Protein 7RCX (pdb70)

Organism: Clostridioides difficile (strain 630) (NCBI:txid272563)

B-factor: mean 74.52, std 33.05, range [27.26, 194.09]

Solvent-accessible surface area: 41670 Å² total; per-residue (Å²): 58,77,33,2,61,0,41,0,59,142,27,70,48,4,0,0,62,87,108,11,111,0,0,24,2,30,9,122,92,4,59,64,151,130,100,88,182,100,61,44,1,21,67,1,2,40,74,0,0,39,10,0,81,171,41,66,31,123,50,28,57,103,6,5,0,28,81,94,138,70,129,60,68,8,27,34,41,59,67,26,85,70,49,6,66,109,40,65,25,43,51,75,211,60,6,97,122,13,38,68,119,52,19,51,151,65,19,81,79,76,63,91,55,103,134,54,33,160,63,106,27,92,163,13,37,57,126,35,49,133,113,67,128,123,32,48,18,30,42,94,129,62,81,27,48,17,20,89,54,17,77,86,23,40,92,32,65,190,139,31,8,142,88,10,2,83,152,4,10,47,18,133,49,4,87,12,112,141,92,59,42,47,123,29,0,30,32,1,0,1,4,21,6,7,17,45,56,111,16,193,106,57,199,86,48,16,22,1,1,38,72,8,39,148,117,3,18,42,58,7,104,148,25,84,168,53,8,45,23,20,52,40,18,102,42,100,18,15,41,2,64,58,17,36,18,5,1,12,1,2,0,28,2,8,127,11,51,94,72,88,70,123,46,24,99,142,151,50,20,127,76,44,36,72,0,2,52,11,0,0,0,111,51,8,18,92,90,0,69,18,86,106,29,171,240,130,85,121,168,58,133,36,5,31,21,0,28,0,0,2,28,38,66,2,0,79,40,0,21,83,4,2,110,48,0,6,96,12,0,43,170,43,36,67,1,143,12,158,66,31,70,51,119,13,70,36,134,0,34,115,0,111,17,0,0,0,0,0,0,28,0,115,68,0,14,0,9,0,4,2,3,53,31,38,6,37,0,24,57,6,10,62,43,75,90,56,21,62,201,180,102,45,34,15,62,55,8,16,0,0,30,6,76,44,22,0,1,10,0,0,6,0,0,0,0,0,0,0,14,20,41,56,10,81,20,98,59,64,17,121,4,69,0,25,16,100,104,50,211,141,46,29,10,0,90,57,26,69,101,69,158,22,86,14,35,123,0,43,0,43,73,0,0,21,48,17,0,21,5,0,0,0,4,0,0,17,1,71,44,38,132,87,18,139,76,23,87,16,94,5,50,3,84,52,0,8,87,7,0,105,33,0,1,0,43,62,71,0,6,0,74,122,18,6,60,30,134,20,2,150,19,15,39,36,100,98,75,69,136,37,35,100,66,129,97,144,68,118,132,160,142,169,25,160,40,42,40,56,57,9,5,59,2,0,13,0,21,31,93,3,30,0,0,0,0,0,0,0,5,0,0,0,0,6,12,36,46,3,49,8,0,41,0,0,0,1,12,73,0,25,34,70,102,201,64,71,77,95,52,12,97,169,48,122,79,69,148,4,99,14,168,68,50,86,18,4,132,31,0,23,104,0,0,54,49,0,0,88,98,0,41,0,104,63,9,1,35,146,11,101,16,41,2,0,0,1,0,7,25,15,73,78,92,43,68,30,91,61,82,34,34,58,80,15,0,62,69,41,3,96,53,2,131,13,90,65,94,72,0,46,137,31,3,70,122,32,40,52,100,69,43,140,96,59,13,89,54,64,51,136,78,1,114,160,80,29,143,64,197,133,46,187,121,142,80,62,119,146,10,66,70,90,37,126,127,32,18,151,44,179,33,109,131,46,43,144,12,33,5,41,45,0,31,83,0,0,63,109,73,24,120,181,15,68,66,119,87,0,28,109,78,24,114,70,78,17,21,20,0,3,0,0,0,1,0,31,5,113,102,18,64,0,0,0,0,0,1,0,20,37,0,48,22,22,35,2,0,2,2,0,0,5,12,0,0,0,41,70,52,65,109

Structure (mmCIF, N/CA/C/O backbone):
data_7RCX
#
_entry.id   7RCX
#
_cell.length_a   65.300
_cell.length_b   122.460
_cell.length_c   70.730
_cell.angle_alpha   90.000
_cell.angle_beta   103.400
_cell.angle_gamma   90.000
#
_symmetry.space_group_name_H-M   'P 1 21 1'
#
loop_
_entity.id
_entity.type
_entity.pdbx_description
1 polymer 'Penicillin-binding protein'
2 non-polymer 'SULFATE ION'
3 non-polymer GLYCEROL
4 non-polymer 'ZINC ION'
5 water water
#
loop_
_atom_site.group_PDB
_atom_site.id
_atom_site.type_symbol
_atom_site.label_atom_id
_atom_site.label_alt_id
_atom_site.label_comp_id
_atom_site.label_asym_id
_atom_site.label_entity_id
_atom_site.label_seq_id
_atom_site.pdbx_PDB_ins_code
_atom_site.Cartn_x
_atom_site.Cartn_y
_atom_site.Cartn_z
_atom_site.occupancy
_atom_site.B_iso_or_equiv
_atom_site.auth_seq_id
_atom_site.auth_comp_id
_atom_site.auth_asym_id
_atom_site.auth_atom_id
_atom_site.pdbx_PDB_model_num
ATOM 1 N N . ALA A 1 20 ? -30.194 -24.261 22.598 1.00 57.61 55 ALA A N 1
ATOM 2 C CA . ALA A 1 20 ? -30.167 -22.817 22.146 1.00 56.85 55 ALA A CA 1
ATOM 3 C C . ALA A 1 20 ? -29.014 -22.596 21.169 1.00 53.55 55 ALA A C 1
ATOM 4 O O . ALA A 1 20 ? -27.871 -22.493 21.594 1.00 63.34 55 ALA A O 1
ATOM 6 N N . PRO A 1 21 ? -29.240 -22.504 19.842 1.00 51.02 56 PRO A N 1
ATOM 7 C CA . PRO A 1 21 ? -28.156 -22.138 18.932 1.00 51.66 56 PRO A CA 1
ATOM 8 C C . PRO A 1 21 ? -27.582 -20.757 19.321 1.00 47.35 56 PRO A C 1
ATOM 9 O O . PRO A 1 21 ? -28.345 -19.867 19.627 1.00 46.07 56 PRO A O 1
ATOM 13 N N . ARG A 1 22 ? -26.254 -20.622 19.342 1.00 43.24 57 ARG A N 1
ATOM 14 C CA . ARG A 1 22 ? -25.549 -19.369 19.735 1.00 43.02 57 ARG A CA 1
ATOM 15 C C . ARG A 1 22 ? -25.771 -18.256 18.696 1.00 43.73 57 ARG A C 1
ATOM 16 O O . ARG A 1 22 ? -25.692 -18.533 17.465 1.00 45.12 57 ARG A O 1
ATOM 24 N N . GLY A 1 23 ? -26.005 -17.031 19.181 1.00 41.21 58 GLY A N 1
ATOM 25 C CA . GLY A 1 23 ? -26.295 -15.844 18.356 1.00 41.12 58 GLY A CA 1
ATOM 26 C C . GLY A 1 23 ? -25.170 -15.532 17.385 1.00 41.74 58 GLY A C 1
ATOM 27 O O . GLY A 1 23 ? -23.996 -15.576 17.801 1.00 37.20 58 GLY A O 1
ATOM 28 N N . GLU A 1 24 ? -25.506 -15.234 16.127 1.00 43.54 59 GLU A N 1
ATOM 29 C CA . GLU A 1 24 ? -24.502 -14.895 15.088 1.00 43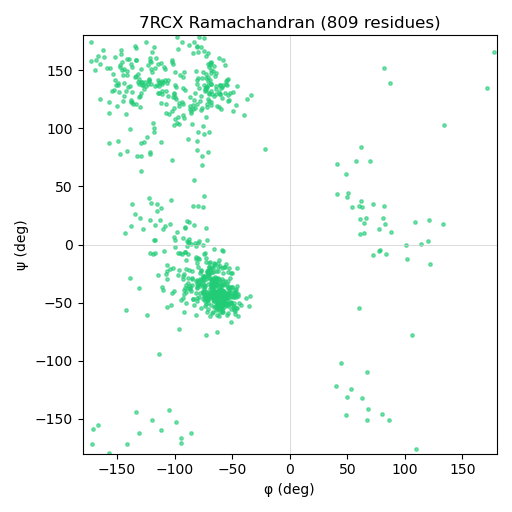.21 59 GLU A CA 1
ATOM 30 C C . GLU A 1 24 ? -23.967 -13.499 15.402 1.00 41.41 59 GLU A C 1
ATOM 31 O O . GLU A 1 24 ? -24.744 -12.674 15.914 1.00 40.99 59 GLU A O 1
ATOM 37 N N . ILE A 1 25 ? -22.697 -13.240 15.105 1.00 37.96 60 ILE A N 1
ATOM 38 C CA . ILE A 1 25 ? -22.152 -11.851 15.055 1.00 38.01 60 ILE A CA 1
ATOM 39 C C . ILE A 1 25 ? -22.070 -11.421 13.581 1.00 38.25 60 ILE A C 1
ATOM 40 O O . ILE A 1 25 ? -21.514 -12.184 12.758 1.00 40.07 60 ILE A O 1
ATOM 45 N N . LYS A 1 26 ? -22.614 -10.252 13.243 1.00 37.60 61 LYS A N 1
ATOM 46 C CA . LYS A 1 26 ? -22.550 -9.685 11.867 1.00 38.54 61 LYS A CA 1
ATOM 47 C C . LYS A 1 26 ? -21.875 -8.316 11.904 1.00 38.54 61 LYS A C 1
ATOM 48 O O . LYS A 1 26 ? -21.796 -7.720 13.000 1.00 39.36 61 LYS A O 1
ATOM 54 N N . ASP A 1 27 ? -21.378 -7.860 10.753 1.00 38.04 62 ASP A N 1
ATOM 55 C CA . ASP A 1 27 ? -20.832 -6.490 10.569 1.00 36.11 62 ASP A CA 1
ATOM 56 C C . ASP A 1 27 ? -22.032 -5.562 10.412 1.00 35.77 62 ASP A C 1
ATOM 57 O O . ASP A 1 27 ? -23.158 -6.076 10.408 1.00 36.36 62 ASP A O 1
ATOM 62 N N . ARG A 1 28 ? -21.810 -4.261 10.259 1.00 35.17 63 ARG A N 1
ATOM 63 C CA . 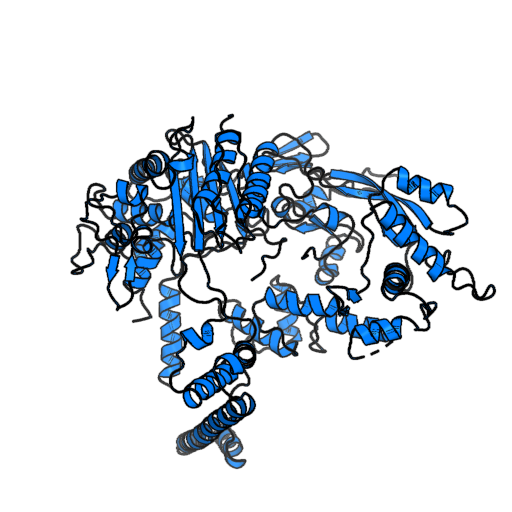ARG A 1 28 ? -22.899 -3.245 10.315 1.00 35.67 63 ARG A CA 1
ATOM 64 C C . ARG A 1 28 ? -23.936 -3.467 9.210 1.00 35.75 63 ARG A C 1
ATOM 65 O O . ARG A 1 28 ? -25.003 -2.827 9.287 1.00 39.13 63 ARG A O 1
ATOM 73 N N . TYR A 1 29 ? -23.623 -4.302 8.212 1.00 36.49 64 TYR A N 1
ATOM 74 C CA . TYR A 1 29 ? -24.400 -4.448 6.953 1.00 33.23 64 TYR A CA 1
ATOM 75 C C . TYR A 1 29 ? -24.962 -5.862 6.815 1.00 34.74 64 TYR A C 1
ATOM 76 O O . TYR A 1 29 ? -25.534 -6.139 5.754 1.00 38.19 64 TYR A O 1
ATOM 85 N N . GLY A 1 30 ? -24.771 -6.727 7.814 1.00 36.54 65 GLY A N 1
ATOM 86 C CA . GLY A 1 30 ? -25.388 -8.072 7.865 1.00 38.03 65 GLY A CA 1
ATOM 87 C C . GLY A 1 30 ? -24.460 -9.210 7.458 1.00 38.03 65 GLY A C 1
ATOM 88 O O . GLY A 1 30 ? -24.905 -10.375 7.499 1.00 41.89 65 GLY A O 1
ATOM 89 N N . ARG A 1 31 ? -23.212 -8.933 7.088 1.00 39.26 66 ARG A N 1
ATOM 90 C CA . ARG A 1 31 ? -22.287 -10.007 6.638 1.00 41.98 66 ARG A CA 1
ATOM 91 C C . ARG A 1 31 ? -21.851 -10.829 7.851 1.00 42.82 66 ARG A C 1
ATOM 92 O O . ARG A 1 31 ? -21.504 -10.227 8.871 1.00 52.28 66 ARG A O 1
ATOM 100 N N . LEU A 1 32 ? -21.876 -12.154 7.744 1.00 40.29 67 LEU A N 1
ATOM 101 C CA . LEU A 1 32 ? -21.626 -13.052 8.896 1.00 39.76 67 LEU A CA 1
ATOM 102 C C . LEU A 1 32 ? -20.158 -12.916 9.292 1.00 41.03 67 LEU A C 1
ATOM 103 O O . LEU A 1 32 ? -19.321 -12.927 8.394 1.00 44.88 67 LEU A O 1
ATOM 108 N N . LEU A 1 33 ? -19.880 -12.734 10.588 1.00 43.93 68 LEU A N 1
ATOM 109 C CA . LEU A 1 33 ? -18.499 -12.672 11.141 1.00 43.97 68 LEU A CA 1
ATOM 110 C C . LEU A 1 33 ? -18.244 -13.869 12.061 1.00 42.39 68 LEU A C 1
ATOM 111 O O . LEU A 1 33 ? -17.070 -14.256 12.210 1.00 49.35 68 LEU A O 1
ATOM 116 N N . ALA A 1 34 ? -19.301 -14.422 12.648 1.00 40.20 69 ALA A N 1
ATOM 117 C CA . ALA A 1 34 ? -19.265 -15.590 13.558 1.00 42.20 69 ALA A CA 1
ATOM 118 C C . ALA A 1 34 ? -20.641 -16.245 13.551 1.00 45.17 69 ALA A C 1
ATOM 119 O O . ALA A 1 34 ? -21.652 -15.560 13.849 1.00 44.46 69 ALA A O 1
ATOM 121 N N . GLY A 1 35 ? -20.669 -17.522 13.193 1.00 49.04 70 GLY A N 1
ATOM 122 C CA . GLY A 1 35 ? -21.910 -18.302 13.114 1.00 48.03 70 GLY A CA 1
ATOM 123 C C . GLY A 1 35 ? -21.666 -19.697 13.611 1.00 44.40 70 GLY A C 1
ATOM 124 O O . GLY A 1 35 ? -20.578 -19.937 14.119 1.00 41.55 70 GLY A O 1
ATOM 125 N N . ASN A 1 36 ? -22.664 -20.557 13.431 1.00 48.78 71 ASN A N 1
ATOM 126 C CA . ASN A 1 36 ? -22.655 -22.006 13.754 1.00 47.07 71 ASN A CA 1
ATOM 127 C C . ASN A 1 36 ? -22.741 -22.785 12.438 1.00 49.58 71 ASN A C 1
ATOM 128 O O . ASN A 1 36 ? -23.453 -22.333 11.520 1.00 48.58 71 ASN A O 1
ATOM 133 N N . LYS A 1 37 ? -21.983 -23.876 12.342 1.00 56.69 72 LYS A N 1
ATOM 134 C CA . LYS A 1 37 ? -22.025 -24.852 11.222 1.00 61.26 72 LYS A CA 1
ATOM 135 C C . LYS A 1 37 ? -21.736 -26.240 11.802 1.00 66.24 72 LYS A C 1
ATOM 136 O O . LYS A 1 37 ? -21.300 -26.309 12.981 1.00 60.95 72 LYS A O 1
ATOM 142 N N . ASN A 1 38 ? -21.976 -27.286 11.002 1.00 72.97 73 ASN A N 1
ATOM 143 C CA . ASN A 1 38 ? -21.653 -28.706 11.322 1.00 68.33 73 ASN A CA 1
ATOM 144 C C . ASN A 1 38 ? -20.290 -29.033 10.707 1.00 63.70 73 ASN A C 1
ATOM 145 O O . ASN A 1 38 ? -19.971 -28.444 9.665 1.00 58.07 73 ASN A O 1
ATOM 150 N N . LEU A 1 39 ? -19.504 -29.885 11.368 1.00 68.50 74 LEU A N 1
ATOM 151 C CA . LEU A 1 39 ? -18.163 -30.333 10.900 1.00 73.21 74 LEU A CA 1
ATOM 152 C C . LEU A 1 39 ? -18.090 -31.859 10.942 1.00 72.92 74 LEU A C 1
ATOM 153 O O . LEU A 1 39 ? -18.436 -32.438 11.996 1.00 70.41 74 LEU A O 1
ATOM 158 N N . PHE A 1 40 ? -17.642 -32.464 9.839 1.00 73.26 75 PHE A N 1
ATOM 159 C CA . PHE A 1 40 ? -17.161 -33.870 9.786 1.00 71.08 75 PHE A CA 1
ATOM 160 C C . PHE A 1 40 ? -15.864 -33.895 10.598 1.00 65.87 75 PHE A C 1
ATOM 161 O O . PHE A 1 40 ? -15.052 -32.988 10.375 1.00 57.12 75 PHE A O 1
ATOM 169 N N . THR A 1 41 ? -15.730 -34.831 11.545 1.00 70.19 76 THR A N 1
ATOM 170 C CA . THR A 1 41 ? -14.581 -34.938 12.491 1.00 72.18 76 THR A CA 1
ATOM 171 C C . THR A 1 41 ? -14.209 -36.403 12.706 1.00 69.28 76 THR A C 1
ATOM 172 O O . THR A 1 41 ? -15.110 -37.256 12.738 1.00 69.24 76 THR A O 1
ATOM 176 N N . VAL A 1 42 ? -12.921 -36.664 12.894 1.00 66.76 77 VAL A N 1
ATOM 177 C CA . VAL A 1 42 ? -12.388 -38.031 13.135 1.00 67.58 77 VAL A CA 1
ATOM 178 C C . VAL A 1 42 ? -12.379 -38.263 14.645 1.00 64.49 77 VAL A C 1
ATOM 179 O O . VAL A 1 42 ? -11.920 -37.366 15.368 1.00 58.23 77 VAL A O 1
ATOM 183 N N . GLN A 1 43 ? -12.876 -39.422 15.080 1.00 66.45 78 GLN A N 1
ATOM 184 C CA . GLN A 1 43 ? -12.881 -39.855 16.502 1.00 71.41 78 GLN A CA 1
ATOM 185 C C . GLN A 1 43 ? -12.158 -41.195 16.635 1.00 70.14 78 GLN A C 1
ATOM 186 O O . GLN A 1 43 ? -12.152 -41.949 15.651 1.00 71.58 78 GLN A O 1
ATOM 192 N N . VAL A 1 44 ? -11.622 -41.468 17.829 1.00 68.46 79 VAL A N 1
ATOM 193 C CA . VAL A 1 44 ? -10.926 -42.731 18.223 1.00 74.50 79 VAL A CA 1
ATOM 194 C C . VAL A 1 44 ? -11.542 -43.242 19.539 1.00 82.83 79 VAL A C 1
ATOM 195 O O . VAL A 1 44 ? -11.831 -42.406 20.411 1.00 96.56 79 VAL A O 1
ATOM 199 N N . SER A 1 45 ? -11.736 -44.558 19.688 1.00 85.68 80 SER A N 1
ATOM 200 C CA . SER A 1 45 ? -12.311 -45.197 20.906 1.00 89.24 80 SER A CA 1
ATOM 201 C C . SER A 1 45 ? -11.201 -45.771 21.794 1.00 91.12 80 SER A C 1
ATOM 202 O O . SER A 1 45 ? -10.396 -46.570 21.286 1.00 95.51 80 SER A O 1
ATOM 205 N N . GLY A 1 46 ? -11.183 -45.399 23.078 1.00 93.09 81 GLY A N 1
ATOM 206 C CA . GLY A 1 46 ? -10.158 -45.822 24.053 1.00 98.82 81 GLY A CA 1
ATOM 207 C C . GLY A 1 46 ? -9.965 -47.330 24.089 1.00 104.01 81 GLY A C 1
ATOM 208 O O . GLY A 1 46 ? -8.806 -47.768 24.212 1.00 102.67 81 GLY A O 1
ATOM 209 N N . ASN A 1 47 ? -11.047 -48.106 23.985 1.00 106.17 82 ASN A N 1
ATOM 210 C CA . ASN A 1 47 ? -10.975 -49.588 24.121 1.00 100.88 82 ASN A CA 1
ATOM 211 C C . ASN A 1 47 ? -11.031 -50.236 22.738 1.00 100.61 82 ASN A C 1
ATOM 212 O O . ASN A 1 47 ? -10.266 -51.195 22.510 1.00 103.30 82 ASN A O 1
ATOM 217 N N . ASP A 1 48 ? -11.903 -49.728 21.865 1.00 95.46 83 ASP A N 1
ATOM 218 C CA . ASP A 1 48 ? -12.185 -50.318 20.530 1.00 97.61 83 ASP A CA 1
ATOM 219 C C . ASP A 1 48 ? -10.871 -50.465 19.747 1.00 109.50 83 ASP A C 1
ATOM 220 O O . ASP A 1 48 ? -10.756 -51.447 18.984 1.00 116.89 83 ASP A O 1
ATOM 225 N N . ILE A 1 49 ? -9.921 -49.537 19.936 1.00 115.38 84 ILE A N 1
ATOM 226 C CA . ILE A 1 49 ? -8.574 -49.544 19.280 1.00 116.25 84 ILE A CA 1
ATOM 227 C C . ILE A 1 49 ? -7.640 -50.488 20.046 1.00 120.85 84 ILE A C 1
ATOM 228 O O . ILE A 1 49 ? -6.900 -51.241 19.377 1.00 131.57 84 ILE A O 1
ATOM 233 N N . ASN A 1 50 ? -7.688 -50.457 21.385 1.00 116.61 85 ASN A N 1
ATOM 234 C CA . ASN A 1 50 ? -6.779 -51.216 22.294 1.00 110.02 85 ASN A CA 1
ATOM 235 C C . ASN A 1 50 ? -7.116 -52.719 22.290 1.00 110.57 85 ASN A C 1
ATOM 236 O O . ASN A 1 50 ? -6.625 -53.428 23.197 1.00 97.56 85 ASN A O 1
ATOM 241 N N . LYS A 1 51 ? -7.915 -53.188 21.321 1.00 115.41 86 LYS A N 1
ATOM 242 C CA . LYS A 1 51 ? -8.205 -54.627 21.048 1.00 121.81 86 LYS A CA 1
ATOM 243 C C . LYS A 1 51 ? -8.376 -55.425 22.348 1.00 128.14 86 LYS A C 1
ATOM 244 O O . LYS A 1 51 ? -9.277 -55.072 23.134 1.00 132.34 86 LYS A O 1
ATOM 250 N N . LYS A 1 52 ? -7.557 -56.468 22.554 1.00 132.51 87 LYS A N 1
ATOM 251 C CA . LYS A 1 52 ? -7.591 -57.331 23.767 1.00 136.47 87 LYS A CA 1
ATOM 252 C C . LYS A 1 52 ? -6.206 -57.952 23.999 1.00 133.26 87 LYS A C 1
ATOM 253 O O . LYS A 1 52 ? -5.496 -58.238 23.011 1.00 137.17 87 LYS A O 1
ATOM 259 N N . ASP A 1 53 ? -5.848 -58.140 25.272 1.00 127.15 88 ASP A N 1
ATOM 260 C CA . ASP A 1 53 ? -4.528 -58.666 25.715 1.00 125.38 88 ASP A CA 1
ATOM 261 C C . ASP A 1 53 ? -4.389 -60.131 25.283 1.00 124.93 88 ASP A C 1
ATOM 262 O O . ASP A 1 53 ? -3.246 -60.567 25.032 1.00 126.21 88 ASP A O 1
ATOM 267 N N . ALA A 1 54 ? -5.512 -60.856 25.211 1.00 124.69 89 ALA A N 1
ATOM 268 C CA . ALA A 1 54 ? -5.601 -62.279 24.802 1.00 123.99 89 ALA A CA 1
ATOM 269 C C . ALA A 1 54 ? -5.002 -62.448 23.400 1.00 131.28 89 ALA A C 1
ATOM 270 O O . ALA A 1 54 ? -4.274 -63.436 23.190 1.00 139.95 89 ALA A O 1
ATOM 272 N N . ASN A 1 55 ? -5.298 -61.515 22.486 1.00 133.15 90 ASN A N 1
ATOM 273 C CA . ASN A 1 55 ? -4.641 -61.402 21.152 1.00 125.91 90 ASN A CA 1
ATOM 274 C C . ASN A 1 55 ? -3.153 -61.097 21.366 1.00 127.37 90 ASN A C 1
ATOM 275 O O . ASN A 1 55 ? -2.332 -61.585 20.561 1.00 119.57 90 ASN A O 1
ATOM 280 N N . LYS A 1 56 ? -2.852 -60.324 22.424 1.00 130.97 91 LYS A N 1
ATOM 281 C CA . LYS A 1 56 ? -1.518 -59.767 22.810 1.00 127.84 91 LYS A CA 1
ATOM 282 C C . LYS A 1 56 ? -1.089 -58.749 21.749 1.00 125.19 91 LYS A C 1
ATOM 283 O O . LYS A 1 56 ? 0.123 -58.469 21.627 1.00 112.58 91 LYS A O 1
ATOM 289 N N . HIS A 1 57 ? -2.066 -58.203 21.026 1.00 126.00 92 HIS A N 1
ATOM 290 C CA . HIS A 1 57 ? -1.872 -57.133 20.019 1.00 127.68 92 HIS A CA 1
ATOM 291 C C . HIS A 1 57 ? -2.170 -55.798 20.695 1.00 129.07 92 HIS A C 1
ATOM 292 O O . HIS A 1 57 ? -3.365 -55.517 20.902 1.00 133.52 92 HIS A O 1
ATOM 299 N N . SER A 1 58 ? -1.154 -55.007 21.044 1.00 129.11 93 SER A N 1
ATOM 300 C CA . SER A 1 58 ? -1.369 -53.585 21.421 1.00 132.28 93 SER A CA 1
ATOM 301 C C . SER A 1 58 ? -1.444 -52.772 20.126 1.00 132.53 93 SER A C 1
ATOM 302 O O . SER A 1 58 ? -0.661 -51.806 19.984 1.00 140.34 93 SER A O 1
ATOM 305 N N . ARG A 1 59 ? -2.360 -53.163 19.229 1.00 119.40 94 ARG A N 1
ATOM 306 C CA . ARG A 1 59 ? -2.478 -52.623 17.846 1.00 116.78 94 ARG A CA 1
ATOM 307 C C . ARG A 1 59 ? -2.590 -51.089 17.871 1.00 120.29 94 ARG A C 1
ATOM 308 O O . ARG A 1 59 ? -2.298 -50.461 16.834 1.00 110.86 94 ARG A O 1
ATOM 316 N N . ALA A 1 60 ? -3.042 -50.527 18.998 1.00 126.17 95 ALA A N 1
ATOM 317 C CA . ALA A 1 60 ? -3.125 -49.074 19.276 1.00 125.52 95 ALA A CA 1
ATOM 318 C C . ALA A 1 60 ? -1.959 -48.315 18.630 1.00 125.56 95 ALA A C 1
ATOM 319 O O . ALA A 1 60 ? -2.230 -47.263 18.031 1.00 137.00 95 ALA A O 1
ATOM 321 N N . ASN A 1 61 ? -0.726 -48.823 18.722 1.00 118.74 96 ASN A N 1
ATOM 322 C CA . ASN A 1 61 ? 0.467 -48.124 18.169 1.00 113.32 96 ASN A CA 1
ATOM 323 C C . ASN A 1 61 ? 0.446 -48.136 16.635 1.00 108.52 96 ASN A C 1
ATOM 324 O O . ASN A 1 61 ? 1.070 -47.237 16.044 1.00 106.62 96 ASN A O 1
ATOM 329 N N . GLU A 1 62 ? -0.225 -49.115 16.019 1.00 110.54 97 GLU A N 1
ATOM 330 C CA . GLU A 1 62 ? -0.282 -49.285 14.540 1.00 111.60 97 GLU A CA 1
ATOM 331 C C . GLU A 1 62 ? -1.370 -48.377 13.948 1.00 115.86 97 GLU A C 1
ATOM 332 O O . GLU A 1 62 ? -1.057 -47.633 12.996 1.00 119.21 97 GLU A O 1
ATOM 338 N N . ILE A 1 63 ? -2.595 -48.445 14.482 1.00 115.34 98 ILE A N 1
ATOM 339 C CA . ILE A 1 63 ? -3.771 -47.671 13.976 1.00 109.80 98 ILE A CA 1
ATOM 340 C C . ILE A 1 63 ? -3.506 -46.175 14.195 1.00 103.66 98 ILE A C 1
ATOM 341 O O . ILE A 1 63 ? -3.927 -45.381 13.333 1.00 98.94 98 ILE A O 1
ATOM 346 N N . SER A 1 64 ? -2.815 -45.822 15.287 1.00 102.18 99 SER A N 1
ATOM 347 C CA . SER A 1 64 ? -2.439 -44.428 15.663 1.00 107.05 99 SER A CA 1
ATOM 348 C C . SER A 1 64 ? -1.404 -43.862 14.679 1.00 110.34 99 SER A C 1
ATOM 349 O O . SER A 1 64 ? -1.622 -42.739 14.173 1.00 104.52 99 SER A O 1
ATOM 352 N N . LEU A 1 65 ? -0.308 -44.599 14.454 1.00 110.33 100 LEU A N 1
ATOM 353 C CA . LEU A 1 65 ? 0.792 -44.216 13.526 1.00 102.35 100 LEU A CA 1
ATOM 354 C C . LEU A 1 65 ? 0.231 -44.032 12.115 1.00 88.57 100 LEU A C 1
ATOM 355 O O . LEU A 1 65 ? 0.682 -43.112 11.429 1.00 85.07 100 LEU A O 1
ATOM 360 N N . LYS A 1 66 ? -0.690 -44.901 11.699 1.00 85.50 101 LYS A N 1
ATOM 361 C CA . LYS A 1 66 ? -1.355 -44.836 10.369 1.00 91.22 101 LYS A CA 1
ATOM 362 C C . LYS A 1 66 ? -2.265 -43.602 10.314 1.00 92.46 101 LYS A C 1
ATOM 363 O O . LYS A 1 66 ? -2.280 -42.922 9.265 1.00 87.62 101 LYS A O 1
ATOM 369 N N . LEU A 1 67 ? -2.992 -43.331 11.403 1.00 91.19 102 LEU A N 1
ATOM 370 C CA . LEU A 1 67 ? -4.012 -42.251 11.487 1.00 92.14 102 LEU A CA 1
ATOM 371 C C . LEU A 1 67 ? -3.344 -40.875 11.356 1.00 87.69 102 LEU A C 1
ATOM 372 O O . LEU A 1 67 ? -3.857 -40.060 10.570 1.00 85.29 102 LEU A O 1
ATOM 377 N N . ILE A 1 68 ? -2.268 -40.620 12.109 1.00 86.70 103 ILE A N 1
ATOM 378 C CA . ILE A 1 68 ? -1.530 -39.315 12.097 1.00 93.48 103 ILE A CA 1
ATOM 379 C C . ILE A 1 68 ? -0.823 -39.125 10.748 1.00 93.39 103 ILE A C 1
ATOM 380 O O . ILE A 1 68 ? -0.649 -37.955 10.345 1.00 92.80 103 ILE A O 1
ATOM 385 N N . ASN A 1 69 ? -0.423 -40.222 10.089 1.00 91.90 104 ASN A N 1
ATOM 386 C CA . ASN A 1 69 ? 0.266 -40.204 8.766 1.00 86.70 104 ASN A CA 1
ATOM 387 C C . ASN A 1 69 ? -0.782 -40.126 7.649 1.00 87.14 104 ASN A C 1
ATOM 388 O O . ASN A 1 69 ? -0.489 -39.472 6.624 1.00 94.30 104 ASN A O 1
ATOM 393 N N . LEU A 1 70 ? -1.947 -40.761 7.830 1.00 79.83 105 LEU A N 1
ATOM 394 C CA . LEU A 1 70 ? -3.105 -40.608 6.906 1.00 79.97 105 LEU A CA 1
ATOM 395 C C . LEU A 1 70 ? -3.508 -39.132 6.878 1.00 83.75 105 LEU A C 1
ATOM 396 O O . LEU A 1 70 ? -3.729 -38.602 5.769 1.00 81.43 105 LEU A O 1
ATOM 401 N N . LEU A 1 71 ? -3.588 -38.514 8.063 1.00 85.58 106 LEU A N 1
ATOM 402 C CA . LEU A 1 71 ? -4.032 -37.107 8.260 1.00 87.25 106 LEU A CA 1
ATOM 403 C C . LEU A 1 71 ? -3.035 -36.163 7.580 1.00 82.47 106 LEU A C 1
ATOM 404 O O . LEU A 1 71 ? -3.474 -35.377 6.716 1.00 82.84 106 LEU A O 1
ATOM 409 N N . GLU A 1 72 ? -1.753 -36.257 7.942 1.00 76.37 107 GLU A N 1
ATOM 410 C CA . GLU A 1 72 ? -0.670 -35.382 7.407 1.00 78.44 107 GLU A CA 1
ATOM 411 C C . GLU A 1 72 ? -0.660 -35.428 5.872 1.00 80.58 107 GLU A C 1
ATOM 412 O O . GLU A 1 72 ? -0.686 -34.338 5.242 1.00 68.84 107 GLU A O 1
ATOM 418 N N . ARG A 1 73 ? -0.638 -36.638 5.301 1.00 85.58 108 ARG A N 1
ATOM 419 C CA . ARG A 1 73 ? -0.678 -36.882 3.831 1.00 87.96 108 ARG A CA 1
ATOM 420 C C . ARG A 1 73 ? -1.895 -36.175 3.219 1.00 87.00 108 ARG A C 1
ATOM 421 O O . ARG A 1 73 ? -1.772 -35.687 2.084 1.00 94.60 108 ARG A O 1
ATOM 429 N N . ASN A 1 74 ? -3.017 -36.121 3.941 1.00 85.06 109 ASN A N 1
ATOM 430 C CA . ASN A 1 74 ? -4.279 -35.477 3.480 1.00 90.89 109 ASN A CA 1
ATOM 431 C C . ASN A 1 74 ? -4.283 -33.983 3.860 1.00 91.10 109 ASN A C 1
ATOM 432 O O . ASN A 1 74 ? -5.226 -33.266 3.426 1.00 83.81 109 ASN A O 1
ATOM 437 N N . GLY A 1 75 ? -3.293 -33.547 4.658 1.00 88.14 110 GLY A N 1
ATOM 438 C CA . GLY A 1 75 ? -2.974 -32.131 4.958 1.00 84.49 110 GLY A CA 1
ATOM 439 C C . GLY A 1 75 ? -3.846 -31.529 6.052 1.00 83.28 110 GLY A C 1
ATOM 440 O O . GLY A 1 75 ? -4.094 -30.311 5.987 1.00 79.39 110 GLY A O 1
ATOM 441 N N . GLU A 1 76 ? -4.262 -32.333 7.038 1.00 78.88 111 GLU A N 1
ATOM 442 C CA . GLU A 1 76 ? -5.261 -31.954 8.076 1.00 75.99 111 GLU A CA 1
ATOM 443 C C . GLU A 1 76 ? -4.538 -31.405 9.310 1.00 77.94 111 GLU A C 1
ATOM 444 O O . GLU A 1 76 ? -3.451 -31.913 9.622 1.00 79.12 111 GLU A O 1
ATOM 450 N N . GLU A 1 77 ? -5.128 -30.409 9.980 1.00 83.96 112 GLU A N 1
ATOM 451 C CA . GLU A 1 77 ? -4.746 -29.981 11.356 1.00 86.81 112 GLU A CA 1
ATOM 452 C C . GLU A 1 77 ? -5.347 -30.996 12.338 1.00 83.19 112 GLU A C 1
ATOM 453 O O . GLU A 1 77 ? -6.578 -31.224 12.267 1.00 78.08 112 GLU A O 1
ATOM 459 N N . TYR A 1 78 ? -4.510 -31.615 13.179 1.00 77.46 113 TYR A N 1
ATOM 460 C CA . TYR A 1 78 ? -4.915 -32.654 14.165 1.00 73.30 113 TYR A CA 1
ATOM 461 C C . TYR A 1 78 ? -4.559 -32.199 15.586 1.00 74.52 113 TYR A C 1
ATOM 462 O O . TYR A 1 78 ? -3.591 -31.439 15.792 1.00 76.30 113 TYR A O 1
ATOM 471 N N . VAL A 1 79 ? -5.354 -32.673 16.545 1.00 70.92 114 VAL A N 1
ATOM 472 C CA . VAL A 1 79 ? -5.232 -32.349 17.992 1.00 65.13 114 VAL A CA 1
ATOM 473 C C . VAL A 1 79 ? -3.943 -32.983 18.519 1.00 66.37 114 VAL A C 1
ATOM 474 O O . VAL A 1 79 ? -3.659 -34.142 18.174 1.00 71.10 114 VAL A O 1
ATOM 478 N N . ASP A 1 80 ? -3.216 -32.237 19.345 1.00 70.02 115 ASP A N 1
ATOM 479 C CA . ASP A 1 80 ? -1.889 -32.610 19.897 1.00 72.15 115 ASP A CA 1
ATOM 480 C C . ASP A 1 80 ? -1.689 -31.808 21.187 1.00 73.81 115 ASP A C 1
ATOM 481 O O . ASP A 1 80 ? -1.151 -30.690 21.105 1.00 69.03 115 ASP A O 1
ATOM 486 N N . GLU A 1 81 ? -2.164 -32.355 22.311 1.00 77.17 116 GLU A N 1
ATOM 487 C CA . GLU A 1 81 ? -1.991 -31.802 23.682 1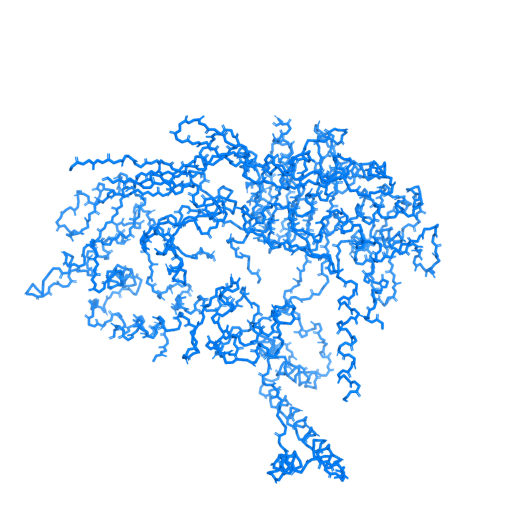.00 77.63 116 GLU A CA 1
ATOM 488 C C . GLU A 1 81 ? -0.863 -32.558 24.393 1.00 77.84 116 GLU A C 1
ATOM 489 O O . GLU A 1 81 ? -0.660 -32.310 25.613 1.00 72.09 116 GLU A O 1
ATOM 495 N N . PHE A 1 82 ? -0.167 -33.447 23.673 1.00 77.33 117 PHE A N 1
ATOM 496 C CA . PHE A 1 82 ? 0.965 -34.236 24.222 1.00 86.51 117 PHE A CA 1
ATOM 497 C C . PHE A 1 82 ? 2.048 -33.237 24.618 1.00 86.47 117 PHE A C 1
ATOM 498 O O . PHE A 1 82 ? 2.522 -32.480 23.770 1.00 81.04 117 PHE A O 1
ATOM 506 N N . PRO A 1 83 ? 2.437 -33.176 25.916 1.00 87.52 118 PRO A N 1
ATOM 507 C CA . PRO A 1 83 ? 3.199 -32.044 26.446 1.00 86.95 118 PRO A CA 1
ATOM 508 C C . PRO A 1 83 ? 4.724 -32.078 26.233 1.00 88.28 118 PRO A C 1
ATOM 509 O O . PRO A 1 83 ? 5.398 -31.325 26.917 1.00 93.59 118 PRO A O 1
ATOM 513 N N . ILE A 1 84 ? 5.229 -32.917 25.316 1.00 87.83 119 ILE A N 1
ATOM 514 C CA . ILE A 1 84 ? 6.660 -32.921 24.869 1.00 89.19 119 ILE A CA 1
ATOM 515 C C . ILE A 1 84 ? 6.687 -32.626 23.361 1.00 89.59 119 ILE A C 1
ATOM 516 O O . ILE A 1 84 ? 6.354 -33.527 22.567 1.00 83.56 119 ILE A O 1
ATOM 521 N N . TYR A 1 85 ? 7.076 -31.406 22.981 1.00 96.70 120 TYR A N 1
ATOM 522 C CA . TYR A 1 85 ? 7.070 -30.920 21.573 1.00 101.96 120 TYR A CA 1
ATOM 523 C C . TYR A 1 85 ? 8.517 -30.805 21.085 1.00 102.46 120 TYR A C 1
ATOM 524 O O . TYR A 1 85 ? 9.424 -30.635 21.925 1.00 93.51 120 TYR A O 1
ATOM 533 N N . VAL A 1 86 ? 8.710 -30.936 19.768 1.00 105.82 121 VAL A N 1
ATOM 534 C CA . VAL A 1 86 ? 10.031 -30.828 19.081 1.00 112.35 121 VAL A CA 1
ATOM 535 C C . VAL A 1 86 ? 10.124 -29.428 18.459 1.00 113.82 121 VAL A C 1
ATOM 536 O O . VAL A 1 86 ? 9.276 -29.113 17.600 1.00 111.88 121 VAL A O 1
ATOM 540 N N . GLU A 1 87 ? 11.097 -28.621 18.905 1.00 116.03 122 GLU A N 1
ATOM 541 C CA . GLU A 1 87 ? 11.422 -27.268 18.362 1.00 116.46 122 GLU A CA 1
ATOM 542 C C . GLU A 1 87 ? 12.932 -27.227 18.074 1.00 117.13 122 GLU A C 1
ATOM 543 O O . GLU A 1 87 ? 13.706 -26.855 18.980 1.00 117.60 122 GLU A O 1
ATOM 549 N N . ASN A 1 88 ? 13.325 -27.654 16.868 1.00 119.86 123 ASN A N 1
ATOM 550 C CA . ASN A 1 88 ? 14.717 -27.601 16.338 1.00 124.98 123 ASN A CA 1
ATOM 551 C C . ASN A 1 88 ? 15.604 -28.611 17.088 1.00 124.87 123 ASN A C 1
ATOM 552 O O . ASN A 1 88 ? 16.447 -28.174 17.905 1.00 115.78 123 ASN A O 1
ATOM 557 N N . GLY A 1 89 ? 15.399 -29.911 16.831 1.00 121.65 124 GLY A N 1
ATOM 558 C CA . GLY A 1 89 ? 16.292 -31.017 17.245 1.00 115.90 124 GLY A CA 1
ATOM 559 C C . GLY A 1 89 ? 16.257 -31.321 18.739 1.00 116.98 124 GLY A C 1
ATOM 560 O O . GLY A 1 89 ? 16.857 -32.351 19.132 1.00 105.22 124 GLY A O 1
ATOM 561 N N . LYS A 1 90 ? 15.595 -30.474 19.543 1.00 118.50 125 LYS A N 1
ATOM 562 C CA . LYS A 1 90 ? 15.528 -30.571 21.031 1.00 119.86 125 LYS A CA 1
ATOM 563 C C . LYS A 1 90 ? 14.100 -30.931 21.467 1.00 122.04 125 LYS A C 1
ATOM 564 O O . LYS A 1 90 ? 13.151 -30.644 20.701 1.00 119.80 125 LYS A O 1
ATOM 570 N N . TYR A 1 91 ? 13.965 -31.528 22.657 1.00 115.47 126 TYR A N 1
ATOM 571 C CA . TYR A 1 91 ? 12.677 -31.914 23.298 1.00 109.61 126 TYR A CA 1
ATOM 572 C C . TYR A 1 91 ? 12.453 -31.025 24.529 1.00 108.60 126 TYR A C 1
ATOM 573 O O . TYR A 1 91 ? 13.321 -31.024 25.420 1.00 109.27 126 TYR A O 1
ATOM 582 N N . TYR A 1 92 ? 11.339 -30.281 24.562 1.00 111.12 127 TYR A N 1
ATOM 583 C CA . TYR A 1 92 ? 10.924 -29.394 25.685 1.00 109.07 127 TYR A CA 1
ATOM 584 C C . TYR A 1 92 ? 9.566 -29.849 26.244 1.00 110.24 127 TYR A C 1
ATOM 585 O O . TYR A 1 92 ? 8.854 -30.631 25.582 1.00 104.43 127 TYR A O 1
ATOM 594 N N . TYR A 1 93 ? 9.218 -29.346 27.432 1.00 109.01 128 TYR A N 1
ATOM 595 C CA . TYR A 1 93 ? 7.882 -29.494 28.072 1.00 107.06 128 TYR A CA 1
ATOM 596 C C . TYR A 1 93 ? 6.990 -28.303 27.705 1.00 100.30 128 TYR A C 1
ATOM 597 O O . TYR A 1 93 ? 7.478 -27.154 27.802 1.00 102.09 128 TYR A O 1
ATOM 606 N N . THR A 1 94 ? 5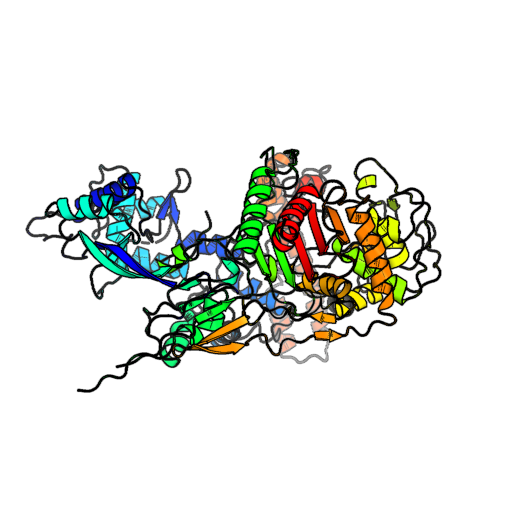.728 -28.562 27.340 1.00 87.81 129 THR A N 1
ATOM 607 C CA . THR A 1 94 ? 4.682 -27.519 27.148 1.00 80.34 129 THR A CA 1
ATOM 608 C C . THR A 1 94 ? 4.375 -26.886 28.510 1.00 83.09 129 THR A C 1
ATOM 609 O O . THR A 1 94 ? 4.247 -25.647 28.570 1.00 81.88 129 THR A O 1
ATOM 613 N N . TYR A 1 95 ? 4.269 -27.713 29.557 1.00 87.32 130 TYR A N 1
ATOM 614 C CA . TYR A 1 95 ? 4.073 -27.277 30.969 1.00 86.41 130 TYR A CA 1
ATOM 615 C C . TYR A 1 95 ? 5.105 -26.195 31.310 1.00 86.49 130 TYR A C 1
ATOM 616 O O . TYR A 1 95 ? 4.726 -25.189 31.949 1.00 80.11 130 TYR A O 1
ATOM 625 N N . ASP A 1 96 ? 6.358 -26.409 30.880 1.00 87.59 131 ASP A N 1
ATOM 626 C CA . ASP A 1 96 ? 7.527 -25.526 31.141 1.00 88.53 131 ASP A CA 1
ATOM 627 C C . ASP A 1 96 ? 7.394 -24.233 30.335 1.00 91.28 131 ASP A C 1
ATOM 628 O O . ASP A 1 96 ? 7.603 -23.160 30.926 1.00 96.06 131 ASP A O 1
ATOM 633 N N . ARG A 1 97 ? 7.074 -24.338 29.041 1.00 93.47 132 ARG A N 1
ATOM 634 C CA . ARG A 1 97 ? 6.902 -23.174 28.125 1.00 89.82 132 ARG A CA 1
ATOM 635 C C . ARG A 1 97 ? 5.883 -22.199 28.728 1.00 83.46 132 ARG A C 1
ATOM 636 O O . ARG A 1 97 ? 6.218 -21.012 28.846 1.00 79.07 132 ARG A O 1
ATOM 644 N N . ASP A 1 98 ? 4.702 -22.689 29.117 1.00 87.82 133 ASP A N 1
ATOM 645 C CA . ASP A 1 98 ? 3.634 -21.879 29.768 1.00 87.52 133 ASP A CA 1
ATOM 646 C C . ASP A 1 98 ? 4.242 -21.086 30.925 1.00 87.42 133 ASP A C 1
ATOM 647 O O . ASP A 1 98 ? 3.805 -19.950 31.130 1.00 93.27 133 ASP A O 1
ATOM 652 N N . ILE A 1 99 ? 5.198 -21.678 31.649 1.00 93.78 134 ILE A N 1
ATOM 653 C CA . ILE A 1 99 ? 5.883 -21.045 32.819 1.00 101.93 134 ILE A CA 1
ATOM 654 C C . ILE A 1 99 ? 6.773 -19.898 32.318 1.00 102.60 134 ILE A C 1
ATOM 655 O O . ILE A 1 99 ? 6.511 -18.743 32.709 1.00 105.31 134 ILE A O 1
ATOM 660 N N . ARG A 1 100 ? 7.763 -20.205 31.473 1.00 101.55 135 ARG A N 1
ATOM 661 C CA . ARG A 1 100 ? 8.759 -19.222 30.962 1.00 103.19 135 ARG A CA 1
ATOM 662 C C . ARG A 1 100 ? 8.026 -18.076 30.250 1.00 114.40 135 ARG A C 1
ATOM 663 O O . ARG A 1 100 ? 8.441 -16.915 30.445 1.00 120.84 135 ARG A O 1
ATOM 671 N N . GLU A 1 101 ? 6.972 -18.384 29.480 1.00 119.62 136 GLU A N 1
ATOM 672 C CA . GLU A 1 101 ? 6.292 -17.421 28.565 1.00 123.67 136 GLU A CA 1
ATOM 673 C C . GLU A 1 101 ? 5.179 -16.665 29.306 1.00 122.74 136 GLU A C 1
ATOM 674 O O . GLU A 1 101 ? 4.894 -15.524 28.896 1.00 132.48 136 GLU A O 1
ATOM 680 N N . TYR A 1 102 ? 4.558 -17.252 30.334 1.00 119.05 137 TYR A N 1
ATOM 681 C CA . TYR A 1 102 ? 3.573 -16.533 31.189 1.00 120.06 137 TYR A CA 1
ATOM 682 C C . TYR A 1 102 ? 4.299 -15.431 31.965 1.00 133.63 137 TYR A C 1
ATOM 683 O O . TYR A 1 102 ? 3.768 -14.303 32.052 1.00 144.05 137 TYR A O 1
ATOM 692 N N . LYS A 1 103 ? 5.462 -15.773 32.533 1.00 138.97 138 LYS A N 1
ATOM 693 C CA . LYS A 1 103 ? 6.311 -14.866 33.357 1.00 143.11 138 LYS A CA 1
ATOM 694 C C . LYS A 1 103 ? 6.842 -13.709 32.503 1.00 153.85 138 LYS A C 1
ATOM 695 O O . LYS A 1 103 ? 6.997 -12.598 33.056 1.00 164.01 138 LYS A O 1
ATOM 701 N N . SER A 1 104 ? 7.107 -13.951 31.215 1.00 154.76 139 SER A N 1
ATOM 702 C CA . SER A 1 104 ? 7.580 -12.915 30.256 1.00 146.40 139 SER A CA 1
ATOM 703 C C . SER A 1 104 ? 6.473 -11.879 30.025 1.00 140.95 139 SER A C 1
ATOM 704 O O . SER A 1 104 ? 6.804 -10.710 29.736 1.00 140.13 139 SER A O 1
ATOM 707 N N . GLU A 1 105 ? 5.211 -12.297 30.156 1.00 133.93 140 GLU A N 1
ATOM 708 C CA . GLU A 1 105 ? 4.024 -11.423 29.959 1.00 123.42 140 GLU A CA 1
ATOM 709 C C . GLU A 1 105 ? 3.517 -10.919 31.320 1.00 122.57 140 GLU A C 1
ATOM 710 O O . GLU A 1 105 ? 2.408 -10.343 31.359 1.00 115.53 140 GLU A O 1
ATOM 716 N N . ASN A 1 106 ? 4.284 -11.131 32.397 1.00 120.90 141 ASN A N 1
ATOM 717 C CA . ASN A 1 106 ? 3.969 -10.558 33.735 1.00 116.93 141 ASN A CA 1
ATOM 718 C C . ASN A 1 106 ? 5.246 -9.965 34.355 1.00 121.94 141 ASN A C 1
ATOM 719 O O . ASN A 1 106 ? 5.312 -9.861 35.601 1.00 115.86 141 ASN A O 1
ATOM 724 N N . GLY A 1 107 ? 6.191 -9.569 33.488 1.00 131.03 142 GLY A N 1
ATOM 725 C CA . GLY A 1 107 ? 7.421 -8.793 33.777 1.00 135.14 142 GLY A CA 1
ATOM 726 C C . GLY A 1 107 ? 8.229 -9.115 35.030 1.00 134.00 142 GLY A C 1
ATOM 727 O O . GLY A 1 107 ? 8.286 -8.245 35.936 1.00 133.86 142 GLY A O 1
ATOM 728 N N . ILE A 1 108 ? 8.882 -10.287 35.052 1.00 132.78 143 ILE A N 1
ATOM 729 C CA . ILE A 1 108 ? 9.670 -10.832 36.205 1.00 127.80 143 ILE A CA 1
ATOM 730 C C . ILE A 1 108 ? 10.693 -11.833 35.664 1.00 115.34 143 ILE A C 1
ATOM 731 O O . ILE A 1 108 ? 10.453 -12.468 34.639 1.00 96.40 143 ILE A O 1
ATOM 736 N N . PRO A 1 109 ? 11.851 -12.039 36.335 1.00 122.62 144 PRO A N 1
ATOM 737 C CA . PRO A 1 109 ? 12.862 -12.970 35.837 1.00 128.74 144 PRO A CA 1
ATOM 738 C C . PRO A 1 109 ? 12.329 -14.407 35.925 1.00 130.16 144 PRO A C 1
ATOM 739 O O . PRO A 1 109 ? 11.989 -14.826 37.014 1.00 135.70 144 PRO A O 1
ATOM 743 N N . ASN A 1 110 ? 12.243 -15.108 34.790 1.00 132.48 145 ASN A N 1
ATOM 744 C CA . ASN A 1 110 ? 11.716 -16.498 34.730 1.00 133.61 145 ASN A CA 1
ATOM 745 C C . ASN A 1 110 ? 12.799 -17.443 35.256 1.00 137.48 145 ASN A C 1
ATOM 746 O O . ASN A 1 110 ? 13.446 -18.119 34.428 1.00 143.06 145 ASN A O 1
ATOM 751 N N . ASP A 1 111 ? 13.000 -17.490 36.577 1.00 136.08 146 ASP A N 1
ATOM 752 C CA . ASP A 1 111 ? 14.030 -18.393 37.151 1.00 141.44 146 ASP A CA 1
ATOM 753 C C . ASP A 1 111 ? 13.334 -19.592 37.804 1.00 145.36 146 ASP A C 1
ATOM 754 O O . ASP A 1 111 ? 12.348 -20.087 37.216 1.00 141.58 146 ASP A O 1
ATOM 759 N N . TYR A 1 112 ? 13.849 -20.074 38.935 1.00 147.98 147 TYR A N 1
ATOM 760 C CA . TYR A 1 112 ? 13.469 -21.399 39.482 1.00 145.97 147 TYR A CA 1
ATOM 761 C C . TYR A 1 112 ? 12.749 -21.248 40.829 1.00 144.75 147 TYR A C 1
ATOM 762 O O . TYR A 1 112 ? 12.951 -22.146 41.690 1.00 141.93 147 TYR A O 1
ATOM 771 N N . ASN A 1 113 ? 11.942 -20.195 41.034 1.00 139.68 148 ASN A N 1
ATOM 772 C CA . ASN A 1 113 ? 11.063 -20.180 42.236 1.00 133.61 148 ASN A CA 1
ATOM 773 C C . ASN A 1 113 ? 9.706 -19.531 41.926 1.00 132.96 148 ASN A C 1
ATOM 774 O O . ASN A 1 113 ? 9.661 -18.401 41.389 1.00 113.50 148 ASN A O 1
ATOM 779 N N . ALA A 1 114 ? 8.653 -20.285 42.271 1.00 145.03 149 ALA A N 1
ATOM 780 C CA . ALA A 1 114 ? 7.224 -19.920 42.152 1.00 149.79 149 ALA A CA 1
ATOM 781 C C . ALA A 1 114 ? 6.841 -18.854 43.188 1.00 145.63 149 ALA A C 1
ATOM 782 O O . ALA A 1 114 ? 6.141 -17.892 42.807 1.00 133.34 149 ALA A O 1
ATOM 784 N N . LYS A 1 115 ? 7.252 -19.024 44.448 1.00 148.21 150 LYS A N 1
ATOM 785 C CA . LYS A 1 115 ? 6.986 -18.031 45.524 1.00 150.72 150 LYS A CA 1
ATOM 786 C C . LYS A 1 115 ? 7.706 -16.726 45.174 1.00 155.15 150 LYS A C 1
ATOM 787 O O . LYS A 1 115 ? 7.061 -15.659 45.253 1.00 166.05 150 LYS A O 1
ATOM 793 N N . GLU A 1 116 ? 8.979 -16.822 44.778 1.00 147.22 151 GLU A N 1
ATOM 794 C CA . GLU A 1 116 ? 9.850 -15.654 44.467 1.00 134.95 151 GLU A CA 1
ATOM 795 C C . GLU A 1 116 ? 9.223 -14.827 43.345 1.00 136.11 151 GLU A C 1
ATOM 796 O O . GLU A 1 116 ? 9.449 -13.599 43.330 1.00 127.71 151 GLU A O 1
ATOM 802 N N . SER A 1 117 ? 8.462 -15.480 42.461 1.00 147.54 152 SER A N 1
ATOM 803 C CA . SER A 1 117 ? 7.812 -14.862 41.274 1.00 150.93 152 SER A CA 1
ATOM 804 C C . SER A 1 117 ? 6.425 -14.301 41.625 1.00 152.54 152 SER A C 1
ATOM 805 O O . SER A 1 117 ? 6.041 -13.288 41.007 1.00 149.15 152 SER A O 1
ATOM 808 N N . PHE A 1 118 ? 5.697 -14.928 42.560 1.00 157.97 153 PHE A N 1
ATOM 809 C CA . PHE A 1 118 ? 4.350 -14.482 43.020 1.00 160.94 153 PHE A CA 1
ATOM 810 C C . PHE A 1 118 ? 4.493 -13.207 43.861 1.00 169.17 153 PHE A C 1
ATOM 811 O O . PHE A 1 118 ? 3.752 -12.236 43.607 1.00 175.20 153 PHE A O 1
ATOM 819 N N . TYR A 1 119 ? 5.430 -13.213 44.814 1.00 172.22 154 TYR A N 1
ATOM 820 C CA . TYR A 1 119 ? 5.576 -12.181 45.876 1.00 172.22 154 TYR A CA 1
ATOM 821 C C . TYR A 1 119 ? 6.140 -10.880 45.286 1.00 176.19 154 TYR A C 1
ATOM 822 O O . TYR A 1 119 ? 5.827 -9.821 45.852 1.00 172.24 154 TYR A O 1
ATOM 831 N N . TYR A 1 120 ? 6.925 -10.951 44.200 1.00 185.01 155 TYR A N 1
ATOM 832 C CA . TYR A 1 120 ? 7.609 -9.787 43.561 1.00 181.69 155 TYR A CA 1
ATOM 833 C C . TYR A 1 120 ? 6.729 -9.174 42.455 1.00 179.55 155 TYR A C 1
ATOM 834 O O . TYR A 1 120 ? 6.919 -7.976 42.159 1.00 181.10 155 TYR A O 1
ATOM 843 N N . LEU A 1 121 ? 5.817 -9.951 41.853 1.00 173.24 156 LEU A N 1
ATOM 844 C CA . LEU A 1 121 ? 4.756 -9.429 40.940 1.00 170.39 156 LEU A CA 1
ATOM 845 C C . LEU A 1 121 ? 3.729 -8.657 41.775 1.00 169.34 156 LEU A C 1
ATOM 846 O O . LEU A 1 121 ? 3.465 -7.481 41.453 1.00 171.86 156 LEU A O 1
ATOM 851 N N . VAL A 1 122 ? 3.167 -9.312 42.797 1.00 167.57 157 VAL A N 1
ATOM 852 C CA . VAL A 1 122 ? 2.183 -8.720 43.755 1.00 162.07 157 VAL A CA 1
ATOM 853 C C . VAL A 1 122 ? 2.776 -7.425 44.336 1.00 172.69 157 VAL A C 1
ATOM 854 O O . VAL A 1 122 ? 2.003 -6.459 44.504 1.00 171.68 157 VAL A O 1
ATOM 858 N N . ASP A 1 123 ? 4.094 -7.406 44.591 1.00 179.35 158 ASP A N 1
ATOM 859 C CA . ASP A 1 123 ? 4.866 -6.257 45.155 1.00 174.67 158 ASP A CA 1
ATOM 860 C C . ASP A 1 123 ? 4.858 -5.051 44.200 1.00 169.19 158 ASP A C 1
ATOM 861 O O . ASP A 1 123 ? 4.967 -3.910 44.701 1.00 154.22 158 ASP A O 1
ATOM 866 N N . LYS A 1 124 ? 4.757 -5.289 42.886 1.00 166.81 159 LYS A N 1
ATOM 867 C CA . LYS A 1 124 ? 4.892 -4.255 41.818 1.00 161.29 159 LYS A CA 1
ATOM 868 C C . LYS A 1 124 ? 3.512 -3.744 41.379 1.00 159.84 159 LYS A C 1
ATOM 869 O O . LYS A 1 124 ? 3.460 -2.631 40.811 1.00 151.07 159 LYS A O 1
ATOM 875 N N . LEU A 1 125 ? 2.444 -4.517 41.612 1.00 161.38 160 LEU A N 1
ATOM 876 C CA . LEU A 1 125 ? 1.050 -4.054 41.385 1.00 167.40 160 LEU A CA 1
ATOM 877 C C . LEU A 1 125 ? 0.571 -3.333 42.657 1.00 176.68 160 LEU A C 1
ATOM 878 O O . LEU A 1 125 ? -0.089 -2.246 42.500 1.00 193.03 160 LEU A O 1
ATOM 883 N N . ILE A 1 126 ? 0.958 -3.814 43.852 1.00 172.10 161 ILE A N 1
ATOM 884 C CA . ILE A 1 126 ? 0.689 -3.118 45.152 1.00 171.20 161 ILE A CA 1
ATOM 885 C C . ILE A 1 126 ? 1.500 -1.817 45.203 1.00 175.70 161 ILE A C 1
ATOM 886 O O . ILE A 1 126 ? 1.098 -0.897 45.949 1.00 181.27 161 ILE A O 1
ATOM 891 N N . SER A 1 127 ? 2.593 -1.746 44.437 1.00 170.80 162 SER A N 1
ATOM 892 C CA . SER A 1 127 ? 3.452 -0.540 44.305 1.00 161.98 162 SER A CA 1
ATOM 893 C C . SER A 1 127 ? 2.645 0.613 43.695 1.00 167.11 162 SER A C 1
ATOM 894 O O . SER A 1 127 ? 3.084 1.774 43.850 1.00 164.02 162 SER A O 1
ATOM 897 N N . ALA A 1 128 ? 1.521 0.320 43.028 1.00 169.08 163 ALA A N 1
ATOM 898 C CA . ALA A 1 128 ? 0.691 1.344 42.349 1.00 163.39 163 ALA A CA 1
ATOM 899 C C . ALA A 1 128 ? -0.784 1.224 42.749 1.00 169.89 163 ALA A C 1
ATOM 900 O O . ALA A 1 128 ? -1.614 0.967 41.854 1.00 174.84 163 ALA A O 1
ATOM 902 N N . GLY A 1 129 ? -1.086 1.433 44.036 1.00 179.00 164 GLY A N 1
ATOM 903 C CA . GLY A 1 129 ? -2.459 1.567 44.564 1.00 187.26 164 GLY A CA 1
ATOM 904 C C . GLY A 1 129 ? -3.342 0.360 44.336 1.00 192.39 164 GLY A C 1
ATOM 905 O O . GLY A 1 129 ? -4.566 0.553 44.139 1.00 193.05 164 GLY A O 1
ATOM 906 N N . ILE A 1 130 ? -2.778 -0.842 44.353 1.00 194.09 165 ILE A N 1
ATOM 907 C CA . ILE A 1 130 ? -3.618 -2.068 44.245 1.00 187.88 165 ILE A CA 1
ATOM 908 C C . ILE A 1 130 ? -4.456 -2.192 45.519 1.00 184.20 165 ILE A C 1
ATOM 909 O O . ILE A 1 130 ? -5.677 -2.450 45.407 1.00 166.51 165 ILE A O 1
ATOM 914 N N . LEU A 1 131 ? -3.822 -1.973 46.674 1.00 186.83 166 LEU A N 1
ATOM 915 C CA . LEU A 1 131 ? -4.418 -2.198 48.016 1.00 183.58 166 LEU A CA 1
ATOM 916 C C . LEU A 1 131 ? -3.480 -1.628 49.087 1.00 180.37 166 LEU A C 1
ATOM 917 O O . LEU A 1 131 ? -2.658 -0.756 48.749 1.00 176.59 166 LEU A O 1
ATOM 922 N N . SER A 1 132 ? -3.602 -2.101 50.329 1.00 178.43 167 SER A N 1
ATOM 923 C CA . SER A 1 132 ? -2.730 -1.727 51.470 1.00 179.45 167 SER A CA 1
ATOM 924 C C . SER A 1 132 ? -1.417 -2.522 51.406 1.00 183.97 167 SER A C 1
ATOM 925 O O . SER A 1 132 ? -1.463 -3.731 51.089 1.00 190.23 167 SER A O 1
ATOM 928 N N . GLN A 1 133 ? -0.294 -1.848 51.685 1.00 183.54 168 GLN A N 1
ATOM 929 C CA . GLN A 1 133 ? 1.077 -2.435 51.744 1.00 177.62 168 GLN A CA 1
ATOM 930 C C . GLN A 1 133 ? 1.152 -3.464 52.884 1.00 188.52 168 GLN A C 1
ATOM 931 O O . GLN A 1 133 ? 1.960 -4.411 52.768 1.00 187.56 168 GLN A O 1
ATOM 937 N N . GLU A 1 134 ? 0.354 -3.279 53.944 1.00 193.23 169 GLU A N 1
ATOM 938 C CA . GLU A 1 134 ? 0.298 -4.182 55.129 1.00 183.87 169 GLU A CA 1
ATOM 939 C C . GLU A 1 134 ? -0.655 -5.357 54.859 1.00 186.18 169 GLU A C 1
ATOM 940 O O . GLU A 1 134 ? -0.498 -6.394 55.534 1.00 192.92 169 GLU A O 1
ATOM 946 N N . ASP A 1 135 ? -1.601 -5.203 53.923 1.00 180.17 170 ASP A N 1
ATOM 947 C CA . ASP A 1 135 ? -2.494 -6.296 53.440 1.00 169.44 170 ASP A CA 1
ATOM 948 C C . ASP A 1 135 ? -1.835 -7.019 52.256 1.00 161.64 170 ASP A C 1
ATOM 949 O O . ASP A 1 135 ? -2.456 -7.969 51.730 1.00 137.09 170 ASP A O 1
ATOM 954 N N . LYS A 1 136 ? -0.641 -6.573 51.846 1.00 167.24 171 LYS A N 1
ATOM 955 C CA . LYS A 1 136 ? 0.307 -7.368 51.017 1.00 171.58 171 LYS A CA 1
ATOM 956 C C . LYS A 1 136 ? 0.895 -8.472 51.902 1.00 167.54 171 LYS A C 1
ATOM 957 O O . LYS A 1 136 ? 0.740 -9.661 51.539 1.00 182.48 171 LYS A O 1
ATOM 963 N N . ARG A 1 137 ? 1.538 -8.095 53.015 1.00 154.36 172 ARG A N 1
ATOM 964 C CA . ARG A 1 137 ? 2.058 -9.061 54.023 1.00 147.90 172 ARG A CA 1
ATOM 965 C C . ARG A 1 137 ? 0.895 -9.500 54.931 1.00 143.72 172 ARG A C 1
ATOM 966 O O . ARG A 1 137 ? 0.762 -8.951 56.043 1.00 130.17 172 ARG A O 1
ATOM 974 N N . LEU A 1 138 ? 0.096 -10.465 54.450 1.00 147.86 173 LEU A N 1
ATOM 975 C CA . LEU A 1 138 ? -1.130 -11.013 55.105 1.00 147.67 173 LEU A CA 1
ATOM 976 C C . LEU A 1 138 ? -1.319 -12.479 54.681 1.00 155.05 173 LEU A C 1
ATOM 977 O O . LEU A 1 138 ? -1.138 -12.759 53.475 1.00 157.10 173 LEU A O 1
ATOM 982 N N . ASP A 1 139 ? -1.680 -13.365 55.625 1.00 158.69 174 ASP A N 1
ATOM 983 C CA . ASP A 1 139 ? -1.851 -14.836 55.416 1.00 158.07 174 ASP A CA 1
ATOM 984 C C . ASP A 1 139 ? -2.384 -15.087 53.995 1.00 164.96 174 ASP A C 1
ATOM 985 O O . ASP A 1 139 ? -3.405 -14.466 53.634 1.00 176.44 174 ASP A O 1
ATOM 990 N N . ALA A 1 140 ? -1.722 -15.970 53.233 1.00 161.41 175 ALA A N 1
ATOM 991 C CA . ALA A 1 140 ? -1.911 -16.180 51.773 1.00 149.04 175 ALA A CA 1
ATOM 992 C C . ALA A 1 140 ? -3.324 -16.692 51.453 1.00 143.61 175 ALA A C 1
ATOM 993 O O . ALA A 1 140 ? -3.865 -16.262 50.417 1.00 132.88 175 ALA A O 1
ATOM 995 N N . THR A 1 141 ? -3.883 -17.582 52.288 1.00 146.99 176 THR A N 1
ATOM 996 C CA . THR A 1 141 ? -5.270 -18.130 52.179 1.00 149.11 176 THR A CA 1
ATOM 997 C C . THR A 1 141 ? -6.281 -16.980 52.066 1.00 154.83 176 THR A C 1
ATOM 998 O O . THR A 1 141 ? -7.228 -17.104 51.259 1.00 154.73 176 THR A O 1
ATOM 1002 N N . ARG A 1 142 ? -6.078 -15.913 52.849 1.00 159.10 177 ARG A N 1
ATOM 1003 C CA . ARG A 1 142 ? -6.939 -14.696 52.861 1.00 156.08 177 ARG A CA 1
ATOM 1004 C C . ARG A 1 142 ? -6.526 -13.813 51.671 1.00 161.21 177 ARG A C 1
ATOM 1005 O O . ARG A 1 142 ? -7.425 -13.350 50.942 1.00 149.92 177 ARG A O 1
ATOM 1013 N N . LEU A 1 143 ? -5.213 -13.623 51.474 1.00 168.27 178 LEU A N 1
ATOM 1014 C CA . LEU A 1 143 ? -4.607 -12.804 50.383 1.00 172.46 178 LEU A CA 1
ATOM 1015 C C . LEU A 1 143 ? -4.950 -13.415 49.014 1.00 172.15 178 LEU A C 1
ATOM 1016 O O . LEU A 1 143 ? -5.824 -12.843 48.332 1.00 172.31 178 LEU A O 1
ATOM 1021 N N . GLN A 1 144 ? -4.299 -14.524 48.632 1.00 165.61 179 GLN A N 1
ATOM 1022 C CA . GLN A 1 144 ? -4.369 -15.127 47.267 1.00 164.98 179 GLN A CA 1
ATOM 1023 C C . GLN A 1 144 ? -5.810 -15.101 46.745 1.00 161.62 179 GLN A C 1
ATOM 1024 O O . GLN A 1 144 ? -6.018 -14.648 45.601 1.00 156.99 179 GLN A O 1
ATOM 1030 N N . ALA A 1 145 ? -6.748 -15.615 47.544 1.00 160.53 180 ALA A N 1
ATOM 1031 C CA . ALA A 1 145 ? -8.186 -15.733 47.204 1.00 158.88 180 ALA A CA 1
ATOM 1032 C C . ALA A 1 145 ? -8.727 -14.373 46.746 1.00 159.77 180 ALA A C 1
ATOM 1033 O O . ALA A 1 145 ? -9.473 -14.345 45.751 1.00 158.09 180 ALA A O 1
ATOM 1035 N N . LYS A 1 146 ? -8.329 -13.293 47.429 1.00 166.40 181 LYS A N 1
ATOM 1036 C CA . LYS A 1 146 ? -8.935 -11.937 47.305 1.00 168.47 181 LYS A CA 1
ATOM 1037 C C . LYS A 1 146 ? -8.390 -11.207 46.067 1.00 175.55 181 LYS A C 1
ATOM 1038 O O . LYS A 1 146 ? -9.138 -10.386 45.502 1.00 185.57 181 LYS A O 1
ATOM 1044 N N . LEU A 1 147 ? -7.145 -11.482 45.662 1.00 176.60 182 LEU A N 1
ATOM 1045 C CA . LEU A 1 147 ? -6.496 -10.842 44.479 1.00 171.31 182 LEU A CA 1
ATOM 1046 C C . LEU A 1 147 ? -7.018 -11.504 43.198 1.00 166.37 182 LEU A C 1
ATOM 1047 O O . LEU A 1 147 ? -7.069 -10.821 42.151 1.00 159.39 182 LEU A O 1
ATOM 1052 N N . ASN A 1 148 ? -7.390 -12.785 43.295 1.00 162.25 183 ASN A N 1
ATOM 1053 C CA . ASN A 1 148 ? -8.093 -13.554 42.233 1.00 155.67 183 ASN A CA 1
ATOM 1054 C C . ASN A 1 148 ? -9.561 -13.109 42.194 1.00 156.40 183 ASN A C 1
ATOM 1055 O O . ASN A 1 148 ? -10.113 -12.984 41.078 1.00 142.92 183 ASN A O 1
ATOM 1060 N N . GLU A 1 149 ? -10.153 -12.885 43.375 1.00 161.81 184 GLU A N 1
ATOM 1061 C CA . GLU A 1 149 ? -11.507 -12.291 43.569 1.00 162.07 184 GLU A CA 1
ATOM 1062 C C . GLU A 1 149 ? -11.570 -10.942 42.839 1.00 165.76 184 GLU A C 1
ATOM 1063 O O . GLU A 1 149 ? -12.530 -10.736 42.063 1.00 165.85 184 GLU A O 1
ATOM 1069 N N . ASN A 1 150 ? -10.578 -10.072 43.083 1.00 163.39 185 ASN A N 1
ATOM 1070 C CA . ASN A 1 150 ? -10.428 -8.727 42.452 1.00 157.37 185 ASN A CA 1
ATOM 1071 C C . ASN A 1 150 ? -10.679 -8.843 40.941 1.00 159.57 185 ASN A C 1
ATOM 1072 O O . ASN A 1 150 ? -11.375 -7.968 40.393 1.00 160.16 185 ASN A O 1
ATOM 1077 N N . GLY A 1 151 ? -10.146 -9.891 40.304 1.00 160.65 186 GLY A N 1
ATOM 1078 C CA . GLY A 1 151 ? -10.403 -10.208 38.884 1.00 158.85 186 GLY A CA 1
ATOM 1079 C C . GLY A 1 151 ? -9.143 -10.525 38.096 1.00 157.48 186 GLY A C 1
ATOM 1080 O O . GLY A 1 151 ? -9.216 -10.488 36.849 1.00 149.04 186 GLY A O 1
ATOM 1081 N N . TYR A 1 152 ? -8.044 -10.843 38.788 1.00 157.10 187 TYR A N 1
ATOM 1082 C CA . TYR A 1 152 ? -6.781 -11.255 38.122 1.00 155.04 187 TYR A CA 1
ATOM 1083 C C . TYR A 1 152 ? -6.645 -12.767 38.329 1.00 159.70 187 TYR A C 1
ATOM 1084 O O . TYR A 1 152 ? -7.003 -13.247 39.416 1.00 152.98 187 TYR A O 1
ATOM 1093 N N . TYR A 1 153 ? -6.155 -13.491 37.319 1.00 172.63 188 TYR A N 1
ATOM 1094 C CA . TYR A 1 153 ? -6.072 -14.974 37.420 1.00 178.35 188 TYR A CA 1
ATOM 1095 C C . TYR A 1 153 ? -5.021 -15.430 38.436 1.00 177.95 188 TYR A C 1
ATOM 1096 O O . TYR A 1 153 ? -4.087 -14.673 38.757 1.00 176.71 188 TYR A O 1
ATOM 1105 N N . PRO A 1 154 ? -5.179 -16.656 38.977 1.00 170.43 189 PRO A N 1
ATOM 1106 C CA . PRO A 1 154 ? -4.260 -17.241 39.937 1.00 165.14 189 PRO A CA 1
ATOM 1107 C C . PRO A 1 154 ? -3.545 -18.414 39.261 1.00 156.72 189 PRO A C 1
ATOM 1108 O O . PRO A 1 154 ? -4.024 -19.521 39.353 1.00 163.59 189 PRO A O 1
ATOM 1112 N N . PRO A 1 155 ? -2.409 -18.189 38.575 1.00 30.00 190 PRO A N 1
ATOM 1113 C CA . PRO A 1 155 ? -1.716 -19.266 37.880 1.00 30.00 190 PRO A CA 1
ATOM 1114 C C . PRO A 1 155 ? -0.806 -20.153 38.741 1.00 30.00 190 PRO A C 1
ATOM 1115 O O . PRO A 1 155 ? -0.255 -21.081 38.205 1.00 30.00 190 PRO A O 1
ATOM 1119 N N . ILE A 1 156 ? -0.688 -19.862 40.037 1.00 124.07 191 ILE A N 1
ATOM 1120 C CA . ILE A 1 156 ? 0.166 -20.689 40.942 1.00 126.65 191 ILE A CA 1
ATOM 1121 C C . ILE A 1 156 ? -0.719 -21.326 42.024 1.00 133.08 191 ILE A C 1
ATOM 1122 O O . ILE A 1 156 ? -1.890 -20.931 42.128 1.00 137.54 191 ILE A O 1
ATOM 1127 N N . LEU A 1 157 ? -0.170 -22.263 42.805 1.00 138.74 192 LEU A N 1
ATOM 1128 C CA . LEU A 1 157 ? -0.942 -23.016 43.840 1.00 138.21 192 LEU A CA 1
ATOM 1129 C C . LEU A 1 157 ? -0.550 -22.543 45.246 1.00 142.78 192 LEU A C 1
ATOM 1130 O O . LEU A 1 157 ? 0.660 -22.492 45.532 1.00 149.18 192 LEU A O 1
ATOM 1135 N N . VAL A 1 158 ? -1.546 -22.259 46.095 1.00 143.18 193 VAL A N 1
ATOM 1136 C CA . VAL A 1 158 ? -1.378 -21.571 47.414 1.00 142.67 193 VAL A CA 1
ATOM 1137 C C . VAL A 1 158 ? -0.499 -22.415 48.349 1.00 142.48 193 VAL A C 1
ATOM 1138 O O . VAL A 1 158 ? 0.525 -21.887 48.826 1.00 146.85 193 VAL A O 1
ATOM 1142 N N . SER A 1 159 ? -0.881 -23.671 48.590 1.00 137.49 194 SER A N 1
ATOM 1143 C CA . SER A 1 159 ? -0.383 -24.519 49.709 1.00 129.79 194 SER A CA 1
ATOM 1144 C C . SER A 1 159 ? 1.047 -24.991 49.430 1.00 126.57 194 SER A C 1
ATOM 1145 O O . SER A 1 159 ? 1.894 -24.893 50.336 1.00 120.98 194 SER A O 1
ATOM 1148 N N . LYS A 1 160 ? 1.291 -25.481 48.214 1.00 132.64 195 LYS A N 1
ATOM 1149 C CA . LYS A 1 160 ? 2.569 -26.113 47.793 1.00 141.53 195 LYS A CA 1
ATOM 1150 C C . LYS A 1 160 ? 3.515 -25.050 47.215 1.00 150.66 195 LYS A C 1
ATOM 1151 O O . LYS A 1 160 ? 4.713 -25.366 47.057 1.00 153.34 195 LYS A O 1
ATOM 1157 N N . TRP A 1 161 ? 2.995 -23.847 46.928 1.00 155.76 196 TRP A N 1
ATOM 1158 C CA . TRP A 1 161 ? 3.700 -22.727 46.238 1.00 155.53 196 TRP A CA 1
ATOM 1159 C C . TRP A 1 161 ? 4.389 -23.259 44.971 1.00 158.78 196 TRP A C 1
ATOM 1160 O O . TRP A 1 161 ? 5.630 -23.167 44.889 1.00 173.16 196 TRP A O 1
ATOM 1171 N N . MET A 1 162 ? 3.606 -23.808 44.034 1.00 146.33 197 MET A N 1
ATOM 1172 C CA . MET A 1 162 ? 4.085 -24.329 42.721 1.00 138.58 197 MET A CA 1
ATOM 1173 C C . MET A 1 162 ? 3.164 -23.827 41.605 1.00 130.75 197 MET A C 1
ATOM 1174 O O . MET A 1 162 ? 1.948 -23.716 41.863 1.00 127.01 197 MET A O 1
ATOM 1179 N N . PHE A 1 163 ? 3.725 -23.545 40.420 1.00 123.77 198 PHE A N 1
ATOM 1180 C CA . PHE A 1 163 ? 2.974 -23.209 39.177 1.00 119.69 198 PHE A CA 1
ATOM 1181 C C . PHE A 1 163 ? 1.955 -24.318 38.897 1.00 120.65 198 PHE A C 1
ATOM 1182 O O . PHE A 1 163 ? 2.364 -25.494 38.890 1.00 130.20 198 PHE A O 1
ATOM 1190 N N . THR A 1 164 ? 0.684 -23.963 38.676 1.00 111.33 199 THR A N 1
ATOM 1191 C CA . THR A 1 164 ? -0.388 -24.915 38.270 1.00 113.15 199 THR A CA 1
ATOM 1192 C C . THR A 1 164 ? 0.242 -25.963 37.341 1.00 110.64 199 THR A C 1
ATOM 1193 O O . THR A 1 164 ? 0.137 -27.173 37.641 1.00 103.22 199 THR A O 1
ATOM 1197 N N . ALA A 1 165 ? 0.926 -25.497 36.289 1.00 104.60 200 ALA A N 1
ATOM 1198 C CA . ALA A 1 165 ? 1.569 -26.322 35.236 1.00 104.61 200 ALA A CA 1
ATOM 1199 C C . ALA A 1 165 ? 2.617 -27.263 35.845 1.00 107.62 200 ALA A C 1
ATOM 1200 O O . ALA A 1 165 ? 2.741 -28.405 35.353 1.00 107.41 200 ALA A O 1
ATOM 1202 N N . GLU A 1 166 ? 3.362 -26.798 36.852 1.00 111.39 201 GLU A N 1
ATOM 1203 C CA . GLU A 1 166 ? 4.372 -27.624 37.567 1.00 112.74 201 GLU A CA 1
ATOM 1204 C C . GLU A 1 166 ? 3.643 -28.831 38.173 1.00 107.60 201 GLU A C 1
ATOM 1205 O O . GLU A 1 166 ? 4.028 -29.970 37.850 1.00 99.12 201 GLU A O 1
ATOM 1211 N N . ARG A 1 167 ? 2.606 -28.581 38.982 1.00 109.45 202 ARG A N 1
ATOM 1212 C CA . ARG A 1 167 ? 1.737 -29.638 39.575 1.00 108.35 202 ARG A CA 1
ATOM 1213 C C . ARG A 1 167 ? 1.301 -30.591 38.460 1.00 102.18 202 ARG A C 1
ATOM 1214 O O . ARG A 1 167 ? 1.525 -31.810 38.602 1.00 112.22 202 ARG A O 1
ATOM 1222 N N . ASP A 1 168 ? 0.717 -30.038 37.394 1.00 90.55 203 ASP A N 1
ATOM 1223 C CA . ASP A 1 168 ? 0.158 -30.819 36.258 1.00 87.99 203 ASP A CA 1
ATOM 1224 C C . ASP A 1 168 ? 1.263 -31.711 35.675 1.00 85.50 203 ASP A C 1
ATOM 1225 O O . ASP A 1 168 ? 0.934 -32.812 35.191 1.00 82.41 203 ASP A O 1
ATOM 1230 N N . LYS A 1 169 ? 2.522 -31.264 35.739 1.00 88.23 204 LYS A N 1
ATOM 1231 C CA . LYS A 1 169 ? 3.689 -32.031 35.225 1.00 92.00 204 LYS A CA 1
ATOM 1232 C C . LYS A 1 169 ? 3.973 -33.213 36.152 1.00 88.28 204 LYS A C 1
ATOM 1233 O O . LYS A 1 169 ? 4.112 -34.341 35.633 1.00 81.79 204 LYS A O 1
ATOM 1239 N N . ARG A 1 170 ? 4.086 -32.947 37.457 1.00 90.12 205 ARG A N 1
ATOM 1240 C CA . ARG A 1 170 ? 4.367 -33.969 38.505 1.00 97.69 205 ARG A CA 1
ATOM 1241 C C . ARG A 1 170 ? 3.276 -35.040 38.446 1.00 97.18 205 ARG A C 1
ATOM 1242 O O . ARG A 1 170 ? 3.615 -36.248 38.398 1.00 95.62 205 ARG A O 1
ATOM 1250 N N . ASP A 1 171 ? 2.020 -34.589 38.428 1.00 96.97 206 ASP A N 1
ATOM 1251 C CA . ASP A 1 171 ? 0.808 -35.437 38.274 1.00 98.35 206 ASP A CA 1
ATOM 1252 C C . ASP A 1 171 ? 0.892 -36.228 36.962 1.00 94.27 206 ASP A C 1
ATOM 1253 O O . ASP A 1 171 ? 0.613 -37.447 36.999 1.00 101.18 206 ASP A O 1
ATOM 1258 N N . TRP A 1 172 ? 1.264 -35.578 35.852 1.00 81.31 207 TRP A N 1
ATOM 1259 C CA . TRP A 1 172 ? 1.269 -36.220 34.507 1.00 80.97 207 TRP A CA 1
ATOM 1260 C C . TRP A 1 172 ? 2.397 -37.259 34.396 1.00 84.41 207 TRP A C 1
ATOM 1261 O O . TRP A 1 172 ? 2.251 -38.186 33.579 1.00 82.82 207 TRP A O 1
ATOM 1272 N N . LEU A 1 173 ? 3.474 -37.136 35.180 1.00 93.26 208 LEU A N 1
ATOM 1273 C CA . LEU A 1 173 ? 4.599 -38.114 35.169 1.00 91.27 208 LEU A CA 1
ATOM 1274 C C . LEU A 1 173 ? 4.323 -39.216 36.199 1.00 90.67 208 LEU A C 1
ATOM 1275 O O . LEU A 1 173 ? 4.548 -40.391 35.861 1.00 84.18 208 LEU A O 1
ATOM 1280 N N . ALA A 1 174 ? 3.800 -38.856 37.378 1.00 93.61 209 ALA A N 1
ATOM 1281 C CA . ALA A 1 174 ? 3.252 -39.801 38.385 1.00 97.57 209 ALA A CA 1
ATOM 1282 C C . ALA A 1 174 ? 2.098 -40.621 37.778 1.00 103.54 209 ALA A C 1
ATOM 1283 O O . ALA A 1 174 ? 1.647 -41.567 38.448 1.00 111.56 209 ALA A O 1
ATOM 1285 N N . SER A 1 175 ? 1.709 -40.320 36.536 1.00 106.32 210 SER A N 1
ATOM 1286 C CA . SER A 1 175 ? 0.634 -41.101 35.869 1.00 105.21 210 SER A CA 1
ATOM 1287 C C . SER A 1 175 ? 1.265 -42.227 35.046 1.00 95.28 210 SER A C 1
ATOM 1288 O O . SER A 1 175 ? 0.532 -43.051 34.497 1.00 91.85 210 SER A O 1
ATOM 1291 N N . TYR A 1 176 ? 2.589 -42.195 34.933 1.00 95.01 211 TYR A N 1
ATOM 1292 C CA . TYR A 1 176 ? 3.392 -43.297 34.334 1.00 94.90 211 TYR A CA 1
ATOM 1293 C C . TYR A 1 176 ? 4.459 -43.778 35.331 1.00 96.30 211 TYR A C 1
ATOM 1294 O O . TYR A 1 176 ? 4.616 -45.003 35.458 1.00 101.53 211 TYR A O 1
ATOM 1303 N N . LYS A 1 182 ? 12.161 -36.626 39.008 1.00 88.50 217 LYS A N 1
ATOM 1304 C CA . LYS A 1 182 ? 11.279 -35.599 38.386 1.00 88.86 217 LYS A CA 1
ATOM 1305 C C . LYS A 1 182 ? 12.160 -34.532 37.723 1.00 88.00 217 LYS A C 1
ATOM 1306 O O . LYS A 1 182 ? 12.387 -33.464 38.343 1.00 75.51 217 LYS A O 1
ATOM 1312 N N . LEU A 1 183 ? 12.656 -34.835 36.520 1.00 89.73 218 LEU A N 1
ATOM 1313 C CA . LEU A 1 183 ? 13.504 -33.919 35.714 1.00 94.93 218 LEU A CA 1
ATOM 1314 C C . LEU A 1 183 ? 13.661 -34.475 34.296 1.00 93.70 218 LEU A C 1
ATOM 1315 O O . LEU A 1 183 ? 13.595 -35.714 34.130 1.00 92.09 218 LEU A O 1
ATOM 1320 N N . SER A 1 184 ? 13.831 -33.558 33.337 1.00 98.00 219 SER A N 1
ATOM 1321 C CA . SER A 1 184 ? 14.184 -33.756 31.902 1.00 96.16 219 SER A CA 1
ATOM 1322 C C . SER A 1 184 ? 12.945 -34.108 31.079 1.00 100.72 219 SER A C 1
ATOM 1323 O O . SER A 1 184 ? 12.008 -34.716 31.632 1.00 105.98 219 SER A O 1
ATOM 1326 N N . ALA A 1 185 ? 12.984 -33.753 29.792 1.00 104.50 220 ALA A N 1
ATOM 1327 C CA . ALA A 1 185 ? 11.912 -34.007 28.805 1.00 106.86 220 ALA A CA 1
ATOM 1328 C C . ALA A 1 185 ? 12.356 -35.122 27.860 1.00 112.01 220 ALA A C 1
ATOM 1329 O O . ALA A 1 185 ? 11.602 -36.108 27.715 1.00 119.93 220 ALA A O 1
ATOM 1331 N N . LYS A 1 186 ? 13.529 -34.964 27.238 1.00 114.27 221 LYS A N 1
ATOM 1332 C CA . LYS A 1 186 ? 14.136 -36.002 26.356 1.00 114.26 221 LYS A CA 1
ATOM 1333 C C . LYS A 1 186 ? 14.225 -37.336 27.118 1.00 104.90 221 LYS A C 1
ATOM 1334 O O . LYS A 1 186 ? 14.020 -38.394 26.478 1.00 89.09 221 LYS A O 1
ATOM 1340 N N . GLU A 1 187 ? 14.534 -37.278 28.421 1.00 103.26 222 GLU A N 1
ATOM 1341 C CA . GLU A 1 187 ? 14.499 -38.434 29.362 1.00 102.09 222 GLU A CA 1
ATOM 1342 C C . GLU A 1 187 ? 13.060 -38.954 29.477 1.00 98.76 222 GLU A C 1
ATOM 1343 O O . GLU A 1 187 ? 12.829 -40.133 29.152 1.00 92.91 222 GLU A O 1
ATOM 1349 N N . ALA A 1 188 ? 12.142 -38.097 29.935 1.00 95.33 223 ALA A N 1
ATOM 1350 C CA . ALA A 1 188 ? 10.705 -38.401 30.138 1.00 90.90 223 ALA A CA 1
ATOM 1351 C C . ALA A 1 188 ? 10.098 -38.966 28.845 1.00 91.01 223 ALA A C 1
ATOM 1352 O O . ALA A 1 188 ? 9.338 -39.944 28.936 1.00 98.60 223 ALA A O 1
ATOM 1354 N N . PHE A 1 189 ? 10.433 -38.390 27.687 1.00 90.65 224 PHE A N 1
ATOM 1355 C CA . PHE A 1 189 ? 9.993 -38.870 26.347 1.00 93.65 224 PHE A CA 1
ATOM 1356 C C . PHE A 1 189 ? 10.565 -40.264 26.059 1.00 98.64 224 PHE A C 1
ATOM 1357 O O . PHE A 1 189 ? 9.998 -40.962 25.198 1.00 99.33 224 PHE A O 1
ATOM 1365 N N . GLU A 1 190 ? 11.670 -40.627 26.723 1.00 105.19 225 GLU A N 1
ATOM 1366 C CA . GLU A 1 190 ? 12.295 -41.978 26.671 1.00 104.56 225 GLU A CA 1
ATOM 1367 C C . GLU A 1 190 ? 11.534 -42.928 27.602 1.00 102.69 225 GLU A C 1
ATOM 1368 O O . GLU A 1 190 ? 11.192 -44.032 27.144 1.00 107.60 225 GLU A O 1
ATOM 1374 N N . LYS A 1 191 ? 11.282 -42.514 28.852 1.00 98.80 226 LYS A N 1
ATOM 1375 C CA . LYS A 1 191 ? 10.647 -43.352 29.913 1.00 98.70 226 LYS A CA 1
ATOM 1376 C C . LYS A 1 191 ? 9.169 -43.588 29.591 1.00 104.79 226 LYS A C 1
ATOM 1377 O O . LYS A 1 191 ? 8.716 -44.746 29.707 1.00 110.83 226 LYS A O 1
ATOM 1383 N N . VAL A 1 192 ? 8.451 -42.531 29.210 1.00 104.30 227 VAL A N 1
ATOM 1384 C CA . VAL A 1 192 ? 7.029 -42.628 28.769 1.00 102.06 227 VAL A CA 1
ATOM 1385 C C . VAL A 1 192 ? 6.987 -43.463 27.485 1.00 106.06 227 VAL A C 1
ATOM 1386 O O . VAL A 1 192 ? 6.010 -44.216 27.308 1.00 116.27 227 VAL A O 1
ATOM 1390 N N . ARG A 1 193 ? 8.035 -43.380 26.658 1.00 108.69 228 ARG A N 1
ATOM 1391 C CA . ARG A 1 193 ? 8.094 -44.115 25.365 1.00 111.76 228 ARG A CA 1
ATOM 1392 C C . ARG A 1 193 ? 7.853 -45.607 25.623 1.00 114.68 228 ARG A C 1
ATOM 1393 O O . ARG A 1 193 ? 7.078 -46.214 24.860 1.00 104.78 228 ARG A O 1
ATOM 1401 N N . ASN A 1 194 ? 8.485 -46.170 26.656 1.00 122.87 229 ASN A N 1
ATOM 1402 C CA . ASN A 1 194 ? 8.404 -47.625 26.959 1.00 126.20 229 ASN A CA 1
ATOM 1403 C C . ASN A 1 194 ? 7.854 -47.837 28.376 1.00 130.26 229 ASN A C 1
ATOM 1404 O O . ASN A 1 194 ? 8.341 -48.753 29.077 1.00 129.29 229 ASN A O 1
ATOM 1409 N N . SER A 1 195 ? 6.860 -47.038 28.776 1.00 128.02 230 SER A N 1
ATOM 1410 C CA . SER A 1 195 ? 6.110 -47.234 30.044 1.00 127.23 230 SER A CA 1
ATOM 1411 C C . SER A 1 195 ? 4.995 -48.258 29.804 1.00 130.95 230 SER A C 1
ATOM 1412 O O . SER A 1 195 ? 4.689 -48.529 28.622 1.00 137.36 230 SER A O 1
ATOM 1415 N N . ASP A 1 196 ? 4.414 -48.795 30.882 1.00 127.25 231 ASP A N 1
ATOM 1416 C CA . ASP A 1 196 ? 3.382 -49.867 30.835 1.00 125.80 231 ASP A CA 1
ATOM 1417 C C . ASP A 1 196 ? 2.307 -49.484 29.807 1.00 125.22 231 ASP A C 1
ATOM 1418 O O . ASP A 1 196 ? 1.997 -50.317 28.925 1.00 122.41 231 ASP A O 1
ATOM 1423 N N . ALA A 1 197 ? 1.791 -48.255 29.907 1.00 120.92 232 ALA A N 1
ATOM 1424 C CA . ALA A 1 197 ? 0.612 -47.751 29.159 1.00 118.19 232 ALA A CA 1
ATOM 1425 C C . ALA A 1 197 ? 0.808 -47.903 27.645 1.00 114.87 232 ALA A C 1
ATOM 1426 O O . ALA A 1 197 ? -0.135 -48.377 26.981 1.00 113.44 232 ALA A O 1
ATOM 1428 N N . LEU A 1 198 ? 1.977 -47.515 27.120 1.00 112.85 233 LEU A N 1
ATOM 1429 C CA . LEU A 1 198 ? 2.195 -47.317 25.657 1.00 112.09 233 LEU A CA 1
ATOM 1430 C C . LEU A 1 198 ? 2.820 -48.576 25.044 1.00 115.87 233 LEU A C 1
ATOM 1431 O O . LEU A 1 198 ? 2.107 -49.278 24.286 1.00 111.96 233 LEU A O 1
ATOM 1436 N N . GLU A 1 199 ? 4.106 -48.814 25.342 1.00 115.59 234 GLU A N 1
ATOM 1437 C CA . GLU A 1 199 ? 4.943 -49.929 24.819 1.00 107.18 234 GLU A CA 1
ATOM 1438 C C . GLU A 1 199 ? 5.056 -49.806 23.297 1.00 106.63 234 GLU A C 1
ATOM 1439 O O . GLU A 1 199 ? 4.271 -50.461 22.587 1.00 105.84 234 GLU A O 1
ATOM 1445 N N . ILE A 1 200 ? 5.987 -48.985 22.812 1.00 106.37 235 ILE A N 1
ATOM 1446 C CA . ILE A 1 200 ? 6.220 -48.824 21.345 1.00 108.45 235 ILE A CA 1
ATOM 1447 C C . ILE A 1 200 ? 7.341 -49.786 20.929 1.00 113.20 235 ILE A C 1
ATOM 1448 O O . ILE A 1 200 ? 7.929 -50.427 21.828 1.00 115.40 235 ILE A O 1
ATOM 1453 N N . ASP A 1 201 ? 7.628 -49.894 19.625 1.00 120.46 236 ASP A N 1
ATOM 1454 C CA . ASP A 1 201 ? 8.559 -50.917 19.074 1.00 126.75 236 ASP A CA 1
ATOM 1455 C C . ASP A 1 201 ? 9.945 -50.765 19.730 1.00 129.81 236 ASP A C 1
ATOM 1456 O O . ASP A 1 201 ? 10.674 -51.782 19.762 1.00 129.97 236 ASP A O 1
ATOM 1461 N N . LYS A 1 202 ? 10.303 -49.572 20.239 1.00 124.37 237 LYS A N 1
ATOM 1462 C CA . LYS A 1 202 ? 11.662 -49.244 20.767 1.00 111.61 237 LYS A CA 1
ATOM 1463 C C . LYS A 1 202 ? 12.672 -49.411 19.624 1.00 108.26 237 LYS A C 1
ATOM 1464 O O . LYS A 1 202 ? 13.885 -49.331 19.892 1.00 103.45 237 LYS A O 1
ATOM 1470 N N . SER A 1 203 ? 12.161 -49.617 18.401 1.00 109.24 238 SER A N 1
ATOM 1471 C CA . SER A 1 203 ? 12.932 -49.728 17.136 1.00 104.32 238 SER A CA 1
ATOM 1472 C C . SER A 1 203 ? 12.331 -48.804 16.068 1.00 101.89 238 SER A C 1
ATOM 1473 O O . SER A 1 203 ? 12.568 -49.067 14.872 1.00 91.34 238 SER A O 1
ATOM 1476 N N . LEU A 1 204 ? 11.600 -47.769 16.505 1.00 105.76 239 LEU A N 1
ATOM 1477 C CA . LEU A 1 204 ? 10.943 -46.783 15.601 1.00 109.59 239 LEU A CA 1
ATOM 1478 C C . LEU A 1 204 ? 11.534 -45.384 15.810 1.00 107.62 239 LEU A C 1
ATOM 1479 O O . LEU A 1 204 ? 12.128 -45.144 16.857 1.00 104.61 239 LEU A O 1
ATOM 1484 N N . SER A 1 205 ? 11.353 -44.493 14.835 1.00 103.26 240 SER A N 1
ATOM 1485 C CA . SER A 1 205 ? 11.908 -43.116 14.892 1.00 105.01 240 SER A CA 1
ATOM 1486 C C . SER A 1 205 ? 11.178 -42.286 15.944 1.00 101.45 240 SER A C 1
ATOM 1487 O O . SER A 1 205 ? 9.940 -42.279 15.901 1.00 103.28 240 SER A O 1
ATOM 1490 N N . ASP A 1 206 ? 11.925 -41.617 16.830 1.00 98.73 241 ASP A N 1
ATOM 1491 C CA . ASP A 1 206 ? 11.291 -40.766 17.875 1.00 100.70 241 ASP A CA 1
ATOM 1492 C C . ASP A 1 206 ? 10.283 -39.813 17.225 1.00 100.40 241 ASP A C 1
ATOM 1493 O O . ASP A 1 206 ? 9.369 -39.371 17.939 1.00 94.80 241 ASP A O 1
ATOM 1498 N N . GLU A 1 207 ? 10.463 -39.506 15.935 1.00 101.84 242 GLU A N 1
ATOM 1499 C CA . GLU A 1 207 ? 9.517 -38.694 15.120 1.00 114.65 242 GLU A CA 1
ATOM 1500 C C . GLU A 1 207 ? 8.219 -39.493 14.902 1.00 123.56 242 GLU A C 1
ATOM 1501 O O . GLU A 1 207 ? 7.142 -38.873 14.982 1.00 134.18 242 GLU A O 1
ATOM 1507 N N . ASP A 1 208 ? 8.313 -40.808 14.648 1.00 125.49 243 ASP A N 1
ATOM 1508 C CA . ASP A 1 208 ? 7.147 -41.718 14.440 1.00 122.27 243 ASP A CA 1
ATOM 1509 C C . ASP A 1 208 ? 6.565 -42.108 15.808 1.00 124.98 243 ASP A C 1
ATOM 1510 O O . ASP A 1 208 ? 5.325 -42.226 15.912 1.00 121.63 243 ASP A O 1
ATOM 1515 N N . ALA A 1 209 ? 7.431 -42.301 16.809 1.00 125.64 244 ALA A N 1
ATOM 1516 C CA . ALA A 1 209 ? 7.064 -42.637 18.208 1.00 126.56 244 ALA A CA 1
ATOM 1517 C C . ALA A 1 209 ? 6.300 -41.471 18.851 1.00 124.50 244 ALA A C 1
ATOM 1518 O O . ALA A 1 209 ? 5.287 -41.741 19.525 1.00 125.98 244 ALA A O 1
ATOM 1520 N N . ARG A 1 210 ? 6.786 -40.236 18.662 1.00 120.04 245 ARG A N 1
ATOM 1521 C CA . ARG A 1 210 ? 6.152 -38.977 19.154 1.00 108.95 245 ARG A CA 1
ATOM 1522 C C . ARG A 1 210 ? 4.714 -38.883 18.629 1.00 106.21 245 ARG A C 1
ATOM 1523 O O . ARG A 1 210 ? 3.813 -38.582 19.432 1.00 100.34 245 ARG A O 1
ATOM 1531 N N . LYS A 1 211 ? 4.521 -39.138 17.330 1.00 103.52 246 LYS A N 1
ATOM 1532 C CA . LYS A 1 211 ? 3.208 -39.029 16.634 1.00 106.99 246 LYS A CA 1
ATOM 1533 C C . LYS A 1 211 ? 2.263 -40.152 17.095 1.00 107.09 246 LYS A C 1
ATOM 1534 O O . LYS A 1 211 ? 1.032 -39.939 17.054 1.00 110.63 246 LYS A O 1
ATOM 1540 N N . ILE A 1 212 ? 2.801 -41.304 17.510 1.00 103.11 247 ILE A N 1
ATOM 1541 C CA . ILE A 1 212 ? 2.005 -42.405 18.138 1.00 95.34 247 ILE A CA 1
ATOM 1542 C C . ILE A 1 212 ? 1.459 -41.899 19.480 1.00 85.11 247 ILE A C 1
ATOM 1543 O O . ILE A 1 212 ? 0.297 -42.202 19.789 1.00 77.33 247 ILE A O 1
ATOM 1548 N N . MET A 1 213 ? 2.271 -41.141 20.224 1.00 80.77 248 MET A N 1
ATOM 1549 C CA . MET A 1 213 ? 1.980 -40.697 21.616 1.00 85.55 248 MET A CA 1
ATOM 1550 C C . MET A 1 213 ? 0.914 -39.596 21.613 1.00 89.82 248 MET A C 1
ATOM 1551 O O . MET A 1 213 ? 0.108 -39.558 22.569 1.00 98.39 248 MET A O 1
ATOM 1556 N N . VAL A 1 214 ? 0.927 -38.724 20.598 1.00 88.19 249 VAL A N 1
ATOM 1557 C CA . VAL A 1 214 ? -0.110 -37.670 20.382 1.00 81.75 249 VAL A CA 1
ATOM 1558 C C . VAL A 1 214 ? -1.485 -38.313 20.585 1.00 82.16 249 VAL A C 1
ATOM 1559 O O . VAL A 1 214 ? -2.325 -37.703 21.277 1.00 83.04 249 VAL A O 1
ATOM 1563 N N . VAL A 1 215 ? -1.674 -39.511 20.022 1.00 83.02 250 VAL A N 1
ATOM 1564 C CA . VAL A 1 215 ? -2.974 -40.249 19.978 1.00 84.76 250 VAL A CA 1
ATOM 1565 C C . VAL A 1 215 ? -3.197 -40.974 21.312 1.00 83.74 250 VAL A C 1
ATOM 1566 O O . VAL A 1 215 ? -4.192 -40.668 21.985 1.00 82.90 250 VAL A O 1
ATOM 1570 N N . ARG A 1 216 ? -2.300 -41.893 21.676 1.00 87.69 251 ARG A N 1
ATOM 1571 C CA . ARG A 1 216 ? -2.403 -42.728 22.907 1.00 91.51 251 ARG A CA 1
ATOM 1572 C C . ARG A 1 216 ? -2.575 -41.841 24.148 1.00 83.33 251 ARG A C 1
ATOM 1573 O O . ARG A 1 216 ? -3.421 -42.198 24.991 1.00 78.68 251 ARG A O 1
ATOM 1581 N N . ASP A 1 217 ? -1.803 -40.752 24.279 1.00 79.78 252 ASP A N 1
ATOM 1582 C CA . ASP A 1 217 ? -1.783 -39.931 25.524 1.00 80.36 252 ASP A CA 1
ATOM 1583 C C . ASP A 1 217 ? -3.024 -39.041 25.577 1.00 80.65 252 ASP A C 1
ATOM 1584 O O . ASP A 1 217 ? -3.369 -38.583 26.693 1.00 79.38 252 ASP A O 1
ATOM 1589 N N . LEU A 1 218 ? -3.651 -38.777 24.427 1.00 77.33 253 LEU A N 1
ATOM 1590 C CA . LEU A 1 218 ? -4.915 -37.999 24.378 1.00 78.53 253 LEU A CA 1
ATOM 1591 C C . LEU A 1 218 ? -6.040 -38.869 24.938 1.00 87.40 253 LEU A C 1
ATOM 1592 O O . LEU A 1 218 ? -6.896 -38.327 25.665 1.00 98.50 253 LEU A O 1
ATOM 1597 N N . ILE A 1 219 ? -6.033 -40.159 24.587 1.00 93.68 254 ILE A N 1
ATOM 1598 C CA . ILE A 1 219 ? -7.022 -41.171 25.064 1.00 93.10 254 ILE A CA 1
ATOM 1599 C C . ILE A 1 219 ? -6.894 -41.283 26.582 1.00 95.00 254 ILE A C 1
ATOM 1600 O O . ILE A 1 219 ? -7.927 -41.217 27.276 1.00 103.19 254 ILE A O 1
ATOM 1605 N N . LYS A 1 220 ? -5.659 -41.457 27.056 1.00 92.89 255 LYS A N 1
ATOM 1606 C CA . LYS A 1 220 ? -5.346 -41.621 28.495 1.00 90.17 255 LYS A CA 1
ATOM 1607 C C . LYS A 1 220 ? -5.878 -40.411 29.267 1.00 85.73 255 LYS A C 1
ATOM 1608 O O . LYS A 1 220 ? -6.476 -40.608 30.339 1.00 95.32 255 LYS A O 1
ATOM 1614 N N . SER A 1 221 ? -5.678 -39.216 28.716 1.00 86.44 256 SER A N 1
ATOM 1615 C CA . SER A 1 221 ? -5.943 -37.914 29.381 1.00 89.69 256 SER A CA 1
ATOM 1616 C C . SER A 1 221 ? -7.437 -37.587 29.386 1.00 88.39 256 SER A C 1
ATOM 1617 O O . SER A 1 221 ? -7.964 -37.314 30.477 1.00 81.03 256 SER A O 1
ATOM 1620 N N . LYS A 1 222 ? -8.080 -37.585 28.212 1.00 94.34 257 LYS A N 1
ATOM 1621 C CA . LYS A 1 222 ? -9.457 -37.042 28.033 1.00 96.65 257 LYS A CA 1
ATOM 1622 C C . LYS A 1 222 ? -10.449 -37.752 28.967 1.00 100.55 257 LYS A C 1
ATOM 1623 O 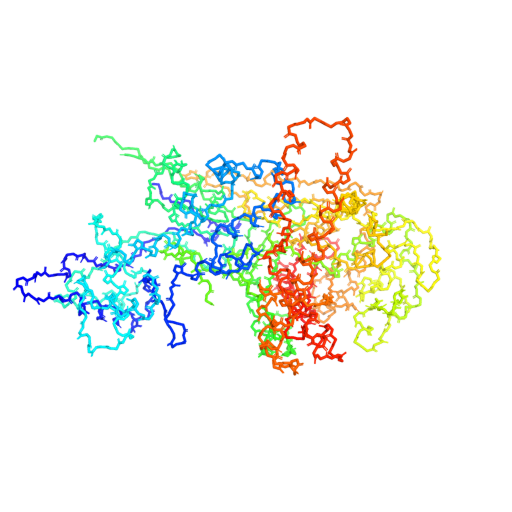O . LYS A 1 222 ? -11.623 -37.330 29.012 1.00 97.15 257 LYS A O 1
ATOM 1629 N N . GLY A 1 223 ? -10.003 -38.785 29.685 1.00 111.87 258 GLY A N 1
ATOM 1630 C CA . GLY A 1 223 ? -10.744 -39.370 30.818 1.00 115.48 258 GLY A CA 1
ATOM 1631 C C . GLY A 1 223 ? -10.093 -40.650 31.308 1.00 121.01 258 GLY A C 1
ATOM 1632 O O . GLY A 1 223 ? -9.702 -41.476 30.460 1.00 110.50 258 GLY A O 1
ATOM 1633 N N . TYR A 1 224 ? -9.946 -40.796 32.630 1.00 132.54 259 TYR A N 1
ATOM 1634 C CA . TYR A 1 224 ? -9.774 -42.108 33.315 1.00 140.78 259 TYR A CA 1
ATOM 1635 C C . TYR A 1 224 ? -11.081 -42.881 33.149 1.00 144.40 259 TYR A C 1
ATOM 1636 O O . TYR A 1 224 ? -11.117 -44.140 33.226 1.00 151.04 259 TYR A O 1
ATOM 1645 N N . SER A 1 225 ? -12.121 -42.101 32.860 1.00 146.73 260 SER A N 1
ATOM 1646 C CA . SER A 1 225 ? -13.477 -42.506 32.419 1.00 141.66 260 SER A CA 1
ATOM 1647 C C . SER A 1 225 ? -13.992 -41.364 31.539 1.00 141.56 260 SER A C 1
ATOM 1648 O O . SER A 1 225 ? -14.023 -40.216 32.026 1.00 140.12 260 SER A O 1
ATOM 1651 N N . GLN A 1 226 ? -14.293 -41.643 30.273 1.00 141.69 261 GLN A N 1
ATOM 1652 C CA . GLN A 1 226 ? -14.729 -40.597 29.316 1.00 140.23 261 GLN A CA 1
ATOM 1653 C C . GLN A 1 226 ? -16.133 -40.930 28.815 1.00 150.68 261 GLN A C 1
ATOM 1654 O O . GLN A 1 226 ? -16.476 -42.124 28.700 1.00 159.44 261 GLN A O 1
ATOM 1660 N N . TYR A 1 227 ? -16.884 -39.874 28.517 1.00 153.03 262 TYR A N 1
ATOM 1661 C CA . TYR A 1 227 ? -18.280 -39.878 28.010 1.00 147.11 262 TYR A CA 1
ATOM 1662 C C . TYR A 1 227 ? -18.415 -40.873 26.851 1.00 139.99 262 TYR A C 1
ATOM 1663 O O . TYR A 1 227 ? -19.435 -41.604 26.778 1.00 122.62 262 TYR A O 1
ATOM 1672 N N . ASN A 1 228 ? -17.407 -40.879 25.970 1.00 134.64 263 ASN A N 1
ATOM 1673 C CA . ASN A 1 228 ? -17.547 -41.326 24.560 1.00 122.96 263 ASN A CA 1
ATOM 1674 C C . ASN A 1 228 ? -16.163 -41.385 23.911 1.00 112.42 263 ASN A C 1
ATOM 1675 O O . ASN A 1 228 ? -15.144 -41.279 24.597 1.00 97.15 263 ASN A O 1
ATOM 1680 N N . PRO A 1 229 ? -16.078 -41.603 22.578 1.00 105.52 264 PRO A N 1
ATOM 1681 C CA . PRO A 1 229 ? -14.797 -41.570 21.877 1.00 95.99 264 PRO A CA 1
ATOM 1682 C C . PRO A 1 229 ? -14.249 -40.137 21.826 1.00 90.71 264 PRO A C 1
ATOM 1683 O O . PRO A 1 229 ? -15.022 -39.202 21.889 1.00 89.98 264 PRO A O 1
ATOM 1687 N N . VAL A 1 230 ? -12.928 -40.010 21.709 1.00 86.42 265 VAL A N 1
ATOM 1688 C CA . VAL A 1 230 ? -12.207 -38.704 21.649 1.00 78.77 265 VAL A CA 1
ATOM 1689 C C . VAL A 1 230 ? -12.031 -38.266 20.190 1.00 72.16 265 VAL A C 1
ATOM 1690 O O . VAL A 1 230 ? -11.870 -39.146 19.333 1.00 76.58 265 VAL A O 1
ATOM 1694 N N . THR A 1 231 ? -12.030 -36.951 19.937 1.00 67.39 266 THR A N 1
ATOM 1695 C CA . THR A 1 231 ? -11.899 -36.329 18.588 1.00 60.82 266 THR A CA 1
ATOM 1696 C C . THR A 1 231 ? -10.446 -35.890 18.360 1.00 65.07 266 THR A C 1
ATOM 1697 O O . THR A 1 231 ? -9.931 -35.117 19.176 1.00 65.87 266 THR A O 1
ATOM 1701 N N . ILE A 1 232 ? -9.830 -36.341 17.264 1.00 70.48 267 ILE A N 1
ATOM 1702 C CA . ILE A 1 232 ? -8.358 -36.233 17.023 1.00 74.46 267 ILE A CA 1
ATOM 1703 C C . ILE A 1 232 ? -8.051 -35.163 15.965 1.00 71.32 267 ILE A C 1
ATOM 1704 O O . ILE A 1 232 ? -6.946 -34.597 16.011 1.00 67.97 267 ILE A O 1
ATOM 1709 N N . ALA A 1 233 ? -8.961 -34.933 15.023 1.00 65.26 268 ALA A N 1
ATOM 1710 C CA . ALA A 1 233 ? -8.904 -33.798 14.074 1.00 69.98 268 ALA A CA 1
ATOM 1711 C C . ALA A 1 233 ? -10.336 -33.373 13.765 1.00 68.70 268 ALA A C 1
ATOM 1712 O O . ALA A 1 233 ? -11.229 -34.228 13.918 1.00 73.04 268 ALA A O 1
ATOM 1714 N N . LYS A 1 234 ? -10.555 -32.113 13.380 1.00 67.14 269 LYS A N 1
ATOM 1715 C CA . LYS A 1 234 ? -11.932 -31.547 13.328 1.00 74.58 269 LYS A CA 1
ATOM 1716 C C . LYS A 1 234 ? -12.310 -31.262 11.870 1.00 73.19 269 LYS A C 1
ATOM 1717 O O . LYS A 1 234 ? -12.809 -32.196 11.235 1.00 82.99 269 LYS A O 1
ATOM 1723 N N . ASP A 1 235 ? -12.125 -30.055 11.338 1.00 72.02 270 ASP A N 1
ATOM 1724 C CA . ASP A 1 235 ? -12.583 -29.776 9.949 1.00 80.81 270 ASP A CA 1
ATOM 1725 C C . ASP A 1 235 ? -11.746 -30.636 8.992 1.00 85.71 270 ASP A C 1
ATOM 1726 O O . ASP A 1 235 ? -10.502 -30.580 9.096 1.00 92.35 270 ASP A O 1
ATOM 1731 N N . VAL A 1 236 ? -12.402 -31.404 8.109 1.00 87.50 271 VAL A N 1
ATOM 1732 C CA . VAL A 1 236 ? -11.748 -32.426 7.228 1.00 84.16 271 VAL A CA 1
ATOM 1733 C C . VAL A 1 236 ? -12.589 -32.650 5.958 1.00 78.89 271 VAL A C 1
ATOM 1734 O O . VAL A 1 236 ? -13.814 -32.824 6.071 1.00 77.07 271 VAL A O 1
ATOM 1738 N N . GLY A 1 237 ? -11.946 -32.643 4.787 1.00 78.67 272 GLY A N 1
ATOM 1739 C CA . GLY A 1 237 ? -12.623 -32.637 3.472 1.00 84.94 272 GLY A CA 1
ATOM 1740 C C . GLY A 1 237 ? -13.044 -34.027 3.015 1.00 92.63 272 GLY A C 1
ATOM 1741 O O . GLY A 1 237 ? -12.681 -35.011 3.696 1.00 93.27 272 GLY A O 1
ATOM 1742 N N . GLU A 1 238 ? -13.769 -34.093 1.887 1.00 99.76 273 GLU A N 1
ATOM 1743 C CA . GLU A 1 238 ? -14.359 -35.329 1.284 1.00 100.70 273 GLU A CA 1
ATOM 1744 C C . GLU A 1 238 ? -13.264 -36.378 1.046 1.00 98.64 273 GLU A C 1
ATOM 1745 O O . GLU A 1 238 ? -13.445 -37.540 1.477 1.00 91.06 273 GLU A O 1
ATOM 1751 N N . THR A 1 239 ? -12.166 -35.978 0.396 1.00 93.09 274 THR A N 1
ATOM 1752 C CA . THR A 1 239 ? -11.046 -36.875 0.004 1.00 94.99 274 THR A CA 1
ATOM 1753 C C . THR A 1 239 ? -10.325 -37.413 1.248 1.00 88.05 274 THR A C 1
ATOM 1754 O O . THR A 1 239 ? -9.419 -38.236 1.061 1.00 94.05 274 THR A O 1
ATOM 1758 N N . THR A 1 240 ? -10.700 -36.976 2.456 1.00 88.04 275 THR A N 1
ATOM 1759 C CA . THR A 1 240 ? -10.121 -37.457 3.747 1.00 93.76 275 THR A CA 1
ATOM 1760 C C . THR A 1 240 ? -11.144 -38.278 4.543 1.00 92.68 275 THR A C 1
ATOM 1761 O O . THR A 1 240 ? -10.717 -39.222 5.240 1.00 83.35 275 THR A O 1
ATOM 1765 N N . ILE A 1 241 ? -12.422 -37.890 4.488 1.00 96.49 276 ILE A N 1
ATOM 1766 C CA . ILE A 1 241 ? -13.578 -38.718 4.946 1.00 96.18 276 ILE A CA 1
ATOM 1767 C C . ILE A 1 241 ? -13.493 -40.066 4.219 1.00 96.44 276 ILE A C 1
ATOM 1768 O O . ILE A 1 241 ? -13.332 -41.089 4.907 1.00 100.76 276 ILE A O 1
ATOM 1773 N N . ALA A 1 242 ? -13.554 -40.048 2.880 1.00 97.24 277 ALA A N 1
ATOM 1774 C CA . ALA A 1 242 ? -13.558 -41.242 1.992 1.00 97.06 277 ALA A CA 1
ATOM 1775 C C . ALA A 1 242 ? -12.427 -42.204 2.381 1.00 96.01 277 ALA A C 1
ATOM 1776 O O . ALA A 1 242 ? -12.719 -43.367 2.704 1.00 101.77 277 ALA A O 1
ATOM 1778 N N . GLN A 1 243 ? -11.185 -41.714 2.389 1.00 89.56 278 GLN A N 1
ATOM 1779 C CA . GLN A 1 243 ? -9.966 -42.501 2.724 1.00 85.57 278 GLN A CA 1
ATOM 1780 C C . GLN A 1 243 ? -10.103 -43.147 4.115 1.00 81.99 278 GLN A C 1
ATOM 1781 O O . GLN A 1 243 ? -9.355 -44.097 4.384 1.00 81.71 278 GLN A O 1
ATOM 1787 N N . ILE A 1 244 ? -11.010 -42.660 4.969 1.00 84.59 279 ILE A N 1
ATOM 1788 C CA . ILE A 1 244 ? -11.284 -43.242 6.322 1.00 91.65 279 ILE A CA 1
ATOM 1789 C C . ILE A 1 244 ? -12.384 -44.308 6.199 1.00 90.79 279 ILE A C 1
ATOM 1790 O O . ILE A 1 244 ? -12.178 -45.433 6.715 1.00 81.67 279 ILE A O 1
ATOM 1795 N N . GLU A 1 245 ? -13.502 -43.955 5.550 1.00 93.73 280 GLU A N 1
ATOM 1796 C CA . GLU A 1 245 ? -14.705 -44.817 5.355 1.00 100.38 280 GLU A CA 1
ATOM 1797 C C . GLU A 1 245 ? -14.315 -46.079 4.573 1.00 102.68 280 GLU A C 1
ATOM 1798 O O . GLU A 1 245 ? -14.518 -47.193 5.106 1.00 102.05 280 GLU A O 1
ATOM 1804 N N . GLU A 1 246 ? -13.755 -45.905 3.368 1.00 102.61 281 GLU A N 1
ATOM 1805 C CA . GLU A 1 246 ? -13.219 -47.005 2.516 1.00 99.17 281 GLU A CA 1
ATOM 1806 C C . GLU A 1 246 ? -11.823 -47.422 3.017 1.00 99.44 281 GLU A C 1
ATOM 1807 O O . GLU A 1 246 ? -10.974 -47.793 2.182 1.00 96.52 281 GLU A O 1
ATOM 1813 N N . SER A 1 247 ? -11.594 -47.350 4.333 1.00 94.97 282 SER A N 1
ATOM 1814 C CA . SER A 1 247 ? -10.442 -47.960 5.047 1.00 87.60 282 SER A CA 1
ATOM 1815 C C . SER A 1 247 ? -10.957 -48.610 6.331 1.00 91.31 282 SER A C 1
ATOM 1816 O O . SER A 1 247 ? -10.236 -48.605 7.351 1.00 88.70 282 SER A O 1
ATOM 1819 N N . ALA A 1 248 ? -12.169 -49.155 6.262 1.00 97.97 283 ALA A N 1
ATOM 1820 C CA . ALA A 1 248 ? -12.821 -49.873 7.374 1.00 104.42 283 ALA A CA 1
ATOM 1821 C C . ALA A 1 248 ? -12.146 -51.240 7.559 1.00 112.62 283 ALA A C 1
ATOM 1822 O O . ALA A 1 248 ? -11.727 -51.848 6.546 1.00 109.59 283 ALA A O 1
ATOM 1824 N N . MET A 1 249 ? -12.025 -51.655 8.827 1.00 117.86 284 MET A N 1
ATOM 1825 C CA . MET A 1 249 ? -11.447 -52.927 9.367 1.00 118.52 284 MET A CA 1
ATOM 1826 C C . MET A 1 249 ? -9.917 -52.825 9.486 1.00 112.79 284 MET A C 1
ATOM 1827 O O . MET A 1 249 ? -9.322 -53.712 10.136 1.00 106.12 284 MET A O 1
ATOM 1832 N N . ASP A 1 250 ? -9.308 -51.753 8.965 1.00 108.37 285 ASP A N 1
ATOM 1833 C CA . ASP A 1 250 ? -7.839 -51.543 9.047 1.00 109.61 285 ASP A CA 1
ATOM 1834 C C . ASP A 1 250 ? -7.540 -50.663 10.263 1.00 110.14 285 ASP A C 1
ATOM 1835 O O . ASP A 1 250 ? -6.637 -51.027 11.051 1.00 109.74 285 ASP A O 1
ATOM 1840 N N . LEU A 1 251 ? -8.286 -49.563 10.405 1.00 112.04 286 LEU A N 1
ATOM 1841 C CA . LEU A 1 251 ? -8.102 -48.561 11.489 1.00 106.91 286 LEU A CA 1
ATOM 1842 C C . LEU A 1 251 ? -9.183 -48.750 12.560 1.00 102.13 286 LEU A C 1
ATOM 1843 O O . LEU A 1 251 ? -9.637 -47.728 13.101 1.00 98.80 286 LEU A O 1
ATOM 1848 N N . VAL A 1 252 ? -9.553 -49.997 12.875 1.00 102.65 287 VAL A N 1
ATOM 1849 C CA . VAL A 1 252 ? -10.782 -50.344 13.659 1.00 103.12 287 VAL A CA 1
ATOM 1850 C C . VAL A 1 252 ? -10.997 -49.292 14.758 1.00 102.38 287 VAL A C 1
ATOM 1851 O O . VAL A 1 252 ? -10.048 -49.027 15.530 1.00 100.74 287 VAL A O 1
ATOM 1855 N N . GLY A 1 253 ? -12.189 -48.686 14.784 1.00 96.92 288 GLY A N 1
ATOM 1856 C CA . GLY A 1 253 ? -12.618 -47.729 15.824 1.00 91.80 288 GLY A CA 1
ATOM 1857 C C . GLY A 1 253 ? -12.227 -46.294 15.506 1.00 84.46 288 GLY A C 1
ATOM 1858 O O . GLY A 1 253 ? -12.343 -45.440 16.409 1.00 92.30 288 GLY A O 1
ATOM 1859 N N . VAL A 1 254 ? -11.765 -46.020 14.285 1.00 74.40 289 VAL A N 1
ATOM 1860 C CA . VAL A 1 254 ? -11.625 -44.629 13.764 1.00 72.40 289 VAL A CA 1
ATOM 1861 C C . VAL A 1 254 ? -12.926 -44.291 13.030 1.00 75.66 289 VAL A C 1
ATOM 1862 O O . VAL A 1 254 ? -13.175 -44.883 11.973 1.00 80.66 289 VAL A O 1
ATOM 1866 N N . SER A 1 255 ? -13.733 -43.402 13.608 1.00 81.80 290 SER A N 1
ATOM 1867 C CA . SER A 1 255 ? -15.054 -42.976 13.081 1.00 87.64 290 SER A CA 1
ATOM 1868 C C . SER A 1 255 ? -14.918 -41.610 12.393 1.00 88.70 290 SER A C 1
ATOM 1869 O O . SER A 1 255 ? -13.954 -40.884 12.713 1.00 93.02 290 SER A O 1
ATOM 1872 N N . ILE A 1 256 ? -15.824 -41.319 11.449 1.00 80.54 291 ILE A N 1
ATOM 1873 C CA . ILE A 1 256 ? -16.209 -39.951 10.986 1.00 71.36 291 ILE A CA 1
ATOM 1874 C C . ILE A 1 256 ? -17.479 -39.572 11.756 1.00 71.94 291 ILE A C 1
ATOM 1875 O O . ILE A 1 256 ? -18.521 -40.200 11.504 1.00 70.86 291 ILE A O 1
ATOM 1880 N N . ALA A 1 257 ? -17.379 -38.615 12.683 1.00 76.56 292 ALA A N 1
ATOM 1881 C CA . ALA A 1 257 ? -18.509 -38.057 13.470 1.00 71.67 292 ALA A CA 1
ATOM 1882 C C . ALA A 1 257 ? -18.922 -36.695 12.893 1.00 70.12 292 ALA A C 1
ATOM 1883 O O . ALA A 1 257 ? -18.099 -36.066 12.202 1.00 69.11 292 ALA A O 1
ATOM 1885 N N . VAL A 1 258 ? -20.168 -36.280 13.142 1.00 70.26 293 VAL A N 1
ATOM 1886 C CA . VAL A 1 258 ? -20.659 -34.881 12.937 1.00 67.79 293 VAL A CA 1
ATOM 1887 C C . VAL A 1 258 ? -20.635 -34.209 14.310 1.00 67.89 293 VAL A C 1
ATOM 1888 O O . VAL A 1 258 ? -21.017 -34.874 15.292 1.00 66.74 293 VAL A O 1
ATOM 1892 N N . GLU A 1 259 ? -20.174 -32.963 14.398 1.00 67.66 294 GLU A N 1
ATOM 1893 C CA . GLU A 1 259 ? -20.371 -32.144 15.624 1.00 69.68 294 GLU A CA 1
ATOM 1894 C C . GLU A 1 259 ? -20.395 -30.679 15.214 1.00 65.10 294 GLU A C 1
ATOM 1895 O O . GLU A 1 259 ? -19.667 -30.286 14.302 1.00 55.85 294 GLU A O 1
ATOM 1901 N N . PRO A 1 260 ? -21.269 -29.860 15.853 1.00 61.30 295 PRO A N 1
ATOM 1902 C CA . PRO A 1 260 ? -21.397 -28.446 15.519 1.00 58.14 295 PRO A CA 1
ATOM 1903 C C . PRO A 1 260 ? -20.191 -27.676 16.064 1.00 52.24 295 PRO A C 1
ATOM 1904 O O . PRO A 1 260 ? -19.435 -28.222 16.853 1.00 49.82 295 PRO A O 1
ATOM 1908 N N . VAL A 1 261 ? -20.034 -26.442 15.608 1.00 49.04 296 VAL A N 1
ATOM 1909 C CA . VAL A 1 261 ? -18.943 -25.546 16.074 1.00 49.67 296 VAL A CA 1
ATOM 1910 C C . VAL A 1 261 ? -19.411 -24.102 15.954 1.00 48.71 296 VAL A C 1
ATOM 1911 O O . VAL A 1 261 ? -20.360 -23.832 15.204 1.00 52.06 296 VAL A O 1
ATOM 1915 N N . ARG A 1 262 ? -18.732 -23.222 16.675 1.00 46.59 297 ARG A N 1
ATOM 1916 C CA . ARG A 1 262 ? -18.621 -21.803 16.291 1.00 45.16 297 ARG A CA 1
ATOM 1917 C C . ARG A 1 262 ? -17.709 -21.759 15.072 1.00 47.96 297 ARG A C 1
ATOM 1918 O O . ARG A 1 262 ? -16.779 -22.572 15.028 1.00 61.48 297 ARG A O 1
ATOM 1926 N N . TYR A 1 263 ? -17.957 -20.871 14.119 1.00 45.35 298 TYR A N 1
ATOM 1927 C CA . TYR A 1 263 ? -17.046 -20.684 12.963 1.00 47.31 298 TYR A CA 1
ATOM 1928 C C . TYR A 1 263 ? -17.065 -19.206 12.585 1.00 47.69 298 TYR A C 1
ATOM 1929 O O . TYR A 1 263 ? -18.092 -18.533 12.829 1.00 47.12 298 TYR A O 1
ATOM 1938 N N . TYR A 1 264 ? -15.934 -18.742 12.050 1.00 45.74 299 TYR A N 1
ATOM 1939 C CA . TYR A 1 264 ? -15.654 -17.334 11.678 1.00 43.20 299 TYR A CA 1
ATOM 1940 C C . TYR A 1 264 ? -15.199 -17.348 10.223 1.00 41.80 299 TYR A C 1
ATOM 1941 O O . TYR A 1 264 ? -14.003 -17.465 9.937 1.00 34.37 299 TYR A O 1
ATOM 1950 N N . PRO A 1 265 ? -16.173 -17.260 9.279 1.00 41.11 300 PRO A N 1
ATOM 1951 C CA . PRO A 1 265 ? -15.926 -17.463 7.855 1.00 39.24 300 PRO A CA 1
ATOM 1952 C C . PRO A 1 265 ? -14.710 -16.708 7.317 1.00 39.28 300 PRO A C 1
ATOM 1953 O O . PRO A 1 265 ? -14.020 -17.287 6.530 1.00 45.85 300 PRO A O 1
ATOM 1957 N N . ASN A 1 266 ? -14.474 -15.475 7.766 1.00 36.78 301 ASN A N 1
ATOM 1958 C CA . ASN A 1 266 ? -13.329 -14.642 7.310 1.00 37.26 301 ASN A CA 1
ATOM 1959 C C . ASN A 1 266 ? -12.097 -14.901 8.183 1.00 36.51 301 ASN A C 1
ATOM 1960 O O . ASN A 1 266 ? -11.213 -14.054 8.178 1.00 36.25 301 ASN A O 1
ATOM 1965 N N . GLY A 1 267 ? -12.024 -16.027 8.892 1.00 38.49 302 GLY A N 1
ATOM 1966 C CA . GLY A 1 267 ? -10.818 -16.394 9.662 1.00 40.80 302 GLY A CA 1
ATOM 1967 C C . GLY A 1 267 ? -10.401 -15.282 10.607 1.00 43.36 302 GLY A C 1
ATOM 1968 O O . GLY A 1 267 ? -11.271 -14.824 11.386 1.00 53.04 302 GLY A O 1
ATOM 1969 N N . SER A 1 268 ? -9.149 -14.814 10.499 1.00 43.61 303 SER A N 1
ATOM 1970 C CA . SER A 1 268 ? -8.484 -13.895 11.471 1.00 44.23 303 SER A CA 1
ATOM 1971 C C . SER A 1 268 ? -8.944 -12.450 11.259 1.00 42.22 303 SER A C 1
ATOM 1972 O O . SER A 1 268 ? -8.427 -11.545 11.951 1.00 45.24 303 SER A O 1
ATOM 1975 N N . LEU A 1 269 ? -9.869 -12.228 10.332 1.00 39.98 304 LEU A N 1
ATOM 1976 C CA . LEU A 1 269 ? -10.412 -10.877 10.081 1.00 40.27 304 LEU A CA 1
ATOM 1977 C C . LEU A 1 269 ? -11.084 -10.395 11.369 1.00 39.32 304 LEU A C 1
ATOM 1978 O O . LEU A 1 269 ? -12.024 -11.052 11.829 1.00 42.52 304 LEU A O 1
ATOM 1983 N N . ALA A 1 270 ? -10.570 -9.302 11.934 1.00 39.61 305 ALA A N 1
ATOM 1984 C CA . ALA A 1 270 ? -11.144 -8.588 13.095 1.00 41.76 305 ALA A CA 1
ATOM 1985 C C . ALA A 1 270 ? -11.141 -9.514 14.316 1.00 39.33 305 ALA A C 1
ATOM 1986 O O . ALA A 1 270 ? -12.045 -9.395 15.168 1.00 44.80 305 ALA A O 1
ATOM 1988 N N . SER A 1 271 ? -10.142 -10.387 14.392 1.00 35.68 306 SER A N 1
ATOM 1989 C CA . SER A 1 271 ? -10.014 -11.451 15.415 1.00 37.47 306 SER A CA 1
ATOM 1990 C C . SER A 1 271 ? -10.175 -10.857 16.816 1.00 38.90 306 SER A C 1
ATOM 1991 O O . SER A 1 271 ? -11.065 -11.321 17.554 1.00 39.64 306 SER A O 1
ATOM 1994 N N . HIS A 1 272 ? -9.364 -9.850 17.144 1.00 40.01 307 HIS A N 1
ATOM 1995 C CA . HIS A 1 272 ? -9.303 -9.194 18.483 1.00 40.72 307 HIS A CA 1
ATOM 1996 C C . HIS A 1 272 ? -10.665 -8.637 18.927 1.00 41.97 307 HIS A C 1
ATOM 1997 O O . HIS A 1 272 ? -10.990 -8.788 20.118 1.00 48.26 307 HIS A O 1
ATOM 2004 N N . MET A 1 273 ? -11.406 -7.982 18.031 1.00 42.72 308 MET A N 1
ATOM 2005 C CA . MET A 1 273 ? -12.751 -7.423 18.323 1.00 42.24 308 MET A CA 1
ATOM 2006 C C . MET A 1 273 ? -13.762 -8.568 18.454 1.00 40.35 308 MET A C 1
ATOM 2007 O O . MET A 1 273 ? -14.543 -8.537 19.424 1.00 37.88 308 MET A O 1
ATOM 2012 N N . LEU A 1 274 ? -13.747 -9.528 17.521 1.00 37.12 309 LEU A N 1
ATOM 2013 C CA . LEU A 1 274 ? -14.650 -10.712 17.541 1.00 38.69 309 LEU A CA 1
ATOM 2014 C C . LEU A 1 274 ? -14.452 -11.528 18.822 1.00 38.93 309 LEU A C 1
ATOM 2015 O O . LEU A 1 274 ? -15.444 -11.980 19.390 1.00 39.22 309 LEU A O 1
ATOM 2020 N N . GLY A 1 275 ? -13.205 -11.729 19.231 1.00 43.05 310 GLY A N 1
ATOM 2021 C CA . GLY A 1 275 ? -12.850 -12.605 20.362 1.00 46.34 310 GLY A CA 1
ATOM 2022 C C . GLY A 1 275 ? -12.845 -14.056 19.932 1.00 49.65 310 GLY A C 1
ATOM 2023 O O . GLY A 1 275 ? -12.468 -14.320 18.784 1.00 57.47 310 GLY A O 1
ATOM 2024 N N . TYR A 1 276 ? -13.240 -14.963 20.824 1.00 50.36 311 TYR A N 1
ATOM 2025 C CA . TYR A 1 276 ? -13.359 -16.418 20.543 1.00 48.80 311 TYR A CA 1
ATOM 2026 C C . TYR A 1 276 ? -14.148 -17.106 21.664 1.00 49.39 311 TYR A C 1
ATOM 2027 O O . TYR A 1 276 ? -14.323 -16.540 22.760 1.00 45.80 311 TYR A O 1
ATOM 2036 N N . VAL A 1 277 ? -14.647 -18.305 21.372 1.00 51.76 312 VAL A N 1
ATOM 2037 C CA . VAL A 1 277 ? -15.321 -19.187 22.367 1.00 49.34 312 VAL A CA 1
ATOM 2038 C C . VAL A 1 277 ? -14.316 -20.272 22.758 1.00 51.16 312 VAL A C 1
ATOM 2039 O O . VAL A 1 277 ? -13.345 -20.469 22.001 1.00 52.58 312 VAL A O 1
ATOM 2043 N N . GLY A 1 278 ? -14.522 -20.894 23.922 1.00 51.67 313 GLY A N 1
ATOM 2044 C CA . GLY A 1 278 ? -13.650 -21.943 24.486 1.00 50.36 313 GLY A CA 1
ATOM 2045 C C . GLY A 1 278 ? -14.256 -22.564 25.732 1.00 50.79 313 GLY A C 1
ATOM 2046 O O . GLY A 1 278 ? -15.309 -22.075 26.179 1.00 47.17 313 GLY A O 1
ATOM 2047 N N . LYS A 1 279 ? -13.618 -23.612 26.260 1.00 56.52 314 LYS A N 1
ATOM 2048 C CA . LYS A 1 279 ? -13.908 -24.174 27.605 1.00 64.11 314 LYS A CA 1
ATOM 2049 C C . LYS A 1 279 ? -13.803 -23.031 28.612 1.00 64.93 314 LYS A C 1
ATOM 2050 O O . LYS A 1 279 ? -12.873 -22.208 28.470 1.00 64.60 314 LYS A O 1
ATOM 2056 N N . MET A 1 280 ? -14.730 -22.957 29.567 1.00 62.61 315 MET A N 1
ATOM 2057 C CA . MET A 1 280 ? -14.614 -21.976 30.672 1.00 64.23 315 MET A CA 1
ATOM 2058 C C . MET A 1 280 ? -13.261 -22.189 31.335 1.00 65.22 315 MET A C 1
ATOM 2059 O O . MET A 1 280 ? -12.813 -23.326 31.476 1.00 65.38 315 MET A O 1
ATOM 2064 N N . PRO A 1 281 ? -12.561 -21.116 31.751 1.00 68.87 316 PRO A N 1
ATOM 2065 C CA . PRO A 1 281 ? -11.286 -21.278 32.443 1.00 69.15 316 PRO A CA 1
ATOM 2066 C C . PRO A 1 281 ? -11.516 -22.009 33.774 1.00 69.04 316 PRO A C 1
ATOM 2067 O O . PRO A 1 281 ? -12.485 -21.699 34.455 1.00 72.60 316 PRO A O 1
ATOM 2071 N N . SER A 1 282 ? -10.641 -22.970 34.083 1.00 71.75 317 SER A N 1
ATOM 2072 C CA . SER A 1 282 ? -10.672 -23.838 35.293 1.00 72.89 317 SER A CA 1
ATOM 2073 C C . SER A 1 282 ? -11.131 -23.046 36.517 1.00 75.97 317 SER A C 1
ATOM 2074 O O . SER A 1 282 ? -11.985 -23.558 37.271 1.00 76.95 317 SER A O 1
ATOM 2077 N N . THR A 1 283 ? -10.562 -21.851 36.691 1.00 79.99 318 THR A N 1
ATOM 2078 C CA . THR A 1 283 ? -10.650 -21.010 37.919 1.00 80.02 318 THR A CA 1
ATOM 2079 C C . THR A 1 283 ? -12.097 -20.569 38.179 1.00 73.51 318 THR A C 1
ATOM 2080 O O . THR A 1 283 ? -12.469 -20.448 39.366 1.00 68.07 318 THR A O 1
ATOM 2084 N N . GLN A 1 284 ? -12.879 -20.361 37.115 1.00 68.45 319 GLN A N 1
ATOM 2085 C CA . GLN A 1 284 ? -14.190 -19.668 37.184 1.00 70.39 319 GLN A CA 1
ATOM 2086 C C . GLN A 1 284 ? -15.328 -20.696 37.201 1.00 69.51 319 GLN A C 1
ATOM 2087 O O . GLN A 1 284 ? -16.503 -20.264 37.229 1.00 69.99 319 GLN A O 1
ATOM 2093 N N . ILE A 1 285 ? -14.998 -21.992 37.236 1.00 63.51 320 ILE A N 1
ATOM 2094 C CA . ILE A 1 285 ? -15.989 -23.107 37.154 1.00 64.74 320 ILE A CA 1
ATOM 2095 C C . ILE A 1 285 ? -17.192 -22.805 38.058 1.00 64.55 320 ILE A C 1
ATOM 2096 O O . ILE A 1 285 ? -18.333 -22.930 37.560 1.00 62.21 320 ILE A O 1
ATOM 2101 N N . GLU A 1 286 ? -16.956 -22.451 39.328 1.00 64.61 321 GLU A N 1
ATOM 2102 C CA . GLU A 1 286 ? -18.039 -22.234 40.330 1.00 66.38 321 GLU A CA 1
ATOM 2103 C C . GLU A 1 286 ? -19.004 -21.156 39.827 1.00 64.86 321 GLU A C 1
ATOM 2104 O O . GLU A 1 286 ? -20.220 -21.406 39.871 1.00 68.35 321 GLU A O 1
ATOM 2110 N N . SER A 1 287 ? -18.492 -19.998 39.392 1.00 61.52 322 SER A N 1
ATOM 2111 C CA . SER A 1 287 ? -19.314 -18.915 38.786 1.00 56.84 322 SER A CA 1
ATOM 2112 C C . SER A 1 287 ? -20.280 -19.554 37.785 1.00 56.06 322 SER A C 1
ATOM 2113 O O . SER A 1 287 ? -21.509 -19.482 37.993 1.00 56.18 322 SER A O 1
ATOM 2116 N N . TYR A 1 288 ? -19.710 -20.200 36.767 1.00 54.73 323 TYR A N 1
ATOM 2117 C CA . TYR A 1 288 ? -20.406 -20.718 35.559 1.00 51.61 323 TYR A CA 1
ATOM 2118 C C . TYR A 1 288 ? -21.478 -21.752 35.945 1.00 53.31 323 TYR A C 1
ATOM 2119 O O . TYR A 1 288 ? -22.568 -21.726 35.301 1.00 49.14 323 TYR A O 1
ATOM 2128 N N . LEU A 1 289 ? -21.203 -22.624 36.933 1.00 50.58 324 LEU A N 1
ATOM 2129 C CA . LEU A 1 289 ? -22.193 -23.615 37.445 1.00 51.53 324 LEU A CA 1
ATOM 2130 C C . LEU A 1 289 ? -23.349 -22.885 38.125 1.00 54.77 324 LEU A C 1
ATOM 2131 O O . LEU A 1 289 ? -24.505 -23.334 37.972 1.00 59.32 324 LEU A O 1
ATOM 2136 N N . GLN A 1 290 ? -23.027 -21.850 38.905 1.00 58.28 325 GLN A N 1
ATOM 2137 C CA . GLN A 1 290 ? -24.025 -21.047 39.657 1.00 62.55 325 GLN A CA 1
ATOM 2138 C C . GLN A 1 290 ? -24.846 -20.262 38.624 1.00 60.89 325 GLN A C 1
ATOM 2139 O O . GLN A 1 290 ? -26.091 -20.230 38.768 1.00 58.05 325 GLN A O 1
ATOM 2145 N N . LYS A 1 291 ? -24.171 -19.729 37.591 1.00 59.71 326 LYS A N 1
ATOM 2146 C CA . LYS A 1 291 ? -24.769 -18.947 36.467 1.00 56.75 326 LYS A CA 1
ATOM 2147 C C . LYS A 1 291 ? -25.610 -19.846 35.549 1.00 55.88 326 LYS A C 1
ATOM 2148 O O . LYS A 1 291 ? -26.373 -19.299 34.739 1.00 57.94 326 LYS A O 1
ATOM 2154 N N . GLY A 1 292 ? -25.453 -21.168 35.651 1.00 56.00 327 GLY A N 1
ATOM 2155 C CA . GLY A 1 292 ? -26.357 -22.172 35.053 1.00 54.16 327 GLY A CA 1
ATOM 2156 C C . GLY A 1 292 ? -25.745 -22.906 33.867 1.00 53.66 327 GLY A C 1
ATOM 2157 O O . GLY A 1 292 ? -26.512 -23.502 33.091 1.00 51.08 327 GLY A O 1
ATOM 2158 N N . TYR A 1 293 ? -24.417 -22.888 33.733 1.00 52.01 328 TYR A N 1
ATOM 2159 C CA . TYR A 1 293 ? -23.683 -23.576 32.644 1.00 51.93 328 TYR A CA 1
ATOM 2160 C C . TYR A 1 293 ? -23.388 -25.012 33.074 1.00 55.27 328 TYR A C 1
ATOM 2161 O O . TYR A 1 293 ? -23.603 -25.371 34.250 1.00 58.79 328 TYR A O 1
ATOM 2170 N N . GLU A 1 294 ? -22.890 -25.785 32.114 1.00 60.25 329 GLU A N 1
ATOM 2171 C CA . GLU A 1 294 ? -22.267 -27.117 32.286 1.00 64.12 329 GLU A CA 1
ATOM 2172 C C . GLU A 1 294 ? -20.798 -26.975 31.892 1.00 62.71 329 GLU A C 1
ATOM 2173 O O . GLU A 1 294 ? -20.489 -26.070 31.103 1.00 64.60 329 GLU A O 1
ATOM 2179 N N . THR A 1 295 ? -19.931 -27.838 32.404 1.00 65.14 330 THR A N 1
ATOM 2180 C CA . THR A 1 295 ? -18.457 -27.663 32.283 1.00 69.16 330 THR A CA 1
ATOM 2181 C C . THR A 1 295 ? -17.992 -27.871 30.822 1.00 68.00 330 THR A C 1
ATOM 2182 O O . THR A 1 295 ? -16.907 -27.347 30.478 1.00 59.85 330 THR A O 1
ATOM 2186 N N . GLY A 1 296 ? -18.764 -28.567 29.977 1.00 69.27 331 GLY A N 1
ATOM 2187 C CA . GLY A 1 296 ? -18.404 -28.785 28.556 1.00 68.28 331 GLY A CA 1
ATOM 2188 C C . GLY A 1 296 ? -18.981 -27.732 27.620 1.00 65.77 331 GLY A C 1
ATOM 2189 O O . GLY A 1 296 ? -18.843 -27.906 26.401 1.00 68.30 331 GLY A O 1
ATOM 2190 N N . ASP A 1 297 ? -19.621 -26.689 28.155 1.00 63.50 332 ASP A N 1
ATOM 2191 C CA . ASP A 1 297 ? -20.187 -25.562 27.367 1.00 59.71 332 ASP A CA 1
ATOM 2192 C C . ASP A 1 297 ? -19.044 -24.693 26.831 1.00 55.51 332 ASP A C 1
ATOM 2193 O O . ASP A 1 297 ? -18.084 -24.430 27.580 1.00 58.29 332 ASP A O 1
ATOM 2198 N N . MET A 1 298 ? -19.135 -24.314 25.558 1.00 52.39 333 MET A N 1
ATOM 2199 C CA . MET A 1 298 ? -18.246 -23.314 24.922 1.00 51.33 333 MET A CA 1
ATOM 2200 C C . MET A 1 298 ? -18.777 -21.953 25.360 1.00 49.85 333 MET A C 1
ATOM 2201 O O . MET A 1 298 ? -20.010 -21.767 25.331 1.00 49.20 333 MET A O 1
ATOM 2206 N N . VAL A 1 299 ? -17.890 -21.053 25.776 1.00 45.94 334 VAL A N 1
ATOM 2207 C CA . VAL A 1 299 ? -18.281 -19.721 26.313 1.00 42.52 334 VAL A CA 1
ATOM 2208 C C . VAL A 1 299 ? -17.332 -18.690 25.714 1.00 41.95 334 VAL A C 1
ATOM 2209 O O . VAL A 1 299 ? -16.173 -19.059 25.415 1.00 42.36 334 VAL A O 1
ATOM 2213 N N . GLY A 1 300 ? -17.794 -17.444 25.589 1.00 40.29 335 GLY A N 1
ATOM 2214 C CA . GLY A 1 300 ? -16.976 -16.324 25.087 1.00 39.09 335 GLY A CA 1
ATOM 2215 C C . GLY A 1 300 ? -15.777 -16.105 25.978 1.00 36.64 335 GLY A C 1
ATOM 2216 O O . GLY A 1 300 ? -15.976 -16.019 27.177 1.00 43.92 335 GLY A O 1
ATOM 2217 N N . LEU A 1 301 ? -14.572 -16.032 25.430 1.00 36.54 336 LEU A N 1
ATOM 2218 C CA . LEU A 1 301 ? -13.350 -15.846 26.255 1.00 38.11 336 LEU A CA 1
ATOM 2219 C C . LEU A 1 301 ? -12.646 -14.527 25.929 1.00 37.18 336 LEU A C 1
ATOM 2220 O O . LEU A 1 301 ? -11.721 -14.166 26.671 1.00 38.11 336 LEU A O 1
ATOM 2225 N N . ALA A 1 302 ? -13.080 -13.809 24.898 1.00 38.06 337 ALA A N 1
ATOM 2226 C CA . ALA A 1 302 ? -12.480 -12.511 24.518 1.00 39.37 337 ALA A CA 1
ATOM 2227 C C . ALA A 1 302 ? -13.432 -11.730 23.615 1.00 41.22 337 ALA A C 1
ATOM 2228 O O . ALA A 1 302 ? -14.413 -12.330 23.093 1.00 39.74 337 ALA A O 1
ATOM 2230 N N . GLY A 1 303 ? -13.124 -10.445 23.429 1.00 41.44 338 GLY A N 1
ATOM 2231 C CA . GLY A 1 303 ? -13.866 -9.544 22.532 1.00 42.38 338 GLY A CA 1
ATOM 2232 C C . GLY A 1 303 ? -15.363 -9.622 22.769 1.00 42.71 338 GLY A C 1
ATOM 2233 O O . GLY A 1 303 ? -15.797 -9.838 23.927 1.00 47.30 338 GLY A O 1
ATOM 2234 N N . VAL A 1 304 ? -16.131 -9.447 21.704 1.00 38.77 339 VAL A N 1
ATOM 2235 C CA . VAL A 1 304 ? -17.611 -9.346 21.770 1.00 38.57 339 VAL A CA 1
ATOM 2236 C C . VAL A 1 304 ? -18.190 -10.719 22.128 1.00 39.86 339 VAL A C 1
ATOM 2237 O O . VAL A 1 304 ? -19.311 -10.763 22.640 1.00 47.71 339 VAL A O 1
ATOM 2241 N N . GLU A 1 305 ? -17.448 -11.802 21.952 1.00 40.28 340 GLU A N 1
ATOM 2242 C CA . GLU A 1 305 ? -17.959 -13.140 22.345 1.00 41.87 340 GLU A CA 1
ATOM 2243 C C . GLU A 1 305 ? -18.095 -13.204 23.866 1.00 41.42 340 GLU A C 1
ATOM 2244 O O . GLU A 1 305 ? -19.029 -13.847 24.359 1.00 40.97 340 GLU A O 1
ATOM 2250 N N . LYS A 1 306 ? -17.160 -12.589 24.582 1.00 42.78 341 LYS A N 1
ATOM 2251 C CA . LYS A 1 306 ? -17.196 -12.540 26.060 1.00 42.02 341 LYS A CA 1
ATOM 2252 C C . LYS A 1 306 ? -18.278 -11.553 26.519 1.00 39.67 341 LYS A C 1
ATOM 2253 O O . LYS A 1 306 ? -19.131 -11.956 27.312 1.00 41.55 341 LYS A O 1
ATOM 2259 N N . SER A 1 307 ? -18.253 -10.318 26.029 1.00 36.41 342 SER A N 1
ATOM 2260 C CA . SER A 1 307 ? -19.076 -9.227 26.599 1.00 38.00 342 SER A CA 1
ATOM 2261 C C . SER A 1 307 ? -20.552 -9.425 26.262 1.00 34.94 342 SER A C 1
ATOM 2262 O O . SER A 1 307 ? -21.388 -8.862 26.955 1.00 33.57 342 SER A O 1
ATOM 2265 N N . ASN A 1 3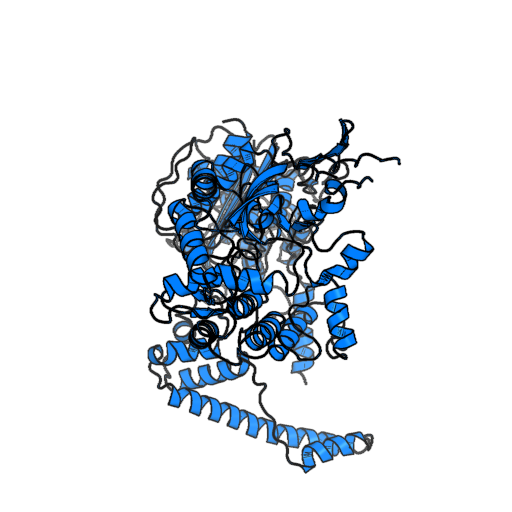08 ? -20.851 -10.155 25.198 1.00 36.57 343 ASN A N 1
ATOM 2266 C CA . ASN A 1 308 ? -22.252 -10.432 24.778 1.00 38.98 343 ASN A CA 1
ATOM 2267 C C . ASN A 1 308 ? -22.545 -11.927 24.961 1.00 38.10 343 ASN A C 1
ATOM 2268 O O . ASN A 1 308 ? -23.495 -12.417 24.342 1.00 38.13 343 ASN A O 1
ATOM 2273 N N . GLU A 1 309 ? -21.772 -12.615 25.804 1.00 38.71 344 GLU A N 1
ATOM 2274 C CA . GLU A 1 309 ? -21.971 -14.060 26.081 1.00 39.42 344 GLU A CA 1
ATOM 2275 C C . GLU A 1 309 ? -23.458 -14.287 26.369 1.00 35.38 344 GLU A C 1
ATOM 2276 O O . GLU A 1 309 ? -24.083 -15.094 25.666 1.00 36.27 344 GLU A O 1
ATOM 2282 N N . SER A 1 310 ? -23.998 -13.584 27.361 1.00 31.57 345 SER A N 1
ATOM 2283 C CA . SER A 1 310 ? -25.375 -13.805 27.863 1.00 32.29 345 SER A CA 1
ATOM 2284 C C . SER A 1 310 ? -26.375 -13.593 26.726 1.00 35.33 345 SER A C 1
ATOM 2285 O O . SER A 1 310 ? -27.352 -14.379 26.611 1.00 35.28 345 SER A O 1
ATOM 2288 N N . ARG A 1 311 ? -26.120 -12.575 25.907 1.00 37.99 346 ARG A N 1
ATOM 2289 C CA . ARG A 1 311 ? -27.008 -12.176 24.787 1.00 38.72 346 ARG A CA 1
ATOM 2290 C C . ARG A 1 311 ? -26.935 -13.210 23.666 1.00 36.71 346 ARG A C 1
ATOM 2291 O O . ARG A 1 311 ? -27.983 -13.559 23.141 1.00 38.42 346 ARG A O 1
ATOM 2299 N N . LEU A 1 312 ? -25.732 -13.675 23.351 1.00 37.39 347 LEU A N 1
ATOM 2300 C CA . LEU A 1 312 ? -25.455 -14.690 22.303 1.00 40.32 347 LEU A CA 1
ATOM 2301 C C . LEU A 1 312 ? -25.839 -16.103 22.768 1.00 41.78 347 LEU A C 1
ATOM 2302 O O . LEU A 1 312 ? -26.153 -16.927 21.899 1.00 43.62 347 LEU A O 1
ATOM 2307 N N . ARG A 1 313 ? -25.831 -16.386 24.068 1.00 41.53 348 ARG A N 1
ATOM 2308 C CA . ARG A 1 313 ? -26.102 -17.757 24.577 1.00 43.99 348 ARG A CA 1
ATOM 2309 C C . ARG A 1 313 ? -27.593 -18.090 24.387 1.00 44.95 348 ARG A C 1
ATOM 2310 O O . ARG A 1 313 ? -27.941 -19.280 24.302 1.00 42.47 348 ARG A O 1
ATOM 2318 N N . GLY A 1 314 ? -28.451 -17.073 24.326 1.00 50.22 349 GLY A N 1
ATOM 2319 C CA . GLY A 1 314 ? -29.918 -17.241 24.321 1.00 55.00 349 GLY A CA 1
ATOM 2320 C C . GLY A 1 314 ? -30.432 -17.775 25.646 1.00 59.06 349 GLY A C 1
ATOM 2321 O O . GLY A 1 314 ? -29.854 -17.424 26.704 1.00 64.88 349 GLY A O 1
ATOM 2322 N N . THR A 1 315 ? -31.544 -18.506 25.560 1.00 63.57 350 THR A N 1
ATOM 2323 C CA . THR A 1 315 ? -32.232 -19.166 26.695 1.00 66.93 350 THR A CA 1
ATOM 2324 C C . THR A 1 315 ? -32.651 -20.559 26.229 1.00 65.84 350 THR A C 1
ATOM 2325 O O . THR A 1 315 ? -33.367 -20.660 25.254 1.00 55.49 350 THR A O 1
ATOM 2329 N N . ASP A 1 316 ? -32.226 -21.573 26.969 1.00 76.44 351 ASP A N 1
ATOM 2330 C CA . ASP A 1 316 ? -32.401 -23.021 26.676 1.00 81.94 351 ASP A CA 1
ATOM 2331 C C . ASP A 1 316 ? -33.865 -23.462 26.780 1.00 77.63 351 ASP A C 1
ATOM 2332 O O . ASP A 1 316 ? -34.645 -22.781 27.436 1.00 70.32 351 ASP A O 1
ATOM 2337 N N . GLY A 1 317 ? -34.208 -24.559 26.108 1.00 80.83 352 GLY A N 1
ATOM 2338 C CA . GLY A 1 317 ? -35.572 -25.117 26.148 1.00 87.95 352 GLY A CA 1
ATOM 2339 C C . GLY A 1 317 ? -35.586 -26.449 26.873 1.00 92.54 352 GLY A C 1
ATOM 2340 O O . GLY A 1 317 ? -34.625 -26.683 27.619 1.00 101.68 352 GLY A O 1
ATOM 2341 N N . TYR A 1 318 ? -36.617 -27.282 26.654 1.00 89.78 353 TYR A N 1
ATOM 2342 C CA . TYR A 1 318 ? -36.751 -28.620 27.292 1.00 80.11 353 TYR A CA 1
ATOM 2343 C C . TYR A 1 318 ? -37.842 -29.434 26.585 1.00 74.85 353 TYR A C 1
ATOM 2344 O O . TYR A 1 318 ? -37.875 -30.662 26.813 1.00 77.65 353 TYR A O 1
ATOM 2353 N N . ILE A 1 333 ? -43.552 -35.830 27.325 1.00 85.39 368 ILE A N 1
ATOM 2354 C CA . ILE A 1 333 ? -44.719 -35.013 27.780 1.00 91.15 368 ILE A CA 1
ATOM 2355 C C . ILE A 1 333 ? -44.786 -33.748 26.909 1.00 98.44 368 ILE A C 1
ATOM 2356 O O . ILE A 1 333 ? -45.232 -33.885 25.744 1.00 106.87 368 ILE A O 1
ATOM 2361 N N . GLU A 1 334 ? -44.336 -32.591 27.427 1.00 97.18 369 GLU A N 1
ATOM 2362 C CA . GLU A 1 334 ? -44.337 -31.270 26.728 1.00 100.48 369 GLU A CA 1
ATOM 2363 C C . GLU A 1 334 ? -42.889 -30.791 26.560 1.00 92.37 369 GLU A C 1
ATOM 2364 O O . GLU A 1 334 ? -42.045 -31.170 27.396 1.00 77.24 369 GLU A O 1
ATOM 2370 N N . SER A 1 335 ? -42.631 -29.991 25.515 1.00 89.58 370 SER A N 1
ATOM 2371 C CA . SER A 1 335 ? -41.324 -29.338 25.226 1.00 84.33 370 SER A CA 1
ATOM 2372 C C . SER A 1 335 ? -41.535 -27.848 24.937 1.00 76.83 370 SER A C 1
ATOM 2373 O O . SER A 1 335 ? -42.503 -27.534 24.233 1.00 79.43 370 SER A O 1
ATOM 2376 N N . LYS A 1 336 ? -40.663 -26.982 25.469 1.00 79.03 371 LYS A N 1
ATOM 2377 C CA . LYS A 1 336 ? -40.533 -25.544 25.084 1.00 79.66 371 LYS A CA 1
ATOM 2378 C C . LYS A 1 336 ? -39.337 -25.409 24.142 1.00 72.92 371 LYS A C 1
ATOM 2379 O O . LYS A 1 336 ? -38.273 -25.944 24.468 1.00 70.06 371 LYS A O 1
ATOM 2385 N N . LYS A 1 337 ? -39.518 -24.744 23.004 1.00 72.68 372 LYS A N 1
ATOM 2386 C CA . LYS A 1 337 ? -38.424 -24.489 22.035 1.00 75.23 372 LYS A CA 1
ATOM 2387 C C . LYS A 1 337 ? -37.392 -23.584 22.712 1.00 71.31 372 LYS A C 1
ATOM 2388 O O . LYS A 1 337 ? -37.750 -22.741 23.535 1.00 62.56 372 LYS A O 1
ATOM 2394 N N . PRO A 1 338 ? -36.077 -23.751 22.432 1.00 68.61 373 PRO A N 1
ATOM 2395 C CA . PRO A 1 338 ? -35.082 -22.770 22.856 1.00 65.82 373 PRO A CA 1
ATOM 2396 C C . PRO A 1 338 ? -35.170 -21.497 22.005 1.00 61.42 373 PRO A C 1
ATOM 2397 O O . PRO A 1 338 ? -35.240 -21.625 20.813 1.00 61.84 373 PRO A O 1
ATOM 2401 N N . LYS A 1 339 ? -35.191 -20.320 22.637 1.00 65.92 374 LYS A N 1
ATOM 2402 C CA . LYS A 1 339 ? -34.936 -19.015 21.968 1.00 65.96 374 LYS A CA 1
ATOM 2403 C C . LYS A 1 339 ? -33.442 -18.959 21.619 1.00 65.65 374 LYS A C 1
ATOM 2404 O O . LYS A 1 339 ? -32.595 -19.160 22.517 1.00 67.45 374 LYS A O 1
ATOM 2410 N N . SER A 1 340 ? -33.130 -18.728 20.347 1.00 61.39 375 SER A N 1
ATOM 2411 C CA . SER A 1 340 ? -31.743 -18.564 19.847 1.00 54.22 375 SER A CA 1
ATOM 2412 C C . SER A 1 340 ? -31.168 -17.226 20.344 1.00 44.07 375 SER A C 1
ATOM 2413 O O . SER A 1 340 ? -31.942 -16.302 20.609 1.00 39.21 375 SER A O 1
ATOM 2416 N N . GLY A 1 341 ? -29.846 -17.115 20.448 1.00 38.24 376 GLY A N 1
ATOM 2417 C CA . GLY A 1 341 ? -29.178 -15.854 20.816 1.00 37.77 376 GLY A CA 1
ATOM 2418 C C . GLY A 1 341 ? -29.574 -14.715 19.893 1.00 36.52 376 GLY A C 1
ATOM 2419 O O . GLY A 1 341 ? -29.655 -14.960 18.685 1.00 42.16 376 GLY A O 1
ATOM 2420 N N . ASP A 1 342 ? -29.816 -13.517 20.436 1.00 35.16 377 ASP A N 1
ATOM 2421 C CA . ASP A 1 342 ? -29.900 -12.260 19.650 1.00 36.19 377 ASP A CA 1
ATOM 2422 C C . ASP A 1 342 ? -28.707 -12.258 18.691 1.00 35.86 377 ASP A C 1
ATOM 2423 O O . ASP A 1 342 ? -27.614 -12.623 19.113 1.00 38.79 377 ASP A O 1
ATOM 2428 N N . THR A 1 343 ? -28.929 -11.888 17.438 1.00 38.37 378 THR A N 1
ATOM 2429 C CA . THR A 1 343 ? -27.876 -11.654 16.418 1.00 38.95 378 THR A CA 1
ATOM 2430 C C . THR A 1 343 ? -27.234 -10.302 16.736 1.00 36.59 378 THR A C 1
ATOM 2431 O O . THR A 1 343 ? -27.958 -9.309 16.686 1.00 36.94 378 THR A O 1
ATOM 2435 N N . VAL A 1 344 ? -25.939 -10.265 17.057 1.00 37.46 379 VAL A N 1
ATOM 2436 C CA . VAL A 1 344 ? -25.218 -9.001 17.408 1.00 38.18 379 VAL A CA 1
ATOM 2437 C C . VAL A 1 344 ? -24.516 -8.462 16.162 1.00 38.02 379 VAL A C 1
ATOM 2438 O O . VAL A 1 344 ? -23.666 -9.182 15.601 1.00 38.45 379 VAL A O 1
ATOM 2442 N N . TYR A 1 345 ? -24.858 -7.236 15.775 1.00 40.44 380 TYR A N 1
ATOM 2443 C CA . TYR A 1 345 ? -24.219 -6.474 14.669 1.00 42.35 380 TYR A CA 1
ATOM 2444 C C . TYR A 1 345 ? -23.125 -5.589 15.257 1.00 38.63 380 TYR A C 1
ATOM 2445 O O . TYR A 1 345 ? -23.435 -4.761 16.139 1.00 37.74 380 TYR A O 1
ATOM 2454 N N . LEU A 1 346 ? -21.898 -5.761 14.780 1.00 37.42 381 LEU A N 1
ATOM 2455 C CA . LEU A 1 346 ? -20.790 -4.817 15.078 1.00 40.70 381 LEU A CA 1
ATOM 2456 C C . LEU A 1 346 ? -20.956 -3.564 14.211 1.00 39.43 381 LEU A C 1
ATOM 2457 O O . LEU A 1 346 ? -21.841 -3.546 13.334 1.00 39.70 381 LEU A O 1
ATOM 2462 N N . THR A 1 347 ? -20.170 -2.532 14.507 1.00 38.86 382 THR A N 1
ATOM 2463 C CA . THR A 1 347 ? -20.135 -1.246 13.770 1.00 38.91 382 THR A CA 1
ATOM 2464 C C . THR A 1 347 ? -19.085 -1.330 12.669 1.00 38.10 382 THR A C 1
ATOM 2465 O O . THR A 1 347 ? -18.971 -0.371 11.909 1.00 39.13 382 THR A O 1
ATOM 2469 N N . LEU A 1 348 ? -18.321 -2.419 12.632 1.00 40.50 383 LEU A N 1
ATOM 2470 C CA . LEU A 1 348 ? -17.290 -2.657 11.592 1.00 42.21 383 LEU A CA 1
ATOM 2471 C C . LEU A 1 348 ? -17.977 -2.779 10.228 1.00 43.90 383 LEU A C 1
ATOM 2472 O O . LEU A 1 348 ? -19.140 -3.221 10.185 1.00 49.29 383 LEU A O 1
ATOM 2477 N N . ASP A 1 349 ? -17.284 -2.331 9.181 1.00 43.49 384 ASP A N 1
ATOM 2478 C CA . ASP A 1 349 ? -17.550 -2.638 7.755 1.00 43.94 384 ASP A CA 1
ATOM 2479 C C . ASP A 1 349 ? -16.564 -3.732 7.331 1.00 43.00 384 ASP A C 1
ATOM 2480 O O . ASP A 1 349 ? -15.351 -3.415 7.215 1.00 39.38 384 ASP A O 1
ATOM 2485 N N . LYS A 1 350 ? -17.044 -4.965 7.120 1.00 42.02 385 LYS A N 1
ATOM 2486 C CA . LYS A 1 350 ? -16.159 -6.102 6.732 1.00 45.25 385 LYS A CA 1
ATOM 2487 C C . LYS A 1 350 ? -15.217 -5.663 5.602 1.00 41.10 385 LYS A C 1
ATOM 2488 O O . LYS A 1 350 ? -14.047 -6.044 5.632 1.00 36.36 385 LYS A O 1
ATOM 2494 N N . ASP A 1 351 ? -15.725 -4.906 4.631 1.00 41.27 386 ASP A N 1
ATOM 2495 C CA . ASP A 1 351 ? -14.945 -4.502 3.433 1.00 42.28 386 ASP A CA 1
ATOM 2496 C C . ASP A 1 351 ? -13.775 -3.641 3.902 1.00 39.81 386 ASP A C 1
ATOM 2497 O O . ASP A 1 351 ? -12.637 -3.984 3.553 1.00 37.85 386 ASP A O 1
ATOM 2502 N N . LEU A 1 352 ? -14.051 -2.613 4.711 1.00 39.70 387 LEU A N 1
ATOM 2503 C CA . LEU A 1 352 ? -13.012 -1.678 5.218 1.00 39.94 387 LEU A CA 1
ATOM 2504 C C . LEU A 1 352 ? -12.073 -2.431 6.163 1.00 44.52 387 LEU A C 1
ATOM 2505 O O . LEU A 1 352 ? -10.863 -2.086 6.181 1.00 47.03 387 LEU A O 1
ATOM 2510 N N . GLN A 1 353 ? -12.607 -3.404 6.915 1.00 44.54 388 GLN A N 1
ATOM 2511 C CA . GLN A 1 353 ? -11.818 -4.259 7.844 1.00 43.70 388 GLN A CA 1
ATOM 2512 C C . GLN A 1 353 ? -10.817 -5.066 7.021 1.00 45.68 388 GLN A C 1
ATOM 2513 O O . GLN A 1 353 ? -9.656 -5.187 7.458 1.00 48.52 388 GLN A O 1
ATOM 2519 N N . GLU A 1 354 ? -11.256 -5.575 5.867 1.00 48.93 389 GLU A N 1
ATOM 2520 C CA . GLU A 1 354 ? -10.426 -6.403 4.954 1.00 50.12 389 GLU A CA 1
ATOM 2521 C C . GLU A 1 354 ? -9.226 -5.565 4.514 1.00 48.04 389 GLU A C 1
ATOM 2522 O O . GLU A 1 354 ? -8.081 -6.026 4.697 1.00 51.36 389 GLU A O 1
ATOM 2528 N N . VAL A 1 355 ? -9.484 -4.361 4.006 1.00 44.21 390 VAL A N 1
ATOM 2529 C CA . VAL A 1 355 ? -8.429 -3.446 3.476 1.00 45.88 390 VAL A CA 1
ATOM 2530 C C . VAL A 1 355 ? -7.452 -3.100 4.601 1.00 44.97 390 VAL A C 1
ATOM 2531 O O . VAL A 1 355 ? -6.245 -3.088 4.341 1.00 54.05 390 VAL A O 1
ATOM 2535 N N . SER A 1 356 ? -7.962 -2.818 5.796 1.00 45.25 391 SER A N 1
ATOM 2536 C CA . SER A 1 356 ? -7.157 -2.554 7.019 1.00 48.06 391 SER A CA 1
ATOM 2537 C C . SER A 1 356 ? -6.260 -3.756 7.350 1.00 47.26 391 SER A C 1
ATOM 2538 O O . SER A 1 356 ? -5.027 -3.559 7.453 1.00 44.96 391 SER A O 1
ATOM 2541 N N . ASP A 1 357 ? -6.855 -4.943 7.526 1.00 44.33 392 ASP A N 1
ATOM 2542 C CA . ASP A 1 357 ? -6.133 -6.181 7.925 1.00 46.10 392 ASP A CA 1
ATOM 2543 C C . ASP A 1 357 ? -5.006 -6.493 6.926 1.00 49.92 392 ASP A C 1
ATOM 2544 O O . ASP A 1 357 ? -3.867 -6.781 7.376 1.00 51.32 392 ASP A O 1
ATOM 2549 N N . ASN A 1 358 ? -5.287 -6.430 5.622 1.00 53.93 393 ASN A N 1
ATOM 2550 C CA . ASN A 1 358 ? -4.282 -6.719 4.560 1.00 53.78 393 ASN A CA 1
ATOM 2551 C C . ASN A 1 358 ? -3.216 -5.615 4.577 1.00 50.93 393 ASN A C 1
ATOM 2552 O O . ASN A 1 358 ? -2.021 -5.962 4.560 1.00 51.53 393 ASN A O 1
ATOM 2557 N N . ALA A 1 359 ? -3.621 -4.344 4.669 1.00 43.35 394 ALA A N 1
ATOM 2558 C CA . ALA A 1 359 ? -2.696 -3.186 4.661 1.00 44.05 394 ALA A CA 1
ATOM 2559 C C . ALA A 1 359 ? -1.612 -3.339 5.738 1.00 46.47 394 ALA A C 1
ATOM 2560 O O . ALA A 1 359 ? -0.499 -2.865 5.515 1.00 48.60 394 ALA A O 1
ATOM 2562 N N . LEU A 1 360 ? -1.910 -3.985 6.863 1.00 51.67 395 LEU A N 1
ATOM 2563 C CA . LEU A 1 360 ? -0.903 -4.246 7.927 1.00 53.13 395 LEU A CA 1
ATOM 2564 C C . LEU A 1 360 ? -0.094 -5.510 7.613 1.00 53.40 395 LEU A C 1
ATOM 2565 O O . LEU A 1 360 ? 1.142 -5.467 7.751 1.00 49.66 395 LEU A O 1
ATOM 2570 N N . LYS A 1 361 ? -0.748 -6.608 7.232 1.00 54.60 396 LYS A N 1
ATOM 2571 C CA . LYS A 1 361 ? -0.020 -7.838 6.820 1.00 57.10 396 LYS A CA 1
ATOM 2572 C C . LYS A 1 361 ? 1.022 -7.447 5.758 1.00 56.18 396 LYS A C 1
ATOM 2573 O O . LYS A 1 361 ? 2.197 -7.792 5.937 1.00 58.87 396 LYS A O 1
ATOM 2579 N N . GLN A 1 362 ? 0.623 -6.703 4.722 1.00 58.07 397 GLN A N 1
ATOM 2580 C CA . GLN A 1 362 ? 1.528 -6.336 3.599 1.00 58.42 397 GLN A CA 1
ATOM 2581 C C . GLN A 1 362 ? 2.699 -5.512 4.151 1.00 60.80 397 GLN A C 1
ATOM 2582 O O . GLN A 1 362 ? 3.831 -6.001 4.053 1.00 67.73 397 GLN A O 1
ATOM 2588 N N . ILE A 1 363 ? 2.436 -4.344 4.751 1.00 61.66 398 ILE A N 1
ATOM 2589 C CA . ILE A 1 363 ? 3.488 -3.401 5.253 1.00 59.86 398 ILE A CA 1
ATOM 2590 C C . ILE A 1 363 ? 4.515 -4.166 6.104 1.00 58.11 398 ILE A C 1
ATOM 2591 O O . ILE A 1 363 ? 5.713 -3.946 5.915 1.00 52.03 398 ILE A O 1
ATOM 2596 N N . ILE A 1 364 ? 4.066 -5.042 7.001 1.00 62.42 399 ILE A N 1
ATOM 2597 C CA . ILE A 1 364 ? 4.956 -5.811 7.924 1.00 66.76 399 ILE A CA 1
ATOM 2598 C C . ILE A 1 364 ? 5.809 -6.800 7.117 1.00 65.39 399 ILE A C 1
ATOM 2599 O O . ILE A 1 364 ? 7.012 -6.913 7.416 1.00 67.26 399 ILE A O 1
ATOM 2604 N N . GLU A 1 365 ? 5.201 -7.503 6.158 1.00 65.62 400 GLU A N 1
ATOM 2605 C CA . GLU A 1 365 ? 5.902 -8.450 5.248 1.00 69.27 400 GLU A CA 1
ATOM 2606 C C . GLU A 1 365 ? 6.870 -7.671 4.348 1.00 68.40 400 GLU A C 1
ATOM 2607 O O . GLU A 1 365 ? 8.006 -8.144 4.164 1.00 73.56 400 GLU A O 1
ATOM 2613 N N . VAL A 1 366 ? 6.443 -6.509 3.849 1.00 66.20 401 VAL A N 1
ATOM 2614 C CA . VAL A 1 366 ? 7.203 -5.662 2.881 1.00 65.46 401 VAL A CA 1
ATOM 2615 C C . VAL A 1 366 ? 8.265 -4.847 3.626 1.00 67.12 401 VAL A C 1
ATOM 2616 O O . VAL A 1 366 ? 9.324 -4.606 3.038 1.00 71.38 401 VAL A O 1
ATOM 2620 N N . ALA A 1 367 ? 7.988 -4.403 4.853 1.00 68.96 402 ALA A N 1
ATOM 2621 C CA . ALA A 1 367 ? 8.965 -3.673 5.695 1.00 68.88 402 ALA A CA 1
ATOM 2622 C C . ALA A 1 367 ? 10.269 -4.475 5.745 1.00 73.25 402 ALA A C 1
ATOM 2623 O O . ALA A 1 367 ? 11.281 -3.994 5.197 1.00 76.91 402 ALA A O 1
ATOM 2625 N N . SER A 1 368 ? 10.246 -5.657 6.365 1.00 78.11 403 SER A N 1
ATOM 2626 C CA . SER A 1 368 ? 11.436 -6.539 6.492 1.00 87.29 403 SER A CA 1
ATOM 2627 C C . SER A 1 368 ? 11.778 -7.112 5.109 1.00 100.10 403 SER A C 1
ATOM 2628 O O . SER A 1 368 ? 11.108 -8.076 4.688 1.00 106.43 403 SER A O 1
ATOM 2631 N N . LYS A 1 369 ? 12.737 -6.475 4.419 1.00 115.47 404 LYS A N 1
ATOM 2632 C CA . LYS A 1 369 ? 13.324 -6.879 3.105 1.00 115.61 404 LYS A CA 1
ATOM 2633 C C . LYS A 1 369 ? 12.225 -7.382 2.163 1.00 117.63 404 LYS A C 1
ATOM 2634 O O . LYS A 1 369 ? 12.444 -8.402 1.487 1.00 125.76 404 LYS A O 1
ATOM 2640 N N . GLY A 1 370 ? 11.088 -6.687 2.112 1.00 114.69 405 GLY A N 1
ATOM 2641 C CA . GLY A 1 370 ? 9.951 -7.081 1.261 1.00 111.71 405 GLY A CA 1
ATOM 2642 C C . GLY A 1 370 ? 10.119 -6.566 -0.153 1.00 104.72 405 GLY A C 1
ATOM 2643 O O . GLY A 1 370 ? 9.915 -7.355 -1.097 1.00 112.94 405 GLY A O 1
ATOM 2644 N N . GLY A 1 371 ? 10.481 -5.290 -0.296 1.00 90.01 406 GLY A N 1
ATOM 2645 C CA . GLY A 1 371 ? 10.618 -4.640 -1.611 1.00 89.00 406 GLY A CA 1
ATOM 2646 C C . GLY A 1 371 ? 9.481 -3.675 -1.893 1.00 87.75 406 GLY A C 1
ATOM 2647 O O . GLY A 1 371 ? 9.724 -2.465 -1.765 1.00 94.91 406 GLY A O 1
ATOM 2648 N N . THR A 1 372 ? 8.295 -4.168 -2.279 1.00 81.45 407 THR A N 1
ATOM 2649 C CA . THR A 1 372 ? 7.186 -3.324 -2.816 1.00 81.79 407 THR A CA 1
ATOM 2650 C C . THR A 1 372 ? 5.891 -3.464 -2.004 1.00 82.47 407 THR A C 1
ATOM 2651 O O . THR A 1 372 ? 5.558 -4.608 -1.608 1.00 80.47 407 THR A O 1
ATOM 2655 N N . PHE A 1 373 ? 5.186 -2.335 -1.818 1.00 77.72 408 PHE A N 1
ATOM 2656 C CA . PHE A 1 373 ? 3.795 -2.231 -1.294 1.00 66.94 408 PHE A CA 1
ATOM 2657 C C . PHE A 1 373 ? 2.829 -2.031 -2.463 1.00 65.19 408 PHE A C 1
ATOM 2658 O O . PHE A 1 373 ? 2.759 -0.911 -2.991 1.00 62.19 408 PHE A O 1
ATOM 2666 N N . LYS A 1 374 ? 2.113 -3.084 -2.860 1.00 73.44 409 LYS A N 1
ATOM 2667 C CA . LYS A 1 374 ? 1.145 -3.031 -3.990 1.00 80.27 409 LYS A CA 1
ATOM 2668 C C . LYS A 1 374 ? -0.186 -2.462 -3.479 1.00 79.66 409 LYS A C 1
ATOM 2669 O O . LYS A 1 374 ? -0.804 -3.067 -2.580 1.00 76.74 409 LYS A O 1
ATOM 2675 N N . SER A 1 375 ? -0.573 -1.316 -4.041 1.00 79.15 410 SER A N 1
ATOM 2676 C CA . SER A 1 375 ? -1.754 -0.491 -3.679 1.00 80.34 410 SER A CA 1
ATOM 2677 C C . SER A 1 375 ? -2.602 -0.271 -4.928 1.00 85.75 410 SER A C 1
ATOM 2678 O O . SER A 1 375 ? -2.138 -0.640 -6.020 1.00 95.84 410 SER A O 1
ATOM 2681 N N . LYS A 1 376 ? -3.773 0.348 -4.767 1.00 90.81 411 LYS A N 1
ATOM 2682 C CA . LYS A 1 376 ? -4.730 0.634 -5.871 1.00 88.36 411 LYS A CA 1
ATOM 2683 C C . LYS A 1 376 ? -4.940 2.146 -5.955 1.00 80.90 411 LYS A C 1
ATOM 2684 O O . LYS A 1 376 ? -6.069 2.572 -6.234 1.00 78.86 411 LYS A O 1
ATOM 2690 N N . PHE A 1 377 ? -3.880 2.912 -5.698 1.00 78.16 412 PHE A N 1
ATOM 2691 C CA . PHE A 1 377 ? -3.879 4.401 -5.671 1.00 81.14 412 PHE A CA 1
ATOM 2692 C C . PHE A 1 377 ? -2.576 4.907 -6.276 1.00 81.79 412 PHE A C 1
ATOM 2693 O O . PHE A 1 377 ? -2.604 5.732 -7.202 1.00 92.95 412 PHE A O 1
ATOM 2701 N N . GLY A 1 378 ? -1.473 4.439 -5.700 1.00 80.09 413 GLY A N 1
ATOM 2702 C CA . GLY A 1 378 ? -0.135 4.410 -6.309 1.00 78.72 413 GLY A CA 1
ATOM 2703 C C . GLY A 1 378 ? 0.485 3.048 -6.086 1.00 75.52 413 GLY A C 1
ATOM 2704 O O . GLY A 1 378 ? -0.266 2.054 -6.101 1.00 79.56 413 GLY A O 1
ATOM 2705 N N . ASP A 1 379 ? 1.796 3.021 -5.863 1.00 68.85 414 ASP A N 1
ATOM 2706 C CA . ASP A 1 379 ? 2.587 1.825 -5.480 1.00 66.93 414 ASP A CA 1
ATOM 2707 C C . ASP A 1 379 ? 3.915 2.377 -4.976 1.00 67.02 414 ASP A C 1
ATOM 2708 O O . ASP A 1 379 ? 4.504 3.197 -5.702 1.00 74.05 414 ASP A O 1
ATOM 2713 N N . LYS A 1 380 ? 4.334 2.026 -3.764 1.00 65.34 415 LYS A N 1
ATOM 2714 C CA . LYS A 1 380 ? 5.626 2.515 -3.220 1.00 66.08 415 LYS A CA 1
ATOM 2715 C C . LYS A 1 380 ? 6.628 1.375 -3.261 1.00 67.32 415 LYS A C 1
ATOM 2716 O O . LYS A 1 380 ? 6.341 0.268 -2.812 1.00 59.42 415 LYS A O 1
ATOM 2722 N N . PRO A 1 381 ? 7.812 1.610 -3.863 1.00 75.95 416 PRO A N 1
ATOM 2723 C CA . PRO A 1 381 ? 8.931 0.696 -3.704 1.00 77.96 416 PRO A CA 1
ATOM 2724 C C . PRO A 1 381 ? 9.455 1.018 -2.299 1.00 79.40 416 PRO A C 1
ATOM 2725 O O . PRO A 1 381 ? 9.628 2.190 -2.011 1.00 84.38 416 PRO A O 1
ATOM 2729 N N . ILE A 1 382 ? 9.598 -0.011 -1.460 1.00 78.59 417 ILE A N 1
ATOM 2730 C CA . ILE A 1 382 ? 9.914 0.093 -0.005 1.00 78.31 417 ILE A CA 1
ATOM 2731 C C . ILE A 1 382 ? 11.391 -0.239 0.194 1.00 84.38 417 ILE A C 1
ATOM 2732 O O . ILE A 1 382 ? 11.772 -1.405 -0.040 1.00 79.40 417 ILE A O 1
ATOM 2737 N N . SER A 1 383 ? 12.166 0.756 0.633 1.00 99.23 418 SER A N 1
ATOM 2738 C CA . SER A 1 383 ? 13.536 0.604 1.192 1.00 110.32 418 SER A CA 1
ATOM 2739 C C . SER A 1 383 ? 13.520 -0.496 2.261 1.00 118.94 418 SER A C 1
ATOM 2740 O O . SER A 1 383 ? 12.826 -0.324 3.295 1.00 118.06 418 SER A O 1
ATOM 2743 N N . ALA A 1 384 ? 14.226 -1.601 2.011 1.00 120.91 419 ALA A N 1
ATOM 2744 C CA . ALA A 1 384 ? 14.180 -2.815 2.856 1.00 126.16 419 ALA A CA 1
ATOM 2745 C C . ALA A 1 384 ? 15.128 -2.699 4.057 1.00 127.40 419 ALA A C 1
ATOM 2746 O O . ALA A 1 384 ? 15.623 -3.750 4.503 1.00 131.31 419 ALA A O 1
ATOM 2748 N N . TYR A 1 385 ? 15.331 -1.505 4.623 1.00 123.28 420 TYR A N 1
ATOM 2749 C CA . TYR A 1 385 ? 16.216 -1.349 5.808 1.00 125.40 420 TYR A CA 1
ATOM 2750 C C . TYR A 1 385 ? 15.427 -1.549 7.107 1.00 130.62 420 TYR A C 1
ATOM 2751 O O . TYR A 1 385 ? 16.046 -1.434 8.188 1.00 129.18 420 TYR A O 1
ATOM 2760 N N . ALA A 1 386 ? 14.131 -1.869 7.026 1.00 133.15 421 ALA A N 1
ATOM 2761 C CA . ALA A 1 386 ? 13.265 -2.003 8.223 1.00 123.75 421 ALA A CA 1
ATOM 2762 C C . ALA A 1 386 ? 13.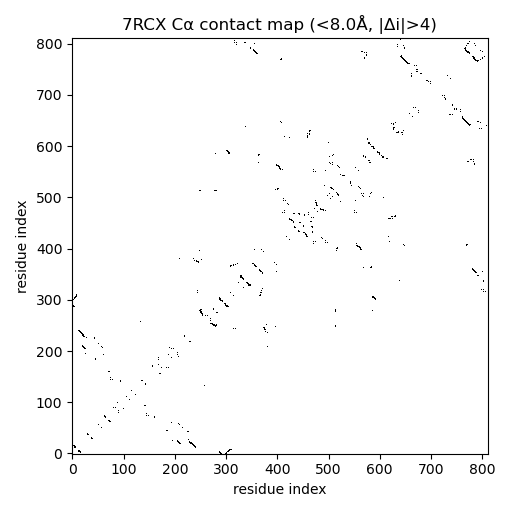030 -3.474 8.585 1.00 117.95 421 ALA A C 1
ATOM 2763 O O . ALA A 1 386 ? 11.897 -3.960 8.399 1.00 124.52 421 ALA A O 1
ATOM 2765 N N . GLY A 1 387 ? 14.049 -4.141 9.130 1.00 102.55 422 GLY A N 1
ATOM 2766 C CA . GLY A 1 387 ? 13.872 -5.426 9.831 1.00 96.00 422 GLY A CA 1
ATOM 2767 C C . GLY A 1 387 ? 13.363 -5.184 11.241 1.00 90.79 422 GLY A C 1
ATOM 2768 O O . GLY A 1 387 ? 13.390 -4.016 11.671 1.00 83.32 422 GLY A O 1
ATOM 2769 N N . LYS A 1 388 ? 12.871 -6.232 11.911 1.00 91.16 423 LYS A N 1
ATOM 2770 C CA . LYS A 1 388 ? 12.542 -6.258 13.371 1.00 94.05 423 LYS A CA 1
ATOM 2771 C C . LYS A 1 388 ? 11.205 -5.551 13.663 1.00 87.97 423 LYS A C 1
ATOM 2772 O O . LYS A 1 388 ? 10.785 -5.584 14.836 1.00 92.98 423 LYS A O 1
ATOM 2778 N N . ALA A 1 389 ? 10.576 -4.916 12.666 1.00 77.21 424 ALA A N 1
ATOM 2779 C CA . ALA A 1 389 ? 9.173 -4.437 12.729 1.00 69.26 424 ALA A CA 1
ATOM 2780 C C . ALA A 1 389 ? 8.239 -5.648 12.583 1.00 66.48 424 ALA A C 1
ATOM 2781 O O . ALA A 1 389 ? 8.082 -6.135 11.452 1.00 69.79 424 ALA A O 1
ATOM 2783 N N . GLN A 1 390 ? 7.659 -6.138 13.681 1.00 65.65 425 GLN A N 1
ATOM 2784 C CA . GLN A 1 390 ? 6.889 -7.414 13.687 1.00 68.63 425 GLN A CA 1
ATOM 2785 C C . GLN A 1 390 ? 5.446 -7.172 14.162 1.00 65.28 425 GLN A C 1
ATOM 2786 O O . GLN A 1 390 ? 4.794 -8.158 14.574 1.00 74.12 425 GLN A O 1
ATOM 2792 N N . SER A 1 391 ? 4.943 -5.932 14.090 1.00 55.01 426 SER A N 1
ATOM 2793 C CA . SER A 1 391 ? 3.589 -5.565 14.587 1.00 46.10 426 SER A CA 1
ATOM 2794 C C . SER A 1 391 ? 3.150 -4.165 14.133 1.00 44.74 426 SER A C 1
ATOM 2795 O O . SER A 1 391 ? 4.003 -3.324 13.794 1.00 42.57 426 SER A O 1
ATOM 2798 N N . ALA A 1 392 ? 1.832 -3.950 14.159 1.00 46.02 427 ALA A N 1
ATOM 2799 C CA . ALA A 1 392 ? 1.116 -2.727 13.725 1.00 43.35 427 ALA A CA 1
ATOM 2800 C C . ALA A 1 392 ? -0.289 -2.693 14.333 1.00 42.90 427 ALA A C 1
ATOM 2801 O O . ALA A 1 392 ? -0.813 -3.756 14.765 1.00 40.09 427 ALA A O 1
ATOM 2803 N N . ALA A 1 393 ? -0.879 -1.501 14.340 1.00 41.97 428 ALA A N 1
ATOM 2804 C CA . ALA A 1 393 ? -2.241 -1.229 14.844 1.00 40.59 428 ALA A CA 1
ATOM 2805 C C . ALA A 1 393 ? -2.842 -0.089 14.030 1.00 40.54 428 ALA A C 1
ATOM 2806 O O . ALA A 1 393 ? -2.154 0.924 13.812 1.00 41.87 428 ALA A O 1
ATOM 2808 N N . LEU A 1 394 ? -4.063 -0.294 13.555 1.00 40.96 429 LEU A N 1
ATOM 2809 C CA . LEU A 1 394 ? -4.873 0.738 12.868 1.00 42.24 429 LEU A CA 1
ATOM 2810 C C . LEU A 1 394 ? -6.301 0.701 13.420 1.00 40.86 429 LEU A C 1
ATOM 2811 O O . LEU A 1 394 ? -6.843 -0.396 13.719 1.00 35.85 429 LEU A O 1
ATOM 2816 N N . ILE A 1 395 ? -6.901 1.875 13.522 1.00 39.84 430 ILE A N 1
ATOM 2817 C CA . ILE A 1 395 ? -8.344 2.004 13.836 1.00 40.16 430 ILE A CA 1
ATOM 2818 C C . ILE A 1 395 ? -8.891 3.141 12.984 1.00 39.77 430 ILE A C 1
ATOM 2819 O O . ILE A 1 395 ? -8.193 4.170 12.846 1.00 38.65 430 ILE A O 1
ATOM 2824 N N . ALA A 1 396 ? -10.053 2.906 12.380 1.00 38.21 431 ALA A N 1
ATOM 2825 C CA . ALA A 1 396 ? -10.870 3.930 11.703 1.00 37.88 431 ALA A CA 1
ATOM 2826 C C . ALA A 1 396 ? -12.126 4.113 12.548 1.00 36.96 431 ALA A C 1
ATOM 2827 O O . ALA A 1 396 ? -12.678 3.084 12.980 1.00 32.97 431 ALA A O 1
ATOM 2829 N N . ILE A 1 397 ? -12.494 5.362 12.836 1.00 36.79 432 ILE A N 1
ATOM 2830 C CA . ILE A 1 397 ? -13.725 5.704 13.601 1.00 39.49 432 ILE A CA 1
ATOM 2831 C C . ILE A 1 397 ? -14.464 6.808 12.846 1.00 39.12 432 ILE A C 1
ATOM 2832 O O . ILE A 1 397 ? -13.786 7.597 12.144 1.00 37.21 432 ILE A O 1
ATOM 2837 N N . ASP A 1 398 ? -15.798 6.770 12.934 1.00 38.06 433 ASP A N 1
ATOM 2838 C CA . ASP A 1 398 ? -16.725 7.873 12.594 1.00 38.63 433 ASP A CA 1
ATOM 2839 C C . ASP A 1 398 ? -16.576 8.931 13.678 1.00 37.40 433 ASP A C 1
ATOM 2840 O O . ASP A 1 398 ? -16.838 8.620 14.833 1.00 40.10 433 ASP A O 1
ATOM 2845 N N . VAL A 1 399 ? -16.206 10.142 13.290 1.00 38.21 434 VAL A N 1
ATOM 2846 C CA . VAL A 1 399 ? -15.760 11.224 14.208 1.00 39.61 434 VAL A CA 1
ATOM 2847 C C . VAL A 1 399 ? -16.969 11.933 14.827 1.00 41.61 434 VAL A C 1
ATOM 2848 O O . VAL A 1 399 ? -16.764 12.710 15.785 1.00 45.71 434 VAL A O 1
ATOM 2852 N N . LYS A 1 400 ? -18.176 11.664 14.323 1.00 43.40 435 LYS A N 1
ATOM 2853 C CA . LYS A 1 400 ? -19.433 12.315 14.776 1.00 42.48 435 LYS A CA 1
ATOM 2854 C C . LYS A 1 400 ? -20.095 11.495 15.888 1.00 39.19 435 LYS A C 1
ATOM 2855 O O . LYS A 1 400 ? -20.608 12.108 16.832 1.00 41.47 435 LYS A O 1
ATOM 2861 N N . ASN A 1 401 ? -20.075 10.165 15.789 1.00 38.63 436 ASN A N 1
ATOM 2862 C CA . ASN A 1 401 ? -20.718 9.258 16.784 1.00 37.94 436 ASN A CA 1
ATOM 2863 C C . ASN A 1 401 ? -19.763 8.177 17.311 1.00 36.91 436 ASN A C 1
ATOM 2864 O O . ASN A 1 401 ? -20.272 7.229 17.896 1.00 39.07 436 ASN A O 1
ATOM 2869 N N . GLY A 1 402 ? -18.449 8.278 17.092 1.00 36.14 437 GLY A N 1
ATOM 2870 C CA . GLY A 1 402 ? -17.443 7.351 17.654 1.00 36.08 437 GLY A CA 1
ATOM 2871 C C . GLY A 1 402 ? -17.554 5.904 17.172 1.00 36.70 437 GLY A C 1
ATOM 2872 O O . GLY A 1 402 ? -16.845 5.041 17.733 1.00 37.30 437 GLY A O 1
ATOM 2873 N N . GLU A 1 403 ? -18.374 5.607 16.160 1.00 37.95 438 GLU A N 1
ATOM 2874 C CA . GLU A 1 403 ? -18.543 4.212 15.672 1.00 38.97 438 GLU A CA 1
ATOM 2875 C C . GLU A 1 403 ? -17.193 3.746 15.114 1.00 39.12 438 GLU A C 1
ATOM 2876 O O . GLU A 1 403 ? -16.603 4.473 14.309 1.00 42.39 438 GLU A O 1
ATOM 2882 N N . VAL A 1 404 ? -16.712 2.582 15.538 1.00 38.87 439 VAL A N 1
ATOM 2883 C CA . VAL A 1 404 ? -15.440 1.990 15.036 1.00 37.28 439 VAL A CA 1
ATOM 2884 C C . VAL A 1 404 ? -15.751 1.207 13.756 1.00 37.96 439 VAL A C 1
ATOM 2885 O O . VAL A 1 404 ? -16.441 0.185 13.853 1.00 40.62 439 VAL A O 1
ATOM 2889 N N . LEU A 1 405 ? -15.237 1.678 12.610 1.00 37.86 440 LEU A N 1
ATOM 2890 C CA . LEU A 1 405 ? -15.537 1.155 11.249 1.00 36.79 440 LEU A CA 1
ATOM 2891 C C . LEU A 1 405 ? -14.512 0.091 10.849 1.00 38.84 440 LEU A C 1
ATOM 2892 O O . LEU A 1 405 ? -14.858 -0.803 10.071 1.00 38.56 440 LEU A O 1
ATOM 2897 N N . ALA A 1 406 ? -13.281 0.193 11.344 1.00 43.56 441 ALA A N 1
ATOM 2898 C CA . ALA A 1 406 ? -12.215 -0.815 11.134 1.00 43.89 441 ALA A CA 1
ATOM 2899 C C . ALA A 1 406 ? -11.245 -0.772 12.306 1.00 41.42 441 ALA A C 1
ATOM 2900 O O . ALA A 1 406 ? -10.836 0.336 12.687 1.00 44.63 441 ALA A O 1
ATOM 2902 N N . SER A 1 407 ? -10.899 -1.935 12.846 1.00 39.20 442 SER A N 1
ATOM 2903 C CA . SER A 1 407 ? -9.939 -2.064 13.970 1.00 39.22 442 SER A CA 1
ATOM 2904 C C . SER A 1 407 ? -9.088 -3.313 13.741 1.00 37.75 442 SER A C 1
ATOM 2905 O O . SER A 1 407 ? -9.645 -4.412 13.781 1.00 39.46 442 SER A O 1
ATOM 2908 N N . SER A 1 408 ? -7.799 -3.130 13.469 1.00 36.44 443 SER A N 1
ATOM 2909 C CA . SER A 1 408 ? -6.861 -4.210 13.077 1.00 38.62 443 SER A CA 1
ATOM 2910 C C . SER A 1 408 ? -5.624 -4.174 13.976 1.00 38.14 443 SER A C 1
ATOM 2911 O O . SER A 1 408 ? -5.089 -3.092 14.218 1.00 38.70 443 SER A O 1
ATOM 2914 N N . SER A 1 409 ? -5.162 -5.330 14.425 1.00 39.08 444 SER A N 1
ATOM 2915 C CA . SER A 1 409 ? -3.878 -5.454 15.154 1.00 42.38 444 SER A CA 1
ATOM 2916 C C . SER A 1 409 ? -3.107 -6.615 14.525 1.00 42.09 444 SER A C 1
ATOM 2917 O O . SER A 1 409 ? -3.768 -7.599 14.119 1.00 39.29 444 SER A O 1
ATOM 2920 N N . TYR A 1 410 ? -1.792 -6.437 14.364 1.00 40.93 445 TYR A N 1
ATOM 2921 C CA . TYR A 1 410 ? -0.842 -7.449 13.846 1.00 40.89 445 TYR A CA 1
ATOM 2922 C C . TYR A 1 410 ? 0.272 -7.568 14.875 1.00 38.47 445 TYR A C 1
ATOM 2923 O O . TYR A 1 410 ? 0.738 -6.559 15.381 1.00 35.11 445 TYR A O 1
ATOM 2932 N N . PRO A 1 411 ? 0.700 -8.786 15.268 1.00 41.11 446 PRO A N 1
ATOM 2933 C CA . PRO A 1 411 ? 0.130 -10.031 14.747 1.00 42.41 446 PRO A CA 1
ATOM 2934 C C . PRO A 1 411 ? -1.294 -10.251 15.278 1.00 43.60 446 PRO A C 1
ATOM 2935 O O . PRO A 1 411 ? -1.676 -9.573 16.210 1.00 46.48 446 PRO A O 1
ATOM 2939 N N . ASN A 1 412 ? -2.042 -11.162 14.655 1.00 46.05 447 ASN A N 1
ATOM 2940 C CA . ASN A 1 412 ? -3.446 -11.496 15.026 1.00 47.55 447 ASN A CA 1
ATOM 2941 C C . ASN A 1 412 ? -3.573 -13.030 15.142 1.00 51.46 447 ASN A C 1
ATOM 2942 O O . ASN A 1 412 ? -2.522 -13.697 15.328 1.00 57.51 447 ASN A O 1
ATOM 2947 N N . TYR A 1 413 ? -4.794 -13.575 15.099 1.00 44.86 448 TYR A N 1
ATOM 2948 C CA . TYR A 1 413 ? -5.071 -15.008 15.383 1.00 43.75 448 TYR A CA 1
ATOM 2949 C C . TYR A 1 413 ? -6.405 -15.426 14.763 1.00 44.12 448 TYR A C 1
ATOM 2950 O O . TYR A 1 413 ? -7.292 -14.574 14.622 1.00 44.70 448 TYR A O 1
ATOM 2959 N N . ASP A 1 414 ? -6.525 -16.708 14.421 1.00 42.74 449 ASP A N 1
ATOM 2960 C CA . ASP A 1 414 ? -7.753 -17.303 13.849 1.00 44.57 449 ASP A CA 1
ATOM 2961 C C . ASP A 1 414 ? -8.632 -17.707 15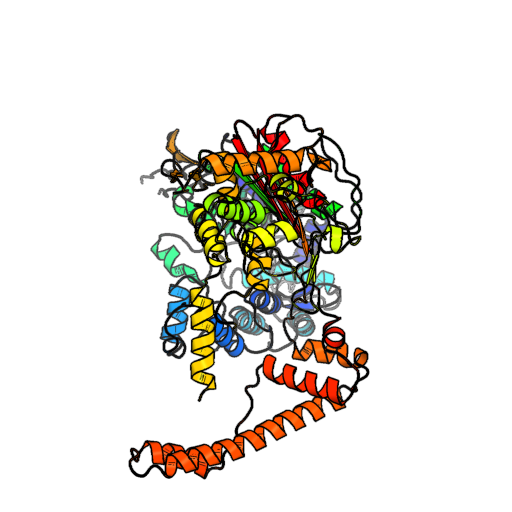.021 1.00 44.62 449 ASP A C 1
ATOM 2962 O O . ASP A 1 414 ? -8.239 -18.545 15.825 1.00 44.81 449 ASP A O 1
ATOM 2967 N N . PRO A 1 415 ? -9.828 -17.105 15.180 1.00 47.04 450 PRO A N 1
ATOM 2968 C CA . PRO A 1 415 ? -10.747 -17.525 16.233 1.00 47.77 450 PRO A CA 1
ATOM 2969 C C . PRO A 1 415 ? -11.188 -18.987 16.038 1.00 48.57 450 PRO A C 1
ATOM 2970 O O . PRO A 1 415 ? -11.487 -19.644 17.031 1.00 50.18 450 PRO A O 1
ATOM 2974 N N . ASN A 1 416 ? -11.213 -19.456 14.784 1.00 46.62 451 ASN A N 1
ATOM 2975 C CA . ASN A 1 416 ? -11.603 -20.840 14.391 1.00 48.26 451 ASN A CA 1
ATOM 2976 C C . ASN A 1 416 ? -10.743 -21.902 15.096 1.00 52.99 451 ASN A C 1
ATOM 2977 O O . ASN A 1 416 ? -11.278 -23.000 15.373 1.00 55.41 451 ASN A O 1
ATOM 2982 N N . LYS A 1 417 ? -9.461 -21.613 15.348 1.00 53.80 452 LYS A N 1
ATOM 2983 C CA . LYS A 1 417 ? -8.536 -22.540 16.059 1.00 54.96 452 LYS A CA 1
ATOM 2984 C C . LYS A 1 417 ? -9.023 -22.768 17.499 1.00 54.58 452 LYS A C 1
ATOM 2985 O O . LYS A 1 417 ? -8.855 -23.887 17.986 1.00 58.87 452 LYS A O 1
ATOM 2991 N N . PHE A 1 418 ? -9.603 -21.756 18.154 1.00 55.15 453 PHE A N 1
ATOM 2992 C CA . PHE A 1 418 ? -10.100 -21.827 19.556 1.00 53.47 453 PHE A CA 1
ATOM 2993 C C . PHE A 1 418 ? -11.460 -22.538 19.587 1.00 57.43 453 PHE A C 1
ATOM 2994 O O . PHE A 1 418 ? -11.769 -23.251 20.579 1.00 57.96 453 PHE A O 1
ATOM 3002 N N . ALA A 1 419 ? -12.265 -22.360 18.537 1.00 57.94 454 ALA A N 1
ATOM 3003 C CA . ALA A 1 419 ? -13.594 -23.007 18.413 1.00 58.65 454 ALA A CA 1
ATOM 3004 C C . ALA A 1 419 ? -13.419 -24.527 18.435 1.00 59.92 454 ALA A C 1
ATOM 3005 O O . ALA A 1 419 ? -14.199 -25.192 19.113 1.00 63.50 454 ALA A O 1
ATOM 3007 N N . LYS A 1 420 ? -12.420 -25.038 17.711 1.00 65.37 455 LYS A N 1
ATOM 3008 C CA . LYS A 1 420 ? -12.110 -26.489 17.585 1.00 66.33 455 LYS A CA 1
ATOM 3009 C C . LYS A 1 420 ? -11.369 -26.981 18.832 1.00 67.43 455 LYS A C 1
ATOM 3010 O O . LYS A 1 420 ? -11.594 -28.132 19.219 1.00 76.00 455 LYS A O 1
ATOM 3016 N N . GLY A 1 421 ? -10.500 -26.156 19.418 1.00 70.08 456 GLY A N 1
ATOM 3017 C CA . GLY A 1 421 ? -9.825 -26.466 20.694 1.00 78.01 456 GLY A CA 1
ATOM 3018 C C . GLY A 1 421 ? -8.329 -26.182 20.668 1.00 88.06 456 GLY A C 1
ATOM 3019 O O . GLY A 1 421 ? -7.591 -26.999 20.077 1.00 100.26 456 GLY A O 1
ATOM 3020 N N . ILE A 1 422 ? -7.912 -25.066 21.287 1.00 87.37 457 ILE A N 1
ATOM 3021 C CA . ILE A 1 422 ? -6.496 -24.699 21.647 1.00 88.75 457 ILE A CA 1
ATOM 3022 C C . ILE A 1 422 ? -6.555 -23.689 22.802 1.00 96.23 457 ILE A C 1
ATOM 3023 O O . ILE A 1 422 ? -7.681 -23.376 23.251 1.00 96.77 457 ILE A O 1
ATOM 3028 N N . SER A 1 423 ? -5.394 -23.209 23.269 1.00 105.40 458 SER A N 1
ATOM 3029 C CA . SER A 1 423 ? -5.272 -22.214 24.374 1.00 106.31 458 SER A CA 1
ATOM 3030 C C . SER A 1 423 ? -4.190 -21.159 24.090 1.00 109.39 458 SER A C 1
ATOM 3031 O O . SER A 1 423 ? -4.297 -20.040 24.652 1.00 100.53 458 SER A O 1
ATOM 3034 N N . THR A 1 424 ? -3.159 -21.523 23.315 1.00 114.76 459 THR A N 1
ATOM 3035 C CA . THR A 1 424 ? -2.016 -20.649 22.919 1.00 111.22 459 THR A CA 1
ATOM 3036 C C . THR A 1 424 ? -1.679 -20.869 21.432 1.00 110.66 459 THR A C 1
ATOM 3037 O O . THR A 1 424 ? -1.394 -22.025 21.037 1.00 103.49 459 THR A O 1
ATOM 3041 N N . GLU A 1 425 ? -1.711 -19.793 20.638 1.00 105.68 460 GLU A N 1
ATOM 3042 C CA . GLU A 1 425 ? -1.159 -19.765 19.258 1.00 103.78 460 GLU A CA 1
ATOM 3043 C C . GLU A 1 425 ? 0.375 -19.753 19.352 1.00 114.55 460 GLU A C 1
ATOM 3044 O O . GLU A 1 425 ? 0.985 -20.828 19.154 1.00 119.09 460 GLU A O 1
ATOM 3050 N N . ASP A 1 426 ? 0.961 -18.589 19.667 1.00 118.59 461 ASP A N 1
ATOM 3051 C CA . ASP A 1 426 ? 2.431 -18.360 19.761 1.00 118.67 461 ASP A CA 1
ATOM 3052 C C . ASP A 1 426 ? 3.046 -18.494 18.362 1.00 128.04 461 ASP A C 1
ATOM 3053 O O . ASP A 1 426 ? 2.788 -17.601 17.525 1.00 121.59 461 ASP A O 1
ATOM 3058 N N . TYR A 1 427 ? 3.816 -19.566 18.130 1.00 135.14 462 TYR A N 1
ATOM 3059 C CA . TYR A 1 427 ? 4.519 -19.887 16.856 1.00 132.42 462 TYR A CA 1
ATOM 3060 C C . TYR A 1 427 ? 5.523 -18.774 16.529 1.00 121.41 462 TYR A C 1
ATOM 3061 O O . TYR A 1 427 ? 6.517 -18.678 17.275 1.00 107.58 462 TYR A O 1
ATOM 3070 N N . LEU A 1 439 ? 11.933 -9.515 22.558 1.00 91.78 474 LEU A N 1
ATOM 3071 C CA . LEU A 1 439 ? 10.704 -8.678 22.648 1.00 99.71 474 LEU A CA 1
ATOM 3072 C C . LEU A 1 439 ? 9.708 -9.127 21.570 1.00 107.90 474 LEU A C 1
ATOM 3073 O O . LEU A 1 439 ? 9.662 -8.479 20.505 1.00 106.40 474 LEU A O 1
ATOM 3078 N N . ALA A 1 440 ? 8.950 -10.195 21.850 1.00 111.54 475 ALA A N 1
ATOM 3079 C CA . ALA A 1 440 ? 7.950 -10.814 20.943 1.00 104.39 475 ALA A CA 1
ATOM 3080 C C . ALA A 1 440 ? 6.546 -10.314 21.311 1.00 96.45 475 ALA A C 1
ATOM 3081 O O . ALA A 1 440 ? 6.235 -10.274 22.521 1.00 92.20 475 ALA A O 1
ATOM 3083 N N . GLY A 1 441 ? 5.740 -9.947 20.307 1.00 85.99 476 GLY A N 1
ATOM 3084 C CA . GLY A 1 441 ? 4.351 -9.483 20.488 1.00 81.86 476 GLY A CA 1
ATOM 3085 C C . GLY A 1 441 ? 3.376 -10.648 20.546 1.00 77.59 476 GLY A C 1
ATOM 3086 O O . GLY A 1 441 ? 3.244 -11.335 19.524 1.00 82.52 476 GLY A O 1
ATOM 3087 N N . SER A 1 442 ? 2.716 -10.866 21.692 1.00 70.25 477 SER A N 1
ATOM 3088 C CA . SER A 1 442 ? 1.657 -11.900 21.878 1.00 67.91 477 SER A CA 1
ATOM 3089 C C . SER A 1 442 ? 0.496 -11.650 20.916 1.00 65.81 477 SER A C 1
ATOM 3090 O O . SER A 1 442 ? -0.177 -10.633 21.031 1.00 69.02 477 SER A O 1
ATOM 3093 N N . PRO A 1 443 ? 0.187 -12.562 19.965 1.00 64.40 478 PRO A N 1
ATOM 3094 C CA . PRO A 1 443 ? -0.892 -12.328 19.000 1.00 63.00 478 PRO A CA 1
ATOM 3095 C C . PRO A 1 443 ? -2.303 -12.125 19.579 1.00 58.75 478 PRO A C 1
ATOM 3096 O O . PRO A 1 443 ? -3.139 -11.603 18.866 1.00 54.63 478 PRO A O 1
ATOM 3100 N N . LEU A 1 444 ? -2.550 -12.531 20.827 1.00 57.42 479 LEU A N 1
ATOM 3101 C CA . LEU A 1 444 ? -3.901 -12.432 21.448 1.00 54.36 479 LEU A CA 1
ATOM 3102 C C . LEU A 1 444 ? -4.143 -10.995 21.912 1.00 51.89 479 LEU A C 1
ATOM 3103 O O . LEU A 1 444 ? -5.314 -10.661 22.193 1.00 60.01 479 LEU A O 1
ATOM 3108 N N . LEU A 1 445 ? -3.088 -10.178 21.938 1.00 44.67 480 LEU A N 1
ATOM 3109 C CA . LEU A 1 445 ? -3.102 -8.801 22.482 1.00 43.76 480 LEU A CA 1
ATOM 3110 C C . LEU A 1 445 ? -3.615 -7.808 21.431 1.00 43.61 480 LEU A C 1
ATOM 3111 O O . LEU A 1 445 ? -2.992 -7.701 20.360 1.00 44.87 480 LEU A O 1
ATOM 3116 N N . ASN A 1 446 ? -4.713 -7.111 21.740 1.00 44.31 481 ASN A N 1
ATOM 3117 C CA . ASN A 1 446 ? -5.312 -6.042 20.895 1.00 45.78 481 ASN A CA 1
ATOM 3118 C C . ASN A 1 446 ? -4.532 -4.736 21.103 1.00 46.20 481 ASN A C 1
ATOM 3119 O O . ASN A 1 446 ? -4.922 -3.921 21.974 1.00 47.89 481 ASN A O 1
ATOM 3124 N N . LEU A 1 447 ? -3.489 -4.531 20.298 1.00 42.10 482 LEU A N 1
ATOM 3125 C CA . LEU A 1 447 ? -2.620 -3.328 20.332 1.00 42.85 482 LEU A CA 1
ATOM 3126 C C . LEU A 1 447 ? -3.438 -2.040 20.130 1.00 42.53 482 LEU A C 1
ATOM 3127 O O . LEU A 1 447 ? -2.916 -0.965 20.457 1.00 44.63 482 LEU A O 1
ATOM 3132 N N . VAL A 1 448 ? -4.650 -2.108 19.578 1.00 42.80 483 VAL A N 1
ATOM 3133 C CA . VAL A 1 448 ? -5.494 -0.893 19.341 1.00 43.09 483 VAL A CA 1
ATOM 3134 C C . VAL A 1 448 ? -6.064 -0.392 20.672 1.00 42.77 483 VAL A C 1
ATOM 3135 O O . VAL A 1 448 ? -6.088 0.828 20.880 1.00 40.69 483 VAL A O 1
ATOM 3139 N N . THR A 1 449 ? -6.541 -1.310 21.513 1.00 43.86 484 THR A N 1
ATOM 3140 C CA . THR A 1 449 ? -7.182 -1.010 22.819 1.00 42.14 484 THR A CA 1
ATOM 3141 C C . THR A 1 449 ? -6.171 -1.151 23.966 1.00 42.82 484 THR A C 1
ATOM 3142 O O . THR A 1 449 ? -6.369 -0.462 24.989 1.00 49.02 484 THR A O 1
ATOM 3146 N N . GLN A 1 450 ? -5.135 -1.980 23.804 1.00 40.72 485 GLN A N 1
ATOM 3147 C CA . GLN A 1 450 ? -4.257 -2.419 24.921 1.00 44.29 485 GLN A CA 1
ATOM 3148 C C . GLN A 1 450 ? -2.793 -1.998 24.708 1.00 47.62 485 GLN A C 1
ATOM 3149 O O . GLN A 1 450 ? -2.001 -2.183 25.650 1.00 56.21 485 GLN A O 1
ATOM 3155 N N . GLY A 1 451 ? -2.420 -1.464 23.545 1.00 48.28 486 GLY A N 1
ATOM 3156 C CA . GLY A 1 451 ? -1.029 -1.044 23.269 1.00 46.66 486 GLY A CA 1
ATOM 3157 C C . GLY A 1 451 ? -0.753 0.392 23.699 1.00 46.53 486 GLY A C 1
ATOM 3158 O O . GLY A 1 451 ? -0.956 1.306 22.892 1.00 47.86 486 GLY A O 1
ATOM 3159 N N . GLU A 1 452 ? -0.292 0.594 24.931 1.00 49.33 487 GLU A N 1
ATOM 3160 C CA . GLU A 1 452 ? 0.197 1.911 25.427 1.00 52.32 487 GLU A CA 1
ATOM 3161 C C . GLU A 1 452 ? 1.530 2.211 24.717 1.00 52.60 487 GLU A C 1
ATOM 3162 O O . GLU A 1 452 ? 2.445 1.368 24.781 1.00 56.07 487 GLU A O 1
ATOM 3168 N N . PHE A 1 453 ? 1.616 3.350 24.027 1.00 47.99 488 PHE A N 1
ATOM 3169 C CA . PHE A 1 453 ? 2.727 3.717 23.114 1.00 42.17 488 PHE A CA 1
ATOM 3170 C C . PHE A 1 453 ? 3.011 5.213 23.202 1.00 38.80 488 PHE A C 1
ATOM 3171 O O . PHE A 1 453 ? 2.062 5.971 23.221 1.00 39.90 488 PHE A O 1
ATOM 3179 N N . GLN A 1 454 ? 4.274 5.624 23.204 1.00 39.78 489 GLN A N 1
ATOM 3180 C CA . GLN A 1 454 ? 4.638 7.038 22.948 1.00 41.70 489 GLN A CA 1
ATOM 3181 C C . GLN A 1 454 ? 3.845 7.485 21.727 1.00 43.37 489 GLN A C 1
ATOM 3182 O O . GLN A 1 454 ? 3.975 6.888 20.659 1.00 41.81 489 GLN A O 1
ATOM 3188 N N . PRO A 1 455 ? 2.986 8.524 21.841 1.00 46.41 490 PRO A N 1
ATOM 3189 C CA . PRO A 1 455 ? 2.152 8.967 20.717 1.00 47.83 490 PRO A CA 1
ATOM 3190 C C . PRO A 1 455 ? 2.928 9.625 19.562 1.00 49.16 490 PRO A C 1
ATOM 3191 O O . PRO A 1 455 ? 2.384 9.691 18.472 1.00 53.47 490 PRO A O 1
ATOM 3195 N N . GLY A 1 456 ? 4.141 10.121 19.843 1.00 45.45 491 GLY A N 1
ATOM 3196 C CA . GLY A 1 456 ? 5.075 10.695 18.859 1.00 43.79 491 GLY A CA 1
ATOM 3197 C C . GLY A 1 456 ? 4.570 12.006 18.277 1.00 45.23 491 GLY A C 1
ATOM 3198 O O . GLY A 1 456 ? 3.981 12.822 19.023 1.00 43.78 491 GLY A O 1
ATOM 3199 N N . SER A 1 457 ? 4.803 12.203 16.979 1.00 46.53 492 SER A N 1
ATOM 3200 C CA . SER A 1 457 ? 4.408 13.406 16.198 1.00 47.22 492 SER A CA 1
ATOM 3201 C C . SER A 1 457 ? 2.922 13.741 16.420 1.00 47.77 492 SER A C 1
ATOM 3202 O O . SER A 1 457 ? 2.605 14.946 16.482 1.00 50.01 492 SER A O 1
ATOM 3205 N N . SER A 1 458 ? 2.047 12.733 16.553 1.00 42.98 493 SER A N 1
ATOM 3206 C CA . SER A 1 458 ? 0.572 12.911 16.642 1.00 43.10 493 SER A CA 1
ATOM 3207 C C . SER A 1 458 ? 0.169 13.723 17.888 1.00 44.55 493 SER A C 1
ATOM 3208 O O . SER A 1 458 ? -0.983 14.227 17.928 1.00 44.49 493 SER A O 1
ATOM 3211 N N . PHE A 1 459 ? 1.063 13.884 18.869 1.00 42.45 494 PHE A N 1
ATOM 3212 C CA . PHE A 1 459 ? 0.807 14.686 20.097 1.00 41.07 494 PHE A CA 1
ATOM 3213 C C . PHE A 1 459 ? 1.014 16.181 19.821 1.00 42.48 494 PHE A C 1
ATOM 3214 O O . PHE A 1 459 ? 0.643 17.009 20.675 1.00 44.28 494 PHE A O 1
ATOM 3222 N N . LYS A 1 460 ? 1.610 16.531 18.679 1.00 44.58 495 LYS A N 1
ATOM 3223 C CA . LYS A 1 460 ? 2.045 17.924 18.392 1.00 47.72 495 LYS A CA 1
ATOM 3224 C C . LYS A 1 460 ? 0.827 18.844 18.287 1.00 46.48 495 LYS A C 1
ATOM 3225 O O . LYS A 1 460 ? 0.947 20.026 18.674 1.00 43.45 495 LYS A O 1
ATOM 3231 N N . MET A 1 461 ? -0.293 18.344 17.766 1.00 45.85 496 MET A N 1
ATOM 3232 C CA . MET A 1 461 ? -1.509 19.183 17.618 1.00 48.23 496 MET A CA 1
ATOM 3233 C C . MET A 1 461 ? -2.021 19.562 19.004 1.00 46.32 496 MET A C 1
ATOM 3234 O O . MET A 1 461 ? -2.507 20.682 19.182 1.00 50.61 496 MET A O 1
ATOM 3239 N N . LEU A 1 462 ? -1.881 18.651 19.948 1.00 46.77 497 LEU A N 1
ATOM 3240 C CA . LEU A 1 462 ? -2.295 18.846 21.356 1.00 46.99 497 LEU A CA 1
ATOM 3241 C C . LEU A 1 462 ? -1.431 19.927 22.012 1.00 49.13 497 LEU A C 1
ATOM 3242 O O . LEU A 1 462 ? -1.980 20.824 22.667 1.00 48.92 497 LEU A O 1
ATOM 3247 N N . THR A 1 463 ? -0.117 19.838 21.853 1.00 48.84 498 THR A N 1
ATOM 3248 C CA . THR A 1 463 ? 0.806 20.868 22.383 1.00 49.03 498 THR A CA 1
ATOM 3249 C C . THR A 1 463 ? 0.438 22.214 21.768 1.00 48.81 498 THR A C 1
ATOM 3250 O O . THR A 1 463 ? 0.448 23.215 22.485 1.00 55.62 498 THR A O 1
ATOM 3254 N N . SER A 1 464 ? 0.170 22.215 20.466 1.00 48.91 499 SER A N 1
ATOM 3255 C CA . SER A 1 464 ? -0.130 23.427 19.668 1.00 51.69 499 SER A CA 1
ATOM 3256 C C . SER A 1 464 ? -1.471 24.011 20.116 1.00 53.55 499 SER A C 1
ATOM 3257 O O . SER A 1 464 ? -1.561 25.237 20.322 1.00 53.41 499 SER A O 1
ATOM 3260 N N . MET A 1 465 ? -2.475 23.153 20.280 1.00 52.55 500 MET A N 1
ATOM 3261 C CA . MET A 1 465 ? -3.810 23.549 20.787 1.00 52.26 500 MET A CA 1
ATOM 3262 C C . MET A 1 465 ? -3.627 24.355 22.081 1.00 56.29 500 MET A C 1
ATOM 3263 O O . MET A 1 465 ? -4.188 25.473 22.166 1.00 60.14 500 MET A O 1
ATOM 3268 N N . ALA A 1 466 ? -2.848 23.821 23.031 1.00 56.35 501 ALA A N 1
ATOM 3269 C CA . ALA A 1 466 ? -2.597 24.408 24.375 1.00 57.25 501 ALA A CA 1
ATOM 3270 C C . ALA A 1 466 ? -1.883 25.765 24.260 1.00 54.58 501 ALA A C 1
ATOM 3271 O O . ALA A 1 466 ? -2.239 26.691 25.022 1.00 54.27 501 ALA A O 1
ATOM 3273 N N . ALA A 1 467 ? -0.902 25.875 23.363 1.00 51.20 502 ALA A N 1
ATOM 3274 C CA . ALA A 1 467 ? -0.194 27.140 23.050 1.00 53.58 502 ALA A CA 1
ATOM 3275 C C . ALA A 1 467 ? -1.193 28.206 22.564 1.00 51.74 502 ALA A C 1
ATOM 3276 O O . ALA A 1 467 ? -1.228 29.301 23.185 1.00 54.09 502 ALA A O 1
ATOM 3278 N N . LEU A 1 468 ? -1.982 27.907 21.523 1.00 46.54 503 LEU A N 1
ATOM 3279 C CA . LEU A 1 468 ? -3.041 28.821 21.001 1.00 45.72 503 LEU A CA 1
ATOM 3280 C C . LEU A 1 468 ? -3.994 29.204 22.149 1.00 46.85 503 LEU A C 1
ATOM 3281 O O . LEU A 1 468 ? -4.284 30.391 22.318 1.00 44.18 503 LEU A O 1
ATOM 3286 N N . GLU A 1 469 ? -4.413 28.241 22.965 1.00 49.58 504 GLU A N 1
ATOM 3287 C CA . GLU A 1 469 ? -5.382 28.480 24.068 1.00 56.08 504 GLU A CA 1
ATOM 3288 C C . GLU A 1 469 ? -4.783 29.402 25.146 1.00 55.63 504 GLU A C 1
ATOM 3289 O O . GLU A 1 469 ? -5.564 29.923 25.973 1.00 53.76 504 GLU A O 1
ATOM 3295 N N . ASN A 1 470 ? -3.459 29.590 25.146 1.00 54.37 505 ASN A N 1
ATOM 3296 C CA . ASN A 1 470 ? -2.731 30.461 26.104 1.00 52.73 505 ASN A CA 1
ATOM 3297 C C . ASN A 1 470 ? -2.038 31.613 25.365 1.00 51.87 505 ASN A C 1
ATOM 3298 O O . ASN A 1 470 ? -1.166 32.238 25.973 1.00 55.51 505 ASN A O 1
ATOM 3303 N N . GLY A 1 471 ? -2.425 31.895 24.117 1.00 50.21 506 GLY A N 1
ATOM 3304 C CA . GLY A 1 471 ? -2.167 33.192 23.461 1.00 51.09 506 GLY A CA 1
ATOM 3305 C C . GLY A 1 471 ? -1.213 33.099 22.283 1.00 54.19 506 GLY A C 1
ATOM 3306 O O . GLY A 1 471 ? -0.915 34.152 21.677 1.00 52.83 506 GLY A O 1
ATOM 3307 N N . LEU A 1 472 ? -0.725 31.905 21.948 1.00 58.62 507 LEU A N 1
ATOM 3308 C CA . LEU A 1 472 ? 0.209 31.757 20.806 1.00 61.87 507 LEU A CA 1
ATOM 3309 C C . LEU A 1 472 ? -0.434 32.419 19.593 1.00 64.42 507 LEU A C 1
ATOM 3310 O O . LEU A 1 472 ? -1.622 32.147 19.334 1.00 60.19 507 LEU A O 1
ATOM 3315 N N . ASP A 1 473 ? 0.326 33.275 18.912 1.00 67.56 508 ASP A N 1
ATOM 3316 C CA . ASP A 1 473 ? 0.034 33.701 17.523 1.00 64.71 508 ASP A CA 1
ATOM 3317 C C . ASP A 1 473 ? 0.618 32.644 16.592 1.00 65.15 508 ASP A C 1
ATOM 3318 O O . ASP A 1 473 ? 1.829 32.434 16.597 1.00 66.38 508 ASP A O 1
ATOM 3323 N N . PRO A 1 474 ? -0.203 31.916 15.799 1.00 62.65 509 PRO A N 1
ATOM 3324 C CA . PRO A 1 474 ? 0.330 30.942 14.841 1.00 60.74 509 PRO A CA 1
ATOM 3325 C C . PRO A 1 474 ? 1.514 31.479 14.019 1.00 62.27 509 PRO A C 1
ATOM 3326 O O . PRO A 1 474 ? 2.434 30.727 13.723 1.00 60.57 509 PRO A O 1
ATOM 3330 N N . ASN A 1 475 ? 1.461 32.769 13.678 1.00 65.18 510 ASN A N 1
ATOM 3331 C CA . ASN A 1 475 ? 2.445 33.447 12.796 1.00 60.74 510 ASN A CA 1
ATOM 3332 C C . ASN A 1 475 ? 3.807 33.496 13.478 1.00 55.61 510 ASN A C 1
ATOM 3333 O O . ASN A 1 475 ? 4.800 33.598 12.747 1.00 57.29 510 ASN A O 1
ATOM 3338 N N . PHE A 1 476 ? 3.841 33.425 14.811 1.00 53.35 511 PHE A N 1
ATOM 3339 C CA . PHE A 1 476 ? 5.094 33.393 15.606 1.00 56.01 511 PHE A CA 1
ATOM 3340 C C . PHE A 1 476 ? 6.107 32.509 14.882 1.00 58.13 511 PHE A C 1
ATOM 3341 O O . PHE A 1 476 ? 5.882 31.297 14.785 1.00 58.00 511 PHE A O 1
ATOM 3349 N N . THR A 1 477 ? 7.167 33.127 14.360 1.00 59.65 512 THR A N 1
ATOM 3350 C CA . THR A 1 477 ? 8.167 32.493 13.466 1.00 56.24 512 THR A CA 1
ATOM 3351 C C . THR A 1 477 ? 9.515 32.436 14.201 1.00 59.37 512 THR A C 1
ATOM 3352 O O . THR A 1 477 ? 9.879 33.422 14.872 1.00 63.83 512 THR A O 1
ATOM 3356 N N . ILE A 1 478 ? 10.203 31.297 14.099 1.00 57.44 513 ILE A N 1
ATOM 3357 C CA . ILE A 1 478 ? 11.548 31.041 14.689 1.00 58.11 513 ILE A CA 1
ATOM 3358 C C . ILE A 1 478 ? 12.536 30.858 13.536 1.00 61.76 513 ILE A C 1
ATOM 3359 O O . ILE A 1 478 ? 12.156 30.219 12.536 1.00 62.70 513 ILE A O 1
ATOM 3364 N N . ASN A 1 479 ? 13.761 31.369 13.665 1.00 65.00 514 ASN A N 1
ATOM 3365 C CA . ASN A 1 479 ? 14.866 30.974 12.751 1.00 67.19 514 ASN A CA 1
ATOM 3366 C C . ASN A 1 479 ? 15.395 29.618 13.238 1.00 64.77 514 ASN A C 1
ATOM 3367 O O . ASN A 1 479 ? 16.205 29.624 14.194 1.00 66.05 514 ASN A O 1
ATOM 3372 N N . ASP A 1 480 ? 14.935 28.512 12.632 1.00 59.78 515 ASP A N 1
ATOM 3373 C CA . ASP A 1 480 ? 15.053 27.145 13.219 1.00 61.71 515 ASP A CA 1
ATOM 3374 C C . ASP A 1 480 ? 16.477 26.632 13.035 1.00 57.30 515 ASP A C 1
ATOM 3375 O O . ASP A 1 480 ? 16.907 26.420 11.907 1.00 65.51 515 ASP A O 1
ATOM 3380 N N . PRO A 1 481 ? 17.244 26.395 14.123 1.00 54.49 516 PRO A N 1
ATOM 3381 C CA . PRO A 1 481 ? 18.534 25.706 14.023 1.00 58.35 516 PRO A CA 1
ATOM 3382 C C . PRO A 1 481 ? 18.442 24.178 13.908 1.00 61.32 516 PRO A C 1
ATOM 3383 O O . PRO A 1 481 ? 19.464 23.535 13.667 1.00 59.67 516 PRO A O 1
ATOM 3387 N N . GLY A 1 482 ? 17.245 23.636 14.160 1.00 64.16 517 GLY A N 1
ATOM 3388 C CA . GLY A 1 482 ? 16.942 22.194 14.093 1.00 62.47 517 GLY A CA 1
ATOM 3389 C C . GLY A 1 482 ? 17.429 21.443 15.321 1.00 60.92 517 GLY A C 1
ATOM 3390 O O . GLY A 1 482 ? 17.130 20.247 15.416 1.00 59.34 517 GLY A O 1
ATOM 3391 N N . VAL A 1 483 ? 18.131 22.118 16.238 1.00 64.39 518 VAL A N 1
ATOM 3392 C CA . VAL A 1 483 ? 18.727 21.502 17.463 1.00 66.17 518 VAL A CA 1
ATOM 3393 C C . VAL A 1 483 ? 18.670 22.500 18.624 1.00 66.73 518 VAL A C 1
ATOM 3394 O O . VAL A 1 483 ? 18.816 23.720 18.375 1.00 68.65 518 VAL A O 1
ATOM 3398 N N . ILE A 1 484 ? 18.475 21.972 19.839 1.00 67.44 519 ILE A N 1
ATOM 3399 C CA . ILE A 1 484 ? 18.647 22.689 21.139 1.00 67.14 519 ILE A CA 1
ATOM 3400 C C . ILE A 1 484 ? 19.560 21.842 22.033 1.00 67.27 519 ILE A C 1
ATOM 3401 O O . ILE A 1 484 ? 19.397 20.607 22.055 1.00 59.15 519 ILE A O 1
ATOM 3406 N N . MET A 1 485 ? 20.496 22.503 22.716 1.00 73.21 520 MET A N 1
ATOM 3407 C CA . MET A 1 485 ? 21.409 21.901 23.718 1.00 77.19 520 MET A CA 1
ATOM 3408 C C . MET A 1 485 ? 21.058 22.517 25.068 1.00 78.55 520 MET A C 1
ATOM 3409 O O . MET A 1 485 ? 20.931 23.754 25.118 1.00 78.25 520 MET A O 1
ATOM 3414 N N . LEU A 1 486 ? 20.867 21.691 26.097 1.00 90.18 521 LEU A N 1
ATOM 3415 C CA . LEU A 1 486 ? 20.746 22.159 27.509 1.00 96.39 521 LEU A CA 1
ATOM 3416 C C . LEU A 1 486 ? 21.685 21.317 28.389 1.00 102.40 521 LEU A C 1
ATOM 3417 O O . LEU A 1 486 ? 22.297 21.904 29.303 1.00 114.33 521 LEU A O 1
ATOM 3422 N N . GLY A 1 487 ? 21.825 20.013 28.109 1.00 96.90 522 GLY A N 1
ATOM 3423 C CA . GLY A 1 487 ? 22.983 19.206 28.546 1.00 95.09 522 GLY A CA 1
ATOM 3424 C C . GLY A 1 487 ? 24.124 19.342 27.554 1.00 89.74 522 GLY A C 1
ATOM 3425 O O . GLY A 1 487 ? 24.107 20.301 26.772 1.00 97.65 522 GLY A O 1
ATOM 3426 N N . LYS A 1 488 ? 25.091 18.426 27.580 1.00 90.21 523 LYS A N 1
ATOM 3427 C CA . LYS A 1 488 ? 25.888 18.083 26.371 1.00 100.65 523 LYS A CA 1
ATOM 3428 C C . LYS A 1 488 ? 24.922 17.398 25.394 1.00 102.38 523 LYS A C 1
ATOM 3429 O O . LYS A 1 488 ? 25.097 17.544 24.160 1.00 96.06 523 LYS A O 1
ATOM 3435 N N . LYS A 1 489 ? 23.925 16.708 25.964 1.00 103.49 524 LYS A N 1
ATOM 3436 C CA . LYS A 1 489 ? 22.799 16.016 25.279 1.00 96.26 524 LYS A CA 1
ATOM 3437 C C . LYS A 1 489 ? 22.037 16.987 24.365 1.00 92.67 524 LYS A C 1
ATOM 3438 O O . LYS A 1 489 ? 21.811 18.164 24.766 1.00 89.77 524 LYS A O 1
ATOM 3444 N N . SER A 1 490 ? 21.631 16.478 23.197 1.00 82.65 525 SER A N 1
ATOM 3445 C CA . SER A 1 490 ? 20.958 17.222 22.098 1.00 81.98 525 SER A CA 1
ATOM 3446 C C . SER A 1 490 ? 19.465 16.865 22.028 1.00 76.83 525 SER A C 1
ATOM 3447 O O . SER A 1 490 ? 19.126 15.673 22.156 1.00 76.52 525 SER A O 1
ATOM 3450 N N . PHE A 1 491 ? 18.619 17.873 21.796 1.00 69.82 526 PHE A N 1
ATOM 3451 C CA . PHE A 1 491 ? 17.193 17.740 21.401 1.00 66.71 526 PHE A CA 1
ATOM 3452 C C . PHE A 1 491 ? 16.996 18.378 20.021 1.00 67.48 526 PHE A C 1
ATOM 3453 O O . PHE A 1 491 ? 16.903 19.616 19.956 1.00 70.26 526 PHE A O 1
ATOM 3461 N N . GLY A 1 492 ? 16.936 17.578 18.952 1.00 66.92 527 GLY A N 1
ATOM 3462 C CA . GLY A 1 492 ? 16.836 18.136 17.591 1.00 63.35 527 GLY A CA 1
ATOM 3463 C C . GLY A 1 492 ? 15.779 17.461 16.733 1.00 64.14 527 GLY A C 1
ATOM 3464 O O . GLY A 1 492 ? 15.274 16.382 17.100 1.00 57.12 527 GLY A O 1
ATOM 3465 N N . ASP A 1 493 ? 15.494 18.083 15.586 1.00 61.21 528 ASP A N 1
ATOM 3466 C CA . ASP A 1 493 ? 14.544 17.592 14.559 1.00 56.70 528 ASP A CA 1
ATOM 3467 C C . ASP A 1 493 ? 15.043 16.245 14.040 1.00 53.79 528 ASP A C 1
ATOM 3468 O O . ASP A 1 493 ? 16.235 15.939 14.222 1.00 56.12 528 ASP A O 1
ATOM 3473 N N . TYR A 1 494 ? 14.162 15.468 13.419 1.00 52.69 529 TYR A N 1
ATOM 3474 C CA . TYR A 1 494 ? 14.552 14.230 12.703 1.00 52.41 529 TYR A CA 1
ATOM 3475 C C . TYR A 1 494 ? 15.525 14.611 11.579 1.00 54.45 529 TYR A C 1
ATOM 3476 O O . TYR A 1 494 ? 16.573 13.945 11.403 1.00 49.63 529 TYR A O 1
ATOM 3485 N N . VAL A 1 495 ? 15.207 15.688 10.860 1.00 56.09 530 VAL A N 1
ATOM 3486 C CA . VAL A 1 495 ? 16.063 16.209 9.753 1.00 61.33 530 VAL A CA 1
ATOM 3487 C C . VAL A 1 495 ? 17.391 16.728 10.315 1.00 66.44 530 VAL A C 1
ATOM 3488 O O . VAL A 1 495 ? 18.312 16.905 9.503 1.00 80.70 530 VAL A O 1
ATOM 3492 N N . TRP A 1 496 ? 17.488 16.997 11.622 1.00 69.08 531 TRP A N 1
ATOM 3493 C CA . TRP A 1 496 ? 18.760 17.414 12.276 1.00 70.94 531 TRP A CA 1
ATOM 3494 C C . TRP A 1 496 ? 19.567 16.192 12.742 1.00 74.64 531 TRP A C 1
ATOM 3495 O O . TRP A 1 496 ? 20.800 16.247 12.632 1.00 78.25 531 TRP A O 1
ATOM 3506 N N . ASN A 1 497 ? 18.913 15.137 13.242 1.00 73.39 532 ASN A N 1
ATOM 3507 C CA . ASN A 1 497 ? 19.575 13.855 13.625 1.00 70.46 532 ASN A CA 1
ATOM 3508 C C . ASN A 1 497 ? 20.045 13.106 12.372 1.00 71.22 532 ASN A C 1
ATOM 3509 O O . ASN A 1 497 ? 20.888 12.203 12.503 1.00 74.39 532 ASN A O 1
ATOM 3514 N N . HIS A 1 498 ? 19.480 13.440 11.211 1.00 69.29 533 HIS A N 1
ATOM 3515 C CA . HIS A 1 498 ? 19.799 12.810 9.904 1.00 68.65 533 HIS A CA 1
ATOM 3516 C C . HIS A 1 498 ? 20.021 13.906 8.854 1.00 67.78 533 HIS A C 1
ATOM 3517 O O . HIS A 1 498 ? 19.102 14.134 8.029 1.00 62.06 533 HIS A O 1
ATOM 3524 N N . GLY A 1 499 ? 21.187 14.567 8.909 1.00 65.65 534 GLY A N 1
ATOM 3525 C CA . GLY A 1 499 ? 21.643 15.544 7.898 1.00 67.93 534 GLY A CA 1
ATOM 3526 C C . GLY A 1 499 ? 21.892 16.931 8.463 1.00 68.28 534 GLY A C 1
ATOM 3527 O O . GLY A 1 499 ? 22.208 17.833 7.659 1.00 72.14 534 GLY A O 1
ATOM 3528 N N . ARG A 1 500 ? 21.740 17.106 9.780 1.00 69.34 535 ARG A N 1
ATOM 3529 C CA . ARG A 1 500 ? 21.937 18.398 10.497 1.00 70.39 535 ARG A CA 1
ATOM 3530 C C . ARG A 1 500 ? 21.145 19.474 9.756 1.00 67.51 535 ARG A C 1
ATOM 3531 O O . ARG A 1 500 ? 21.655 20.590 9.578 1.00 72.26 535 ARG A O 1
ATOM 3539 N N . GLY A 1 501 ? 19.940 19.112 9.326 1.00 68.04 536 GLY A N 1
ATOM 3540 C CA . GLY A 1 501 ? 19.035 19.997 8.578 1.00 73.32 536 GLY A CA 1
ATOM 3541 C C . GLY A 1 501 ? 18.284 20.954 9.484 1.00 65.67 536 GLY A C 1
ATOM 3542 O O . GLY A 1 501 ? 18.347 20.806 10.712 1.00 65.03 536 GLY A O 1
ATOM 3543 N N . ASN A 1 502 ? 17.596 21.910 8.871 1.00 60.21 537 ASN A N 1
ATOM 3544 C CA . ASN A 1 502 ? 16.788 22.938 9.566 1.00 59.02 537 ASN A CA 1
ATOM 3545 C C . ASN A 1 502 ? 15.448 23.045 8.847 1.00 59.37 537 ASN A C 1
ATOM 3546 O O . ASN A 1 502 ? 15.276 22.444 7.774 1.00 60.64 537 ASN A O 1
ATOM 3551 N N . HIS A 1 503 ? 14.531 23.781 9.451 1.00 61.75 538 HIS A N 1
ATOM 3552 C CA . HIS A 1 503 ? 13.215 24.107 8.856 1.00 64.85 538 HIS A CA 1
ATOM 3553 C C . HIS A 1 503 ? 13.229 25.582 8.478 1.00 65.96 538 HIS A C 1
ATOM 3554 O O . HIS A 1 503 ? 12.140 26.137 8.250 1.00 67.87 538 HIS A O 1
ATOM 3561 N N . GLY A 1 504 ? 14.424 26.180 8.432 1.00 61.96 539 GLY A N 1
ATOM 3562 C CA . GLY A 1 504 ? 14.575 27.605 8.101 1.00 64.83 539 GLY A CA 1
ATOM 3563 C C . GLY A 1 504 ? 13.624 28.431 8.938 1.00 64.54 539 GLY A C 1
ATOM 3564 O O . GLY A 1 504 ? 13.566 28.202 10.162 1.00 72.18 539 GLY A O 1
ATOM 3565 N N . MET A 1 505 ? 12.883 29.336 8.303 1.00 65.60 540 MET A N 1
ATOM 3566 C CA . MET A 1 505 ? 11.901 30.207 8.997 1.00 67.16 540 MET A CA 1
ATOM 3567 C C . MET A 1 505 ? 10.600 29.422 9.163 1.00 63.27 540 MET A C 1
ATOM 3568 O O . MET A 1 505 ? 10.074 28.944 8.135 1.00 64.75 540 MET A O 1
ATOM 3573 N N . THR A 1 506 ? 10.104 29.284 10.396 1.00 59.47 541 THR A N 1
ATOM 3574 C CA . THR A 1 506 ? 8.973 28.371 10.717 1.00 56.86 541 THR A CA 1
ATOM 3575 C C . THR A 1 506 ? 7.932 29.055 11.604 1.00 52.72 541 THR A C 1
ATOM 3576 O O . THR A 1 506 ? 8.290 29.437 12.715 1.00 52.13 541 THR A O 1
ATOM 3580 N N . ASN A 1 507 ? 6.683 29.152 11.146 1.00 51.37 542 ASN A N 1
ATOM 3581 C CA . ASN A 1 507 ? 5.535 29.520 12.016 1.00 53.21 542 ASN A CA 1
ATOM 3582 C C . ASN A 1 507 ? 4.895 28.211 12.496 1.00 57.67 542 ASN A C 1
ATOM 3583 O O . ASN A 1 507 ? 5.510 27.150 12.287 1.00 59.27 542 ASN A O 1
ATOM 3588 N N . LEU A 1 508 ? 3.733 28.275 13.148 1.00 54.78 543 LEU A N 1
ATOM 3589 C CA . LEU A 1 508 ? 3.068 27.069 13.702 1.00 54.76 543 LEU A CA 1
ATOM 3590 C C . LEU A 1 508 ? 2.724 26.103 12.566 1.00 54.43 543 LEU A C 1
ATOM 3591 O O . LEU A 1 508 ? 2.901 24.890 12.743 1.00 57.17 543 LEU A O 1
ATOM 3596 N N . TYR A 1 509 ? 2.237 26.626 11.445 1.00 54.71 544 TYR A N 1
ATOM 3597 C CA . TYR A 1 509 ? 1.764 25.818 10.289 1.00 55.19 544 TYR A CA 1
ATOM 3598 C C . TYR A 1 509 ? 2.917 24.934 9.771 1.00 56.81 544 TYR A C 1
ATOM 3599 O O . TYR A 1 509 ? 2.741 23.694 9.668 1.00 54.50 544 TYR A O 1
ATOM 3608 N N . LYS A 1 510 ? 4.085 25.526 9.503 1.00 55.11 545 LYS A N 1
ATOM 3609 C CA . LYS A 1 510 ? 5.300 24.786 9.046 1.00 58.65 545 LYS A CA 1
ATOM 3610 C C . LYS A 1 510 ? 5.765 23.788 10.127 1.00 56.48 545 LYS A C 1
ATOM 3611 O O . LYS A 1 510 ? 6.133 22.654 9.769 1.00 55.10 545 LYS A O 1
ATOM 3617 N N . ALA A 1 511 ? 5.761 24.192 11.404 1.00 54.27 546 ALA A N 1
ATOM 3618 C CA . ALA A 1 511 ? 6.063 23.329 12.575 1.00 48.93 546 ALA A CA 1
ATOM 3619 C C . ALA A 1 511 ? 5.265 22.028 12.478 1.00 47.21 546 ALA A C 1
ATOM 3620 O O . ALA A 1 511 ? 5.878 20.957 12.561 1.00 44.97 546 ALA A O 1
ATOM 3622 N N . ILE A 1 512 ? 3.947 22.140 12.296 1.00 46.74 547 ILE A N 1
ATOM 3623 C CA . ILE A 1 512 ? 3.026 20.979 12.124 1.00 44.99 547 ILE A CA 1
ATOM 3624 C C . ILE A 1 512 ? 3.386 20.271 10.816 1.00 45.19 547 ILE A C 1
ATOM 3625 O O . ILE A 1 512 ? 3.650 19.049 10.854 1.00 46.94 547 ILE A O 1
ATOM 3630 N N . GLN A 1 513 ? 3.440 21.038 9.723 1.00 46.87 548 GLN A N 1
ATOM 3631 C CA . GLN A 1 513 ? 3.667 20.545 8.335 1.00 48.82 548 GLN A CA 1
ATOM 3632 C C . GLN A 1 513 ? 4.891 19.623 8.279 1.00 47.18 548 GLN A C 1
ATOM 3633 O O . GLN A 1 513 ? 4.808 18.573 7.608 1.00 41.51 548 GLN A O 1
ATOM 3639 N N . GLU A 1 514 ? 5.977 20.028 8.944 1.00 48.13 549 GLU A N 1
ATOM 3640 C CA . GLU A 1 514 ? 7.319 19.401 8.842 1.00 50.78 549 GLU A CA 1
ATOM 3641 C C . GLU A 1 514 ? 7.656 18.663 10.142 1.00 53.74 549 GLU A C 1
ATOM 3642 O O . GLU A 1 514 ? 8.686 17.978 10.175 1.00 54.79 549 GLU A O 1
ATOM 3648 N N . SER A 1 515 ? 6.823 18.773 11.176 1.00 55.85 550 SER A N 1
ATOM 3649 C CA . SER A 1 515 ? 7.121 18.211 12.520 1.00 56.74 550 SER A CA 1
ATOM 3650 C C . SER A 1 515 ? 8.442 18.812 13.036 1.00 54.77 550 SER A C 1
ATOM 3651 O O . SER A 1 515 ? 9.470 18.113 13.065 1.00 55.02 550 SER A O 1
ATOM 3654 N N . CYS A 1 516 ? 8.402 20.092 13.404 1.00 52.06 551 CYS A N 1
ATOM 3655 C CA . CYS A 1 516 ? 9.521 20.819 14.045 1.00 52.69 551 CYS A CA 1
ATOM 3656 C C . CYS A 1 516 ? 9.468 20.564 15.557 1.00 53.82 551 CYS A C 1
ATOM 3657 O O . CYS A 1 516 ? 8.597 21.161 16.233 1.00 52.08 551 CYS A O 1
ATOM 3660 N N . ASN A 1 517 ? 10.363 19.701 16.055 1.00 49.48 552 ASN A N 1
ATOM 3661 C CA . ASN A 1 517 ? 10.536 19.403 17.500 1.00 46.72 552 ASN A CA 1
ATOM 3662 C C . ASN A 1 517 ? 10.944 20.694 18.215 1.00 51.69 552 ASN A C 1
ATOM 3663 O O . ASN A 1 517 ? 10.438 20.969 19.343 1.00 53.33 552 ASN A O 1
ATOM 3668 N N . ILE A 1 518 ? 11.801 21.479 17.564 1.00 55.38 553 ILE A N 1
ATOM 3669 C CA . ILE A 1 518 ? 12.395 22.719 18.147 1.00 58.13 553 ILE A CA 1
ATOM 3670 C C . ILE A 1 518 ? 11.267 23.713 18.425 1.00 60.06 553 ILE A C 1
ATOM 3671 O O . ILE A 1 518 ? 11.208 24.230 19.559 1.00 62.99 553 ILE A O 1
ATOM 3676 N N . TYR A 1 519 ? 10.414 23.960 17.427 1.00 55.90 554 TYR A N 1
ATOM 3677 C CA . TYR A 1 519 ? 9.241 24.865 17.539 1.00 50.22 554 TYR A CA 1
ATOM 3678 C C . TYR A 1 519 ? 8.322 24.364 18.652 1.00 51.00 554 TYR A C 1
ATOM 3679 O O . TYR A 1 519 ? 7.824 25.185 19.438 1.00 51.09 554 TYR A O 1
ATOM 3688 N N . MET A 1 520 ? 8.102 23.048 18.716 1.00 53.76 555 MET A N 1
ATOM 3689 C CA . MET A 1 520 ? 7.192 22.439 19.722 1.00 51.71 555 MET A CA 1
ATOM 3690 C C . MET A 1 520 ? 7.747 22.680 21.124 1.00 48.66 555 MET A C 1
ATOM 3691 O O . MET A 1 520 ? 6.946 23.051 21.984 1.00 48.97 555 MET A O 1
ATOM 3696 N N . ALA A 1 521 ? 9.057 22.497 21.319 1.00 48.31 556 ALA A N 1
ATOM 3697 C CA . ALA A 1 521 ? 9.770 22.765 22.596 1.00 53.97 556 ALA A CA 1
ATOM 3698 C C . ALA A 1 521 ? 9.576 24.230 23.016 1.00 53.94 556 ALA A C 1
ATOM 3699 O O . ALA A 1 521 ? 9.286 24.474 24.216 1.00 50.12 556 ALA A O 1
ATOM 3701 N N . THR A 1 522 ? 9.752 25.150 22.057 1.00 53.59 557 THR A N 1
ATOM 3702 C CA . THR A 1 522 ? 9.660 26.628 22.212 1.00 52.02 557 THR A CA 1
ATOM 3703 C C . THR A 1 522 ? 8.276 27.028 22.719 1.00 52.01 557 THR A C 1
ATOM 3704 O O . THR A 1 522 ? 8.211 27.774 23.707 1.00 55.19 557 THR A O 1
ATOM 3708 N N . ILE A 1 523 ? 7.210 26.578 22.057 1.00 50.07 558 ILE A N 1
ATOM 3709 C CA . ILE A 1 523 ? 5.821 26.943 22.465 1.00 51.26 558 ILE A CA 1
ATOM 3710 C C . ILE A 1 523 ? 5.417 26.124 23.698 1.00 51.70 558 ILE A C 1
ATOM 3711 O O . ILE A 1 523 ? 4.545 26.589 24.429 1.00 61.20 558 ILE A O 1
ATOM 3716 N N . GLY A 1 524 ? 6.047 24.975 23.947 1.00 51.07 559 GLY A N 1
ATOM 3717 C CA . GLY A 1 524 ? 5.663 24.067 25.048 1.00 53.09 559 GLY A CA 1
ATOM 3718 C C . GLY A 1 524 ? 6.057 24.637 26.394 1.00 55.95 559 GLY A C 1
ATOM 3719 O O . GLY A 1 524 ? 5.420 24.300 27.418 1.00 56.35 559 GLY A O 1
ATOM 3720 N N . THR A 1 525 ? 7.104 25.458 26.378 1.00 60.43 560 THR A N 1
ATOM 3721 C CA . THR A 1 525 ? 7.733 26.095 27.563 1.00 60.01 560 THR A CA 1
ATOM 3722 C C . THR A 1 525 ? 7.364 27.580 27.592 1.00 61.21 560 THR A C 1
ATOM 3723 O O . THR A 1 525 ? 7.401 28.181 28.695 1.00 62.84 560 THR A O 1
ATOM 3727 N N . GLY A 1 526 ? 7.012 28.131 26.426 1.00 62.01 561 GLY A N 1
ATOM 3728 C CA . GLY A 1 526 ? 6.772 29.570 26.212 1.00 64.60 561 GLY A CA 1
ATOM 3729 C C . GLY A 1 526 ? 8.074 30.351 26.233 1.00 63.09 561 GLY A C 1
ATOM 3730 O O . GLY A 1 526 ? 8.047 31.507 26.699 1.00 64.05 561 GLY A O 1
ATOM 3731 N N . LYS A 1 527 ? 9.154 29.743 25.722 1.00 62.71 562 LYS A N 1
ATOM 3732 C CA . LYS A 1 527 ? 10.557 30.232 25.819 1.00 61.24 562 LYS A CA 1
ATOM 3733 C C . LYS A 1 527 ? 11.378 29.795 24.595 1.00 61.65 562 LYS A C 1
ATOM 3734 O O . LYS A 1 527 ? 11.304 28.604 24.226 1.00 63.97 562 LYS A O 1
ATOM 3740 N N . THR A 1 528 ? 12.189 30.718 24.068 1.00 63.00 563 THR A N 1
ATOM 3741 C CA . THR A 1 528 ? 13.180 30.427 22.997 1.00 65.61 563 THR A CA 1
ATOM 3742 C C . THR A 1 528 ? 14.363 29.796 23.727 1.00 70.03 563 THR A C 1
ATOM 3743 O O . THR A 1 528 ? 14.666 30.260 24.822 1.00 69.47 563 THR A O 1
ATOM 3747 N N . TRP A 1 529 ? 15.046 28.817 23.145 1.00 74.00 564 TRP A N 1
ATOM 3748 C CA . TRP A 1 529 ? 15.992 28.116 24.049 1.00 81.29 564 TRP A CA 1
ATOM 3749 C C . TRP A 1 529 ? 17.473 28.473 24.022 1.00 92.47 564 TRP A C 1
ATOM 3750 O O . TRP A 1 529 ? 18.201 27.860 24.800 1.00 113.74 564 TRP A O 1
ATOM 3761 N N . PRO A 1 530 ? 18.002 29.377 23.190 1.00 100.34 565 PRO A N 1
ATOM 3762 C CA . PRO A 1 530 ? 19.381 29.731 23.383 1.00 96.81 565 PRO A CA 1
ATOM 3763 C C . PRO A 1 530 ? 19.446 30.437 24.746 1.00 94.13 565 PRO A C 1
ATOM 3764 O O . PRO A 1 530 ? 20.210 30.004 25.560 1.00 89.99 565 PRO A O 1
ATOM 3768 N N . ASP A 1 531 ? 18.524 31.367 25.017 1.00 88.52 566 ASP A N 1
ATOM 3769 C CA . ASP A 1 531 ? 18.601 32.227 26.229 1.00 91.32 566 ASP A CA 1
ATOM 3770 C C . ASP A 1 531 ? 17.570 31.888 27.303 1.00 91.52 566 ASP A C 1
ATOM 3771 O O . ASP A 1 531 ? 17.813 32.237 28.461 1.00 90.33 566 ASP A O 1
ATOM 3776 N N . GLY A 1 532 ? 16.446 31.290 26.925 1.00 93.71 567 GLY A N 1
ATOM 3777 C CA . GLY A 1 532 ? 15.359 30.981 27.876 1.00 84.44 567 GLY A CA 1
ATOM 3778 C C . GLY A 1 532 ? 14.488 32.194 28.142 1.00 74.33 567 GLY A C 1
ATOM 3779 O O . GLY A 1 532 ? 13.817 32.224 29.193 1.00 66.69 567 GLY A O 1
ATOM 3780 N N . LYS A 1 533 ? 14.486 33.156 27.221 1.00 71.58 568 LYS A N 1
ATOM 3781 C CA . LYS A 1 533 ? 13.599 34.339 27.318 1.00 76.81 568 LYS A CA 1
ATOM 3782 C C . LYS A 1 533 ? 12.167 33.898 27.007 1.00 73.59 568 LYS A C 1
ATOM 3783 O O . LYS A 1 533 ? 11.955 33.216 25.983 1.00 71.92 568 LYS A O 1
ATOM 3789 N N . SER A 1 534 ? 11.225 34.327 27.847 1.00 72.61 569 SER A N 1
ATOM 3790 C CA . SER A 1 534 ? 9.761 34.134 27.682 1.00 68.60 569 SER A CA 1
ATOM 3791 C C . SER A 1 534 ? 9.325 34.656 26.309 1.00 62.66 569 SER A C 1
ATOM 3792 O O . SER A 1 534 ? 9.884 35.647 25.848 1.00 66.78 569 SER A O 1
ATOM 3795 N N . ILE A 1 535 ? 8.384 33.985 25.661 1.00 64.20 570 ILE A N 1
ATOM 3796 C CA . ILE A 1 535 ? 7.699 34.525 24.454 1.00 70.48 570 ILE A CA 1
ATOM 3797 C C . ILE A 1 535 ? 6.419 35.181 24.981 1.00 72.10 570 ILE A C 1
ATOM 3798 O O . ILE A 1 535 ? 6.349 35.365 26.210 1.00 72.36 570 ILE A O 1
ATOM 3803 N N . GLY A 1 536 ? 5.458 35.524 24.121 1.00 74.20 571 GLY A N 1
ATOM 3804 C CA . GLY A 1 536 ? 4.193 36.174 24.532 1.00 75.53 571 GLY A CA 1
ATOM 3805 C C . GLY A 1 536 ? 3.442 35.444 25.647 1.00 69.83 571 GLY A C 1
ATOM 3806 O O . GLY A 1 536 ? 2.760 36.134 26.438 1.00 66.26 571 GLY A O 1
ATOM 3807 N N . ILE A 1 537 ? 3.590 34.115 25.742 1.00 65.48 572 ILE A N 1
ATOM 3808 C CA . ILE A 1 537 ? 2.558 33.169 26.274 1.00 61.44 572 ILE A CA 1
ATOM 3809 C C . ILE A 1 537 ? 3.107 32.400 27.482 1.00 58.97 572 ILE A C 1
ATOM 3810 O O . ILE A 1 537 ? 4.341 32.283 27.585 1.00 65.80 572 ILE A O 1
ATOM 3815 N N . ASP A 1 538 ? 2.213 31.887 28.342 1.00 54.88 573 ASP A N 1
ATOM 3816 C CA . ASP A 1 538 ? 2.557 31.052 29.527 1.00 54.67 573 ASP A CA 1
ATOM 3817 C C . ASP A 1 538 ? 2.214 29.591 29.220 1.00 55.56 573 ASP A C 1
ATOM 3818 O O . ASP A 1 538 ? 1.011 29.261 29.122 1.00 52.94 573 ASP A O 1
ATOM 3823 N N . MET A 1 539 ? 3.243 28.750 29.106 1.00 54.40 574 MET A N 1
ATOM 3824 C CA . MET A 1 539 ? 3.113 27.311 28.765 1.00 52.02 574 MET A CA 1
ATOM 3825 C C . MET A 1 539 ? 4.122 26.509 29.583 1.00 47.97 574 MET A C 1
ATOM 3826 O O . MET A 1 539 ? 5.078 27.094 30.093 1.00 52.09 574 MET A O 1
ATOM 3831 N N . ASN A 1 540 ? 3.875 25.213 29.718 1.00 46.84 575 ASN A N 1
ATOM 3832 C CA . ASN A 1 540 ? 4.693 24.293 30.543 1.00 48.31 575 ASN A CA 1
ATOM 3833 C C . ASN A 1 540 ? 4.040 22.910 30.494 1.00 49.88 575 ASN A C 1
ATOM 3834 O O . ASN A 1 540 ? 2.875 22.827 30.077 1.00 47.11 575 ASN A O 1
ATOM 3839 N N . ALA A 1 541 ? 4.763 21.876 30.923 1.00 54.10 576 ALA A N 1
ATOM 3840 C CA . ALA A 1 541 ? 4.289 20.472 30.923 1.00 57.13 576 ALA A CA 1
ATOM 3841 C C . ALA A 1 541 ? 2.875 20.413 31.513 1.00 57.76 576 ALA A C 1
ATOM 3842 O O . ALA A 1 541 ? 2.014 19.752 30.909 1.00 65.79 576 ALA A O 1
ATOM 3844 N N . ASN A 1 542 ? 2.650 21.111 32.629 1.00 59.05 577 ASN A N 1
ATOM 3845 C CA . ASN A 1 542 ? 1.375 21.099 33.397 1.00 61.31 577 ASN A CA 1
ATOM 3846 C C . ASN A 1 542 ? 0.224 21.505 32.468 1.00 56.88 577 ASN A C 1
ATOM 3847 O O . ASN A 1 542 ? -0.839 20.865 32.547 1.00 57.94 577 ASN A O 1
ATOM 3852 N N . LYS A 1 543 ? 0.428 22.510 31.611 1.00 53.46 578 LYS A N 1
ATOM 3853 C CA . LYS A 1 543 ? -0.609 22.988 30.658 1.00 52.57 578 LYS A CA 1
ATOM 3854 C C . LYS A 1 543 ? -0.732 21.969 29.523 1.00 53.27 578 LYS A C 1
ATOM 3855 O O . LYS A 1 543 ? -1.859 21.759 29.033 1.00 62.27 578 LYS A O 1
ATOM 3861 N N . ILE A 1 544 ? 0.382 21.343 29.138 1.00 52.21 579 ILE A N 1
ATOM 3862 C CA . ILE A 1 544 ? 0.427 20.305 28.064 1.00 50.38 579 ILE A CA 1
ATOM 3863 C C . ILE A 1 544 ? -0.433 19.122 28.519 1.00 47.10 579 ILE A C 1
ATOM 3864 O O . ILE A 1 544 ? -1.309 18.708 27.739 1.00 46.04 579 ILE A O 1
ATOM 3869 N N . LEU A 1 545 ? -0.205 18.619 29.739 1.00 44.95 580 LEU A N 1
ATOM 3870 C CA . LEU A 1 545 ? -0.929 17.433 30.279 1.00 46.32 580 LEU A CA 1
ATOM 3871 C C . LEU A 1 545 ? -2.389 17.806 30.597 1.00 48.40 580 LEU A C 1
ATOM 3872 O O . LEU A 1 545 ? -3.232 16.879 30.634 1.00 41.93 580 LEU A O 1
ATOM 3877 N N . GLU A 1 546 ? -2.666 19.107 30.799 1.00 53.41 581 GLU A N 1
ATOM 3878 C CA . GLU A 1 546 ? -4.029 19.691 30.984 1.00 58.31 581 GLU A CA 1
ATOM 3879 C C . GLU A 1 546 ? -4.838 19.427 29.711 1.00 57.16 581 GLU A C 1
ATOM 3880 O O . GLU A 1 546 ? -6.030 19.075 29.831 1.00 60.29 581 GLU A O 1
ATOM 3886 N N . TYR A 1 547 ? -4.211 19.580 28.541 1.00 51.04 582 TYR A N 1
ATOM 3887 C CA . TYR A 1 547 ? -4.879 19.404 27.222 1.00 50.02 582 TYR A CA 1
ATOM 3888 C C . TYR A 1 547 ? -4.851 17.916 26.841 1.00 47.49 582 TYR A C 1
ATOM 3889 O O . TYR A 1 547 ? -5.768 17.455 26.140 1.00 45.76 582 TYR A O 1
ATOM 3898 N N . ALA A 1 548 ? -3.849 17.168 27.306 1.00 47.26 583 ALA A N 1
ATOM 3899 C CA . ALA A 1 548 ? -3.835 15.690 27.200 1.00 48.55 583 ALA A CA 1
ATOM 3900 C C . ALA A 1 548 ? -5.130 15.161 27.827 1.00 49.75 583 ALA A C 1
ATOM 3901 O O . ALA A 1 548 ? -5.824 14.344 27.186 1.00 45.62 583 ALA A O 1
ATOM 3903 N N . LYS A 1 549 ? -5.456 15.693 29.009 1.00 53.04 584 LYS A N 1
ATOM 3904 C CA . LYS A 1 549 ? -6.638 15.335 29.833 1.00 57.11 584 LYS A CA 1
ATOM 3905 C C . LYS A 1 549 ? -7.934 15.760 29.107 1.00 58.12 584 LYS A C 1
ATOM 3906 O O . LYS A 1 549 ? -8.898 14.972 29.124 1.00 56.62 584 LYS A O 1
ATOM 3912 N N . LEU A 1 550 ? -7.964 16.929 28.457 1.00 56.16 585 LEU A N 1
ATOM 3913 C CA . LEU A 1 550 ? -9.193 17.480 27.813 1.00 53.55 585 LEU A CA 1
ATOM 3914 C C . LEU A 1 550 ? -9.603 16.636 26.607 1.00 52.26 585 LEU A C 1
ATOM 3915 O O . LEU A 1 550 ? -10.816 16.589 26.339 1.00 58.66 585 LEU A O 1
ATOM 3920 N N . PHE A 1 551 ? -8.628 16.053 25.897 1.00 47.23 586 PHE A N 1
ATOM 3921 C CA . PHE A 1 551 ? -8.799 15.238 24.665 1.00 44.85 586 PHE A CA 1
ATOM 3922 C C . PHE A 1 551 ? -8.960 13.756 25.024 1.00 44.89 586 PHE A C 1
ATOM 3923 O O . PHE A 1 551 ? -8.802 12.859 24.121 1.00 42.52 586 PHE A O 1
ATOM 3931 N N . GLY A 1 552 ? -9.227 13.507 26.312 1.00 41.15 587 GLY A N 1
ATOM 3932 C CA . GLY A 1 552 ? -9.694 12.212 26.838 1.00 41.04 587 GLY A CA 1
ATOM 3933 C C . GLY A 1 552 ? -8.571 11.204 26.962 1.00 43.26 587 GLY A C 1
ATOM 3934 O O . GLY A 1 552 ? -8.882 10.018 27.159 1.00 48.08 587 GLY A O 1
ATOM 3935 N N . LEU A 1 553 ? -7.311 11.643 26.861 1.00 42.17 588 LEU A N 1
ATOM 3936 C CA . LEU A 1 553 ? -6.154 10.717 26.886 1.00 43.05 588 LEU A CA 1
ATOM 3937 C C . LEU A 1 553 ? -6.057 10.040 28.251 1.00 44.32 588 LEU A C 1
ATOM 3938 O O . LEU A 1 553 ? -5.586 8.910 28.274 1.00 48.48 588 LEU A O 1
ATOM 3943 N N . ASP A 1 554 ? -6.527 10.679 29.327 1.00 50.63 589 ASP A N 1
ATOM 3944 C CA . ASP A 1 554 ? -6.431 10.140 30.715 1.00 51.78 589 ASP A CA 1
ATOM 3945 C C . ASP A 1 554 ? -7.563 9.143 31.012 1.00 52.90 589 ASP A C 1
ATOM 3946 O O . ASP A 1 554 ? -7.586 8.644 32.147 1.00 63.25 589 ASP A O 1
ATOM 3951 N N . GLN A 1 555 ? -8.456 8.841 30.063 1.00 49.46 590 GLN A N 1
ATOM 3952 C CA . GLN A 1 555 ? -9.661 8.015 30.344 1.00 46.51 590 GLN A CA 1
ATOM 3953 C C . GLN A 1 555 ? -9.859 6.927 29.274 1.00 43.28 590 GLN A C 1
ATOM 3954 O O . GLN A 1 555 ? -9.352 7.069 28.143 1.00 41.34 590 GLN A O 1
ATOM 3960 N N . ASN A 1 556 ? -10.609 5.884 29.644 1.00 41.76 591 ASN A N 1
ATOM 3961 C CA . ASN A 1 556 ? -11.058 4.768 28.768 1.00 41.28 591 ASN A CA 1
ATOM 3962 C C . ASN A 1 556 ? -11.860 5.355 27.596 1.00 41.07 591 ASN A C 1
ATOM 3963 O O . ASN A 1 556 ? -12.384 6.482 27.757 1.00 43.44 591 ASN A O 1
ATOM 3968 N N . THR A 1 557 ? -11.984 4.608 26.487 1.00 38.29 592 THR A N 1
ATOM 3969 C CA . THR A 1 557 ? -12.479 5.098 25.166 1.00 36.67 592 THR A CA 1
ATOM 3970 C C . THR A 1 557 ? -13.988 4.903 24.993 1.00 35.86 592 THR A C 1
ATOM 3971 O O . THR A 1 557 ? -14.567 5.646 24.198 1.00 35.98 592 THR A O 1
ATOM 3975 N N . GLY A 1 558 ? -14.575 3.913 25.665 1.00 36.60 593 GLY A N 1
ATOM 3976 C CA . GLY A 1 558 ? -15.941 3.413 25.407 1.00 36.50 593 GLY A CA 1
ATOM 3977 C C . GLY A 1 558 ? -15.954 1.924 25.065 1.00 36.80 593 GLY A C 1
ATOM 3978 O O . GLY A 1 558 ? -17.041 1.301 25.152 1.00 39.45 593 GLY A O 1
ATOM 3979 N N . LEU A 1 559 ? -14.804 1.348 24.708 1.00 33.29 594 LEU A N 1
ATOM 3980 C CA . LEU A 1 559 ? -14.722 -0.064 24.251 1.00 36.47 594 LEU A CA 1
ATOM 3981 C C . LEU A 1 559 ? -14.459 -1.006 25.435 1.00 38.84 594 LEU A C 1
ATOM 3982 O O . LEU A 1 559 ? -14.479 -2.239 25.215 1.00 41.59 594 LEU A O 1
ATOM 3987 N N . GLN A 1 560 ? -14.218 -0.467 26.634 1.00 39.78 595 GLN A N 1
ATOM 3988 C CA . GLN A 1 560 ? -13.701 -1.236 27.799 1.00 37.08 595 GLN A CA 1
ATOM 3989 C C . GLN A 1 560 ? -14.678 -2.353 28.172 1.00 40.10 595 GLN A C 1
ATOM 3990 O O . GLN A 1 560 ? -14.205 -3.437 28.595 1.00 48.09 595 GLN A O 1
ATOM 3996 N N . ASP A 1 561 ? -15.977 -2.117 27.993 1.00 41.31 596 ASP A N 1
ATOM 3997 C CA . ASP A 1 561 ? -17.054 -3.067 28.368 1.00 44.31 596 ASP A CA 1
ATOM 3998 C C . ASP A 1 561 ? -17.468 -3.912 27.163 1.00 44.06 596 ASP A C 1
ATOM 3999 O O . ASP A 1 561 ? -18.252 -4.852 27.358 1.00 49.48 596 ASP A O 1
ATOM 4004 N N . GLU A 1 562 ? -16.959 -3.596 25.974 1.00 40.73 597 GLU A N 1
ATOM 4005 C CA . GLU A 1 562 ? -17.329 -4.283 24.711 1.00 39.14 597 GLU A CA 1
ATOM 4006 C C . GLU A 1 562 ? -16.241 -5.287 24.344 1.00 39.78 597 GLU A C 1
ATOM 4007 O O . GLU A 1 562 ? -16.584 -6.409 23.887 1.00 40.27 597 GLU A O 1
ATOM 4013 N N . VAL A 1 563 ? -14.986 -4.883 24.550 1.00 38.64 598 VAL A N 1
ATOM 4014 C CA . VAL A 1 563 ? -13.760 -5.689 24.273 1.00 37.22 598 VAL A CA 1
ATOM 4015 C C . VAL A 1 563 ? -12.684 -5.341 25.313 1.00 38.08 598 VAL A C 1
ATOM 4016 O O . VAL A 1 563 ? -12.776 -4.264 25.932 1.00 37.71 598 VAL A O 1
ATOM 4020 N N . GLU A 1 564 ? -11.654 -6.180 25.438 1.00 36.98 599 GLU A N 1
ATOM 4021 C CA . GLU A 1 564 ? -10.531 -5.965 26.385 1.00 36.72 599 GLU A CA 1
ATOM 4022 C C . GLU A 1 564 ? -9.824 -4.650 26.033 1.00 37.28 599 GLU A C 1
ATOM 4023 O O . GLU A 1 564 ? -9.496 -4.461 24.855 1.00 40.24 599 GLU A O 1
ATOM 4029 N N . GLU A 1 565 ? -9.618 -3.774 27.019 1.00 40.52 600 GLU A N 1
ATOM 4030 C CA . GLU A 1 565 ? -8.878 -2.495 26.863 1.00 44.53 600 GLU A CA 1
ATOM 4031 C C . GLU A 1 565 ? -7.975 -2.275 28.079 1.00 45.95 600 GLU A C 1
ATOM 4032 O O . GLU A 1 565 ? -8.437 -2.540 29.196 1.00 43.98 600 GLU A O 1
ATOM 4038 N N . ARG A 1 566 ? -6.730 -1.841 27.837 1.00 50.04 601 ARG A N 1
ATOM 4039 C CA . ARG A 1 566 ? -5.789 -1.295 28.851 1.00 52.92 601 ARG A CA 1
ATOM 4040 C C . ARG A 1 566 ? -5.416 0.122 28.400 1.00 52.02 601 ARG A C 1
ATOM 4041 O O . ARG A 1 566 ? -4.325 0.322 27.828 1.00 48.96 601 ARG A O 1
ATOM 4049 N N . ALA A 1 567 ? -6.329 1.066 28.633 1.00 51.07 602 ALA A N 1
ATOM 4050 C CA . ALA A 1 567 ? -6.193 2.497 28.278 1.00 49.68 602 ALA A CA 1
ATOM 4051 C C . ALA A 1 567 ? -4.925 3.061 28.917 1.00 48.13 602 ALA A C 1
ATOM 4052 O O . ALA A 1 567 ? -4.489 2.516 29.936 1.00 50.39 602 ALA A O 1
ATOM 4054 N N . GLY A 1 568 ? -4.363 4.112 28.323 1.00 46.43 603 GLY A N 1
ATOM 4055 C CA . GLY A 1 568 ? -3.227 4.862 28.887 1.00 47.99 603 GLY A CA 1
ATOM 4056 C C . GLY A 1 568 ? -3.674 5.863 29.939 1.00 47.58 603 GLY A C 1
ATOM 4057 O O . GLY A 1 568 ? -4.887 6.093 30.066 1.00 43.59 603 GLY A O 1
ATOM 4058 N N . LYS A 1 569 ? -2.713 6.439 30.662 1.00 53.55 604 LYS A N 1
ATOM 4059 C CA . LYS A 1 569 ? -2.940 7.462 31.720 1.00 59.69 604 LYS A CA 1
ATOM 4060 C C . LYS A 1 569 ? -2.009 8.650 31.455 1.00 57.77 604 LYS A C 1
ATOM 4061 O O . LYS A 1 569 ? -0.791 8.431 31.293 1.00 57.41 604 LYS A O 1
ATOM 4067 N N . VAL A 1 570 ? -2.560 9.862 31.415 1.00 56.75 605 VAL A N 1
ATOM 4068 C CA . VAL A 1 570 ? -1.757 11.113 31.340 1.00 57.60 605 VAL A CA 1
ATOM 4069 C C . VAL A 1 570 ? -0.737 11.073 32.470 1.00 63.79 605 VAL A C 1
ATOM 4070 O O . VAL A 1 570 ? -1.133 10.943 33.627 1.00 69.75 605 VAL A O 1
ATOM 4074 N N . PRO A 1 571 ? 0.583 11.203 32.185 1.00 68.74 606 PRO A N 1
ATOM 4075 C CA . PRO A 1 571 ? 1.602 11.137 33.234 1.00 67.77 606 PRO A CA 1
ATOM 4076 C C . PRO A 1 571 ? 1.302 12.186 34.316 1.00 68.65 606 PRO A C 1
ATOM 4077 O O . PRO A 1 571 ? 1.018 13.322 33.988 1.00 60.33 606 PRO A O 1
ATOM 4081 N N . SER A 1 572 ? 1.310 11.756 35.577 1.00 76.42 607 SER A N 1
ATOM 4082 C CA . SER A 1 572 ? 0.843 12.563 36.733 1.00 80.68 607 SER A CA 1
ATOM 4083 C C . SER A 1 572 ? 1.985 13.437 37.261 1.00 82.84 607 SER A C 1
ATOM 4084 O O . SER A 1 572 ? 3.078 12.890 37.536 1.00 81.23 607 SER A O 1
ATOM 4087 N N . THR A 1 573 ? 1.726 14.745 37.369 1.00 88.49 608 THR A N 1
ATOM 4088 C CA . THR A 1 573 ? 2.628 15.763 37.977 1.00 94.64 608 THR A CA 1
ATOM 4089 C C . THR A 1 573 ? 2.862 15.402 39.447 1.00 93.13 608 THR A C 1
ATOM 4090 O O . THR A 1 573 ? 4.036 15.388 39.876 1.00 78.01 608 THR A O 1
ATOM 4094 N N . GLU A 1 574 ? 1.762 15.086 40.144 1.00 100.84 609 GLU A N 1
ATOM 4095 C CA . GLU A 1 574 ? 1.658 14.962 41.625 1.00 106.31 609 GLU A CA 1
ATOM 4096 C C . GLU A 1 574 ? 2.200 13.593 42.059 1.00 112.47 609 GLU A C 1
ATOM 4097 O O . GLU A 1 574 ? 2.792 13.523 43.154 1.00 121.16 609 GLU A O 1
ATOM 4103 N N . ASP A 1 575 ? 2.010 12.549 41.240 1.00 111.58 610 ASP A N 1
ATOM 4104 C CA . ASP A 1 575 ? 2.603 11.201 41.471 1.00 110.42 610 ASP A CA 1
ATOM 4105 C C . ASP A 1 575 ? 4.131 11.320 41.475 1.00 105.33 610 ASP A C 1
ATOM 4106 O O . ASP A 1 575 ? 4.767 10.612 42.274 1.00 114.34 610 ASP A O 1
ATOM 4111 N N . LYS A 1 576 ? 4.687 12.172 40.606 1.00 99.09 611 LYS A N 1
ATOM 4112 C CA . LYS A 1 576 ? 6.156 12.353 40.428 1.00 95.40 611 LYS A CA 1
ATOM 4113 C C . LYS A 1 576 ? 6.740 13.149 41.608 1.00 92.40 611 LYS A C 1
ATOM 4114 O O . LYS A 1 576 ? 7.941 12.950 41.896 1.00 94.85 611 LYS A O 1
ATOM 4120 N N . LEU A 1 577 ? 5.942 14.001 42.268 1.00 87.84 612 LEU A N 1
ATOM 4121 C CA . LEU A 1 577 ? 6.363 14.785 43.469 1.00 88.70 612 LEU A CA 1
ATOM 4122 C C . LEU A 1 577 ? 6.325 13.892 44.725 1.00 94.32 612 LEU A C 1
ATOM 4123 O O . LEU A 1 577 ? 7.300 13.939 45.513 1.00 96.19 612 LEU A O 1
ATOM 4128 N N . LYS A 1 578 ? 5.260 13.103 44.907 1.00 96.48 613 LYS A N 1
ATOM 4129 C CA . LYS A 1 578 ? 5.069 12.215 46.090 1.00 105.26 613 LYS A CA 1
ATOM 4130 C C . LYS A 1 578 ? 5.893 10.929 45.906 1.00 102.97 613 LYS A C 1
ATOM 4131 O O . LYS A 1 578 ? 6.156 10.252 46.918 1.00 103.14 613 LYS A O 1
ATOM 4137 N N . SER A 1 579 ? 6.285 10.614 44.664 1.00 105.37 614 SER A N 1
ATOM 4138 C CA . SER A 1 579 ? 7.255 9.541 44.295 1.00 105.16 614 SER A CA 1
ATOM 4139 C C . SER A 1 579 ? 8.606 9.803 44.970 1.00 102.38 614 SER A C 1
ATOM 4140 O O . SER A 1 579 ? 9.163 8.874 45.586 1.00 103.07 614 SER A O 1
ATOM 4143 N N . THR A 1 580 ? 9.101 11.034 44.833 1.00 96.31 615 THR A N 1
ATOM 4144 C CA . THR A 1 580 ? 10.459 11.469 45.244 1.00 93.79 615 THR A CA 1
ATOM 4145 C C . THR A 1 580 ? 10.458 11.892 46.724 1.00 94.69 615 THR A C 1
ATOM 4146 O O . THR A 1 580 ? 11.453 11.593 47.403 1.00 100.90 615 THR A O 1
ATOM 4150 N N . GLN A 1 581 ? 9.400 12.556 47.213 1.00 90.51 616 GLN A N 1
ATOM 4151 C CA . GLN A 1 581 ? 9.248 12.931 48.650 1.00 88.71 616 GLN A CA 1
ATOM 4152 C C . GLN A 1 581 ? 9.277 11.671 49.524 1.00 91.60 616 GLN A C 1
ATOM 4153 O O . GLN A 1 581 ? 10.019 11.672 50.531 1.00 91.09 616 GLN A O 1
ATOM 4159 N N . ALA A 1 582 ? 8.506 10.644 49.143 1.00 95.60 617 ALA A N 1
ATOM 4160 C CA . ALA A 1 582 ? 8.448 9.310 49.797 1.00 92.09 617 ALA A CA 1
ATOM 4161 C C . ALA A 1 582 ? 9.833 8.648 49.765 1.00 89.36 617 ALA A C 1
ATOM 4162 O O . ALA A 1 582 ? 10.236 8.071 50.802 1.00 85.36 617 ALA A O 1
ATOM 4164 N N . LEU A 1 583 ? 10.529 8.733 48.624 1.00 87.55 618 LEU A N 1
ATOM 4165 C CA . LEU A 1 583 ? 11.928 8.241 48.454 1.00 94.99 618 LEU A CA 1
ATOM 4166 C C . LEU A 1 583 ? 12.912 9.166 49.196 1.00 101.99 618 LEU A C 1
ATOM 4167 O O . LEU A 1 583 ? 14.067 8.737 49.381 1.00 118.88 618 LEU A O 1
ATOM 4172 N N . LEU A 1 584 ? 12.496 10.378 49.598 1.00 97.56 619 LEU A N 1
ATOM 4173 C CA . LEU A 1 584 ? 13.368 11.375 50.285 1.00 90.98 619 LEU A CA 1
ATOM 4174 C C . LEU A 1 584 ? 13.243 11.198 51.798 1.00 91.36 619 LEU A C 1
ATOM 4175 O O . LEU A 1 584 ? 14.290 11.196 52.471 1.00 93.47 619 LEU A O 1
ATOM 4180 N N . LYS A 1 585 ? 12.013 11.074 52.304 1.00 91.76 620 LYS A N 1
ATOM 4181 C CA . LYS A 1 585 ? 11.736 10.801 53.743 1.00 99.94 620 LYS A CA 1
ATOM 4182 C C . LYS A 1 585 ? 12.665 9.675 54.229 1.00 102.07 620 LYS A C 1
ATOM 4183 O O . LYS A 1 585 ? 13.411 9.906 55.209 1.00 94.09 620 LYS A O 1
ATOM 4189 N N . SER A 1 586 ? 12.642 8.527 53.534 1.00 107.77 621 SER A N 1
ATOM 4190 C CA . SER A 1 586 ? 13.303 7.245 53.918 1.00 104.13 621 SER A CA 1
ATOM 4191 C C . SER A 1 586 ? 14.829 7.346 53.802 1.00 97.89 621 SER A C 1
ATOM 4192 O O . SER A 1 586 ? 15.518 6.625 54.549 1.00 101.58 621 SER A O 1
ATOM 4195 N N . ASN A 1 587 ? 15.333 8.192 52.900 1.00 92.17 622 ASN A N 1
ATOM 4196 C CA . ASN A 1 587 ? 16.791 8.402 52.689 1.00 92.21 622 ASN A CA 1
ATOM 4197 C C . ASN A 1 587 ? 17.386 9.215 53.848 1.00 98.67 622 ASN A C 1
ATOM 4198 O O . ASN A 1 587 ? 18.512 8.886 54.283 1.00 99.00 622 ASN A O 1
ATOM 4203 N N . LEU A 1 588 ? 16.657 10.233 54.318 1.00 100.25 623 LEU A N 1
ATOM 4204 C CA . LEU A 1 588 ? 17.064 11.133 55.436 1.00 98.45 623 LEU A CA 1
ATOM 4205 C C . LEU A 1 588 ? 17.312 10.301 56.705 1.00 100.33 623 LEU A C 1
ATOM 4206 O O . LEU A 1 588 ? 18.014 10.794 57.613 1.00 101.83 623 LEU A O 1
ATOM 4211 N N . GLU A 1 589 ? 16.758 9.082 56.745 1.00 101.05 624 GLU A N 1
ATOM 4212 C CA . GLU A 1 589 ? 16.859 8.096 57.856 1.00 97.68 624 GLU A CA 1
ATOM 4213 C C . GLU A 1 589 ? 17.975 7.084 57.543 1.00 84.76 624 GLU A C 1
ATOM 4214 O O . GLU A 1 589 ? 19.151 7.514 57.454 1.00 73.00 624 GLU A O 1
ATOM 4220 N N . ASN A 1 657 ? 14.769 18.567 42.467 1.00 86.81 692 ASN A N 1
ATOM 4221 C CA . ASN A 1 657 ? 14.780 18.723 40.984 1.00 91.89 692 ASN A CA 1
ATOM 4222 C C . ASN A 1 657 ? 13.831 17.704 40.327 1.00 93.11 692 ASN A C 1
ATOM 4223 O O . ASN A 1 657 ? 12.933 18.139 39.575 1.00 108.24 692 ASN A O 1
ATOM 4228 N N . PHE A 1 658 ? 14.008 16.407 40.609 1.00 83.94 693 PHE A N 1
ATOM 4229 C CA . PHE A 1 658 ? 13.291 15.267 39.962 1.00 76.93 693 PHE A CA 1
ATOM 4230 C C . PHE A 1 658 ? 11.821 15.197 40.402 1.00 71.88 693 PHE A C 1
ATOM 4231 O O . PHE A 1 658 ? 11.137 14.216 40.028 1.00 62.94 693 PHE A O 1
ATOM 4239 N N . ALA A 1 659 ? 11.381 16.174 41.205 1.00 75.72 694 ALA A N 1
ATOM 4240 C CA . ALA A 1 659 ? 10.049 16.264 41.855 1.00 79.18 694 ALA A CA 1
ATOM 4241 C C . ALA A 1 659 ? 9.075 17.011 40.934 1.00 80.57 694 ALA A C 1
ATOM 4242 O O . ALA A 1 659 ? 7.862 16.688 40.930 1.00 75.46 694 ALA A O 1
ATOM 4244 N N . LYS A 1 660 ? 9.599 18.000 40.207 1.00 81.66 695 LYS A N 1
ATOM 4245 C CA . LYS A 1 660 ? 8.866 18.753 39.160 1.00 80.41 695 LYS A CA 1
ATOM 4246 C C . LYS A 1 660 ? 9.421 18.334 37.794 1.00 72.89 695 LYS A C 1
ATOM 4247 O O . LYS A 1 660 ? 10.593 17.903 37.730 1.00 65.14 695 LYS A O 1
ATOM 4253 N N . TRP A 1 661 ? 8.574 18.409 36.765 1.00 67.02 696 TRP A N 1
ATOM 4254 C CA . TRP A 1 661 ? 8.953 18.271 35.334 1.00 65.03 696 TRP A CA 1
ATOM 4255 C C . TRP A 1 661 ? 10.081 19.253 35.003 1.00 64.16 696 TRP A C 1
ATOM 4256 O O . TRP A 1 661 ? 9.884 20.469 35.204 1.00 60.26 696 TRP A O 1
ATOM 4267 N N . SER A 1 662 ? 11.205 18.746 34.490 1.00 64.59 697 SER A N 1
ATOM 4268 C CA . SER A 1 662 ? 12.341 19.566 34.002 1.00 63.17 697 SER A CA 1
ATOM 4269 C C . SER A 1 662 ? 11.970 20.199 32.656 1.00 67.21 697 SER A C 1
ATOM 4270 O O . SER A 1 662 ? 10.863 19.954 32.151 1.00 67.22 697 SER A O 1
ATOM 4273 N N . THR A 1 663 ? 12.874 21.009 32.110 1.00 74.69 698 THR A N 1
ATOM 4274 C CA . THR A 1 663 ? 12.768 21.624 30.760 1.00 71.51 698 THR A CA 1
ATOM 4275 C C . THR A 1 663 ? 12.879 20.522 29.691 1.00 69.91 698 THR A C 1
ATOM 4276 O O . THR A 1 663 ? 12.235 20.674 28.630 1.00 67.16 698 THR A O 1
ATOM 4280 N N . ALA A 1 664 ? 13.666 19.467 29.958 1.00 64.05 699 ALA A N 1
ATOM 4281 C CA . ALA A 1 664 ? 13.887 18.314 29.048 1.00 57.51 699 ALA A CA 1
ATOM 4282 C C . ALA A 1 664 ? 12.636 17.421 29.070 1.00 58.86 699 ALA A C 1
ATOM 4283 O O . ALA A 1 664 ? 12.149 16.997 27.995 1.00 58.88 699 ALA A O 1
ATOM 4285 N N . ASP A 1 665 ? 12.112 17.162 30.263 1.00 58.16 700 ASP A N 1
ATOM 4286 C CA . ASP A 1 665 ? 10.809 16.482 30.443 1.00 58.86 700 ASP A CA 1
ATOM 4287 C C . ASP A 1 665 ? 9.763 17.226 29.604 1.00 55.52 700 ASP A C 1
ATOM 4288 O O . ASP A 1 665 ? 9.092 16.578 28.803 1.00 63.16 700 ASP A O 1
ATOM 4293 N N . THR A 1 666 ? 9.662 18.545 29.751 1.00 54.12 701 THR A N 1
ATOM 4294 C CA . THR A 1 666 ? 8.663 19.388 29.035 1.00 54.76 701 THR A CA 1
ATOM 4295 C C . THR A 1 666 ? 8.885 19.282 27.516 1.00 54.33 701 THR A C 1
ATOM 4296 O O . THR A 1 666 ? 7.879 19.311 26.776 1.00 51.94 701 THR A O 1
ATOM 4300 N N . PHE A 1 667 ? 10.142 19.166 27.071 1.00 56.96 702 PHE A N 1
ATOM 4301 C CA . PHE A 1 667 ? 10.519 19.072 25.631 1.00 59.11 702 PHE A CA 1
ATOM 4302 C C . PHE A 1 667 ? 9.974 17.754 25.085 1.00 58.21 702 PHE A C 1
ATOM 4303 O O . PHE A 1 667 ? 9.178 17.765 24.126 1.00 57.17 702 PHE A O 1
ATOM 4311 N N . ASN A 1 668 ? 10.399 16.658 25.711 1.00 54.91 703 ASN A N 1
ATOM 4312 C CA . ASN A 1 668 ? 10.031 15.274 25.324 1.00 52.59 703 ASN A CA 1
ATOM 4313 C C . ASN A 1 668 ? 8.506 15.139 25.285 1.00 50.62 703 ASN A C 1
ATOM 4314 O O . ASN A 1 668 ? 7.999 14.504 24.345 1.00 47.21 703 ASN A O 1
ATOM 4319 N N . LEU A 1 669 ? 7.807 15.710 26.271 1.00 52.66 704 LEU A N 1
ATOM 4320 C CA . LEU A 1 669 ? 6.318 15.716 26.334 1.00 53.88 704 LEU A CA 1
ATOM 4321 C C . LEU A 1 669 ? 5.750 16.436 25.101 1.00 52.72 704 LEU A C 1
ATOM 4322 O O . LEU A 1 669 ? 4.955 15.818 24.377 1.00 53.40 704 LEU A O 1
ATOM 4327 N N . ALA A 1 670 ? 6.186 17.675 24.856 1.00 52.81 705 ALA A N 1
ATOM 4328 C CA . ALA A 1 670 ? 5.717 18.561 23.760 1.00 49.72 705 ALA A CA 1
ATOM 4329 C C . ALA A 1 670 ? 5.802 17.857 22.406 1.00 43.98 705 ALA A C 1
ATOM 4330 O O . ALA A 1 670 ? 5.148 18.328 21.480 1.00 49.48 705 ALA A O 1
ATOM 4332 N N . ILE A 1 671 ? 6.603 16.800 22.287 1.00 43.47 706 ILE A N 1
ATOM 4333 C CA . ILE A 1 671 ? 6.795 16.030 21.019 1.00 43.95 706 ILE A CA 1
ATOM 4334 C C . ILE A 1 671 ? 6.262 14.601 21.193 1.00 43.18 706 ILE A C 1
ATOM 4335 O O . ILE A 1 671 ? 6.771 13.686 20.533 1.00 44.00 706 ILE A O 1
ATOM 4340 N N . GLY A 1 672 ? 5.269 14.431 22.060 1.00 43.59 707 GLY A N 1
ATOM 4341 C CA . GLY A 1 672 ? 4.576 13.153 22.304 1.00 46.13 707 GLY A CA 1
ATOM 4342 C C . GLY A 1 672 ? 5.502 12.004 22.647 1.00 44.65 707 GLY A C 1
ATOM 4343 O O . GLY A 1 672 ? 5.138 10.883 22.284 1.00 44.36 707 GLY A O 1
ATOM 4344 N N . GLN A 1 673 ? 6.632 12.260 23.320 1.00 47.10 708 GLN A N 1
ATOM 4345 C CA . GLN A 1 673 ? 7.526 11.206 23.889 1.00 48.28 708 GLN A CA 1
ATOM 4346 C C . GLN A 1 673 ? 7.599 11.405 25.408 1.00 49.01 708 GLN A C 1
ATOM 4347 O O . GLN A 1 673 ? 6.609 11.884 25.989 1.00 52.11 708 GLN A O 1
ATOM 4353 N N . GLY A 1 674 ? 8.706 11.030 26.040 1.00 48.56 709 GLY A N 1
ATOM 4354 C CA . GLY A 1 674 ? 8.802 10.982 27.508 1.00 48.67 709 GLY A CA 1
ATOM 4355 C C . GLY A 1 674 ? 7.832 9.967 28.081 1.00 49.39 709 GLY A C 1
ATOM 4356 O O . GLY A 1 674 ? 7.759 8.855 27.531 1.00 45.28 709 GLY A O 1
ATOM 4357 N N . GLU A 1 675 ? 7.082 10.367 29.112 1.00 56.68 710 GLU A N 1
ATOM 4358 C CA . GLU A 1 675 ? 6.189 9.500 29.931 1.00 62.14 710 GLU A CA 1
ATOM 4359 C C . GLU A 1 675 ? 4.803 9.373 29.283 1.00 58.80 710 GLU A C 1
ATOM 4360 O O . GLU A 1 675 ? 3.922 8.720 29.884 1.00 64.37 710 GLU A O 1
ATOM 4366 N N . ASN A 1 676 ? 4.596 10.004 28.127 1.00 52.80 711 ASN A N 1
ATOM 4367 C CA . ASN A 1 676 ? 3.370 9.825 27.312 1.00 48.99 711 ASN A CA 1
ATOM 4368 C C . ASN A 1 676 ? 3.278 8.359 26.884 1.00 51.76 711 ASN A C 1
ATOM 4369 O O . ASN A 1 676 ? 4.301 7.798 26.414 1.00 51.17 711 ASN A O 1
ATOM 4374 N N . ALA A 1 677 ? 2.104 7.755 27.086 1.00 50.14 712 ALA A N 1
ATOM 4375 C CA . ALA A 1 677 ? 1.757 6.402 26.600 1.00 46.87 712 ALA A CA 1
ATOM 4376 C C . ALA A 1 677 ? 0.234 6.275 26.498 1.00 44.53 712 ALA A C 1
ATOM 4377 O O . ALA A 1 677 ? -0.451 6.304 27.525 1.00 41.34 712 ALA A O 1
ATOM 4379 N N . TYR A 1 678 ? -0.277 6.151 25.278 1.00 45.16 713 TYR A N 1
ATOM 4380 C CA . TYR A 1 678 ? -1.731 6.094 24.994 1.00 45.59 713 TYR A CA 1
ATOM 4381 C C . TYR A 1 678 ? -1.973 5.001 23.943 1.00 43.74 713 TYR A C 1
ATOM 4382 O O . TYR A 1 678 ? -1.037 4.661 23.177 1.00 40.90 713 TYR A O 1
ATOM 4391 N N . THR A 1 679 ? -3.189 4.444 23.924 1.00 41.97 714 THR A N 1
ATOM 4392 C CA . THR A 1 679 ? -3.623 3.443 22.917 1.00 39.99 714 THR A CA 1
ATOM 4393 C C . THR A 1 679 ? -4.047 4.192 21.657 1.00 39.87 714 THR A C 1
ATOM 4394 O O . THR A 1 679 ? -4.476 5.346 21.731 1.00 39.81 714 THR A O 1
ATOM 4398 N N . PRO A 1 680 ? -3.879 3.569 20.467 1.00 39.04 715 PRO A N 1
ATOM 4399 C CA . PRO A 1 680 ? -4.456 4.075 19.223 1.00 38.24 715 PRO A CA 1
ATOM 4400 C C . PRO A 1 680 ? -5.930 4.493 19.334 1.00 39.42 715 PRO A C 1
ATOM 4401 O O . PRO A 1 680 ? -6.294 5.526 18.800 1.00 41.39 715 PRO A O 1
ATOM 4405 N N . ALA A 1 681 ? -6.741 3.683 20.013 1.00 37.28 716 ALA A N 1
ATOM 4406 C CA . ALA A 1 681 ? -8.165 3.973 20.281 1.00 38.46 716 ALA A CA 1
ATOM 4407 C C . ALA A 1 681 ? -8.272 5.313 21.021 1.00 39.06 716 ALA A C 1
ATOM 4408 O O . ALA A 1 681 ? -9.096 6.151 20.632 1.00 40.99 716 ALA A O 1
ATOM 4410 N N . GLN A 1 682 ? -7.452 5.529 22.043 1.00 38.36 717 GLN A N 1
ATOM 4411 C CA . GLN A 1 682 ? -7.448 6.814 22.788 1.00 41.02 717 GLN A CA 1
ATOM 4412 C C . GLN A 1 682 ? -7.122 7.964 21.827 1.00 40.24 717 GLN A C 1
ATOM 4413 O O . GLN A 1 682 ? -7.832 8.984 21.858 1.00 45.38 717 GLN A O 1
ATOM 4419 N N . ILE A 1 683 ? -6.063 7.821 21.034 1.00 40.09 718 ILE A N 1
ATOM 4420 C CA . ILE A 1 683 ? -5.578 8.893 20.117 1.00 40.73 718 ILE A CA 1
ATOM 4421 C C . ILE A 1 683 ? -6.696 9.221 19.117 1.00 37.55 718 ILE A C 1
ATOM 4422 O O . ILE A 1 683 ? -6.907 10.405 18.836 1.00 40.77 718 ILE A O 1
ATOM 4427 N N . SER A 1 684 ? -7.406 8.215 18.612 1.00 34.91 719 SER A N 1
ATOM 4428 C CA . SER A 1 684 ? -8.450 8.394 17.572 1.00 35.13 719 SER A CA 1
ATOM 4429 C C . SER A 1 684 ? -9.508 9.394 18.067 1.00 35.83 719 SER A C 1
ATOM 4430 O O . SER A 1 684 ? -9.936 10.241 17.277 1.00 40.15 719 SER A O 1
ATOM 4433 N N . ARG A 1 685 ? -9.880 9.325 19.342 1.00 35.76 720 ARG A N 1
ATOM 4434 C CA . ARG A 1 685 ? -10.811 10.278 20.000 1.00 37.39 720 ARG A CA 1
ATOM 4435 C C . ARG A 1 685 ? -10.214 11.689 20.014 1.00 34.98 720 ARG A C 1
ATOM 4436 O O . ARG A 1 685 ? -10.934 12.671 19.721 1.00 34.05 720 ARG A O 1
ATOM 4444 N N . TYR A 1 686 ? -8.958 11.784 20.416 1.00 33.87 721 TYR A N 1
ATOM 4445 C CA . TYR A 1 686 ? -8.152 13.025 20.342 1.00 36.60 721 TYR A CA 1
ATOM 4446 C C . TYR A 1 686 ? -8.305 13.624 18.946 1.00 36.41 721 TYR A C 1
ATOM 4447 O O . TYR A 1 686 ? -8.815 14.749 18.834 1.00 36.67 721 TYR A O 1
ATOM 4456 N N . VAL A 1 687 ? -7.913 12.854 17.929 1.00 37.04 722 VAL A N 1
ATOM 4457 C CA . VAL A 1 687 ? -7.946 13.274 16.499 1.00 38.33 722 VAL A CA 1
ATOM 4458 C C . VAL A 1 687 ? -9.385 13.667 16.165 1.00 41.32 722 VAL A C 1
ATOM 4459 O O . VAL A 1 687 ? -9.598 14.801 15.690 1.00 47.97 722 VAL A O 1
ATOM 4463 N N . ALA A 1 688 ? -10.336 12.771 16.427 1.00 39.51 723 ALA A N 1
ATOM 4464 C CA . ALA A 1 688 ? -11.767 12.967 16.110 1.00 37.11 723 ALA A CA 1
ATOM 4465 C C . ALA A 1 688 ? -12.242 14.309 16.685 1.00 36.03 723 ALA A C 1
ATOM 4466 O O . ALA A 1 688 ? -13.031 14.979 16.010 1.00 33.16 723 ALA A O 1
ATOM 4468 N N . ALA A 1 689 ? -11.758 14.711 17.866 1.00 37.87 724 ALA A N 1
ATOM 4469 C CA . ALA A 1 689 ? -12.176 15.974 18.527 1.00 40.44 724 ALA A CA 1
ATOM 4470 C C . ALA A 1 689 ? -11.798 17.159 17.631 1.00 43.01 724 ALA A C 1
ATOM 4471 O O . ALA A 1 689 ? -12.609 18.087 17.468 1.00 47.10 724 ALA A O 1
ATOM 4473 N N . ILE A 1 690 ? -10.613 17.121 17.034 1.00 43.18 725 ILE A N 1
ATOM 4474 C CA . ILE A 1 690 ? -10.192 18.166 16.058 1.00 42.90 725 ILE A CA 1
ATOM 4475 C C . ILE A 1 690 ? -11.203 18.166 14.906 1.00 40.48 725 ILE A C 1
ATOM 4476 O O . ILE A 1 690 ? -11.757 19.218 14.637 1.00 41.02 725 ILE A O 1
ATOM 4481 N N . ALA A 1 691 ? -11.466 17.003 14.310 1.00 40.75 726 ALA A N 1
ATOM 4482 C CA . ALA A 1 691 ? -12.245 16.820 13.059 1.00 43.14 726 ALA A CA 1
ATOM 4483 C C . ALA A 1 691 ? -13.699 17.301 13.221 1.00 44.76 726 ALA A C 1
ATOM 4484 O O . ALA A 1 691 ? -14.228 17.987 12.303 1.00 45.54 726 ALA A O 1
ATOM 4486 N N . ASN A 1 692 ? -14.335 16.916 14.329 1.00 41.55 727 ASN A N 1
ATOM 4487 C CA . ASN A 1 692 ? -15.778 17.139 14.582 1.00 39.21 727 ASN A CA 1
ATOM 4488 C C . ASN A 1 692 ? -15.989 18.514 15.220 1.00 39.59 727 ASN A C 1
ATOM 4489 O O . ASN A 1 692 ? -17.143 18.804 15.571 1.00 41.10 727 ASN A O 1
ATOM 4494 N N . GLY A 1 693 ? -14.919 19.298 15.403 1.00 40.96 728 GLY A N 1
ATOM 4495 C CA . GLY A 1 693 ? -14.970 20.682 15.928 1.00 43.20 728 GLY A CA 1
ATOM 4496 C C . GLY A 1 693 ? -15.029 20.774 17.447 1.00 42.12 728 GLY A C 1
ATOM 4497 O O . GLY A 1 693 ? -15.420 21.840 17.955 1.00 43.00 728 GLY A O 1
ATOM 4498 N N . GLY A 1 694 ? -14.668 19.707 18.158 1.00 44.09 729 GLY A N 1
ATOM 4499 C CA . GLY A 1 694 ? -14.267 19.786 19.578 1.00 46.96 729 GLY A CA 1
ATOM 4500 C C . GLY A 1 694 ? -15.132 18.949 20.495 1.00 47.65 729 GLY A C 1
ATOM 4501 O O . GLY A 1 694 ? -15.135 19.235 21.693 1.00 53.55 729 GLY A O 1
ATOM 4502 N N . ASN A 1 695 ? -15.831 17.950 19.959 1.00 50.89 730 ASN A N 1
ATOM 4503 C CA . ASN A 1 695 ? -16.637 16.982 20.747 1.00 51.73 730 ASN A CA 1
ATOM 4504 C C . ASN A 1 695 ? -15.826 15.708 21.010 1.00 53.38 730 ASN A C 1
ATOM 4505 O O . ASN A 1 695 ? -15.467 15.011 20.030 1.00 59.61 730 ASN A O 1
ATOM 4510 N N . LEU A 1 696 ? -15.580 15.391 22.283 1.00 49.51 731 LEU A N 1
ATOM 4511 C CA . LEU A 1 696 ? -15.051 14.065 22.697 1.00 44.90 731 LEU A CA 1
ATOM 4512 C C . LEU A 1 696 ? -16.145 13.021 22.447 1.00 43.04 731 LEU A C 1
ATOM 4513 O O . LEU A 1 696 ? -17.268 13.216 22.923 1.00 44.86 731 LEU A O 1
ATOM 4518 N N . VAL A 1 697 ? -15.845 11.996 21.654 1.00 41.73 732 VAL A N 1
ATOM 4519 C CA . VAL A 1 697 ? -16.833 10.961 21.226 1.00 39.93 732 VAL A CA 1
ATOM 4520 C C . VAL A 1 697 ? -16.475 9.628 21.890 1.00 37.44 732 VAL A C 1
ATOM 4521 O O . VAL A 1 697 ? -15.284 9.280 21.932 1.00 36.38 732 VAL A O 1
ATOM 4525 N N . GLU A 1 698 ? -17.480 8.906 22.372 1.00 37.55 733 GLU A N 1
ATOM 4526 C CA . GLU A 1 698 ? -17.306 7.613 23.083 1.00 42.38 733 GLU A CA 1
ATOM 4527 C C . GLU A 1 698 ? -17.405 6.469 22.067 1.00 40.20 733 GLU A C 1
ATOM 4528 O O . GLU A 1 698 ? -18.505 6.253 21.542 1.00 44.92 733 GLU A O 1
ATOM 4534 N N . LEU A 1 699 ? -16.294 5.771 21.809 1.00 36.97 734 LEU A N 1
ATOM 4535 C CA . LEU A 1 699 ? -16.196 4.735 20.752 1.00 35.15 734 LEU A CA 1
ATOM 4536 C C . LEU A 1 699 ? -17.104 3.559 21.112 1.00 36.11 734 LEU A C 1
ATOM 4537 O O . LEU A 1 699 ? -17.368 3.320 22.300 1.00 36.81 734 LEU A O 1
ATOM 4542 N N . SER A 1 700 ? -17.552 2.838 20.100 1.00 36.58 735 SER A N 1
ATOM 4543 C CA . SER A 1 700 ? -18.390 1.634 20.265 1.00 36.17 735 SER A CA 1
ATOM 4544 C C . SER A 1 700 ? -18.072 0.704 19.103 1.00 35.87 735 SER A C 1
ATOM 4545 O O . SER A 1 700 ? -17.879 1.233 17.994 1.00 34.53 735 SER A O 1
ATOM 4548 N N . VAL A 1 701 ? -17.964 -0.596 19.381 1.00 33.57 736 VAL A N 1
ATOM 4549 C CA . VAL A 1 701 ? -17.807 -1.659 18.356 1.00 35.66 736 VAL A CA 1
ATOM 4550 C C . VAL A 1 701 ? -19.121 -2.431 18.222 1.00 36.88 736 VAL A C 1
ATOM 4551 O O . VAL A 1 701 ? -19.281 -3.117 17.216 1.00 43.65 736 VAL A O 1
ATOM 4555 N N . VAL A 1 702 ? -20.027 -2.347 19.191 1.00 37.98 737 VAL A N 1
ATOM 4556 C CA . VAL A 1 702 ? -21.315 -3.111 19.162 1.00 40.11 737 VAL A CA 1
ATOM 4557 C C . VAL A 1 702 ? -22.460 -2.132 18.867 1.00 40.74 737 VAL A C 1
ATOM 4558 O O . VAL A 1 702 ? -22.720 -1.282 19.724 1.00 45.14 737 VAL A O 1
ATOM 4562 N N . ASP A 1 703 ? -23.108 -2.256 17.703 1.00 39.65 738 ASP A N 1
ATOM 4563 C CA . ASP A 1 703 ? -24.119 -1.292 17.194 1.00 42.01 738 ASP A CA 1
ATOM 4564 C C . ASP A 1 703 ? -25.517 -1.737 17.634 1.00 43.58 738 ASP A C 1
ATOM 4565 O O . ASP A 1 703 ? -26.212 -0.949 18.317 1.00 41.53 738 ASP A O 1
ATOM 4570 N N . ARG A 1 704 ? -25.899 -2.959 17.253 1.00 45.30 739 ARG A N 1
ATOM 4571 C CA . ARG A 1 704 ? -27.301 -3.450 17.292 1.00 45.89 739 ARG A CA 1
ATOM 4572 C C . ARG A 1 704 ? -27.346 -4.911 17.736 1.00 43.81 739 ARG A C 1
ATOM 4573 O O . ARG A 1 704 ? -26.395 -5.663 17.433 1.00 43.51 739 ARG A O 1
ATOM 4581 N N . ALA A 1 705 ? -28.437 -5.286 18.398 1.00 41.18 740 ALA A N 1
ATOM 4582 C CA . ALA A 1 705 ? -28.839 -6.687 18.632 1.00 41.39 740 ALA A CA 1
ATOM 4583 C C . ALA A 1 705 ? -30.231 -6.885 18.037 1.00 42.16 740 ALA A C 1
ATOM 4584 O O . ALA A 1 705 ? -31.045 -5.961 18.123 1.00 42.05 740 ALA A O 1
ATOM 4586 N N . VAL A 1 706 ? -30.461 -8.044 17.429 1.00 43.54 741 VAL A N 1
ATOM 4587 C CA . VAL A 1 706 ? -31.721 -8.383 16.715 1.00 45.33 741 VAL A CA 1
ATOM 4588 C C . VAL A 1 706 ? -32.177 -9.745 17.230 1.00 46.22 741 VAL A C 1
ATOM 4589 O O . VAL A 1 706 ? -31.434 -10.717 17.079 1.00 46.17 741 VAL A O 1
ATOM 4593 N N . SER A 1 707 ? -33.353 -9.776 17.846 1.00 50.96 742 SER A N 1
ATOM 4594 C CA . SER A 1 707 ? -33.951 -10.966 18.500 1.00 54.04 742 SER A CA 1
ATOM 4595 C C . SER A 1 707 ? -34.428 -11.959 17.443 1.00 56.62 742 SER A C 1
ATOM 4596 O O . SER A 1 707 ? -34.631 -11.540 16.299 1.00 53.70 742 SER A O 1
ATOM 4599 N N . SER A 1 708 ? -34.651 -13.215 17.836 1.00 65.84 743 SER A N 1
ATOM 4600 C CA . SER A 1 708 ? -35.172 -14.288 16.951 1.00 73.16 743 SER A CA 1
ATOM 4601 C C . SER A 1 708 ? -36.679 -14.092 16.718 1.00 79.98 743 SER A C 1
ATOM 4602 O O . SER A 1 708 ? -37.391 -15.103 16.585 1.00 92.41 743 SER A O 1
ATOM 4605 N N . ASP A 1 709 ? -37.145 -12.835 16.705 1.00 84.64 744 ASP A N 1
ATOM 4606 C CA . ASP A 1 709 ? -38.485 -12.418 16.205 1.00 84.39 744 ASP A CA 1
ATOM 4607 C C . ASP A 1 709 ? -38.349 -11.126 15.379 1.00 86.04 744 ASP A C 1
ATOM 4608 O O . ASP A 1 709 ? -39.382 -10.479 15.118 1.00 85.50 744 ASP A O 1
ATOM 4613 N N . TYR A 1 710 ? -37.119 -10.782 14.973 1.00 89.13 745 TYR A N 1
ATOM 4614 C CA . TYR A 1 710 ? -36.762 -9.633 14.094 1.00 90.97 745 TYR A CA 1
ATOM 4615 C C . TYR A 1 710 ? -37.093 -8.289 14.769 1.00 82.06 745 TYR A C 1
ATOM 4616 O O . TYR A 1 710 ? -37.128 -7.259 14.069 1.00 77.71 745 TYR A O 1
ATOM 4625 N N . SER A 1 711 ? -37.261 -8.290 16.097 1.00 76.56 746 SER A N 1
ATOM 4626 C CA . SER A 1 711 ? -37.181 -7.084 16.965 1.00 71.20 746 SER A CA 1
ATOM 4627 C C . SER A 1 711 ? -35.701 -6.694 17.131 1.00 71.53 746 SER A C 1
ATOM 4628 O O . SER A 1 711 ? -34.831 -7.596 17.085 1.00 76.47 746 SER A O 1
ATOM 4631 N N . SER A 1 712 ? -35.417 -5.400 17.285 1.00 61.43 747 SER A N 1
ATOM 4632 C CA . SER A 1 712 ? -34.052 -4.825 17.204 1.00 54.92 747 SER A CA 1
ATOM 4633 C C . SER A 1 712 ? -33.831 -3.710 18.232 1.00 53.46 747 SER A C 1
ATOM 4634 O O . SER A 1 712 ? -34.632 -2.789 18.269 1.00 55.75 747 SER A O 1
ATOM 4637 N N . VAL A 1 713 ? -32.720 -3.749 18.969 1.00 52.28 748 VAL A N 1
ATOM 4638 C CA . VAL A 1 713 ? -32.304 -2.660 19.904 1.00 50.27 748 VAL A CA 1
ATOM 4639 C C . VAL A 1 713 ? -31.001 -2.040 19.393 1.00 45.76 748 VAL A C 1
ATOM 4640 O O . VAL A 1 713 ? -30.100 -2.789 18.994 1.00 41.94 748 VAL A O 1
ATOM 4644 N N . LYS A 1 714 ? -30.908 -0.712 19.429 1.00 45.53 749 LYS A N 1
ATOM 4645 C CA . LYS A 1 714 ? -29.632 0.010 19.193 1.00 47.09 749 LYS A CA 1
ATOM 4646 C C . LYS A 1 714 ? -28.899 0.090 20.541 1.00 49.69 749 LYS A C 1
ATOM 4647 O O . LYS A 1 714 ? -29.463 0.678 21.489 1.00 50.61 749 LYS A O 1
ATOM 4653 N N . ILE A 1 715 ? -27.699 -0.496 20.618 1.00 48.51 750 ILE A N 1
ATOM 4654 C CA . ILE A 1 715 ? -26.930 -0.690 21.880 1.00 42.74 750 ILE A CA 1
ATOM 4655 C C . ILE A 1 715 ? -26.018 0.515 22.114 1.00 44.44 750 ILE A C 1
ATOM 4656 O O . ILE A 1 715 ? -25.892 0.906 23.277 1.00 51.62 750 ILE A O 1
ATOM 4661 N N . ASN A 1 716 ? -25.425 1.090 21.063 1.00 46.35 751 ASN A N 1
ATOM 4662 C CA . ASN A 1 716 ? -24.507 2.265 21.175 1.00 50.00 751 ASN A CA 1
ATOM 4663 C C . ASN A 1 716 ? -25.310 3.574 21.127 1.00 50.59 751 ASN A C 1
ATOM 4664 O O . ASN A 1 716 ? -24.702 4.639 20.886 1.00 47.71 751 ASN A O 1
ATOM 4669 N N . ASP A 1 717 ? -26.612 3.487 21.407 1.00 54.55 752 ASP A N 1
ATOM 4670 C CA . ASP A 1 717 ? -27.603 4.586 21.252 1.00 61.51 752 ASP A CA 1
ATOM 4671 C C . ASP A 1 717 ? -27.391 5.663 22.322 1.00 58.47 752 ASP A C 1
ATOM 4672 O O . ASP A 1 717 ? -27.831 6.793 22.088 1.00 67.12 752 ASP A O 1
ATOM 4677 N N . GLN A 1 718 ? -26.756 5.333 23.449 1.00 56.27 753 GLN A N 1
ATOM 4678 C CA . GLN A 1 718 ? -26.578 6.277 24.586 1.00 55.25 753 GLN A CA 1
ATOM 4679 C C . GLN A 1 718 ? -25.114 6.708 24.737 1.00 52.96 753 GLN A C 1
ATOM 4680 O O . GLN A 1 718 ? -24.794 7.350 25.761 1.00 46.80 753 GLN A O 1
ATOM 4686 N N . LYS A 1 719 ? -24.274 6.434 23.734 1.00 52.16 754 LYS A N 1
ATOM 4687 C CA . LYS A 1 719 ? -22.831 6.794 23.752 1.00 49.37 754 LYS A CA 1
ATOM 4688 C C . LYS A 1 719 ? -22.684 8.317 23.866 1.00 47.62 754 LYS A C 1
ATOM 4689 O O . LYS A 1 719 ? -23.441 9.047 23.213 1.00 43.55 754 LYS A O 1
ATOM 4695 N N . LYS A 1 720 ? -21.752 8.769 24.700 1.00 49.08 755 LYS A N 1
ATOM 4696 C CA . LYS A 1 720 ? -21.631 10.196 25.095 1.00 53.53 755 LYS A CA 1
ATOM 4697 C C . LYS A 1 720 ? -21.001 10.972 23.936 1.00 51.49 755 LYS A C 1
ATOM 4698 O O . LYS A 1 720 ? -20.147 10.405 23.239 1.00 53.37 755 LYS A O 1
ATOM 4704 N N . VAL A 1 721 ? -21.442 12.211 23.722 1.00 48.35 756 VAL A N 1
ATOM 4705 C CA . VAL A 1 721 ? -20.776 13.179 22.806 1.00 48.95 756 VAL A CA 1
ATOM 4706 C C . VAL A 1 721 ? -20.582 14.469 23.605 1.00 49.22 756 VAL A C 1
ATOM 4707 O O . VAL A 1 721 ? -21.353 15.395 23.420 1.00 52.94 756 VAL A O 1
ATOM 4711 N N . GLU A 1 722 ? -19.601 14.478 24.504 1.00 53.37 757 GLU A N 1
ATOM 4712 C CA . GLU A 1 722 ? -19.255 15.629 25.375 1.00 53.49 757 GLU A CA 1
ATOM 4713 C C . GLU A 1 722 ? -18.585 16.689 24.505 1.00 50.91 757 GLU A C 1
ATOM 4714 O O . GLU A 1 722 ? -17.721 16.298 23.723 1.00 49.80 757 GLU A O 1
ATOM 4720 N N . LYS A 1 723 ? -18.970 17.963 24.659 1.00 53.13 758 LYS A N 1
ATOM 4721 C CA . LYS A 1 723 ? -18.251 19.150 24.114 1.00 54.20 758 LYS A CA 1
ATOM 4722 C C . LYS A 1 723 ? -17.094 19.482 25.051 1.00 55.18 758 LYS A C 1
ATOM 4723 O O . LYS A 1 723 ? -17.352 19.733 26.236 1.00 60.53 758 LYS A O 1
ATOM 4729 N N . ILE A 1 724 ? -15.868 19.467 24.534 1.00 56.55 759 ILE A N 1
ATOM 4730 C CA . ILE A 1 724 ? -14.637 19.717 25.334 1.00 54.53 759 ILE A CA 1
ATOM 4731 C C . ILE A 1 724 ? -14.637 21.194 25.704 1.00 56.16 759 ILE A C 1
ATOM 4732 O O . ILE A 1 724 ? -14.823 22.055 24.842 1.00 60.44 759 ILE A O 1
ATOM 4737 N N . PRO A 1 725 ? -14.451 21.523 27.000 1.00 53.67 760 PRO A N 1
ATOM 4738 C CA . PRO A 1 725 ? -14.519 22.908 27.459 1.00 52.81 760 PRO A CA 1
ATOM 4739 C C . PRO A 1 725 ? -13.252 23.683 27.085 1.00 51.93 760 PRO A C 1
ATOM 4740 O O . PRO A 1 725 ? -12.485 24.005 27.961 1.00 51.80 760 PRO A O 1
ATOM 4744 N N . PHE A 1 726 ? -13.068 23.918 25.787 1.00 52.59 761 PHE A N 1
ATOM 4745 C CA . PHE A 1 726 ? -11.955 24.702 25.200 1.00 52.52 761 PHE A CA 1
ATOM 4746 C C . PHE A 1 726 ? -12.280 26.190 25.334 1.00 60.11 761 PHE A C 1
ATOM 4747 O O . PHE A 1 726 ? -13.454 26.562 25.125 1.00 70.08 761 PHE A O 1
ATOM 4755 N N . LYS A 1 727 ? -11.267 27.011 25.629 1.00 65.33 762 LYS A N 1
ATOM 4756 C CA . LYS A 1 727 ? -11.370 28.497 25.669 1.00 64.18 762 LYS A CA 1
ATOM 4757 C C . LYS A 1 727 ? -11.974 28.992 24.348 1.00 60.29 762 LYS A C 1
ATOM 4758 O O . LYS A 1 727 ? -12.891 29.834 24.398 1.00 62.51 762 LYS A O 1
ATOM 4764 N N . ASN A 1 728 ? -11.496 28.475 23.214 1.00 57.15 763 ASN A N 1
ATOM 4765 C CA . ASN A 1 728 ? -11.877 28.966 21.862 1.00 58.79 763 ASN A CA 1
ATOM 4766 C C . ASN A 1 728 ? -11.815 27.808 20.864 1.00 59.68 763 ASN A C 1
ATOM 4767 O O . ASN A 1 728 ? -10.782 27.567 20.238 1.00 58.25 763 ASN A O 1
ATOM 4772 N N . PRO A 1 729 ? -12.925 27.056 20.679 1.00 59.69 764 PRO A N 1
ATOM 4773 C CA . PRO A 1 729 ? -12.988 25.979 19.690 1.00 62.63 764 PRO A CA 1
ATOM 4774 C C . PRO A 1 729 ? -12.433 26.310 18.295 1.00 64.99 764 PRO A C 1
ATOM 4775 O O . PRO A 1 729 ? -12.137 25.377 17.556 1.00 66.76 764 PRO A O 1
ATOM 4779 N N . ASP A 1 730 ? -12.323 27.598 17.955 1.00 62.11 765 ASP A N 1
ATOM 4780 C CA . ASP A 1 730 ? -11.906 28.041 16.598 1.00 62.91 765 ASP A CA 1
ATOM 4781 C C . ASP A 1 730 ? -10.401 27.776 16.417 1.00 62.23 765 ASP A C 1
ATOM 4782 O O . ASP A 1 730 ? -9.923 27.845 15.266 1.00 57.59 765 ASP A O 1
ATOM 4787 N N . ASN A 1 731 ? -9.685 27.449 17.500 1.00 61.21 766 ASN A N 1
ATOM 4788 C CA . ASN A 1 731 ? -8.229 27.134 17.483 1.00 58.54 766 ASN A CA 1
ATOM 4789 C C . ASN A 1 731 ? -7.975 25.782 16.817 1.00 54.04 766 ASN A C 1
ATOM 4790 O O . ASN A 1 731 ? -6.853 25.575 16.340 1.00 53.82 766 ASN A O 1
ATOM 4795 N N . LEU A 1 732 ? -8.976 24.904 16.794 1.00 51.54 767 LEU A N 1
ATOM 4796 C CA . LEU A 1 732 ? -8.892 23.587 16.113 1.00 53.41 767 LEU A CA 1
ATOM 4797 C C . LEU A 1 732 ? -8.814 23.812 14.597 1.00 55.16 767 LEU A C 1
ATOM 4798 O O . LEU A 1 732 ? -8.352 22.904 13.885 1.00 61.34 767 LEU A O 1
ATOM 4803 N N . LYS A 1 733 ? -9.221 24.990 14.120 1.00 58.31 768 LYS A N 1
ATOM 4804 C CA . LYS A 1 733 ? -9.190 25.343 12.677 1.00 56.81 768 LYS A CA 1
ATOM 4805 C C . LYS A 1 733 ? -7.748 25.667 12.283 1.00 56.75 768 LYS A C 1
ATOM 4806 O O . LYS A 1 733 ? -7.384 25.379 11.121 1.00 63.66 768 LYS A O 1
ATOM 4812 N N . GLU A 1 734 ? -6.953 26.201 13.216 1.00 52.90 769 GLU A N 1
ATOM 4813 C CA . GLU A 1 734 ? -5.503 26.469 13.001 1.00 53.25 769 GLU A CA 1
ATOM 4814 C C . GLU A 1 734 ? -4.735 25.141 12.864 1.00 51.08 769 GLU A C 1
ATOM 4815 O O . GLU A 1 734 ? -3.788 25.080 12.049 1.00 54.11 769 GLU A O 1
ATOM 4821 N N . LEU A 1 735 ? -5.127 24.101 13.599 1.00 44.14 770 LEU A N 1
ATOM 4822 C CA . LEU A 1 735 ? -4.456 22.778 13.538 1.00 43.21 770 LEU A CA 1
ATOM 4823 C C . LEU A 1 735 ? -4.756 22.123 12.188 1.00 47.22 770 LEU A C 1
ATOM 4824 O O . LEU A 1 735 ? -3.821 21.562 11.578 1.00 49.53 770 LEU A O 1
ATOM 4829 N N . THR A 1 736 ? -6.020 22.167 11.756 1.00 48.60 771 THR A N 1
ATOM 4830 C CA . THR A 1 736 ? -6.499 21.603 10.463 1.00 47.81 771 THR A CA 1
ATOM 4831 C C . THR A 1 736 ? -5.731 22.262 9.306 1.00 48.25 771 THR A C 1
ATOM 4832 O O . THR A 1 736 ? -5.359 21.545 8.371 1.00 48.06 771 THR A O 1
ATOM 4836 N N . LYS A 1 737 ? -5.494 23.571 9.367 1.00 48.90 772 LYS A N 1
ATOM 4837 C CA . LYS A 1 737 ? -4.657 24.283 8.367 1.00 52.85 772 LYS A CA 1
ATOM 4838 C C . LYS A 1 737 ? -3.265 23.638 8.343 1.00 51.86 772 LYS A C 1
ATOM 4839 O O . LYS A 1 737 ? -2.762 23.344 7.231 1.00 49.09 772 LYS A O 1
ATOM 4845 N N . GLY A 1 738 ? -2.673 23.419 9.525 1.00 49.19 773 GLY A N 1
ATOM 4846 C CA . GLY A 1 738 ? -1.347 22.790 9.679 1.00 47.35 773 GLY A CA 1
ATOM 4847 C C . GLY A 1 738 ? -1.360 21.361 9.168 1.00 49.62 773 GLY A C 1
ATOM 4848 O O . GLY A 1 738 ? -0.404 20.963 8.484 1.00 53.38 773 GLY A O 1
ATOM 4849 N N . MET A 1 739 ? -2.434 20.623 9.456 1.00 51.53 774 MET A N 1
ATOM 4850 C CA . MET A 1 739 ? -2.568 19.177 9.128 1.00 48.83 774 MET A CA 1
ATOM 4851 C C . MET A 1 739 ? -2.826 18.977 7.630 1.00 48.68 774 MET A C 1
ATOM 4852 O O . MET A 1 739 ? -2.412 17.940 7.115 1.00 52.85 774 MET A O 1
ATOM 4857 N N . LYS A 1 740 ? -3.490 19.916 6.957 1.00 50.85 775 LYS A N 1
ATOM 4858 C CA . LYS A 1 740 ? -3.678 19.871 5.480 1.00 50.93 775 LYS A CA 1
ATOM 4859 C C . LYS A 1 740 ? -2.307 20.029 4.805 1.00 52.20 775 LYS A C 1
ATOM 4860 O O . LYS A 1 740 ? -2.007 19.260 3.876 1.00 54.57 775 LYS A O 1
ATOM 4866 N N . LEU A 1 741 ? -1.481 20.959 5.281 1.00 50.35 776 LEU A N 1
ATOM 4867 C CA . LEU A 1 741 ? -0.119 21.171 4.729 1.00 49.44 776 LEU A CA 1
ATOM 4868 C C . LEU A 1 741 ? 0.683 19.873 4.874 1.00 50.57 776 LEU A C 1
ATOM 4869 O O . LEU A 1 741 ? 1.495 19.582 3.970 1.00 52.03 776 LEU A O 1
ATOM 4874 N N . VAL A 1 742 ? 0.463 19.105 5.948 1.00 50.27 777 VAL A N 1
ATOM 4875 C CA . VAL A 1 742 ? 1.177 17.807 6.156 1.00 49.72 777 VAL A CA 1
ATOM 4876 C C . VAL A 1 742 ? 0.912 16.930 4.926 1.00 48.12 777 VAL A C 1
ATOM 4877 O O . VAL A 1 742 ? 1.860 16.319 4.411 1.00 47.21 777 VAL A O 1
ATOM 4881 N N . ALA A 1 743 ? -0.333 16.916 4.456 1.00 49.75 778 ALA A N 1
ATOM 4882 C CA . ALA A 1 743 ? -0.817 16.031 3.373 1.00 55.47 778 ALA A CA 1
ATOM 4883 C C . ALA A 1 743 ? -0.307 16.516 2.002 1.00 59.39 778 ALA A C 1
ATOM 4884 O O . ALA A 1 743 ? 0.035 15.660 1.161 1.00 58.00 778 ALA A O 1
ATOM 4886 N N . ARG A 1 744 ? -0.232 17.834 1.788 1.00 63.44 779 ARG A N 1
ATOM 4887 C CA . ARG A 1 744 ? 0.050 18.446 0.458 1.00 63.57 779 ARG A CA 1
ATOM 4888 C C . ARG A 1 744 ? 1.554 18.676 0.259 1.00 61.43 779 ARG A C 1
ATOM 4889 O O . ARG A 1 744 ? 2.040 18.401 -0.857 1.00 64.94 779 ARG A O 1
ATOM 4897 N N . GLN A 1 745 ? 2.259 19.168 1.277 1.00 54.79 780 GLN A N 1
ATOM 4898 C CA . GLN A 1 745 ? 3.689 19.550 1.146 1.00 58.06 780 GLN A CA 1
ATOM 4899 C C . GLN A 1 745 ? 4.478 19.221 2.421 1.00 61.87 780 GLN A C 1
ATOM 4900 O O . GLN A 1 745 ? 5.673 19.638 2.493 1.00 60.11 780 GLN A O 1
ATOM 4906 N N . GLY A 1 746 ? 3.866 18.480 3.362 1.00 58.58 781 GLY A N 1
ATOM 4907 C CA . GLY A 1 746 ? 4.473 18.091 4.649 1.00 51.30 781 GLY A CA 1
ATOM 4908 C C . GLY A 1 746 ? 5.023 16.676 4.624 1.00 48.47 781 GLY A C 1
ATOM 4909 O O . GLY A 1 746 ? 5.376 16.184 3.553 1.00 43.76 781 GLY A O 1
ATOM 4910 N N . THR A 1 747 ? 5.076 16.028 5.783 1.00 52.20 782 THR A N 1
ATOM 4911 C CA . THR A 1 747 ? 5.702 14.695 5.969 1.00 53.88 782 THR A CA 1
ATOM 4912 C C . THR A 1 747 ? 4.808 13.586 5.412 1.00 55.11 782 THR A C 1
ATOM 4913 O O . THR A 1 747 ? 5.243 12.433 5.480 1.00 65.74 782 THR A O 1
ATOM 4917 N N . ALA A 1 748 ? 3.633 13.911 4.868 1.00 57.91 783 ALA A N 1
ATOM 4918 C CA . ALA A 1 748 ? 2.671 12.924 4.314 1.00 59.22 783 ALA A CA 1
ATOM 4919 C C . ALA A 1 748 ? 2.430 13.124 2.807 1.00 60.26 783 ALA A C 1
ATOM 4920 O O . ALA A 1 748 ? 1.588 12.382 2.253 1.00 63.11 783 ALA A O 1
ATOM 4922 N N . LYS A 1 749 ? 3.143 14.063 2.167 1.00 59.87 784 LYS A N 1
ATOM 4923 C CA . LYS A 1 749 ? 3.015 14.404 0.716 1.00 56.00 784 LYS A CA 1
ATOM 4924 C C . LYS A 1 749 ? 3.230 13.157 -0.170 1.00 53.06 784 LYS A C 1
ATOM 4925 O O . LYS A 1 749 ? 2.436 12.964 -1.101 1.00 51.00 784 LYS A O 1
ATOM 4931 N N . SER A 1 750 ? 4.235 12.323 0.127 1.00 54.23 785 SER A N 1
ATOM 4932 C CA . SER A 1 750 ? 4.585 11.063 -0.596 1.00 53.78 785 SER A CA 1
ATOM 4933 C C . SER A 1 750 ? 3.366 10.153 -0.780 1.00 53.28 785 SER A C 1
ATOM 4934 O O . SER A 1 750 ? 3.408 9.331 -1.690 1.00 56.48 785 SER A O 1
ATOM 4937 N N . ALA A 1 751 ? 2.345 10.277 0.071 1.00 55.57 786 ALA A N 1
ATOM 4938 C CA . ALA A 1 751 ? 1.142 9.413 0.092 1.00 55.29 786 ALA A CA 1
ATOM 4939 C C . ALA A 1 751 ? -0.093 10.177 -0.382 1.00 54.29 786 ALA A C 1
ATOM 4940 O O . ALA A 1 751 ? -0.928 9.559 -1.069 1.00 58.83 786 ALA A O 1
ATOM 4942 N N . PHE A 1 752 ? -0.222 11.447 0.004 1.00 53.10 787 PHE A N 1
ATOM 4943 C CA . PHE A 1 752 ? -1.519 12.175 0.019 1.00 55.99 787 PHE A CA 1
ATOM 4944 C C . PHE A 1 752 ? -1.512 13.433 -0.860 1.00 58.91 787 PHE A C 1
ATOM 4945 O O . PHE A 1 752 ? -2.592 14.043 -0.982 1.00 63.17 787 PHE A O 1
ATOM 4953 N N . ALA A 1 753 ? -0.365 13.839 -1.414 1.00 61.79 788 ALA A N 1
ATOM 4954 C CA . ALA A 1 753 ? -0.218 15.081 -2.217 1.00 64.86 788 ALA A CA 1
ATOM 4955 C C . ALA A 1 753 ? -1.008 14.987 -3.535 1.00 68.91 788 ALA A C 1
ATOM 4956 O O . ALA A 1 753 ? -1.539 16.024 -3.970 1.00 68.24 788 ALA A O 1
ATOM 4958 N N . ASP A 1 754 ? -1.086 13.794 -4.137 1.00 77.64 789 ASP A N 1
ATOM 4959 C CA . ASP A 1 754 ? -1.730 13.532 -5.455 1.00 83.72 789 ASP A CA 1
ATOM 4960 C C . ASP A 1 754 ? -2.979 12.679 -5.226 1.00 78.62 789 ASP A C 1
ATOM 4961 O O . ASP A 1 754 ? -3.320 11.878 -6.116 1.00 80.88 789 ASP A O 1
ATOM 4966 N N . PHE A 1 755 ? -3.629 12.860 -4.074 1.00 72.25 790 PHE A N 1
ATOM 4967 C CA . PHE A 1 755 ? -4.718 11.988 -3.563 1.00 67.55 790 PHE A CA 1
ATOM 4968 C C . PHE A 1 755 ? -6.062 12.655 -3.822 1.00 65.43 790 PHE A C 1
ATOM 4969 O O . PHE A 1 755 ? -6.264 13.806 -3.451 1.00 63.76 790 PHE A O 1
ATOM 4977 N N . PRO A 1 756 ? -7.014 11.950 -4.472 1.00 65.54 791 PRO A N 1
ATOM 4978 C CA . PRO A 1 756 ? -8.301 12.542 -4.838 1.00 64.97 791 PRO A CA 1
ATOM 4979 C C . PRO A 1 756 ? -9.160 13.180 -3.733 1.00 69.90 791 PRO A C 1
ATOM 4980 O O . PRO A 1 756 ? -10.068 13.905 -4.091 1.00 78.13 791 PRO A O 1
ATOM 4984 N N . ILE A 1 757 ? -8.908 12.892 -2.451 1.00 73.32 792 ILE A N 1
ATOM 4985 C CA . ILE A 1 757 ? -9.703 13.475 -1.324 1.00 72.36 792 ILE A CA 1
ATOM 4986 C C . ILE A 1 757 ? -8.830 14.456 -0.534 1.00 65.12 792 ILE A C 1
ATOM 4987 O O . ILE A 1 757 ? -7.645 14.163 -0.301 1.00 61.40 792 ILE A O 1
ATOM 4992 N N . ASP A 1 758 ? -9.422 15.568 -0.107 1.00 64.00 793 ASP A N 1
ATOM 4993 C CA . ASP A 1 758 ? -8.754 16.582 0.749 1.00 67.76 793 ASP A CA 1
ATOM 4994 C C . ASP A 1 758 ? -8.616 15.990 2.162 1.00 60.80 793 ASP A C 1
ATOM 4995 O O . ASP A 1 758 ? -9.638 15.837 2.846 1.00 65.81 793 ASP A O 1
ATOM 5000 N N . VAL A 1 759 ? -7.386 15.667 2.571 1.00 59.14 794 VAL A N 1
ATOM 5001 C CA . VAL A 1 759 ? -7.037 15.027 3.878 1.00 54.37 794 VAL A CA 1
ATOM 5002 C C . VAL A 1 759 ? -6.225 15.987 4.766 1.00 53.48 794 VAL A C 1
ATOM 5003 O O . VAL A 1 759 ? -5.210 16.526 4.304 1.00 58.45 794 VAL A O 1
ATOM 5007 N N . ALA A 1 760 ? -6.645 16.136 6.023 1.00 53.58 795 ALA A N 1
ATOM 5008 C CA . ALA A 1 760 ? -5.827 16.602 7.168 1.00 49.29 795 ALA A CA 1
ATOM 5009 C C . ALA A 1 760 ? -5.036 15.408 7.692 1.00 47.72 795 ALA A C 1
ATOM 5010 O O . ALA A 1 760 ? -5.654 14.362 7.904 1.00 50.73 795 ALA A O 1
ATOM 5012 N N . ALA A 1 761 ? -3.728 15.546 7.881 1.00 49.03 796 ALA A N 1
ATOM 5013 C CA . ALA A 1 761 ? -2.870 14.460 8.409 1.00 53.26 796 ALA A CA 1
ATOM 5014 C C . ALA A 1 761 ? -1.840 15.014 9.402 1.00 55.16 796 ALA A C 1
ATOM 5015 O O . ALA A 1 761 ? -1.582 16.234 9.416 1.00 55.76 796 ALA A O 1
ATOM 5017 N N . LYS A 1 762 ? -1.306 14.130 10.240 1.00 52.17 797 LYS A N 1
ATOM 5018 C CA . LYS A 1 762 ? -0.039 14.352 10.972 1.00 52.07 797 LYS A CA 1
ATOM 5019 C C . LYS A 1 762 ? 0.730 13.036 10.889 1.00 46.09 797 LYS A C 1
ATOM 5020 O O . LYS A 1 762 ? 0.114 11.984 11.074 1.00 49.06 797 LYS A O 1
ATOM 5026 N N . THR A 1 763 ? 2.003 13.093 10.526 1.00 45.18 798 THR A N 1
ATOM 5027 C CA . THR A 1 763 ? 2.854 11.895 10.323 1.00 46.70 798 THR A CA 1
ATOM 5028 C C . THR A 1 763 ? 4.260 12.210 10.801 1.00 48.60 798 THR A C 1
ATOM 5029 O O . THR A 1 763 ? 4.652 13.399 10.764 1.00 51.97 798 THR A O 1
ATOM 5033 N N . GLY A 1 764 ? 4.970 11.179 11.246 1.00 48.72 799 GLY A N 1
ATOM 5034 C CA . GLY A 1 764 ? 6.346 11.324 11.737 1.00 51.87 799 GLY A CA 1
ATOM 5035 C C . GLY A 1 764 ? 6.993 9.990 12.016 1.00 54.01 799 GLY A C 1
ATOM 5036 O O . GLY A 1 764 ? 6.269 8.989 12.204 1.00 58.91 799 GLY A O 1
ATOM 5037 N N . THR A 1 765 ? 8.323 9.984 12.024 1.00 55.12 800 THR A N 1
ATOM 5038 C CA . THR A 1 765 ? 9.135 8.918 12.649 1.00 55.17 800 THR A CA 1
ATOM 5039 C C . THR A 1 765 ? 9.761 9.501 13.913 1.00 56.50 800 THR A C 1
ATOM 5040 O O . THR A 1 765 ? 10.114 10.685 13.889 1.00 65.69 800 THR A O 1
ATOM 5044 N N . ALA A 1 766 ? 9.837 8.706 14.976 1.00 55.24 801 ALA A N 1
ATOM 5045 C CA . ALA A 1 766 ? 10.445 9.075 16.273 1.00 52.02 801 ALA A CA 1
ATOM 5046 C C . ALA A 1 766 ? 11.449 7.995 16.687 1.00 55.07 801 ALA A C 1
ATOM 5047 O O . ALA A 1 766 ? 11.273 6.817 16.283 1.00 48.92 801 ALA A O 1
ATOM 5049 N N . GLU A 1 767 ? 12.474 8.406 17.443 1.00 61.38 802 GLU A N 1
ATOM 5050 C CA . GLU A 1 767 ? 13.501 7.527 18.060 1.00 64.53 802 GLU A CA 1
ATOM 5051 C C . GLU A 1 767 ? 13.267 7.559 19.569 1.00 61.88 802 GLU A C 1
ATOM 5052 O O . GLU A 1 767 ? 13.106 8.666 20.096 1.00 65.57 802 GLU A O 1
ATOM 5058 N N . LYS A 1 768 ? 13.185 6.394 20.213 1.00 62.18 803 LYS A N 1
ATOM 5059 C CA . LYS A 1 768 ? 13.193 6.266 21.695 1.00 65.26 803 LYS A CA 1
ATOM 5060 C C . LYS A 1 768 ? 14.627 5.912 22.111 1.00 66.28 803 LYS A C 1
ATOM 5061 O O . LYS A 1 768 ? 15.030 4.754 21.875 1.00 62.90 803 LYS A O 1
ATOM 5067 N N . SER A 1 769 ? 15.362 6.887 22.667 1.00 70.09 804 SER A N 1
ATOM 5068 C CA . SER A 1 769 ? 16.775 6.769 23.135 1.00 74.23 804 SER A CA 1
ATOM 5069 C C . SER A 1 769 ? 16.896 5.668 24.196 1.00 70.90 804 SER A C 1
ATOM 5070 O O . SER A 1 769 ? 16.011 5.587 25.061 1.00 75.53 804 SER A O 1
ATOM 5073 N N . GLY A 1 770 ? 17.945 4.844 24.104 1.00 69.15 805 GLY A N 1
ATOM 5074 C CA . GLY A 1 770 ? 18.352 3.886 25.151 1.00 66.93 805 GLY A CA 1
ATOM 5075 C C . GLY A 1 770 ? 18.116 2.433 24.774 1.00 62.70 805 GLY A C 1
ATOM 5076 O O . GLY A 1 770 ? 17.657 2.171 23.649 1.00 68.88 805 GLY A O 1
ATOM 5077 N N . LYS A 1 771 ? 18.387 1.533 25.727 1.00 57.15 806 LYS A N 1
ATOM 5078 C CA . LYS A 1 771 ? 18.427 0.057 25.559 1.00 51.70 806 LYS A CA 1
ATOM 5079 C C . LYS A 1 771 ? 17.293 -0.613 26.336 1.00 52.47 806 LYS A C 1
ATOM 5080 O O . LYS A 1 771 ? 17.033 -0.228 27.483 1.00 49.48 806 LYS A O 1
ATOM 5086 N N . ILE A 1 772 ? 16.677 -1.623 25.723 1.00 56.68 807 ILE A N 1
ATOM 5087 C CA . ILE A 1 772 ? 15.640 -2.468 26.371 1.00 56.57 807 ILE A CA 1
ATOM 5088 C C . ILE A 1 772 ? 16.347 -3.355 27.384 1.00 60.42 807 ILE A C 1
ATOM 5089 O O . ILE A 1 772 ? 17.182 -4.172 27.005 1.00 63.38 807 ILE A O 1
ATOM 5094 N N . PRO A 1 773 ? 16.028 -3.241 28.689 1.00 63.06 808 PRO A N 1
ATOM 5095 C CA . PRO A 1 773 ? 16.605 -4.129 29.696 1.00 64.73 808 PRO A CA 1
ATOM 5096 C C . PRO A 1 773 ? 16.095 -5.564 29.524 1.00 59.91 808 PRO A C 1
ATOM 5097 O O . PRO A 1 773 ? 15.032 -5.738 28.974 1.00 64.15 808 PRO A O 1
ATOM 5101 N N . THR A 1 774 ? 16.866 -6.530 30.016 1.00 55.43 809 THR A N 1
ATOM 5102 C CA . THR A 1 774 ? 16.674 -7.985 29.798 1.00 57.58 809 THR A CA 1
ATOM 5103 C C . THR A 1 774 ? 15.930 -8.622 30.975 1.00 65.02 809 THR A C 1
ATOM 5104 O O . THR A 1 774 ? 15.818 -7.964 32.026 1.00 53.51 809 THR A O 1
ATOM 5108 N N . ASP A 1 775 ? 15.492 -9.877 30.789 1.00 77.49 810 ASP A N 1
ATOM 5109 C CA . ASP A 1 775 ? 14.879 -10.759 31.824 1.00 84.26 810 ASP A CA 1
ATOM 5110 C C . ASP A 1 775 ? 15.818 -10.891 33.032 1.00 80.02 810 ASP A C 1
ATOM 5111 O O . ASP A 1 775 ? 15.316 -10.779 34.175 1.00 78.42 810 ASP A O 1
ATOM 5116 N N . ASN A 1 776 ? 17.113 -11.133 32.783 1.00 72.90 811 ASN A N 1
ATOM 5117 C CA . ASN A 1 776 ? 18.131 -11.476 33.815 1.00 67.97 811 ASN A CA 1
ATOM 5118 C C . ASN A 1 776 ? 19.454 -10.748 33.531 1.00 64.50 811 ASN A C 1
ATOM 5119 O O . ASN A 1 776 ? 20.256 -11.231 32.704 1.00 60.76 811 ASN A O 1
ATOM 5124 N N . GLU A 1 777 ? 19.680 -9.645 34.247 1.00 61.89 812 GLU A N 1
ATOM 5125 C CA . GLU A 1 777 ? 20.819 -8.708 34.056 1.00 56.20 812 GLU A CA 1
ATOM 5126 C C . GLU A 1 777 ? 22.129 -9.390 34.474 1.00 55.17 812 GLU A C 1
ATOM 5127 O O . GLU A 1 777 ? 23.162 -9.150 33.819 1.00 52.55 812 GLU A O 1
ATOM 5133 N N . TYR A 1 778 ? 22.084 -10.192 35.544 1.00 53.80 813 TYR A N 1
ATOM 5134 C CA . TYR A 1 778 ? 23.226 -10.991 36.061 1.00 47.76 813 TYR A CA 1
ATOM 5135 C C . TYR A 1 778 ? 23.692 -11.970 34.986 1.00 45.87 813 TYR A C 1
ATOM 5136 O O . TYR A 1 778 ? 24.909 -12.142 34.854 1.00 48.29 813 TYR A O 1
ATOM 5145 N N . GLU A 1 779 ? 22.748 -12.579 34.263 1.00 48.71 814 GLU A N 1
ATOM 5146 C CA . GLU A 1 779 ? 23.001 -13.646 33.256 1.00 49.84 814 GLU A CA 1
ATOM 5147 C C . GLU A 1 779 ? 23.445 -13.010 31.937 1.00 43.26 814 GLU A C 1
ATOM 5148 O O . GLU A 1 779 ? 24.199 -13.641 31.214 1.00 39.80 814 GLU A O 1
ATOM 5154 N N . TYR A 1 780 ? 22.962 -11.810 31.640 1.00 41.12 815 TYR A N 1
ATOM 5155 C CA . TYR A 1 780 ? 23.404 -10.995 30.482 1.00 40.93 815 TYR A CA 1
ATOM 5156 C C . TYR A 1 780 ? 24.917 -10.803 30.595 1.00 41.81 815 TYR A C 1
ATOM 5157 O O . TYR A 1 780 ? 25.641 -11.047 29.623 1.00 45.54 815 TYR A O 1
ATOM 5166 N N . LEU A 1 781 ? 25.375 -10.358 31.765 1.00 43.42 816 LEU A N 1
ATOM 5167 C CA . LEU A 1 781 ? 26.801 -10.003 32.007 1.00 44.52 816 LEU A CA 1
ATOM 5168 C C . LEU A 1 781 ? 27.660 -11.271 31.943 1.00 44.96 816 LEU A C 1
ATOM 5169 O O . LEU A 1 781 ? 28.793 -11.189 31.438 1.00 42.10 816 LEU A O 1
ATOM 5174 N N . LYS A 1 782 ? 27.132 -12.400 32.426 1.00 49.49 817 LYS A N 1
ATOM 5175 C CA . LYS A 1 782 ? 27.821 -13.718 32.379 1.00 52.64 817 LYS A CA 1
ATOM 5176 C C . LYS A 1 782 ? 27.915 -14.176 30.918 1.00 51.24 817 LYS A C 1
ATOM 5177 O O . LYS A 1 782 ? 28.953 -14.750 30.571 1.00 57.48 817 LYS A O 1
ATOM 5183 N N . SER A 1 783 ? 26.895 -13.898 30.094 1.00 52.41 818 SER A N 1
ATOM 5184 C CA . SER A 1 783 ? 26.869 -14.168 28.628 1.00 53.34 818 SER A CA 1
ATOM 5185 C C . SER A 1 783 ? 28.075 -13.519 27.931 1.00 53.65 818 SER A C 1
ATOM 5186 O O . SER A 1 783 ? 28.772 -14.214 27.149 1.00 55.06 818 SER A O 1
ATOM 5189 N N . HIS A 1 784 ? 28.283 -12.221 28.164 1.00 50.70 819 HIS A N 1
ATOM 5190 C CA . HIS A 1 784 ? 29.179 -11.363 27.338 1.00 53.52 819 HIS A CA 1
ATOM 5191 C C . HIS A 1 784 ? 30.507 -11.094 28.052 1.00 50.02 819 HIS A C 1
ATOM 5192 O O . HIS A 1 784 ? 31.219 -10.182 27.612 1.00 54.20 819 HIS A O 1
ATOM 5199 N N . MET A 1 785 ? 30.843 -11.889 29.073 1.00 47.28 820 MET A N 1
ATOM 5200 C CA . MET A 1 785 ? 32.029 -11.680 29.952 1.00 43.59 820 MET A CA 1
ATOM 5201 C C . MET A 1 785 ? 33.331 -11.866 29.155 1.00 38.82 820 MET A C 1
ATOM 5202 O O . MET A 1 785 ? 34.266 -11.134 29.439 1.00 35.94 820 MET A O 1
ATOM 5207 N N . SER A 1 786 ? 33.385 -12.766 28.169 1.00 38.85 821 SER A N 1
ATOM 5208 C CA . SER A 1 786 ? 34.552 -12.888 27.257 1.00 40.78 821 SER A CA 1
ATOM 5209 C C . SER A 1 786 ? 34.673 -11.596 26.445 1.00 42.14 821 SER A C 1
ATOM 5210 O O . SER A 1 786 ? 35.812 -11.099 26.287 1.00 43.06 821 SER A O 1
ATOM 5213 N N . SER A 1 787 ? 33.545 -11.067 25.956 1.00 38.93 822 SER A N 1
ATOM 5214 C CA . SER A 1 787 ? 33.514 -9.884 25.062 1.00 37.52 822 SER A CA 1
ATOM 5215 C C . SER A 1 787 ? 33.918 -8.639 25.841 1.00 38.98 822 SER A C 1
ATOM 5216 O O . SER A 1 787 ? 34.192 -7.613 25.191 1.00 55.47 822 SER A O 1
ATOM 5219 N N . TYR A 1 788 ? 33.921 -8.709 27.171 1.00 35.45 823 TYR A N 1
ATOM 5220 C CA . TYR A 1 788 ? 34.405 -7.624 28.060 1.00 36.02 823 TYR A CA 1
ATOM 5221 C C . TYR A 1 788 ? 35.922 -7.807 28.315 1.00 35.14 823 TYR A C 1
ATOM 5222 O O . TYR A 1 788 ? 36.540 -7.030 29.053 1.00 35.35 823 TYR A O 1
ATOM 5231 N N . ASN A 1 789 ? 36.533 -8.805 27.679 1.00 35.21 824 ASN A N 1
ATOM 5232 C CA . ASN A 1 789 ? 37.930 -9.263 27.921 1.00 34.06 824 ASN A CA 1
ATOM 5233 C C . ASN A 1 789 ? 38.168 -9.491 29.420 1.00 33.83 824 ASN A C 1
ATOM 5234 O O . ASN A 1 789 ? 39.243 -9.094 29.927 1.00 32.06 824 ASN A O 1
ATOM 5239 N N . VAL A 1 790 ? 37.225 -10.143 30.097 1.00 34.06 825 VAL A N 1
ATOM 5240 C CA . VAL A 1 790 ? 37.335 -10.461 31.552 1.00 36.08 825 VAL A CA 1
ATOM 5241 C C . VAL A 1 790 ? 37.141 -11.966 31.764 1.00 36.78 825 VAL A C 1
ATOM 5242 O O . VAL A 1 790 ? 36.304 -12.574 31.077 1.00 37.04 825 VAL A O 1
ATOM 5246 N N . ASN A 1 791 ? 37.938 -12.550 32.656 1.00 38.09 826 ASN A N 1
ATOM 5247 C CA . ASN A 1 791 ? 37.835 -13.985 33.020 1.00 36.73 826 ASN A CA 1
ATOM 5248 C C . ASN A 1 791 ? 36.589 -14.105 33.895 1.00 36.22 826 ASN A C 1
ATOM 5249 O O . ASN A 1 791 ? 36.382 -13.209 34.697 1.00 39.73 826 ASN A O 1
ATOM 5254 N N . LEU A 1 792 ? 35.762 -15.126 33.700 1.00 34.66 827 LEU A N 1
ATOM 5255 C CA . LEU A 1 792 ? 34.426 -15.182 34.327 1.00 35.38 827 LEU A CA 1
ATOM 5256 C C . LEU A 1 792 ? 34.586 -15.526 35.801 1.00 42.58 827 LEU A C 1
ATOM 5257 O O . LEU A 1 792 ? 33.937 -14.867 36.628 1.00 49.37 827 LEU A O 1
ATOM 5262 N N . ASN A 1 793 ? 35.402 -16.535 36.100 1.00 48.83 828 ASN A N 1
ATOM 5263 C CA . ASN A 1 793 ? 35.740 -16.933 37.491 1.00 51.44 828 ASN A CA 1
ATOM 5264 C C . ASN A 1 793 ? 36.273 -15.715 38.245 1.00 51.35 828 ASN A C 1
ATOM 5265 O O . ASN A 1 793 ? 35.866 -15.534 39.401 1.00 60.80 828 ASN A O 1
ATOM 5270 N N . ASP A 1 794 ? 37.133 -14.912 37.612 1.00 48.58 829 ASP A N 1
ATOM 5271 C CA . ASP A 1 794 ? 37.754 -13.722 38.251 1.00 50.07 829 ASP A CA 1
ATOM 5272 C C . ASP A 1 794 ? 36.655 -12.732 38.639 1.00 48.60 829 ASP A C 1
ATOM 5273 O O . ASP A 1 794 ? 36.661 -12.269 39.796 1.00 55.30 829 ASP A O 1
ATOM 5278 N N . ALA A 1 795 ? 35.750 -12.450 37.705 1.00 45.30 830 ALA A N 1
ATOM 5279 C CA . ALA A 1 795 ? 34.639 -11.476 37.835 1.00 43.56 830 ALA A CA 1
ATOM 5280 C C . ALA A 1 795 ? 33.702 -11.893 38.970 1.00 40.65 830 ALA A C 1
ATOM 5281 O O . ALA A 1 795 ? 33.274 -11.028 39.727 1.00 38.12 830 ALA A O 1
ATOM 5283 N N . ILE A 1 796 ? 33.369 -13.176 39.057 1.00 42.96 831 ILE A N 1
ATOM 5284 C CA . ILE A 1 796 ? 32.371 -13.690 40.037 1.00 48.08 831 ILE A CA 1
ATOM 5285 C C . ILE A 1 796 ? 32.971 -13.613 41.448 1.00 54.79 831 ILE A C 1
ATOM 5286 O O . ILE A 1 796 ? 32.262 -13.154 42.366 1.00 52.57 831 ILE A O 1
ATOM 5291 N N . LYS A 1 797 ? 34.235 -14.023 41.603 1.00 57.51 832 LYS A N 1
ATOM 5292 C CA . LYS A 1 797 ? 34.944 -14.035 42.910 1.00 55.41 832 LYS A CA 1
ATOM 5293 C C . LYS A 1 797 ? 35.096 -12.601 43.401 1.00 50.24 832 LYS A C 1
ATOM 5294 O O . LYS A 1 797 ? 34.804 -12.365 44.568 1.00 57.82 832 LYS A O 1
ATOM 5300 N N . LEU A 1 798 ? 35.519 -11.684 42.536 1.00 50.88 833 LEU A N 1
ATOM 5301 C CA . LEU A 1 798 ? 35.726 -10.258 42.908 1.00 49.42 833 LEU A CA 1
ATOM 5302 C C . LEU A 1 798 ? 34.376 -9.648 43.291 1.00 50.20 833 LEU A C 1
ATOM 5303 O O . LEU A 1 798 ? 34.348 -8.807 44.187 1.00 51.70 833 LEU A O 1
ATOM 5308 N N . ALA A 1 799 ? 33.298 -10.085 42.642 1.00 53.79 834 ALA A N 1
ATOM 5309 C CA . ALA A 1 799 ? 31.919 -9.601 42.879 1.00 52.96 834 ALA A CA 1
ATOM 5310 C C . ALA A 1 799 ? 31.490 -10.010 44.285 1.00 51.43 834 ALA A C 1
ATOM 5311 O O . ALA A 1 799 ? 30.997 -9.147 45.005 1.00 53.33 834 ALA A O 1
ATOM 5313 N N . ASP A 1 800 ? 31.705 -11.283 44.631 1.00 54.76 835 ASP A N 1
ATOM 5314 C CA . ASP A 1 800 ? 31.439 -11.885 45.969 1.00 56.47 835 ASP A CA 1
ATOM 5315 C C . ASP A 1 800 ? 32.216 -11.134 47.051 1.00 60.58 835 ASP A C 1
ATOM 5316 O O . ASP A 1 800 ? 31.592 -10.747 48.060 1.00 67.69 835 ASP A O 1
ATOM 5321 N N . LYS A 1 801 ? 33.519 -10.947 46.832 1.00 59.93 836 LYS A N 1
ATOM 5322 C CA . LYS A 1 801 ? 34.445 -10.218 47.737 1.00 62.13 836 LYS A CA 1
ATOM 5323 C C . LYS A 1 801 ? 33.844 -8.851 48.092 1.00 64.09 836 LYS A C 1
ATOM 5324 O O . LYS A 1 801 ? 33.857 -8.499 49.278 1.00 71.63 836 LYS A O 1
ATOM 5330 N N . MET A 1 802 ? 33.307 -8.135 47.101 1.00 66.19 837 MET A N 1
ATOM 5331 C CA . MET A 1 802 ? 32.788 -6.745 47.236 1.00 64.30 837 MET A CA 1
ATOM 5332 C C . MET A 1 802 ? 31.442 -6.740 47.966 1.00 66.33 837 MET A C 1
ATOM 5333 O O . MET A 1 802 ? 31.157 -5.738 48.669 1.00 70.81 837 MET A O 1
ATOM 5338 N N . LYS A 1 803 ? 30.611 -7.759 47.723 1.00 60.04 838 LYS A N 1
ATOM 5339 C CA . LYS A 1 803 ? 29.361 -7.992 48.491 1.00 62.47 838 LYS A CA 1
ATOM 5340 C C . LYS A 1 803 ? 29.752 -8.239 49.957 1.00 61.32 838 LYS A C 1
ATOM 5341 O O . LYS A 1 803 ? 29.247 -7.505 50.828 1.00 57.00 838 LYS A O 1
ATOM 5347 N N . ALA A 1 804 ? 30.664 -9.188 50.204 1.00 58.39 839 ALA A N 1
ATOM 5348 C CA . ALA A 1 804 ? 31.166 -9.563 51.550 1.00 58.29 839 ALA A CA 1
ATOM 5349 C C . ALA A 1 804 ? 31.694 -8.319 52.286 1.00 60.62 839 ALA A C 1
ATOM 5350 O O . ALA A 1 804 ? 31.286 -8.116 53.453 1.00 63.19 839 ALA A O 1
ATOM 5352 N N . GLU A 1 805 ? 32.545 -7.521 51.628 1.00 60.81 840 GLU A N 1
ATOM 5353 C CA . GLU A 1 805 ? 33.077 -6.219 52.135 1.00 64.49 840 GLU A CA 1
ATOM 5354 C C . GLU A 1 805 ? 31.923 -5.260 52.452 1.00 60.32 840 GLU A C 1
ATOM 5355 O O . GLU A 1 805 ? 32.055 -4.477 53.398 1.00 66.50 840 GLU A O 1
ATOM 5361 N N . LYS A 1 806 ? 30.839 -5.301 51.684 1.00 58.33 841 LYS A N 1
ATOM 5362 C CA . LYS A 1 806 ? 29.632 -4.483 51.960 1.00 59.59 841 LYS A CA 1
ATOM 5363 C C . LYS A 1 806 ? 28.828 -5.103 53.113 1.00 64.80 841 LYS A C 1
ATOM 5364 O O . LYS A 1 806 ? 28.211 -4.342 53.864 1.00 63.72 841 LYS A O 1
ATOM 5370 N N . GLU A 1 807 ? 28.812 -6.435 53.223 1.00 70.86 842 GLU A N 1
ATOM 5371 C CA . GLU A 1 807 ? 28.070 -7.183 54.276 1.00 70.75 842 GLU A CA 1
ATOM 5372 C C . GLU A 1 807 ? 28.766 -6.978 55.632 1.00 76.89 842 GLU A C 1
ATOM 5373 O O . GLU A 1 807 ? 28.065 -6.618 56.601 1.00 77.09 842 GLU A O 1
ATOM 5379 N N . LYS A 1 808 ? 30.088 -7.183 55.694 1.00 77.37 843 LYS A N 1
ATOM 5380 C CA . LYS A 1 808 ? 30.931 -6.923 56.896 1.00 75.50 843 LYS A CA 1
ATOM 5381 C C . LYS A 1 808 ? 30.757 -5.460 57.334 1.00 78.44 843 LYS A C 1
ATOM 5382 O O . LYS A 1 808 ? 30.467 -5.233 58.520 1.00 87.94 843 LYS A O 1
ATOM 5388 N N . GLU A 1 809 ? 30.927 -4.516 56.403 1.00 75.03 844 GLU A N 1
ATOM 5389 C CA . GLU A 1 809 ? 30.820 -3.042 56.618 1.00 74.26 844 GLU A CA 1
ATOM 5390 C C . GLU A 1 809 ? 29.440 -2.657 57.187 1.00 73.71 844 GLU A C 1
ATOM 5391 O O . GLU A 1 809 ? 29.391 -1.772 58.069 1.00 68.58 844 GLU A O 1
ATOM 5397 N N . LEU A 1 810 ? 28.358 -3.245 56.661 1.00 72.77 845 LEU A N 1
ATOM 5398 C CA . LEU A 1 810 ? 26.955 -2.959 57.082 1.00 68.01 845 LEU A CA 1
ATOM 5399 C C . LEU A 1 810 ? 26.715 -3.540 58.480 1.00 66.14 845 LEU A C 1
ATOM 5400 O O . LEU A 1 810 ? 25.914 -2.961 59.239 1.00 64.71 845 LEU A O 1
ATOM 5405 N N . SER A 1 811 ? 27.350 -4.670 58.786 1.00 65.13 846 SER A N 1
ATOM 5406 C CA . SER A 1 811 ? 27.220 -5.373 60.087 1.00 67.56 846 SER A CA 1
ATOM 5407 C C . SER A 1 811 ? 27.756 -4.470 61.206 1.00 66.64 846 SER A C 1
ATOM 5408 O O . SER A 1 811 ? 26.983 -4.165 62.138 1.00 65.12 846 SER A O 1
ATOM 5411 N N . LEU A 1 812 ? 29.001 -4.006 61.072 1.00 65.40 847 LEU A N 1
ATOM 5412 C CA . LEU A 1 812 ? 29.677 -3.108 62.051 1.00 69.33 847 LEU A CA 1
ATOM 5413 C C . LEU A 1 812 ? 28.870 -1.811 62.221 1.00 68.07 847 LEU A C 1
ATOM 5414 O O . LEU A 1 812 ? 28.842 -1.283 63.343 1.00 81.01 847 LEU A O 1
ATOM 5419 N N . ALA A 1 813 ? 28.239 -1.322 61.154 1.00 62.37 848 ALA A N 1
ATOM 5420 C CA . ALA A 1 813 ? 27.379 -0.115 61.162 1.00 62.53 848 ALA A CA 1
ATOM 5421 C C . ALA A 1 813 ? 26.048 -0.414 61.864 1.00 64.57 848 ALA A C 1
ATOM 5422 O O . ALA A 1 813 ? 25.461 0.537 62.417 1.00 71.06 848 ALA A O 1
ATOM 5424 N N . LYS A 1 814 ? 25.571 -1.663 61.811 1.00 64.73 849 LYS A N 1
ATOM 5425 C CA . LYS A 1 814 ? 24.286 -2.087 62.435 1.00 69.67 849 LYS A CA 1
ATOM 5426 C C . LYS A 1 814 ? 24.498 -2.290 63.941 1.00 70.94 849 LYS A C 1
ATOM 5427 O O . LYS A 1 814 ? 23.542 -2.071 64.710 1.00 70.51 849 LYS A O 1
ATOM 5433 N N . GLU A 1 815 ? 25.703 -2.701 64.342 1.00 71.74 850 GLU A N 1
ATOM 5434 C CA . GLU A 1 815 ? 26.119 -2.744 65.768 1.00 71.81 850 GLU A CA 1
ATOM 5435 C C . GLU A 1 815 ? 26.019 -1.328 66.348 1.00 71.11 850 GLU A C 1
ATOM 5436 O O . GLU A 1 815 ? 25.260 -1.149 67.319 1.00 80.41 850 GLU A O 1
ATOM 5442 N N . LYS A 1 816 ? 26.736 -0.367 65.760 1.00 65.57 851 LYS A N 1
ATOM 5443 C CA . LYS A 1 816 ? 26.732 1.055 66.191 1.00 65.26 851 LYS A CA 1
ATOM 5444 C C . LYS A 1 816 ? 25.285 1.523 66.369 1.00 65.95 851 LYS A C 1
ATOM 5445 O O . LYS A 1 816 ? 25.020 2.238 67.347 1.00 79.02 851 LYS A O 1
ATOM 5451 N N . GLU A 1 817 ? 24.387 1.135 65.462 1.00 64.68 852 GLU A N 1
ATOM 5452 C CA . GLU A 1 817 ? 22.962 1.557 65.503 1.00 63.59 852 GLU A CA 1
ATOM 5453 C C . GLU A 1 817 ? 22.315 0.960 66.759 1.00 59.86 852 GLU A C 1
ATOM 5454 O O . GLU A 1 817 ? 21.766 1.732 67.555 1.00 60.53 852 GLU A O 1
ATOM 5460 N N . ILE A 1 818 ? 22.406 -0.360 66.945 1.00 58.75 853 ILE A N 1
ATOM 5461 C CA . ILE A 1 818 ? 21.714 -1.093 68.048 1.00 59.85 853 ILE A CA 1
ATOM 5462 C C . ILE A 1 818 ? 22.202 -0.563 69.406 1.00 60.83 853 ILE A C 1
ATOM 5463 O O . ILE A 1 818 ? 21.356 -0.359 70.301 1.00 58.25 853 ILE A O 1
ATOM 5468 N N . LYS A 1 819 ? 23.512 -0.338 69.544 1.00 60.68 854 LYS A N 1
ATOM 5469 C CA . LYS A 1 819 ? 24.140 0.179 70.784 1.00 59.60 854 LYS A CA 1
ATOM 5470 C C . LYS A 1 819 ? 23.606 1.579 71.094 1.00 66.62 854 LYS A C 1
ATOM 5471 O O . LYS A 1 819 ? 23.348 1.831 72.278 1.00 79.66 854 LYS A O 1
ATOM 5477 N N . LYS A 1 820 ? 23.441 2.436 70.080 1.00 65.20 855 LYS A N 1
ATOM 5478 C CA . LYS A 1 820 ? 22.925 3.829 70.239 1.00 70.25 855 LYS A CA 1
ATOM 5479 C C . LYS A 1 820 ? 21.443 3.812 70.647 1.00 66.78 855 LYS A C 1
ATOM 5480 O O . LYS A 1 820 ? 21.025 4.705 71.414 1.00 62.24 855 LYS A O 1
ATOM 5486 N N . LYS A 1 821 ? 20.669 2.850 70.145 1.00 63.00 856 LYS A N 1
ATOM 5487 C CA . LYS A 1 821 ? 19.246 2.674 70.528 1.00 63.09 856 LYS A CA 1
ATOM 5488 C C . LYS A 1 821 ? 19.185 2.050 71.928 1.00 65.33 856 LYS A C 1
ATOM 5489 O O . LYS A 1 821 ? 18.188 2.303 72.658 1.00 68.67 856 LYS A O 1
ATOM 5495 N N . LEU A 1 822 ? 20.213 1.279 72.295 1.00 54.22 857 LEU A N 1
ATOM 5496 C CA . LEU A 1 822 ? 20.289 0.627 73.623 1.00 51.08 857 LEU A CA 1
ATOM 5497 C C . LEU A 1 822 ? 20.677 1.645 74.701 1.00 55.51 857 LEU A C 1
ATOM 5498 O O . LEU A 1 822 ? 20.262 1.437 75.854 1.00 64.15 857 LEU A O 1
ATOM 5503 N N . GLU A 1 823 ? 21.442 2.686 74.363 1.00 54.50 858 GLU A N 1
ATOM 5504 C CA . GLU A 1 823 ? 21.890 3.710 75.344 1.00 55.32 858 GLU A CA 1
ATOM 5505 C C . GLU A 1 823 ? 20.716 4.611 75.705 1.00 61.92 858 GLU A C 1
ATOM 5506 O O . GLU A 1 823 ? 20.868 5.441 76.618 1.00 67.75 858 GLU A O 1
ATOM 5512 N N . ASN A 1 824 ? 19.592 4.454 75.007 1.00 70.66 859 ASN A N 1
ATOM 5513 C CA . ASN A 1 824 ? 18.365 5.237 75.285 1.00 75.08 859 ASN A CA 1
ATOM 5514 C C . ASN A 1 824 ? 17.743 4.673 76.562 1.00 84.74 859 ASN A C 1
ATOM 5515 O O . ASN A 1 824 ? 17.031 3.652 76.471 1.00 81.08 859 ASN A O 1
ATOM 5520 N N . LYS A 1 825 ? 18.038 5.280 77.711 1.00 99.81 860 LYS A N 1
ATOM 5521 C CA . LYS A 1 825 ? 17.567 4.773 79.028 1.00 108.10 860 LYS A CA 1
ATOM 5522 C C . LYS A 1 825 ? 16.044 4.602 78.980 1.00 109.31 860 LYS A C 1
ATOM 5523 O O . LYS A 1 825 ? 15.576 3.456 79.184 1.00 116.00 860 LYS A O 1
ATOM 5529 N N . ASP A 1 826 ? 15.305 5.682 78.701 1.00 105.24 861 ASP A N 1
ATOM 5530 C CA . ASP A 1 826 ? 13.816 5.644 78.621 1.00 105.35 861 ASP A CA 1
ATOM 5531 C C . ASP A 1 826 ? 13.410 4.875 77.350 1.00 99.48 861 ASP A C 1
ATOM 5532 O O . ASP A 1 826 ? 13.062 5.522 76.341 1.00 105.18 861 ASP A O 1
ATOM 5537 N N . LEU A 1 827 ? 13.448 3.537 77.414 1.00 90.14 862 LEU A N 1
ATOM 5538 C CA . LEU A 1 827 ? 13.141 2.606 76.291 1.00 87.02 862 LEU A CA 1
ATOM 5539 C C . LEU A 1 827 ? 12.451 1.364 76.856 1.00 89.45 862 LEU A C 1
ATOM 5540 O O . LEU A 1 827 ? 13.056 0.714 77.725 1.00 79.57 862 LEU A O 1
ATOM 5545 N N . LYS A 1 828 ? 11.246 1.051 76.367 1.00 101.34 863 LYS A N 1
ATOM 5546 C CA . LYS A 1 828 ? 10.448 -0.127 76.806 1.00 108.75 863 LYS A CA 1
ATOM 5547 C C . LYS A 1 828 ? 11.363 -1.353 76.776 1.00 102.23 863 LYS A C 1
ATOM 5548 O O . LYS A 1 828 ? 12.056 -1.545 75.754 1.00 101.26 863 LYS A O 1
ATOM 5554 N N . ASP A 1 829 ? 11.365 -2.130 77.864 1.00 98.12 864 ASP A N 1
ATOM 5555 C CA . ASP A 1 829 ? 12.429 -3.123 78.179 1.00 99.57 864 ASP A CA 1
ATOM 5556 C C . ASP A 1 829 ? 12.064 -4.488 77.581 1.00 99.48 864 ASP A C 1
ATOM 5557 O O . ASP A 1 829 ? 12.725 -5.471 77.959 1.00 115.01 864 ASP A O 1
ATOM 5562 N N . GLU A 1 830 ? 11.086 -4.545 76.668 1.00 96.30 865 GLU A N 1
ATOM 5563 C CA . GLU A 1 830 ? 10.761 -5.769 75.882 1.00 93.23 865 GLU A CA 1
ATOM 5564 C C . GLU A 1 830 ? 11.285 -5.625 74.448 1.00 88.55 865 GLU A C 1
ATOM 5565 O O . GLU A 1 830 ? 11.429 -6.676 73.798 1.00 86.18 865 GLU A O 1
ATOM 5571 N N . GLU A 1 831 ? 11.538 -4.396 73.968 1.00 87.26 866 GLU A N 1
ATOM 5572 C CA . GLU A 1 831 ? 12.256 -4.139 72.683 1.00 93.90 866 GLU A CA 1
ATOM 5573 C C . GLU A 1 831 ? 13.769 -4.140 72.943 1.00 87.18 866 GLU A C 1
ATOM 5574 O O . GLU A 1 831 ? 14.520 -4.665 72.097 1.00 85.71 866 GLU A O 1
ATOM 5580 N N . ARG A 1 832 ? 14.194 -3.556 74.067 1.00 80.88 867 ARG A N 1
ATOM 5581 C CA . ARG A 1 832 ? 15.582 -3.651 74.595 1.00 74.00 867 ARG A CA 1
ATOM 5582 C C . ARG A 1 832 ? 16.043 -5.115 74.554 1.00 71.24 867 ARG A C 1
ATOM 5583 O O . ARG A 1 832 ? 17.222 -5.359 74.248 1.00 66.22 867 ARG A O 1
ATOM 5591 N N . LYS A 1 833 ? 15.141 -6.050 74.857 1.00 74.70 868 LYS A N 1
ATOM 5592 C CA . LYS A 1 833 ? 15.419 -7.513 74.855 1.00 75.95 868 LYS A CA 1
ATOM 5593 C C . LYS A 1 833 ? 15.607 -7.986 73.408 1.00 79.26 868 LYS A C 1
ATOM 5594 O O . LYS A 1 833 ? 16.518 -8.809 73.189 1.00 81.80 868 LYS A O 1
ATOM 5600 N N . LYS A 1 834 ? 14.778 -7.494 72.473 1.00 77.73 869 LYS A N 1
ATOM 5601 C CA . LYS A 1 834 ? 14.859 -7.803 71.013 1.00 75.43 869 LYS A CA 1
ATOM 5602 C C . LYS A 1 834 ? 16.242 -7.408 70.486 1.00 68.12 869 LYS A C 1
ATOM 5603 O O . LYS A 1 834 ? 16.956 -8.283 69.946 1.00 65.25 869 LYS A O 1
ATOM 5609 N N . LEU A 1 835 ? 16.584 -6.131 70.659 1.00 58.58 870 LEU A N 1
ATOM 5610 C CA . LEU A 1 835 ? 17.865 -5.521 70.223 1.00 53.61 870 LEU A CA 1
ATOM 5611 C C . LEU A 1 835 ? 19.036 -6.339 70.778 1.00 53.00 870 LEU A C 1
ATOM 5612 O O . LEU A 1 835 ? 19.895 -6.749 69.987 1.00 56.42 870 LEU A O 1
ATOM 5617 N N . GLU A 1 836 ? 19.063 -6.584 72.090 1.00 60.70 871 GLU A N 1
ATOM 5618 C CA . GLU A 1 836 ? 20.130 -7.380 72.773 1.00 61.21 871 GLU A CA 1
ATOM 5619 C C . GLU A 1 836 ? 20.262 -8.755 72.112 1.00 62.34 871 GLU A C 1
ATOM 5620 O O . GLU A 1 836 ? 21.402 -9.180 71.912 1.00 61.55 871 GLU A O 1
ATOM 5626 N N . GLU A 1 837 ? 19.129 -9.397 71.795 1.00 68.97 872 GLU A N 1
ATOM 5627 C CA . GLU A 1 837 ? 19.035 -10.746 71.164 1.00 71.23 872 GLU A CA 1
ATOM 5628 C C . GLU A 1 837 ? 19.587 -10.694 69.734 1.00 66.40 872 GLU A C 1
ATOM 5629 O O . GLU A 1 837 ? 20.283 -11.653 69.332 1.00 62.51 872 GLU A O 1
ATOM 5635 N N . GLU A 1 838 ? 19.268 -9.627 68.997 1.00 65.57 873 GLU A N 1
ATOM 5636 C CA . GLU A 1 838 ? 19.781 -9.378 67.621 1.00 68.28 873 GLU A CA 1
ATOM 5637 C C . GLU A 1 838 ? 21.305 -9.257 67.687 1.00 64.91 873 GLU A C 1
ATOM 5638 O O . GLU A 1 838 ? 21.999 -9.884 66.861 1.00 74.44 873 GLU A O 1
ATOM 5644 N N . LEU A 1 839 ? 21.787 -8.522 68.683 1.00 60.13 874 LEU A N 1
ATOM 5645 C CA . LEU A 1 839 ? 23.211 -8.133 68.842 1.00 62.52 874 LEU A CA 1
ATOM 5646 C C . LEU A 1 839 ? 23.983 -9.226 69.595 1.00 68.25 874 LEU A C 1
ATOM 5647 O O . LEU A 1 839 ? 25.166 -9.432 69.270 1.00 64.94 874 LEU A O 1
ATOM 5652 N N . GLU A 1 840 ? 23.339 -9.887 70.567 1.00 80.80 875 GLU A N 1
ATOM 5653 C CA . GLU A 1 840 ? 23.938 -10.961 71.409 1.00 89.09 875 GLU A CA 1
ATOM 5654 C C . GLU A 1 840 ? 24.672 -11.930 70.488 1.00 90.22 875 GLU A C 1
ATOM 5655 O O . GLU A 1 840 ? 25.877 -12.138 70.693 1.00 93.95 875 GLU A O 1
ATOM 5661 N N . ASP A 1 841 ? 23.961 -12.453 69.488 1.00 98.94 876 ASP A N 1
ATOM 5662 C CA . ASP A 1 841 ? 24.450 -13.523 68.575 1.00 108.12 876 ASP A CA 1
ATOM 5663 C C . ASP A 1 841 ? 25.627 -13.001 67.737 1.00 105.55 876 ASP A C 1
ATOM 5664 O O . ASP A 1 841 ? 26.358 -13.841 67.173 1.00 101.28 876 ASP A O 1
ATOM 5669 N N . GLY A 1 842 ? 25.809 -11.674 67.674 1.00 101.47 877 GLY A N 1
ATOM 5670 C CA . GLY A 1 842 ? 26.691 -10.986 66.709 1.00 90.14 877 GLY A CA 1
ATOM 5671 C C . GLY A 1 842 ? 25.921 -10.700 65.433 1.00 88.09 877 GLY A C 1
ATOM 5672 O O . GLY A 1 842 ? 25.142 -11.588 65.027 1.00 87.56 877 GLY A O 1
ATOM 5673 N N . VAL A 1 843 ? 26.099 -9.518 64.830 1.00 80.64 878 VAL A N 1
ATOM 5674 C CA . VAL A 1 843 ? 25.251 -9.026 63.695 1.00 80.33 878 VAL A CA 1
ATOM 5675 C C . VAL A 1 843 ? 25.889 -9.417 62.350 1.00 76.18 878 VAL A C 1
ATOM 5676 O O . VAL A 1 843 ? 27.019 -8.997 62.088 1.00 73.28 878 VAL A O 1
ATOM 5680 N N . LYS A 1 844 ? 25.163 -10.188 61.529 1.00 78.27 879 LYS A N 1
ATOM 5681 C CA . LYS A 1 844 ? 25.580 -10.637 60.170 1.00 74.78 879 LYS A CA 1
ATOM 5682 C C . LYS A 1 844 ? 24.542 -10.150 59.151 1.00 70.21 879 LYS A C 1
ATOM 5683 O O . LYS A 1 844 ? 23.685 -10.957 58.748 1.00 66.64 879 LYS A O 1
ATOM 5689 N N . VAL A 1 845 ? 24.615 -8.876 58.759 1.00 67.28 880 VAL A N 1
ATOM 5690 C CA . VAL A 1 845 ? 23.776 -8.289 57.670 1.00 66.39 880 VAL A CA 1
ATOM 5691 C C . VAL A 1 845 ? 24.137 -8.982 56.347 1.00 69.40 880 VAL A C 1
ATOM 5692 O O . VAL A 1 845 ? 25.349 -9.159 56.067 1.00 64.70 880 VAL A O 1
ATOM 5696 N N . ARG A 1 846 ? 23.115 -9.373 55.579 1.00 71.84 881 ARG A N 1
ATOM 5697 C CA . ARG A 1 846 ? 23.255 -10.021 54.249 1.00 75.47 881 ARG A CA 1
ATOM 5698 C C . ARG A 1 846 ? 22.507 -9.187 53.201 1.00 77.73 881 ARG A C 1
ATOM 5699 O O . ARG A 1 846 ? 21.435 -8.626 53.538 1.00 73.85 881 ARG A O 1
ATOM 5707 N N . LEU A 1 847 ? 23.072 -9.091 51.989 1.00 75.38 882 LEU A N 1
ATOM 5708 C CA . LEU A 1 847 ? 22.445 -8.392 50.833 1.00 69.43 882 LEU A CA 1
ATOM 5709 C C . LEU A 1 847 ? 21.259 -9.225 50.335 1.00 63.69 882 LEU A C 1
ATOM 5710 O O . LEU A 1 847 ? 21.343 -10.476 50.361 1.00 49.91 882 LEU A O 1
ATOM 5715 N N . GLU A 1 848 ? 20.174 -8.546 49.955 1.00 63.32 883 GLU A N 1
ATOM 5716 C CA . GLU A 1 848 ? 18.994 -9.187 49.319 1.00 68.08 883 GLU A CA 1
ATOM 5717 C C . GLU A 1 848 ? 19.494 -9.862 48.038 1.00 70.01 883 GLU A C 1
ATOM 5718 O O . GLU A 1 848 ? 20.177 -9.193 47.234 1.00 74.32 883 GLU A O 1
ATOM 5724 N N . ASP A 1 849 ? 19.213 -11.156 47.889 1.00 69.63 884 ASP A N 1
ATOM 5725 C CA . ASP A 1 849 ? 19.602 -11.975 46.709 1.00 65.79 884 ASP A CA 1
ATOM 5726 C C . ASP A 1 849 ? 18.701 -11.622 45.510 1.00 64.59 884 ASP A C 1
ATOM 5727 O O . ASP A 1 849 ? 18.286 -12.551 44.807 1.00 67.55 884 ASP A O 1
ATOM 5732 N N . THR A 1 850 ? 18.398 -10.336 45.279 1.00 62.88 885 THR A N 1
ATOM 5733 C CA . THR A 1 850 ? 17.754 -9.835 44.032 1.00 65.98 885 THR A CA 1
ATOM 5734 C C . THR A 1 850 ? 18.738 -9.930 42.856 1.00 68.12 885 THR A C 1
ATOM 5735 O O . THR A 1 850 ? 19.963 -9.843 43.094 1.00 70.57 885 THR A O 1
ATOM 5739 N N . ASP A 1 851 ? 18.206 -10.068 41.634 1.00 65.96 886 ASP A N 1
ATOM 5740 C CA . ASP A 1 851 ? 18.955 -9.977 40.352 1.00 62.14 886 ASP A CA 1
ATOM 5741 C C . ASP A 1 851 ? 19.565 -8.582 40.237 1.00 60.07 886 ASP A C 1
ATOM 5742 O O . ASP A 1 851 ? 20.624 -8.464 39.620 1.00 65.13 886 ASP A O 1
ATOM 5747 N N . LYS A 1 852 ? 18.917 -7.562 40.799 1.00 62.03 887 LYS A N 1
ATOM 5748 C CA . LYS A 1 852 ? 19.432 -6.166 40.774 1.00 64.93 887 LYS A CA 1
ATOM 5749 C C . LYS A 1 852 ? 20.732 -6.074 41.589 1.00 62.50 887 LYS A C 1
ATOM 5750 O O . LYS A 1 852 ? 21.666 -5.382 41.128 1.00 62.48 887 LYS A O 1
ATOM 5756 N N . VAL A 1 853 ? 20.794 -6.737 42.751 1.00 59.53 888 VAL A N 1
ATOM 5757 C CA . VAL A 1 853 ? 21.972 -6.693 43.672 1.00 58.57 888 VAL A CA 1
ATOM 5758 C C . VAL A 1 853 ? 23.147 -7.394 42.977 1.00 59.99 888 VAL A C 1
ATOM 5759 O O . VAL A 1 853 ? 24.169 -6.723 42.740 1.00 59.93 888 VAL A O 1
ATOM 5763 N N . ASN A 1 854 ? 22.986 -8.672 42.621 1.00 58.78 889 ASN A N 1
ATOM 5764 C CA . ASN A 1 854 ? 24.056 -9.520 42.023 1.00 60.37 889 ASN A CA 1
ATOM 5765 C C . ASN A 1 854 ? 24.600 -8.902 40.727 1.00 62.23 889 ASN A C 1
ATOM 5766 O O . ASN A 1 854 ? 25.798 -9.116 40.430 1.00 62.84 889 ASN A O 1
ATOM 5771 N N . SER A 1 855 ? 23.746 -8.189 39.984 1.00 61.30 890 SER A N 1
ATOM 5772 C CA . SER A 1 855 ? 24.073 -7.510 38.702 1.00 59.28 890 SER A CA 1
ATOM 5773 C C . SER A 1 855 ? 24.951 -6.286 38.963 1.00 55.77 890 SER A C 1
ATOM 5774 O O . SER A 1 855 ? 25.930 -6.070 38.219 1.00 53.51 890 SER A O 1
ATOM 5777 N N . SER A 1 856 ? 24.576 -5.495 39.964 1.00 54.71 891 SER A N 1
ATOM 5778 C CA . SER A 1 856 ? 25.288 -4.254 40.348 1.00 52.68 891 SER A CA 1
ATOM 5779 C C . SER A 1 856 ? 26.754 -4.596 40.636 1.00 51.60 891 SER A C 1
ATOM 5780 O O . SER A 1 856 ? 27.629 -3.882 40.137 1.00 49.83 891 SER A O 1
ATOM 5783 N N . TYR A 1 857 ? 26.999 -5.689 41.364 1.00 50.76 892 TYR A N 1
ATOM 5784 C CA . TYR A 1 857 ? 28.332 -6.055 41.902 1.00 48.01 892 TYR A CA 1
ATOM 5785 C C . TYR A 1 857 ? 29.154 -6.709 40.800 1.00 45.14 892 TYR A C 1
ATOM 5786 O O . TYR A 1 857 ? 30.363 -6.453 40.791 1.00 50.78 892 TYR A O 1
ATOM 5795 N N . LEU A 1 858 ? 28.545 -7.512 39.923 1.00 44.81 893 LEU A N 1
ATOM 5796 C CA . LEU A 1 858 ? 29.282 -8.162 38.800 1.00 44.58 893 LEU A CA 1
ATOM 5797 C C . LEU A 1 858 ? 29.701 -7.077 37.806 1.00 44.60 893 LEU A C 1
ATOM 5798 O O . LEU A 1 858 ? 30.797 -7.166 37.254 1.00 49.95 893 LEU A O 1
ATOM 5803 N N . ARG A 1 859 ? 28.882 -6.046 37.654 1.00 43.62 894 ARG A N 1
ATOM 5804 C CA . ARG A 1 859 ? 29.170 -4.889 36.770 1.00 45.58 894 ARG A CA 1
ATOM 5805 C C . ARG A 1 859 ? 30.375 -4.097 37.295 1.00 48.66 894 ARG A C 1
ATOM 5806 O O . ARG A 1 859 ? 31.116 -3.536 36.459 1.00 52.31 894 ARG A O 1
ATOM 5814 N N . LYS A 1 860 ? 30.557 -4.029 38.620 1.00 54.11 895 LYS A N 1
ATOM 5815 C CA . LYS A 1 860 ? 31.631 -3.217 39.270 1.00 56.41 895 LYS A CA 1
ATOM 5816 C C . LYS A 1 860 ? 32.925 -4.042 39.293 1.00 57.55 895 LYS A C 1
ATOM 5817 O O . LYS A 1 860 ? 34.027 -3.438 39.185 1.00 59.81 895 LYS A O 1
ATOM 5823 N N . ALA A 1 861 ? 32.787 -5.370 39.349 1.00 51.59 896 ALA A N 1
ATOM 5824 C CA . ALA A 1 861 ? 33.882 -6.338 39.111 1.00 49.55 896 ALA A CA 1
ATOM 5825 C C . ALA A 1 861 ? 34.361 -6.235 37.652 1.00 47.80 896 ALA A C 1
ATOM 5826 O O . ALA A 1 861 ? 35.573 -6.300 37.441 1.00 50.36 896 ALA A O 1
ATOM 5828 N N . ILE A 1 862 ? 33.451 -6.080 36.681 1.00 43.61 897 ILE A N 1
ATOM 5829 C CA . ILE A 1 862 ? 33.803 -5.952 35.233 1.00 41.13 897 ILE A CA 1
ATOM 5830 C C . ILE A 1 862 ? 34.669 -4.702 35.044 1.00 42.46 897 ILE A C 1
ATOM 5831 O O . ILE A 1 862 ? 35.739 -4.830 34.428 1.00 43.29 897 ILE A O 1
ATOM 5836 N N . LYS A 1 863 ? 34.220 -3.553 35.564 1.00 44.34 898 LYS A N 1
ATOM 5837 C CA . LYS A 1 863 ? 34.890 -2.231 35.406 1.00 45.71 898 LYS A CA 1
ATOM 5838 C C . LYS A 1 863 ? 36.252 -2.228 36.117 1.00 44.07 898 LYS A C 1
ATOM 5839 O O . LYS A 1 863 ? 37.159 -1.531 35.664 1.00 43.04 898 LYS A O 1
ATOM 5845 N N . GLU A 1 864 ? 36.403 -2.987 37.197 1.00 46.83 899 GLU A N 1
ATOM 5846 C CA . GLU A 1 864 ? 37.683 -3.054 37.947 1.00 48.71 899 GLU A CA 1
ATOM 5847 C C . GLU A 1 864 ? 38.703 -3.872 37.143 1.00 48.05 899 GLU A C 1
ATOM 5848 O O . GLU A 1 864 ? 39.835 -3.396 36.966 1.00 52.69 899 GLU A O 1
ATOM 5854 N N . LEU A 1 865 ? 38.293 -5.046 36.659 1.00 45.61 900 LEU A N 1
ATOM 5855 C CA . LEU A 1 865 ? 39.148 -6.029 35.944 1.00 42.44 900 LEU A CA 1
ATOM 5856 C C . LEU A 1 865 ? 39.357 -5.573 34.487 1.00 45.37 900 LEU A C 1
ATOM 5857 O O . LEU A 1 865 ? 40.365 -5.985 33.879 1.00 47.03 900 LEU A O 1
ATOM 5862 N N . ASN A 1 866 ? 38.451 -4.761 33.931 1.00 42.76 901 ASN A N 1
ATOM 5863 C CA . ASN A 1 866 ? 38.686 -4.032 32.658 1.00 42.92 901 ASN A CA 1
ATOM 5864 C C . ASN A 1 866 ? 38.478 -2.550 32.929 1.00 44.39 901 ASN A C 1
ATOM 5865 O O . ASN A 1 866 ? 37.374 -2.032 32.837 1.00 46.42 901 ASN A O 1
ATOM 5870 N N . PRO A 1 867 ? 39.542 -1.807 33.274 1.00 50.45 902 PRO A N 1
ATOM 5871 C CA . PRO A 1 867 ? 39.376 -0.450 33.780 1.00 50.92 902 PRO A CA 1
ATOM 5872 C C . PRO A 1 867 ? 39.011 0.577 32.696 1.00 53.48 902 PRO A C 1
ATOM 5873 O O . PRO A 1 867 ? 38.673 1.691 33.067 1.00 59.28 902 PRO A O 1
ATOM 5877 N N . LYS A 1 868 ? 39.044 0.199 31.413 1.00 52.33 903 LYS A N 1
ATOM 5878 C CA . LYS A 1 868 ? 38.689 1.130 30.309 1.00 52.03 903 LYS A CA 1
ATOM 5879 C C . LYS A 1 868 ? 37.256 0.866 29.791 1.00 50.14 903 LYS A C 1
ATOM 5880 O O . LYS A 1 868 ? 36.699 1.803 29.213 1.00 58.96 903 LYS A O 1
ATOM 5886 N N . ILE A 1 869 ? 36.634 -0.300 30.013 1.00 43.95 904 ILE A N 1
ATOM 5887 C CA . ILE A 1 869 ? 35.250 -0.577 29.511 1.00 42.77 904 ILE A CA 1
ATOM 5888 C C . ILE A 1 869 ? 34.257 0.429 30.113 1.00 44.45 904 ILE A C 1
ATOM 5889 O O . ILE A 1 869 ? 34.347 0.687 31.322 1.00 48.09 904 ILE A O 1
ATOM 5894 N N . THR A 1 870 ? 33.331 0.937 29.287 1.00 44.57 905 THR A N 1
ATOM 5895 C CA . THR A 1 870 ? 32.242 1.891 29.639 1.00 43.55 905 THR A CA 1
ATOM 5896 C C . THR A 1 870 ? 30.928 1.133 29.876 1.00 42.46 905 THR A C 1
ATOM 5897 O O . THR A 1 870 ? 30.908 -0.077 29.687 1.00 41.10 905 THR A O 1
ATOM 5901 N N . ASP A 1 871 ? 29.853 1.838 30.235 1.00 46.75 906 ASP A N 1
ATOM 5902 C CA . ASP A 1 871 ? 28.520 1.234 30.504 1.00 49.49 906 ASP A CA 1
ATOM 5903 C C . ASP A 1 871 ? 27.867 0.857 29.169 1.00 48.03 906 ASP A C 1
ATOM 5904 O O . ASP A 1 871 ? 27.254 -0.233 29.102 1.00 46.50 906 ASP A O 1
ATOM 5909 N N . ASP A 1 872 ? 28.000 1.710 28.147 1.00 49.39 907 ASP A N 1
ATOM 5910 C CA . ASP A 1 872 ? 27.401 1.478 26.802 1.00 49.86 907 ASP A CA 1
ATOM 5911 C C . ASP A 1 872 ? 28.013 0.211 26.208 1.00 47.11 907 ASP A C 1
ATOM 5912 O O . ASP A 1 872 ? 27.274 -0.587 25.591 1.00 46.62 907 ASP A O 1
ATOM 5917 N N . GLN A 1 873 ? 29.314 0.029 26.411 1.00 44.69 908 GLN A N 1
ATOM 5918 C CA . GLN A 1 873 ? 30.067 -1.110 25.834 1.00 44.92 908 GLN A CA 1
ATOM 5919 C C . GLN A 1 873 ? 29.597 -2.412 26.489 1.00 45.10 908 GLN A C 1
ATOM 5920 O O . GLN A 1 873 ? 29.491 -3.430 25.778 1.00 43.34 908 GLN A O 1
ATOM 5926 N N . ILE A 1 874 ? 29.328 -2.368 27.795 1.00 45.55 909 ILE A N 1
ATOM 5927 C CA . ILE A 1 874 ? 28.771 -3.509 28.577 1.00 44.63 909 ILE A CA 1
ATOM 5928 C C . ILE A 1 874 ? 27.356 -3.811 28.057 1.00 44.25 909 ILE A C 1
ATOM 5929 O O . ILE A 1 874 ? 27.039 -5.014 27.869 1.00 42.22 909 ILE A O 1
ATOM 5934 N N . ASP A 1 875 ? 26.570 -2.760 27.783 1.00 42.60 910 ASP A N 1
ATOM 5935 C CA . ASP A 1 875 ? 25.129 -2.848 27.417 1.00 43.21 910 ASP A CA 1
ATOM 5936 C C . ASP A 1 875 ? 24.940 -3.035 25.906 1.00 44.96 910 ASP A C 1
ATOM 5937 O O . ASP A 1 875 ? 23.770 -3.060 25.463 1.00 45.33 910 ASP A O 1
ATOM 5942 N N . ARG A 1 876 ? 26.021 -3.196 25.138 1.00 44.62 911 ARG A N 1
ATOM 5943 C CA . ARG A 1 876 ? 25.962 -3.053 23.661 1.00 42.99 911 ARG A CA 1
ATOM 5944 C C . ARG A 1 876 ? 25.167 -4.212 23.065 1.00 41.98 911 ARG A C 1
ATOM 5945 O O . ARG A 1 876 ? 24.624 -4.034 21.986 1.00 48.88 911 ARG A O 1
ATOM 5953 N N . PHE A 1 877 ? 25.086 -5.346 23.746 1.00 42.95 912 PHE A N 1
ATOM 5954 C CA . PHE A 1 877 ? 24.418 -6.569 23.221 1.00 41.94 912 PHE A CA 1
ATOM 5955 C C . PHE A 1 877 ? 22.894 -6.476 23.391 1.00 42.30 912 PHE A C 1
ATOM 5956 O O . PHE A 1 877 ? 22.188 -7.258 22.749 1.00 41.50 912 PHE A O 1
ATOM 5964 N N . LYS A 1 878 ? 22.402 -5.552 24.221 1.00 43.54 913 LYS A N 1
ATOM 5965 C CA . LYS A 1 878 ? 20.944 -5.322 24.416 1.00 44.50 913 LYS A CA 1
ATOM 5966 C C . LYS A 1 878 ? 20.346 -4.728 23.135 1.00 44.60 913 LYS A C 1
ATOM 5967 O O . LYS A 1 878 ? 21.079 -4.015 22.427 1.00 40.85 913 LYS A O 1
ATOM 5973 N N . GLN A 1 879 ? 19.065 -5.012 22.871 1.00 48.82 914 GLN A N 1
ATOM 5974 C CA . GLN A 1 879 ? 18.254 -4.400 21.782 1.00 51.38 914 GLN A CA 1
ATOM 5975 C C . GLN A 1 879 ? 17.925 -2.953 22.162 1.00 49.67 914 GLN A C 1
ATOM 5976 O O . GLN A 1 879 ? 17.577 -2.712 23.337 1.00 45.16 914 GLN A O 1
ATOM 5982 N N . ASP A 1 880 ? 18.070 -2.024 21.213 1.00 51.16 915 ASP A N 1
ATOM 5983 C CA . ASP A 1 880 ? 17.610 -0.615 21.346 1.00 52.92 915 ASP A CA 1
ATOM 5984 C C . ASP A 1 880 ? 16.077 -0.624 21.403 1.00 55.41 915 ASP A C 1
ATOM 5985 O O . ASP A 1 880 ? 15.467 -1.538 20.802 1.00 52.35 915 ASP A O 1
ATOM 5990 N N . TYR A 1 881 ? 15.475 0.338 22.111 1.00 57.35 916 TYR A N 1
ATOM 5991 C CA . TYR A 1 881 ? 14.011 0.606 22.065 1.00 57.48 916 TYR A CA 1
ATOM 5992 C C . TYR A 1 881 ? 13.607 0.797 20.602 1.00 56.92 916 TYR A C 1
ATOM 5993 O O . TYR A 1 881 ? 12.556 0.282 20.160 1.00 60.04 916 TYR A O 1
ATOM 6002 N N . GLY A 1 882 ? 14.463 1.500 19.862 1.00 56.17 917 GLY A N 1
ATOM 6003 C CA . GLY A 1 882 ? 14.363 1.634 18.398 1.00 53.57 917 GLY A CA 1
ATOM 6004 C C . GLY A 1 882 ? 13.453 2.779 18.011 1.00 50.10 917 GLY A C 1
ATOM 6005 O O . GLY A 1 882 ? 13.351 3.752 18.790 1.00 49.52 917 GLY A O 1
ATOM 6006 N N . SER A 1 883 ? 12.816 2.668 16.847 1.00 46.76 918 SER A N 1
ATOM 6007 C CA . SER A 1 883 ? 12.032 3.765 16.233 1.00 46.97 918 SER A CA 1
ATOM 6008 C C . SER A 1 883 ? 10.580 3.341 16.020 1.00 48.12 918 SER A C 1
ATOM 6009 O O . SER A 1 883 ? 10.304 2.140 15.977 1.00 53.69 918 SER A O 1
ATOM 6012 N N . PHE A 1 884 ? 9.677 4.310 15.920 1.00 48.20 919 PHE A N 1
ATOM 6013 C CA . PHE A 1 884 ? 8.237 4.055 15.668 1.00 48.94 919 PHE A CA 1
ATOM 6014 C C . PHE A 1 884 ? 7.678 5.178 14.804 1.00 48.56 919 PHE A C 1
ATOM 6015 O O . PHE A 1 884 ? 8.238 6.288 14.774 1.00 48.11 919 PHE A O 1
ATOM 6023 N N . THR A 1 885 ? 6.588 4.878 14.114 1.00 48.12 920 THR A N 1
ATOM 6024 C CA . THR A 1 885 ? 5.937 5.822 13.183 1.00 49.64 920 THR A CA 1
ATOM 6025 C C . THR A 1 885 ? 4.435 5.733 13.412 1.00 45.80 920 THR A C 1
ATOM 6026 O O . THR A 1 885 ? 3.907 4.617 13.358 1.00 47.29 920 THR A O 1
ATOM 6030 N N . TRP A 1 886 ? 3.813 6.863 13.734 1.00 42.84 921 TRP A N 1
ATOM 6031 C CA . TRP A 1 886 ? 2.345 7.062 13.671 1.00 39.05 921 TRP A CA 1
ATOM 6032 C C . TRP A 1 886 ? 2.036 7.814 12.381 1.00 39.89 921 TRP A C 1
ATOM 6033 O O . TRP A 1 886 ? 2.864 8.652 11.971 1.00 44.38 921 TRP A O 1
ATOM 6044 N N . THR A 1 887 ? 0.874 7.560 11.791 1.00 39.61 922 THR A N 1
ATOM 6045 C CA . THR A 1 887 ? 0.153 8.518 10.912 1.00 38.65 922 THR A CA 1
ATOM 6046 C C . THR A 1 887 ? -1.218 8.671 11.559 1.00 37.08 922 THR A C 1
ATOM 6047 O O . THR A 1 887 ? -1.733 7.659 12.075 1.00 37.59 922 THR A O 1
ATOM 6051 N N . VAL A 1 888 ? -1.739 9.891 11.630 1.00 38.16 923 VAL A N 1
ATOM 6052 C CA . VAL A 1 888 ? -3.157 10.153 12.029 1.00 38.96 923 VAL A CA 1
ATOM 6053 C C . VAL A 1 888 ? -3.767 11.041 10.949 1.00 44.68 923 VAL A C 1
ATOM 6054 O O . VAL A 1 888 ? -3.061 11.942 10.442 1.00 51.96 923 VAL A O 1
ATOM 6058 N N . ALA A 1 889 ? -5.020 10.774 10.588 1.00 48.57 924 ALA A N 1
ATOM 6059 C CA . ALA A 1 889 ? -5.725 11.503 9.514 1.00 48.79 924 ALA A CA 1
ATOM 6060 C C . ALA A 1 889 ? -7.204 11.593 9.839 1.00 47.16 924 ALA A C 1
ATOM 6061 O O . ALA A 1 889 ? -7.685 10.720 10.577 1.00 47.92 924 ALA A O 1
ATOM 6063 N N . PHE A 1 890 ? -7.860 12.633 9.325 1.00 47.71 925 PHE A N 1
ATOM 6064 C CA . PHE A 1 890 ? -9.329 12.668 9.107 1.00 48.95 925 PHE A CA 1
ATOM 6065 C C . PHE A 1 890 ? -9.605 13.204 7.702 1.00 51.13 925 PHE A C 1
ATOM 6066 O O . PHE A 1 890 ? -8.708 13.815 7.112 1.00 55.16 925 PHE A O 1
ATOM 6074 N N . ALA A 1 891 ? -10.787 12.918 7.156 1.00 52.58 926 ALA A N 1
ATOM 6075 C CA . ALA A 1 891 ? -11.147 13.237 5.754 1.00 53.94 926 ALA A CA 1
ATOM 6076 C C . ALA A 1 891 ? -12.658 13.124 5.571 1.00 57.88 926 ALA A C 1
ATOM 6077 O O . ALA A 1 891 ? -13.323 12.481 6.380 1.00 57.27 926 ALA A O 1
ATOM 6079 N N . PRO A 1 892 ? -13.260 13.825 4.579 1.00 63.94 927 PRO A N 1
ATOM 6080 C CA . PRO A 1 892 ? -12.589 14.903 3.854 1.00 60.36 927 PRO A CA 1
ATOM 6081 C C . PRO A 1 892 ? -12.405 16.072 4.828 1.00 56.60 927 PRO A C 1
ATOM 6082 O O . PRO A 1 892 ? -13.286 16.286 5.632 1.00 54.32 927 PRO A O 1
ATOM 6086 N N . ALA A 1 893 ? -11.270 16.762 4.744 1.00 51.53 928 ALA A N 1
ATOM 6087 C CA . ALA A 1 893 ? -10.734 17.626 5.819 1.00 52.87 928 ALA A CA 1
ATOM 6088 C C . ALA A 1 893 ? -11.703 18.776 6.130 1.00 55.62 928 ALA A C 1
ATOM 6089 O O . ALA A 1 893 ? -11.742 19.213 7.292 1.00 54.10 928 ALA A O 1
ATOM 6091 N N . ASP A 1 894 ? -12.476 19.237 5.145 1.00 60.51 929 ASP A N 1
ATOM 6092 C CA . ASP A 1 894 ? -13.321 20.455 5.278 1.00 65.84 929 ASP A CA 1
ATOM 6093 C C . ASP A 1 894 ? -14.688 20.092 5.866 1.00 63.18 929 ASP A C 1
ATOM 6094 O O . ASP A 1 894 ? -15.337 20.992 6.427 1.00 65.65 929 ASP A O 1
ATOM 6099 N N . ASP A 1 895 ? -15.097 18.827 5.758 1.00 62.25 930 ASP A N 1
ATOM 6100 C CA . ASP A 1 895 ? -16.336 18.290 6.386 1.00 66.38 930 ASP A CA 1
ATOM 6101 C C . ASP A 1 895 ? -16.090 16.830 6.765 1.00 57.93 930 ASP A C 1
ATOM 6102 O O . ASP A 1 895 ? -16.489 15.937 6.023 1.00 51.16 930 ASP A O 1
ATOM 6107 N N . PRO A 1 896 ? -15.364 16.549 7.878 1.00 54.27 931 PRO A N 1
ATOM 6108 C CA . PRO A 1 896 ? -14.823 15.212 8.132 1.00 53.89 931 PRO A CA 1
ATOM 6109 C C . PRO A 1 896 ? -15.883 14.168 8.500 1.00 51.27 931 PRO A C 1
ATOM 6110 O O . PRO A 1 896 ? -16.765 14.482 9.261 1.00 47.59 931 PRO A O 1
ATOM 6114 N N . GLU A 1 897 ? -15.752 12.973 7.918 1.00 53.33 932 GLU A N 1
ATOM 6115 C CA . GLU A 1 897 ? -16.582 11.775 8.216 1.00 57.93 932 GLU A CA 1
ATOM 6116 C C . GLU A 1 897 ? -15.779 10.803 9.094 1.00 55.75 932 GLU A C 1
ATOM 6117 O O . GLU A 1 897 ? -16.299 10.413 10.157 1.00 58.49 932 GLU A O 1
ATOM 6123 N N . ILE A 1 898 ? -14.556 10.459 8.675 1.00 50.28 933 ILE A N 1
ATOM 6124 C CA . ILE A 1 898 ? -13.716 9.363 9.255 1.00 48.55 933 ILE A CA 1
ATOM 6125 C C . ILE A 1 898 ? -12.389 9.927 9.779 1.00 44.06 933 ILE A C 1
ATOM 6126 O O . ILE A 1 898 ? -11.772 10.757 9.074 1.00 44.23 933 ILE A O 1
ATOM 6131 N N . ALA A 1 899 ? -11.944 9.455 10.946 1.00 38.18 934 ALA A N 1
ATOM 6132 C CA . ALA A 1 899 ? -10.550 9.616 11.425 1.00 35.73 934 ALA A CA 1
ATOM 6133 C C . ALA A 1 899 ? -9.866 8.254 11.390 1.00 35.21 934 ALA A C 1
ATOM 6134 O O . ALA A 1 899 ? -10.510 7.270 11.728 1.00 42.24 934 ALA A O 1
ATOM 6136 N N . VAL A 1 900 ? -8.608 8.206 10.982 1.00 34.84 935 VAL A N 1
ATOM 6137 C CA . VAL A 1 900 ? -7.805 6.955 10.949 1.00 35.39 935 VAL A CA 1
ATOM 6138 C C . VAL A 1 900 ? -6.531 7.198 11.754 1.00 35.54 935 VAL A C 1
ATOM 6139 O O . VAL A 1 900 ? -5.941 8.278 11.626 1.00 35.32 935 VAL A O 1
ATOM 6143 N N . VAL A 1 901 ? -6.155 6.222 12.572 1.00 37.09 936 VAL A N 1
ATOM 6144 C CA . VAL A 1 901 ? -4.922 6.243 13.403 1.00 37.32 936 VAL A CA 1
ATOM 6145 C C . VAL A 1 901 ? -4.205 4.916 13.188 1.00 38.84 936 VAL A C 1
ATOM 6146 O O . VAL A 1 901 ? -4.850 3.855 13.334 1.00 42.62 936 VAL A O 1
ATOM 6150 N N . CYS A 1 902 ? -2.928 4.989 12.829 1.00 38.73 937 CYS A N 1
ATOM 6151 C CA . CYS A 1 902 ? -2.090 3.821 12.474 1.00 39.63 937 CYS A CA 1
ATOM 6152 C C . CYS A 1 902 ? -0.734 3.979 13.144 1.00 38.18 937 CYS A C 1
ATOM 6153 O O . CYS A 1 902 ? -0.081 4.983 12.880 1.00 40.56 937 CYS A O 1
ATOM 6156 N N . VAL A 1 903 ? -0.343 3.028 13.981 1.00 40.10 938 VAL A N 1
ATOM 6157 C CA . VAL A 1 903 ? 1.006 3.026 14.620 1.00 42.63 938 VAL A CA 1
ATOM 6158 C C . VAL A 1 903 ? 1.756 1.784 14.131 1.00 42.60 938 VAL A C 1
ATOM 6159 O O . VAL A 1 903 ? 1.140 0.691 14.026 1.00 41.95 938 VAL A O 1
ATOM 6163 N N . ILE A 1 904 ? 3.025 1.983 13.786 1.00 41.31 939 ILE A N 1
ATOM 6164 C CA . ILE A 1 904 ? 3.984 0.896 13.455 1.00 43.21 939 ILE A CA 1
ATOM 6165 C C . ILE A 1 904 ? 5.111 0.966 14.474 1.00 41.56 939 ILE A C 1
ATOM 6166 O O . ILE A 1 904 ? 6.028 1.762 14.323 1.00 43.36 939 ILE A O 1
ATOM 6171 N N . PRO A 1 905 ? 5.078 0.153 15.548 1.00 43.65 940 PRO A N 1
ATOM 6172 C CA . PRO A 1 905 ? 6.183 0.124 16.498 1.00 49.53 940 PRO A CA 1
ATOM 6173 C C . PRO A 1 905 ? 7.404 -0.501 15.813 1.00 57.84 940 PRO A C 1
ATOM 6174 O O . PRO A 1 905 ? 7.211 -1.370 14.959 1.00 64.34 940 PRO A O 1
ATOM 6178 N N . GLN A 1 906 ? 8.607 -0.057 16.188 1.00 57.28 941 GLN A N 1
ATOM 6179 C CA . GLN A 1 906 ? 9.877 -0.559 15.602 1.00 58.85 941 GLN A CA 1
ATOM 6180 C C . GLN A 1 906 ? 9.865 -0.225 14.107 1.00 58.02 941 GLN A C 1
ATOM 6181 O O . GLN A 1 906 ? 10.328 -1.053 13.324 1.00 63.71 941 GLN A O 1
ATOM 6187 N N . GLY A 1 907 ? 9.334 0.947 13.746 1.00 58.23 942 GLY A N 1
ATOM 6188 C CA . GLY A 1 907 ? 9.171 1.408 12.353 1.00 57.12 942 GLY A CA 1
ATOM 6189 C C . GLY A 1 907 ? 10.156 2.509 11.998 1.00 57.06 942 GLY A C 1
ATOM 6190 O O . GLY A 1 907 ? 10.119 3.569 12.651 1.00 51.93 942 GLY A O 1
ATOM 6191 N N . ASP A 1 908 ? 10.977 2.259 10.974 1.00 59.15 943 ASP A N 1
ATOM 6192 C CA . ASP A 1 908 ? 12.107 3.110 10.510 1.00 58.90 943 ASP A CA 1
ATOM 6193 C C . ASP A 1 908 ? 11.605 4.339 9.744 1.00 57.11 943 ASP A C 1
ATOM 6194 O O . ASP A 1 908 ? 12.300 5.380 9.780 1.00 60.31 943 ASP A O 1
ATOM 6199 N N . SER A 1 909 ? 10.491 4.188 9.018 1.00 52.08 944 SER A N 1
ATOM 6200 C CA . SER A 1 909 ? 10.017 5.103 7.948 1.00 49.21 944 SER A CA 1
ATOM 6201 C C . SER A 1 909 ? 8.543 5.462 8.146 1.00 48.01 944 SER A C 1
ATOM 6202 O O . SER A 1 909 ? 7.758 4.573 8.475 1.00 50.52 944 SER A O 1
ATOM 6205 N N . SER A 1 910 ? 8.177 6.708 7.863 1.00 47.71 945 SER A N 1
ATOM 6206 C CA . SER A 1 910 ? 6.773 7.204 7.876 1.00 49.32 945 SER A CA 1
ATOM 6207 C C . SER A 1 910 ? 5.899 6.468 6.840 1.00 48.90 945 SER A C 1
ATOM 6208 O O . SER A 1 910 ? 4.658 6.441 7.000 1.00 46.88 945 SER A O 1
ATOM 6211 N N . VAL A 1 911 ? 6.504 5.884 5.808 1.00 50.30 946 VAL A N 1
ATOM 6212 C CA . VAL A 1 911 ? 5.774 5.135 4.740 1.00 52.32 946 VAL A CA 1
ATOM 6213 C C . VAL A 1 911 ? 4.982 3.983 5.374 1.00 54.14 946 VAL A C 1
ATOM 6214 O O . VAL A 1 911 ? 3.826 3.720 4.936 1.00 56.61 946 VAL A O 1
ATOM 6218 N N . PHE A 1 912 ? 5.568 3.306 6.358 1.00 50.65 947 PHE A N 1
ATOM 6219 C CA . PHE A 1 912 ? 4.967 2.088 6.957 1.00 51.16 947 PHE A CA 1
ATOM 6220 C C . PHE A 1 912 ? 3.593 2.436 7.545 1.00 45.83 947 PHE A C 1
ATOM 6221 O O . PHE A 1 912 ? 2.644 1.659 7.344 1.00 49.76 947 PHE A O 1
ATOM 6229 N N . SER A 1 913 ? 3.476 3.599 8.183 1.00 40.80 948 SER A N 1
ATOM 6230 C CA . SER A 1 913 ? 2.228 4.093 8.815 1.00 42.90 948 SER A CA 1
ATOM 6231 C C . SER A 1 913 ? 1.374 4.918 7.833 1.00 44.11 948 SER A C 1
ATOM 6232 O O . SER A 1 913 ? 0.161 5.037 8.091 1.00 45.14 948 SER A O 1
ATOM 6235 N N . LEU A 1 914 ? 1.956 5.468 6.758 1.00 45.00 949 LEU A N 1
ATOM 6236 C CA . LEU A 1 914 ? 1.228 6.328 5.776 1.00 47.72 949 LEU A CA 1
ATOM 6237 C C . LEU A 1 914 ? 0.331 5.500 4.845 1.00 48.76 949 LEU A C 1
ATOM 6238 O O . LEU A 1 914 ? -0.779 5.961 4.527 1.00 51.59 949 LEU A O 1
ATOM 6243 N N . LEU A 1 915 ? 0.810 4.359 4.361 1.00 47.70 950 LEU A N 1
ATOM 6244 C CA . LEU A 1 915 ? 0.150 3.653 3.234 1.00 51.57 950 LEU A CA 1
ATOM 6245 C C . LEU A 1 915 ? -1.081 2.902 3.720 1.00 50.29 950 LEU A C 1
ATOM 6246 O O . LEU A 1 915 ? -2.101 2.907 3.034 1.00 56.03 950 LEU A O 1
ATOM 6251 N N . PRO A 1 916 ? -1.047 2.225 4.890 1.00 52.28 951 PRO A N 1
ATOM 6252 C CA . PRO A 1 916 ? -2.252 1.577 5.413 1.00 48.67 951 PRO A CA 1
ATOM 6253 C C . PRO A 1 916 ? -3.380 2.596 5.616 1.00 48.37 951 PRO A C 1
ATOM 6254 O O . PRO A 1 916 ? -4.510 2.281 5.317 1.00 52.37 951 PRO A O 1
ATOM 6258 N N . THR A 1 917 ? -3.039 3.798 6.085 1.00 46.82 952 THR A N 1
ATOM 6259 C CA . THR A 1 917 ? -3.992 4.917 6.313 1.00 43.72 952 THR A CA 1
ATOM 6260 C C . THR A 1 917 ? -4.629 5.323 4.979 1.00 46.69 952 THR A C 1
ATOM 6261 O O . THR A 1 917 ? -5.861 5.529 4.936 1.00 48.87 952 THR A O 1
ATOM 6265 N N . ARG A 1 918 ? -3.823 5.440 3.925 1.00 46.74 953 ARG A N 1
ATOM 6266 C CA . ARG A 1 918 ? -4.322 5.846 2.589 1.00 47.63 953 ARG A CA 1
ATOM 6267 C C . ARG A 1 918 ? -5.309 4.777 2.102 1.00 42.45 953 ARG A C 1
ATOM 6268 O O . ARG A 1 918 ? -6.433 5.128 1.765 1.00 42.08 953 ARG A O 1
ATOM 6276 N N . GLU A 1 919 ? -4.915 3.511 2.096 1.00 41.73 954 GLU A N 1
ATOM 6277 C CA . GLU A 1 919 ? -5.787 2.403 1.622 1.00 47.97 954 GLU A CA 1
ATOM 6278 C C . GLU A 1 919 ? -7.179 2.495 2.261 1.00 50.69 954 GLU A C 1
ATOM 6279 O O . GLU A 1 919 ? -8.199 2.340 1.547 1.00 47.93 954 GLU A O 1
ATOM 6285 N N . VAL A 1 920 ? -7.209 2.743 3.568 1.00 52.36 955 VAL A N 1
ATOM 6286 C CA . VAL A 1 920 ? -8.450 2.696 4.381 1.00 46.81 955 VAL A CA 1
ATOM 6287 C C . VAL A 1 920 ? -9.290 3.939 4.080 1.00 45.64 955 VAL A C 1
ATOM 6288 O O . VAL A 1 920 ? -10.500 3.778 3.909 1.00 50.39 955 VAL A O 1
ATOM 6292 N N . ILE A 1 921 ? -8.680 5.121 3.999 1.00 44.07 956 ILE A N 1
ATOM 6293 C CA . ILE A 1 921 ? -9.406 6.389 3.680 1.00 43.99 956 ILE A CA 1
ATOM 6294 C C . ILE A 1 921 ? -9.943 6.303 2.248 1.00 44.79 956 ILE A C 1
ATOM 6295 O O . ILE A 1 921 ? -11.078 6.738 1.994 1.00 48.04 956 ILE A O 1
ATOM 6300 N N . GLY A 1 922 ? -9.138 5.786 1.329 1.00 44.75 957 GLY A N 1
ATOM 6301 C CA . GLY A 1 922 ? -9.567 5.599 -0.063 1.00 45.64 957 GLY A CA 1
ATOM 6302 C C . GLY A 1 922 ? -10.751 4.656 -0.121 1.00 45.75 957 GLY A C 1
ATOM 6303 O O . GLY A 1 922 ? -11.796 5.042 -0.669 1.00 49.48 957 GLY A O 1
ATOM 6304 N N . THR A 1 923 ? -10.613 3.464 0.454 1.00 42.27 958 THR A N 1
ATOM 6305 C CA . THR A 1 923 ? -11.719 2.482 0.514 1.00 38.62 958 THR A CA 1
ATOM 6306 C C . THR A 1 923 ? -12.972 3.154 1.069 1.00 41.63 958 THR A C 1
ATOM 6307 O O . THR A 1 923 ? -14.033 3.022 0.445 1.00 44.39 958 THR A O 1
ATOM 6311 N N . TYR A 1 924 ? -12.855 3.854 2.197 1.00 45.59 959 TYR A N 1
ATOM 6312 C CA . TYR A 1 924 ? -14.033 4.373 2.940 1.00 48.75 959 TYR A CA 1
ATOM 6313 C C . TYR A 1 924 ? -14.745 5.413 2.063 1.00 50.80 959 TYR A C 1
ATOM 6314 O O . TYR A 1 924 ? -15.997 5.360 1.973 1.00 47.69 959 TYR A O 1
ATOM 6323 N N . MET A 1 925 ? -13.961 6.293 1.424 1.00 53.49 960 MET A N 1
ATOM 6324 C CA . MET A 1 925 ? -14.447 7.447 0.617 1.00 54.58 960 MET A CA 1
ATOM 6325 C C . MET A 1 925 ? -14.890 6.990 -0.784 1.00 53.87 960 MET A C 1
ATOM 6326 O O . MET A 1 925 ? -15.287 7.857 -1.575 1.00 58.28 960 MET A O 1
ATOM 6331 N N . GLY A 1 926 ? -14.822 5.695 -1.096 1.00 53.46 961 GLY A N 1
ATOM 6332 C CA . GLY A 1 926 ? -15.507 5.116 -2.269 1.00 60.47 961 GLY A CA 1
ATOM 6333 C C . GLY A 1 926 ? -14.585 4.853 -3.450 1.00 60.41 961 GLY A C 1
ATOM 6334 O O . GLY A 1 926 ? -15.014 4.143 -4.383 1.00 61.72 961 GLY A O 1
ATOM 6335 N N . LEU A 1 927 ? -13.365 5.383 -3.415 1.00 59.13 962 LEU A N 1
ATOM 6336 C CA . LEU A 1 927 ? -12.318 5.099 -4.430 1.00 61.17 962 LEU A CA 1
ATOM 6337 C C . LEU A 1 927 ? -11.935 3.617 -4.338 1.00 62.69 962 LEU A C 1
ATOM 6338 O O . LEU A 1 927 ? -12.113 2.897 -5.309 1.00 68.68 962 LEU A O 1
#

Nearest PDB structures (foldseek):
  7rcx-assembly1_A  TM=1.001E+00  e=0.000E+00  Clostridioides difficile R20291
  7rcw-assembly1_A  TM=8.798E-01  e=0.000E+00  Clostridioides difficile R20291
  7rcy-assembly1_A  TM=8.035E-01  e=0.000E+00  Clostridioides difficile R20291
  8zpc-assembly1_B  TM=7.946E-01  e=1.131E-29  Acinetobacter baumannii
  4bl2-assembly1_A  TM=7.473E-01  e=4.441E-20  Staphylococcus aureus

Radius of gyration: 31.1 Å; Cα contacts (8 Å, |Δi|>4): 1540; chains: 1; bounding box: 84×98×85 Å

Foldseek 3Di:
DAFAFEAAQVRHTQKHKDKAWFKWFALVQQCDDCVVVCSCLLVLQLCLLVLQVVLPFDWFFPPQWDDDPNDTDGVLLCCQCVVLVVLQAQSDPFLCVSVLVSLVVCVVPVPDDPVLSVPQCVVVVVVSVVVPDPRQADRPVSGGPSQVVQVVLLVVQDDDGVVSLVSVLCGPQQHDPNPDDSVSSSSSCSRSVCSVPCDVDHPGTGTTGIHHDPVSQCCVVVCPPPSRRTDTDMDMWIAGVVFQQVPQQVAAWAFDPPVCVVVQVVVPHDRPDTAGDFHQRHLCRVQRVFAPWAVDTDHTWGHWHFYWNEDSLLSVLLQVLQVQLQCCQQVNQKDDAPFDIDGHDNPQPPLQKKWKWKAFLQAQRTHYTYIPPAGTSRPRRRNDDADPCVDDGRNDRLQFAVWDLQFQLLLLLLLLLLVLFPDDQQPKDQWQQWADPDVDIDGHPCCVPVSDTLGIHGNLSCQQAVGLQVLLCSQCCARGVPRDHHPGHHHLVSSLVSCVLLPQQHHQQCVSRGPGDFDHSDDLQCQQCVVVVVVVVVVCCSNGQDSVSSSLVSRSHDPRIGHNSSSLQSLSCLQNLAWRHRHGGTAWTATPVRDIDGPSVPTDGHGRPGPDSCSSVVLLSSQQSNQQPGQLVVQRNSPPFRKRKGKDKDFDDDFDDDSFLLVLLLVCVVVLVHDNVQLLVQLVVVQQVVQVVVQVVVLVVLVVVLVPPPDDVVVNVVSCVCPVVGHGGHDDPDSVSSNVSSVVSSCVRRVPDDPCSSRVPTHGQAMKMKMWMFPSSVNTGMIMIMIRRSRPGRCSRNNSRSSSVCVVVPD

Secondary structure (DSSP, 8-state):
-PPPPEE-TTS-EEEEEEEEEEEEE-TTTSS--TTTT--THHHHHHHHHHHHHHHT--B----SEEESSS-EEEHHHHHHHHHHHTTTS---S-HHHHHHHHHHHHGGGTSS-STTTSS-HHHHHHHHHHHT----EETTTTEEHHHHHHHHHHTT----STTHHHHTTTSTTT---SSS-HHHHHHHHHHHHHHHHS-SS-SSPEEEE-S--HHHHHHHHTTTTTSTTEEEEEEEEEE-TTTTTTHHHH-EEEEPPGGGHHHHHHTT--TT-EEEEEHHHHHTHHHHH-B------PPPBPP-EEEES--HHHHHHHHHHHHHHHHHHBTT-EEE-SS-EEE--TB--S---EEEEEEETTT-BEEEEEEES---HHHHHHS-S--------TTS-HHHH--B--GGGGHHHHHHHHHHTT--TT--EE--SEEESSSSEEE-HHHHTTS----EE-HHHHHHHT-HHHHHHHHHTB-TTT--B-SS---HHHHHHHHHHTTTTS--S-TTTS------PPPHHHHHHHHHHHHHTT---TTS--HHHHHHHHTT-TT--B-HHHHHHHHHHHHTTSEEE--BSEEEEE-TTS-EEESGGG--EEEP--S-GGGHHHHHHHHHHHHHHSTTHHHHTT-SS--EEEEEEEEEEEEPPPS-HHHHHHHTTTTTT--HHHHHHHHHHHHHHHHHHHHHHHHHHHHHHHT-SSS-TTHHHHHHHHHHT---------HHHHHHHHHHHHHHHSTT--HHHHGGGSPEEEEEEEEEEEESTTS--EEEEEEEET---THHHHHHHHHHHHHHTT-

Sequence (811 aa):
APRGEIKDRYGRLLAGNKNLFTVQVSGNDINKKDANKHSRANEISLKLINLLERNGEEYVDEFPIYVENGKYYYTYDRDIREYKSENGIPNDYNAKESFYYLVDKLISAGILSQEDKRLDATRLQAKLNENGYYPPILVSKWMFTAERDKRDWLASYKLSAKEAFEKVRNSDALEIDKSLSDEDARKIMVVRDLIKSKGYSQYNPVTIAKDVGETTIAQIEESAMDLVGVSIAVEPVRYYPNGSLASHMLGYVGKMPSTQIESYLQKGYETGDMVGLAGVEKSNESRLRGTDGYIESKKPKSGDTVYLTLDKDLQEVSDNALKQIIEVASKGGTFKSKFGDKPISAYAGKAQSAALIAIDVKNGEVLASSSYPNYDPNKFAKGISTEDYLAGSPLLNLVTQGEFQPGSSFKMLTSMAALENGLDPNFTINDPGVIMLGKKSFGDYVWNHGRGNHGMTNLYKAIQESCNIYMATIGTGKTWPDGKSIGIDMNANKILEYAKLFGLDQNTGLQDEVEERAGKVPSTEDKLKSTQALLKSNLENFAKWSTADTFNLAIGQGENAYTPAQISRYVAAIANGGNLVELSVVDRAVSSDYSSVKINDQKKVEKIPFKNPDNLKELTKGMKLVARQGTAKSAFADFPIDVAAKTGTAEKSGKIPTDNEYEYLKSHMSSYNVNLNDAIKLADKMKAEKEKELSLAKEKEIKKKLENKDLKDEERKKLEEELEDGVKVRLEDTDKVNSSYLRKAIKELNPKITDDQIDRFKQDYGSFTWTVAFAPADDPEIAVVCVIPQGDSSVFSLLPTREVIGTYMGL

InterPro domains:
  IPR001460 Penicillin-binding protein, transpeptidase [PF00905] (429-820)
  IPR005311 Penicillin-binding protein, dimerisation domain [PF03717] (53-368)
  IPR012338 Beta-lactamase/transpeptidase-like [G3DSA:3.40.710.10] (375-823)
  IPR012338 Beta-lactamase/transpeptidase-like [SSF56601] (334-805)
  IPR036138 Penicillin-binding protein, dimerisation domain superfamily [SSF56519] (47-382)
  IPR050515 Class D beta-lactamase/transpeptidase [PTHR30627] (8-814)